Protein AF-0000000070114921 (afdb_homodimer)

Radius of gyration: 46.83 Å; Cα contacts (8 Å, |Δi|>4): 2027; chains: 2; bounding box: 158×140×92 Å

InterPro domains:
  IPR007795 Type VII secretion system EccB [PF05108] (3-458)
  IPR007795 Type VII secretion system EccB [PTHR40765] (3-458)
  IPR007795 Type VII secretion system EccB [TIGR03919] (3-452)
  IPR044857 Type VII secretion system EccB, repeat 1 domain [G3DSA:3.30.2390.20] (68-145)

Structure (mmCIF, N/CA/C/O backbone):
data_AF-0000000070114921-model_v1
#
loop_
_entity.id
_entity.type
_entity.pdbx_description
1 polymer 'Type VII secretion protein EccB'
#
loop_
_atom_site.group_PDB
_atom_site.id
_atom_site.type_symbol
_atom_site.label_atom_id
_atom_site.label_alt_id
_atom_site.label_comp_id
_atom_site.label_asym_id
_atom_site.label_entity_id
_atom_site.label_seq_id
_atom_site.pdbx_PDB_ins_code
_atom_site.Cartn_x
_atom_site.Cartn_y
_atom_site.Cartn_z
_atom_site.occupancy
_atom_site.B_iso_or_equiv
_atom_site.auth_seq_id
_atom_site.auth_comp_id
_atom_site.auth_asym_id
_atom_site.auth_atom_id
_atom_site.pdbx_PDB_model_num
ATOM 1 N N . MET A 1 1 ? -114.875 -2.541 0.113 1 31.06 1 MET A N 1
ATOM 2 C CA . MET A 1 1 ? -114.688 -3.869 -0.462 1 31.06 1 MET A CA 1
ATOM 3 C C . MET A 1 1 ? -113.25 -4.121 -0.786 1 31.06 1 MET A C 1
ATOM 5 O O . MET A 1 1 ? -112.688 -3.486 -1.681 1 31.06 1 MET A O 1
ATOM 9 N N . ARG A 1 2 ? -112.438 -4.453 0.354 1 45.62 2 ARG A N 1
ATOM 10 C CA . ARG A 1 2 ? -111.062 -4.809 0.387 1 45.62 2 ARG A CA 1
ATOM 11 C C . ARG A 1 2 ? -110.688 -5.883 -0.645 1 45.62 2 ARG A C 1
ATOM 13 O O . ARG A 1 2 ? -111.25 -6.977 -0.605 1 45.62 2 ARG A O 1
ATOM 20 N N . THR A 1 3 ? -110.562 -5.312 -1.972 1 42.12 3 THR A N 1
ATOM 21 C CA . THR A 1 3 ? -110.5 -6.168 -3.152 1 42.12 3 THR A CA 1
ATOM 22 C C . THR A 1 3 ? -109.562 -7.352 -2.914 1 42.12 3 THR A C 1
ATOM 24 O O . THR A 1 3 ? -108.688 -7.293 -2.051 1 42.12 3 THR A O 1
ATOM 27 N N . ARG A 1 4 ? -109.938 -8.508 -3.289 1 54.03 4 ARG A N 1
ATOM 28 C CA . ARG A 1 4 ? -109.312 -9.836 -3.219 1 54.03 4 ARG A CA 1
ATOM 29 C C . ARG A 1 4 ? -107.875 -9.781 -3.539 1 54.03 4 ARG A C 1
ATOM 31 O O . ARG A 1 4 ? -107.062 -10.547 -2.98 1 54.03 4 ARG A O 1
ATOM 38 N N . ARG A 1 5 ? -107.5 -8.922 -4.551 1 53.03 5 ARG A N 1
ATOM 39 C CA . ARG A 1 5 ? -106.125 -8.852 -4.988 1 53.03 5 ARG A CA 1
ATOM 40 C C . ARG A 1 5 ? -105.25 -8.344 -3.869 1 53.03 5 ARG A C 1
ATOM 42 O O . ARG A 1 5 ? -104.125 -8.836 -3.693 1 53.03 5 ARG A O 1
ATOM 49 N N . GLU A 1 6 ? -105.75 -7.336 -3.125 1 57.22 6 GLU A N 1
ATOM 50 C CA . GLU A 1 6 ? -104.938 -6.781 -2.025 1 57.22 6 GLU A CA 1
ATOM 51 C C . GLU A 1 6 ? -104.812 -7.789 -0.891 1 57.22 6 GLU A C 1
ATOM 53 O O . GLU A 1 6 ? -103.75 -7.812 -0.206 1 57.22 6 GLU A O 1
ATOM 58 N N . GLN A 1 7 ? -105.875 -8.734 -0.725 1 56.94 7 GLN A N 1
ATOM 59 C CA . GLN A 1 7 ? -105.812 -9.758 0.312 1 56.94 7 GLN A CA 1
ATOM 60 C C . GLN A 1 7 ? -104.75 -10.828 -0.045 1 56.94 7 GLN A C 1
ATOM 62 O O . GLN A 1 7 ? -104 -11.297 0.82 1 56.94 7 GLN A O 1
ATOM 67 N N . VAL A 1 8 ? -104.688 -11.227 -1.404 1 60.34 8 VAL A N 1
ATOM 68 C CA . VAL A 1 8 ? -103.688 -12.234 -1.833 1 60.34 8 VAL A CA 1
ATOM 69 C C . VAL A 1 8 ? -102.312 -11.656 -1.748 1 60.34 8 VAL A C 1
ATOM 71 O O . VAL A 1 8 ? -101.375 -12.352 -1.354 1 60.34 8 VAL A O 1
ATOM 74 N N . GLN A 1 9 ? -102.125 -10.297 -2.064 1 59.44 9 GLN A N 1
ATOM 75 C CA . GLN A 1 9 ? -100.812 -9.672 -1.941 1 59.44 9 GLN A CA 1
ATOM 76 C C . GLN A 1 9 ? -100.375 -9.562 -0.478 1 59.44 9 GLN A C 1
ATOM 78 O O . GLN A 1 9 ? -99.188 -9.781 -0.142 1 59.44 9 GLN A O 1
ATOM 83 N N . ALA A 1 10 ? -101.438 -9.328 0.392 1 59.72 10 ALA A N 1
ATOM 84 C CA . ALA A 1 10 ? -101.125 -9.289 1.825 1 59.72 10 ALA A CA 1
ATOM 85 C C . ALA A 1 10 ? -100.812 -10.68 2.357 1 59.72 10 ALA A C 1
ATOM 87 O O . ALA A 1 10 ? -99.938 -10.828 3.191 1 59.72 10 ALA A O 1
ATOM 88 N N . TYR A 1 11 ? -101.562 -11.703 1.823 1 57.91 11 TYR A N 1
ATOM 89 C CA . TYR A 1 11 ? -101.312 -13.078 2.215 1 57.91 11 TYR A CA 1
ATOM 90 C C . TYR A 1 11 ? -99.938 -13.516 1.716 1 57.91 11 TYR A C 1
ATOM 92 O O . TYR A 1 11 ? -99.125 -14.125 2.461 1 57.91 11 TYR A O 1
ATOM 100 N N . ARG A 1 12 ? -99.5 -13.234 0.409 1 58.53 12 ARG A N 1
ATOM 101 C CA . ARG A 1 12 ? -98.188 -13.594 -0.092 1 58.53 12 ARG A CA 1
ATOM 102 C C . ARG A 1 12 ? -97.125 -12.812 0.629 1 58.53 12 ARG A C 1
ATOM 104 O O . ARG A 1 12 ? -96 -13.344 0.875 1 58.53 12 ARG A O 1
ATOM 111 N N . PHE A 1 13 ? -97.312 -11.477 0.995 1 58.53 13 PHE A N 1
ATOM 112 C CA . PHE A 1 13 ? -96.375 -10.695 1.763 1 58.53 13 PHE A CA 1
ATOM 113 C C . PHE A 1 13 ? -96.188 -11.289 3.152 1 58.53 13 PHE A C 1
ATOM 115 O O . PHE A 1 13 ? -95.062 -11.453 3.609 1 58.53 13 PHE A O 1
ATOM 122 N N . VAL A 1 14 ? -97.312 -11.664 3.859 1 59.81 14 VAL A N 1
ATOM 123 C CA . VAL A 1 14 ? -97.25 -12.242 5.195 1 59.81 14 VAL A CA 1
ATOM 124 C C . VAL A 1 14 ? -96.625 -13.641 5.109 1 59.81 14 VAL A C 1
ATOM 126 O O . VAL A 1 14 ? -95.75 -14.008 5.938 1 59.81 14 VAL A O 1
ATOM 129 N N . THR A 1 15 ? -96.938 -14.445 4.004 1 58.44 15 THR A N 1
ATOM 130 C CA . THR A 1 15 ? -96.375 -15.773 3.85 1 58.44 15 THR A CA 1
ATOM 131 C C . THR A 1 15 ? -94.875 -15.664 3.48 1 58.44 15 THR A C 1
ATOM 133 O O . THR A 1 15 ? -94.062 -16.422 3.982 1 58.44 15 THR A O 1
ATOM 136 N N . ARG A 1 16 ? -94.5 -14.719 2.578 1 54.25 16 ARG A N 1
ATOM 137 C CA . ARG A 1 16 ? -93.062 -14.523 2.301 1 54.25 16 ARG A CA 1
ATOM 138 C C . ARG A 1 16 ? -92.312 -14.047 3.543 1 54.25 16 ARG A C 1
ATOM 140 O O . ARG A 1 16 ? -91.188 -14.445 3.787 1 54.25 16 ARG A O 1
ATOM 147 N N . ARG A 1 17 ? -92.875 -13.141 4.406 1 53.31 17 ARG A N 1
ATOM 148 C CA . ARG A 1 17 ? -92.25 -12.703 5.656 1 53.31 17 ARG A CA 1
ATOM 149 C C . ARG A 1 17 ? -92.188 -13.859 6.656 1 53.31 17 ARG A C 1
ATOM 151 O O . ARG A 1 17 ? -91.188 -13.984 7.387 1 53.31 17 ARG A O 1
ATOM 158 N N . ILE A 1 18 ? -93.312 -14.727 6.75 1 53.41 18 ILE A N 1
ATOM 159 C CA . ILE A 1 18 ? -93.25 -15.883 7.637 1 53.41 18 ILE A CA 1
ATOM 160 C C . ILE A 1 18 ? -92.25 -16.891 7.129 1 53.41 18 ILE A C 1
ATOM 162 O O . ILE A 1 18 ? -91.438 -17.438 7.906 1 53.41 18 ILE A O 1
ATOM 166 N N . VAL A 1 19 ? -92.25 -17.266 5.754 1 51.66 19 VAL A N 1
ATOM 167 C CA . VAL A 1 19 ? -91.25 -18.203 5.23 1 51.66 19 VAL A CA 1
ATOM 168 C C . VAL A 1 19 ? -89.875 -17.609 5.363 1 51.66 19 VAL A C 1
ATOM 170 O O . VAL A 1 19 ? -88.938 -18.312 5.758 1 51.66 19 VAL A O 1
ATOM 173 N N . SER A 1 20 ? -89.625 -16.312 5.02 1 49.03 20 SER A N 1
ATOM 174 C CA . SER A 1 20 ? -88.312 -15.703 5.254 1 49.03 20 SER A CA 1
ATOM 175 C C . SER A 1 20 ? -88 -15.68 6.742 1 49.03 20 SER A C 1
ATOM 177 O O . SER A 1 20 ? -86.812 -15.836 7.121 1 49.03 20 SER A O 1
ATOM 179 N N . ALA A 1 21 ? -88.938 -15.312 7.645 1 47 21 ALA A N 1
ATOM 180 C CA . ALA A 1 21 ? -88.688 -15.359 9.086 1 47 21 ALA A CA 1
ATOM 181 C C . ALA A 1 21 ? -88.438 -16.781 9.562 1 47 21 ALA A C 1
ATOM 183 O O . ALA A 1 21 ? -87.688 -17.016 10.508 1 47 21 ALA A O 1
ATOM 184 N N . MET A 1 22 ? -89.188 -17.812 9.227 1 46.44 22 MET A N 1
ATOM 185 C CA . MET A 1 22 ? -89 -19.203 9.594 1 46.44 22 MET A CA 1
ATOM 186 C C . MET A 1 22 ? -87.625 -19.719 9.023 1 46.44 22 MET A C 1
ATOM 188 O O . MET A 1 22 ? -87 -20.547 9.633 1 46.44 22 MET A O 1
ATOM 192 N N . LEU A 1 23 ? -87.375 -19.484 7.711 1 43.75 23 LEU A N 1
ATOM 193 C CA . LEU A 1 23 ? -86.062 -19.828 7.18 1 43.75 23 LEU A CA 1
ATOM 194 C C . LEU A 1 23 ? -84.938 -18.906 7.766 1 43.75 23 LEU A C 1
ATOM 196 O O . LEU A 1 23 ? -83.812 -19.281 7.859 1 43.75 23 LEU A O 1
ATOM 200 N N . ALA A 1 24 ? -85.312 -17.547 7.824 1 38.53 24 ALA A N 1
ATOM 201 C CA . ALA A 1 24 ? -84.312 -16.641 8.484 1 38.53 24 ALA A CA 1
ATOM 202 C C . ALA A 1 24 ? -84.438 -16.797 10 1 38.53 24 ALA A C 1
ATOM 204 O O . ALA A 1 24 ? -85.375 -16.297 10.633 1 38.53 24 ALA A O 1
ATOM 205 N N . GLY A 1 25 ? -84.312 -18 10.531 1 35.97 25 GLY A N 1
ATOM 206 C CA . GLY A 1 25 ? -84.312 -18.25 11.961 1 35.97 25 GLY A CA 1
ATOM 207 C C . GLY A 1 25 ? -83.812 -17.078 12.773 1 35.97 25 GLY A C 1
ATOM 208 O O . GLY A 1 25 ? -84.438 -16.641 13.719 1 35.97 25 GLY A O 1
ATOM 209 N N . GLU A 1 26 ? -82.438 -17.078 13.07 1 38.19 26 GLU A N 1
ATOM 210 C CA . GLU A 1 26 ? -81.875 -16.281 14.133 1 38.19 26 GLU A CA 1
ATOM 211 C C . GLU A 1 26 ? -81.75 -14.82 13.727 1 38.19 26 GLU A C 1
ATOM 213 O O . GLU A 1 26 ? -81.438 -14.508 12.57 1 38.19 26 GLU A O 1
ATOM 218 N N . PRO A 1 27 ? -82.438 -13.867 14.453 1 38.09 27 PRO A N 1
ATOM 219 C CA . PRO A 1 27 ? -82.25 -12.438 14.211 1 38.09 27 PRO A CA 1
ATOM 220 C C . PRO A 1 27 ? -80.812 -12.086 13.883 1 38.09 27 PRO A C 1
ATOM 222 O O . PRO A 1 27 ? -79.875 -12.789 14.305 1 38.09 27 PRO A O 1
ATOM 225 N N . GLU A 1 28 ? -80.562 -11.5 12.688 1 35.72 28 GLU A N 1
ATOM 226 C CA . GLU A 1 28 ? -79.312 -11 12.156 1 35.72 28 GLU A CA 1
ATOM 227 C C . GLU A 1 28 ? -78.562 -10.148 13.18 1 35.72 28 GLU A C 1
ATOM 229 O O . GLU A 1 28 ? -79 -9.023 13.477 1 35.72 28 GLU A O 1
ATOM 234 N N . SER A 1 29 ? -78.312 -10.594 14.438 1 38.03 29 SER A N 1
ATOM 235 C CA . SER A 1 29 ? -77.375 -9.75 15.18 1 38.03 29 SER A CA 1
ATOM 236 C C . SER A 1 29 ? -76.25 -9.25 14.273 1 38.03 29 SER A C 1
ATOM 238 O O . SER A 1 29 ? -75.625 -10.047 13.609 1 38.03 29 SER A O 1
ATOM 240 N N . ASN A 1 30 ? -76.5 -8.148 13.617 1 38.16 30 ASN A N 1
ATOM 241 C CA . ASN A 1 30 ? -75.562 -7.316 12.891 1 38.16 30 ASN A CA 1
ATOM 242 C C . ASN A 1 30 ? -74.25 -7.238 13.609 1 38.16 30 ASN A C 1
ATOM 244 O O . ASN A 1 30 ? -73.5 -6.266 13.453 1 38.16 30 ASN A O 1
ATOM 248 N N . ASP A 1 31 ? -74.125 -7.91 14.758 1 41.19 31 ASP A N 1
ATOM 249 C CA . ASP A 1 31 ? -72.75 -7.754 15.219 1 41.19 31 ASP A CA 1
ATOM 250 C C . ASP A 1 31 ? -71.75 -8.352 14.219 1 41.19 31 ASP A C 1
ATOM 252 O O . ASP A 1 31 ? -71.812 -9.555 13.945 1 41.19 31 ASP A O 1
ATOM 256 N N . LEU A 1 32 ? -71.562 -7.605 13.172 1 42.56 32 LEU A N 1
ATOM 257 C CA . LEU A 1 32 ? -70.562 -7.945 12.125 1 42.56 32 LEU A CA 1
ATOM 258 C C . LEU A 1 32 ? -69.312 -8.586 12.719 1 42.56 32 LEU A C 1
ATOM 260 O O . LEU A 1 32 ? -68.562 -7.918 13.422 1 42.56 32 LEU A O 1
ATOM 264 N N . PRO A 1 33 ? -69.562 -9.93 12.977 1 51.16 33 PRO A N 1
ATOM 265 C CA . PRO A 1 33 ? -68.375 -10.688 13.508 1 51.16 33 PRO A CA 1
ATOM 266 C C . PRO A 1 33 ? -67.062 -10.305 12.836 1 51.16 33 PRO A C 1
ATOM 268 O O . PRO A 1 33 ? -66 -10.414 13.461 1 51.16 33 PRO A O 1
ATOM 271 N N . MET A 1 34 ? -67.375 -9.719 11.711 1 54.06 34 MET A N 1
ATOM 272 C CA . MET A 1 34 ? -66.125 -9.375 10.969 1 54.06 34 MET A CA 1
ATOM 273 C C . MET A 1 34 ? -65.5 -8.125 11.547 1 54.06 34 MET A C 1
ATOM 275 O O . MET A 1 34 ? -64.312 -7.902 11.359 1 54.06 34 MET A O 1
ATOM 279 N N . ARG A 1 35 ? -66.375 -7.266 12.258 1 57.47 35 ARG A N 1
ATOM 280 C CA . ARG A 1 35 ? -65.812 -6.078 12.867 1 57.47 35 ARG A CA 1
ATOM 281 C C . ARG A 1 35 ? -64.938 -6.453 14.062 1 57.47 35 ARG A C 1
ATOM 283 O O . ARG A 1 35 ? -63.844 -5.883 14.25 1 57.47 35 ARG A O 1
ATOM 290 N N . ARG A 1 36 ? -65.438 -7.453 14.789 1 57.69 36 ARG A N 1
ATOM 291 C CA . ARG A 1 36 ? -64.688 -7.902 15.938 1 57.69 36 ARG A CA 1
ATOM 292 C C . ARG A 1 36 ? -63.438 -8.664 15.492 1 57.69 36 ARG A C 1
ATOM 294 O O . ARG A 1 36 ? -62.375 -8.492 16.062 1 57.69 36 ARG A O 1
ATOM 301 N N . LEU A 1 37 ? -63.656 -9.438 14.516 1 59.47 37 LEU A N 1
ATOM 302 C CA . LEU A 1 37 ? -62.531 -10.133 13.914 1 59.47 37 LEU A CA 1
ATOM 303 C C . LEU A 1 37 ? -61.594 -9.141 13.227 1 59.47 37 LEU A C 1
ATOM 305 O O . LEU A 1 37 ? -60.375 -9.25 13.344 1 59.47 37 LEU A O 1
ATOM 309 N N . GLY A 1 38 ? -62.219 -8.156 12.594 1 61.31 38 GLY A N 1
ATOM 310 C CA . GLY A 1 38 ? -61.438 -7.078 12.008 1 61.31 38 GLY A CA 1
ATOM 311 C C . GLY A 1 38 ? -60.688 -6.262 13.039 1 61.31 38 GLY A C 1
ATOM 312 O O . GLY A 1 38 ? -59.5 -5.953 12.852 1 61.31 38 GLY A O 1
ATOM 313 N N . MET A 1 39 ? -61.406 -6.008 14.156 1 63.25 39 MET A N 1
ATOM 314 C CA . MET A 1 39 ? -60.781 -5.266 15.25 1 63.25 39 MET A CA 1
ATOM 315 C C . MET A 1 39 ? -59.688 -6.109 15.938 1 63.25 39 MET A C 1
ATOM 317 O O . MET A 1 39 ? -58.656 -5.602 16.312 1 63.25 39 MET A O 1
ATOM 321 N N . ALA A 1 40 ? -59.969 -7.379 16.094 1 60.78 40 ALA A N 1
ATOM 322 C CA . ALA A 1 40 ? -59 -8.281 16.672 1 60.78 40 ALA A CA 1
ATOM 323 C C . ALA A 1 40 ? -57.781 -8.453 15.758 1 60.78 40 ALA A C 1
ATOM 325 O O . ALA A 1 40 ? -56.625 -8.461 16.219 1 60.78 40 ALA A O 1
ATOM 326 N N . LEU A 1 41 ? -58 -8.57 14.469 1 63.91 41 LEU A N 1
ATOM 327 C CA . LEU A 1 41 ? -56.938 -8.641 13.484 1 63.91 41 LEU A CA 1
ATOM 328 C C . LEU A 1 41 ? -56.156 -7.328 13.422 1 63.91 41 LEU A C 1
ATOM 330 O O . LEU A 1 41 ? -54.938 -7.328 13.328 1 63.91 41 LEU A O 1
ATOM 334 N N . PHE A 1 42 ? -56.938 -6.285 13.547 1 67.12 42 PHE A N 1
ATOM 335 C CA . PHE A 1 42 ? -56.281 -4.969 13.586 1 67.12 42 PHE A CA 1
ATOM 336 C C . PHE A 1 42 ? -55.469 -4.801 14.859 1 67.12 42 PHE A C 1
ATOM 338 O O . PHE A 1 42 ? -54.344 -4.312 14.812 1 67.12 42 PHE A O 1
ATOM 345 N N . ALA A 1 43 ? -56.031 -5.203 15.992 1 63.12 43 ALA A N 1
ATOM 346 C CA . ALA A 1 43 ? -55.344 -5.133 17.266 1 63.12 43 ALA A CA 1
ATOM 347 C C . ALA A 1 43 ? -54.094 -6.027 17.234 1 63.12 43 ALA A C 1
ATOM 349 O O . ALA A 1 43 ? -53.031 -5.633 17.719 1 63.12 43 ALA A O 1
ATOM 350 N N . SER A 1 44 ? -54.219 -7.223 16.781 1 62.44 44 SER A N 1
ATOM 351 C CA . SER A 1 44 ? -53.094 -8.133 16.672 1 62.44 44 SER A CA 1
ATOM 352 C C . SER A 1 44 ? -52.031 -7.59 15.711 1 62.44 44 SER A C 1
ATOM 354 O O . SER A 1 44 ? -50.844 -7.715 15.961 1 62.44 44 SER A O 1
ATOM 356 N N . ALA A 1 45 ? -52.5 -7.027 14.617 1 68.31 45 ALA A N 1
ATOM 357 C CA . ALA A 1 45 ? -51.594 -6.391 13.672 1 68.31 45 ALA A CA 1
ATOM 358 C C . ALA A 1 45 ? -50.875 -5.211 14.32 1 68.31 45 ALA A C 1
ATOM 360 O O . ALA A 1 45 ? -49.688 -5.012 14.094 1 68.31 45 ALA A O 1
ATOM 361 N N . MET A 1 46 ? -51.625 -4.508 15.156 1 67.31 46 MET A N 1
ATOM 362 C CA . MET A 1 46 ? -51.031 -3.385 15.875 1 67.31 46 MET A CA 1
ATOM 363 C C . MET A 1 46 ? -50 -3.873 16.891 1 67.31 46 MET A C 1
ATOM 365 O O . MET A 1 46 ? -48.938 -3.301 17 1 67.31 46 MET A O 1
ATOM 369 N N . VAL A 1 47 ? -50.375 -4.902 17.609 1 63.44 47 VAL A N 1
ATOM 370 C CA . VAL A 1 47 ? -49.438 -5.473 18.578 1 63.44 47 VAL A CA 1
ATOM 371 C C . VAL A 1 47 ? -48.219 -6.043 17.828 1 63.44 47 VAL A C 1
ATOM 373 O O . VAL A 1 47 ? -47.094 -5.852 18.25 1 63.44 47 VAL A O 1
ATOM 376 N N . GLY A 1 48 ? -48.469 -6.758 16.75 1 65.31 48 GLY A N 1
ATOM 377 C CA . GLY A 1 48 ? -47.375 -7.23 15.922 1 65.31 48 GLY A CA 1
ATOM 378 C C . GLY A 1 48 ? -46.469 -6.113 15.422 1 65.31 48 GLY A C 1
ATOM 379 O O . GLY A 1 48 ? -45.25 -6.23 15.461 1 65.31 48 GLY A O 1
ATOM 380 N N . ALA A 1 49 ? -47.156 -5.051 15.039 1 66.88 49 ALA A N 1
ATOM 381 C CA . ALA A 1 49 ? -46.406 -3.879 14.578 1 66.88 49 ALA A CA 1
ATOM 382 C C . ALA A 1 49 ? -45.594 -3.262 15.711 1 66.88 49 ALA A C 1
ATOM 384 O O . ALA A 1 49 ? -44.469 -2.854 15.508 1 66.88 49 ALA A O 1
ATOM 385 N N . ILE A 1 50 ? -46.125 -3.229 16.859 1 65.44 50 ILE A N 1
ATOM 386 C CA . ILE A 1 50 ? -45.438 -2.693 18.031 1 65.44 50 ILE A CA 1
ATOM 387 C C . ILE A 1 50 ? -44.25 -3.6 18.391 1 65.44 50 ILE A C 1
ATOM 389 O O . ILE A 1 50 ? -43.156 -3.117 18.688 1 65.44 50 ILE A O 1
ATOM 393 N N . VAL A 1 51 ? -44.438 -4.871 18.391 1 63.81 51 VAL A N 1
ATOM 394 C CA . VAL A 1 51 ? -43.375 -5.816 18.703 1 63.81 51 VAL A CA 1
ATOM 395 C C . VAL A 1 51 ? -42.281 -5.73 17.641 1 63.81 51 VAL A C 1
ATOM 397 O O . VAL A 1 51 ? -41.094 -5.691 17.969 1 63.81 51 VAL A O 1
ATOM 400 N N . LEU A 1 52 ? -42.656 -5.73 16.406 1 65.19 52 LEU A N 1
ATOM 401 C CA . LEU A 1 52 ? -41.688 -5.574 15.328 1 65.19 52 LEU A CA 1
ATOM 402 C C . LEU A 1 52 ? -40.969 -4.23 15.43 1 65.19 52 LEU A C 1
ATOM 404 O O . LEU A 1 52 ? -39.75 -4.145 15.195 1 65.19 52 LEU A O 1
ATOM 408 N N . ALA A 1 53 ? -41.719 -3.199 15.773 1 64.5 53 ALA A N 1
ATOM 409 C CA . ALA A 1 53 ? -41.125 -1.89 16.031 1 64.5 53 ALA A CA 1
ATOM 410 C C . ALA A 1 53 ? -40.188 -1.937 17.25 1 64.5 53 ALA A C 1
ATOM 412 O O . ALA A 1 53 ? -39.125 -1.345 17.234 1 64.5 53 ALA A O 1
ATOM 413 N N . GLY A 1 54 ? -40.531 -2.586 18.266 1 61.28 54 GLY A N 1
ATOM 414 C CA . GLY A 1 54 ? -39.688 -2.762 19.438 1 61.28 54 GLY A CA 1
ATOM 415 C C . GLY A 1 54 ? -38.406 -3.506 19.156 1 61.28 54 GLY A C 1
ATOM 416 O O . GLY A 1 54 ? -37.312 -3.102 19.594 1 61.28 54 GLY A O 1
ATOM 417 N N . ILE A 1 55 ? -38.5 -4.621 18.469 1 60.53 55 ILE A N 1
ATOM 418 C CA . ILE A 1 55 ? -37.312 -5.367 18.047 1 60.53 55 ILE A CA 1
ATOM 419 C C . ILE A 1 55 ? -36.469 -4.508 17.125 1 60.53 55 ILE A C 1
ATOM 421 O O . ILE A 1 55 ? -35.219 -4.523 17.219 1 60.53 55 ILE A O 1
ATOM 425 N N . GLY A 1 56 ? -37.062 -3.773 16.25 1 56.31 56 GLY A N 1
ATOM 426 C CA . GLY A 1 56 ? -36.344 -2.82 15.422 1 56.31 56 GLY A CA 1
ATOM 427 C C . GLY A 1 56 ? -35.625 -1.756 16.219 1 56.31 56 GLY A C 1
ATOM 428 O O . GLY A 1 56 ? -34.438 -1.479 15.969 1 56.31 56 GLY A O 1
ATOM 429 N N . VAL A 1 57 ? -36.406 -1.234 17.141 1 56.03 57 VAL A N 1
ATOM 430 C CA . VAL A 1 57 ? -35.812 -0.237 18.016 1 56.03 57 VAL A CA 1
ATOM 431 C C . VAL A 1 57 ? -34.719 -0.888 18.875 1 56.03 57 VAL A C 1
ATOM 433 O O . VAL A 1 57 ? -33.656 -0.317 19.078 1 56.03 57 VAL A O 1
ATOM 436 N N . TYR A 1 58 ? -34.969 -2.031 19.438 1 51.53 58 TYR A N 1
ATOM 437 C CA . TYR A 1 58 ? -33.969 -2.766 20.203 1 51.53 58 TYR A CA 1
ATOM 438 C C . TYR A 1 58 ? -32.75 -3.098 19.344 1 51.53 58 TYR A C 1
ATOM 440 O O . TYR A 1 58 ? -31.609 -2.961 19.797 1 51.53 58 TYR A O 1
ATOM 448 N N . GLY A 1 59 ? -32.875 -3.631 18.203 1 48.41 59 GLY A N 1
ATOM 449 C CA . GLY A 1 59 ? -31.766 -3.832 17.266 1 48.41 59 GLY A CA 1
ATOM 450 C C . GLY A 1 59 ? -31.031 -2.553 16.938 1 48.41 59 GLY A C 1
ATOM 451 O O . GLY A 1 59 ? -29.797 -2.547 16.844 1 48.41 59 GLY A O 1
ATOM 452 N N . LEU A 1 60 ? -31.812 -1.551 16.734 1 48.19 60 LEU A N 1
ATOM 453 C CA . LEU A 1 60 ? -31.219 -0.244 16.469 1 48.19 60 LEU A CA 1
ATOM 454 C C . LEU A 1 60 ? -30.484 0.276 17.688 1 48.19 60 LEU A C 1
ATOM 456 O O . LEU A 1 60 ? -29.422 0.878 17.578 1 48.19 60 LEU A O 1
ATOM 460 N N . VAL A 1 61 ? -31.188 0.16 18.797 1 44.12 61 VAL A N 1
ATOM 461 C CA . VAL A 1 61 ? -30.594 0.627 20.047 1 44.12 61 VAL A CA 1
ATOM 462 C C . VAL A 1 61 ? -29.469 -0.31 20.469 1 44.12 61 VAL A C 1
ATOM 464 O O . VAL A 1 61 ? -28.422 0.142 20.938 1 44.12 61 VAL A O 1
ATOM 467 N N . THR A 1 62 ? -29.781 -1.615 20.516 1 45.06 62 THR A N 1
ATOM 468 C CA . THR A 1 62 ? -28.719 -2.543 20.891 1 45.06 62 THR A CA 1
ATOM 469 C C . THR A 1 62 ? -27.672 -2.646 19.781 1 45.06 62 THR A C 1
ATOM 471 O O . THR A 1 62 ? -26.531 -3.029 20.031 1 45.06 62 THR A O 1
ATOM 474 N N . GLY A 1 63 ? -27.984 -2.691 18.594 1 44.38 63 GLY A N 1
ATOM 475 C CA . GLY A 1 63 ? -26.984 -2.621 17.531 1 44.38 63 GLY A CA 1
ATOM 476 C C . GLY A 1 63 ? -26.062 -1.424 17.656 1 44.38 63 GLY A C 1
ATOM 477 O O . GLY A 1 63 ? -24.891 -1.488 17.266 1 44.38 63 GLY A O 1
ATOM 478 N N . LYS A 1 64 ? -26.672 -0.299 18.047 1 44.16 64 LYS A N 1
ATOM 479 C CA . LYS A 1 64 ? -25.859 0.909 18.172 1 44.16 64 LYS A CA 1
ATOM 480 C C . LYS A 1 64 ? -24.875 0.779 19.328 1 44.16 64 LYS A C 1
ATOM 482 O O . LYS A 1 64 ? -23.75 1.279 19.234 1 44.16 64 LYS A O 1
ATOM 487 N N . GLN A 1 65 ? -25.297 0.405 20.547 1 41.62 65 GLN A N 1
ATOM 488 C CA . GLN A 1 65 ? -24.516 0.534 21.781 1 41.62 65 GLN A CA 1
ATOM 489 C C . GLN A 1 65 ? -23.688 -0.717 22.031 1 41.62 65 GLN A C 1
ATOM 491 O O . GLN A 1 65 ? -23.141 -0.896 23.125 1 41.62 65 GLN A O 1
ATOM 496 N N . GLN A 1 66 ? -23.859 -1.797 21.359 1 49.28 66 GLN A N 1
ATOM 497 C CA . GLN A 1 66 ? -22.969 -2.803 21.922 1 49.28 66 GLN A CA 1
ATOM 498 C C . GLN A 1 66 ? -21.516 -2.342 21.844 1 49.28 66 GLN A C 1
ATOM 500 O O . GLN A 1 66 ? -21 -2.062 20.766 1 49.28 66 GLN A O 1
ATOM 505 N N . GLY A 1 67 ? -21.047 -1.866 22.875 1 59.19 67 GLY A N 1
ATOM 506 C CA . GLY A 1 67 ? -19.703 -1.361 23.125 1 59.19 67 GLY A CA 1
ATOM 507 C C . GLY A 1 67 ? -18.625 -2.15 22.406 1 59.19 67 GLY A C 1
ATOM 508 O O . GLY A 1 67 ? -18.734 -3.371 22.266 1 59.19 67 GLY A O 1
ATOM 509 N N . LEU A 1 68 ? -18.031 -1.523 21.438 1 68.81 68 LEU A N 1
ATOM 510 C CA . LEU A 1 68 ? -16.859 -2.105 20.766 1 68.81 68 LEU A CA 1
ATOM 511 C C . LEU A 1 68 ? -15.969 -2.834 21.766 1 68.81 68 LEU A C 1
ATOM 513 O O . LEU A 1 68 ? -15.555 -2.256 22.766 1 68.81 68 LEU A O 1
ATOM 517 N N . SER A 1 69 ? -16.125 -4.215 21.734 1 76.62 69 SER A N 1
ATOM 518 C CA . SER A 1 69 ? -15.211 -4.988 22.578 1 76.62 69 SER A CA 1
ATOM 519 C C . SER A 1 69 ? -13.758 -4.742 22.188 1 76.62 69 SER A C 1
ATOM 521 O O . SER A 1 69 ? -13.461 -4.469 21.016 1 76.62 69 SER A O 1
ATOM 523 N N . GLU A 1 70 ? -13 -4.746 23.156 1 80.75 70 GLU A N 1
ATOM 524 C CA . GLU A 1 70 ? -11.562 -4.617 22.938 1 80.75 70 GLU A CA 1
ATOM 525 C C . GLU A 1 70 ? -11.039 -5.734 22.047 1 80.75 70 GLU A C 1
ATOM 527 O O . GLU A 1 70 ? -11.461 -6.887 22.172 1 80.75 70 GLU A O 1
ATOM 532 N N . GLN A 1 71 ? -10.25 -5.418 21.094 1 83 71 GLN A N 1
ATOM 533 C CA . GLN A 1 71 ? -9.57 -6.324 20.172 1 83 71 GLN A CA 1
ATOM 534 C C . GLN A 1 71 ? -10.531 -6.879 19.141 1 83 71 GLN A C 1
ATOM 536 O O . GLN A 1 71 ? -10.57 -8.086 18.891 1 83 71 GLN A O 1
ATOM 541 N N . ALA A 1 72 ? -11.344 -6.059 18.641 1 90.25 72 ALA A N 1
ATOM 542 C CA . ALA A 1 72 ? -12.266 -6.406 17.562 1 90.25 72 ALA A CA 1
ATOM 543 C C . ALA A 1 72 ? -11.797 -5.836 16.234 1 90.25 72 ALA A C 1
ATOM 545 O O . ALA A 1 72 ? -11.078 -4.832 16.203 1 90.25 72 ALA A O 1
ATOM 546 N N . LEU A 1 73 ? -12.102 -6.633 15.242 1 96 73 LEU A N 1
ATOM 547 C CA . LEU A 1 73 ? -11.961 -6.117 13.883 1 96 73 LEU A CA 1
ATOM 548 C C . LEU A 1 73 ? -13.242 -5.418 13.43 1 96 73 LEU A C 1
ATOM 550 O O . LEU A 1 73 ? -14.32 -6.012 13.461 1 96 73 LEU A O 1
ATOM 554 N N . VAL A 1 74 ? -13.164 -4.152 13.102 1 96.44 74 VAL A N 1
ATOM 555 C CA . VAL A 1 74 ? -14.32 -3.344 12.742 1 96.44 74 VAL A CA 1
ATOM 556 C C . VAL A 1 74 ? -14.281 -3.014 11.258 1 96.44 74 VAL A C 1
ATOM 558 O O . VAL A 1 74 ? -13.266 -2.531 10.75 1 96.44 74 VAL A O 1
ATOM 561 N N . ILE A 1 75 ? -15.328 -3.334 10.586 1 96.62 75 ILE A N 1
ATOM 562 C CA . ILE A 1 75 ? -15.477 -2.99 9.172 1 96.62 75 ILE A CA 1
ATOM 563 C C . ILE A 1 75 ? -16.562 -1.921 9.016 1 96.62 75 ILE A C 1
ATOM 565 O O . ILE A 1 75 ? -17.688 -2.098 9.477 1 96.62 75 ILE A O 1
ATOM 569 N N . GLU A 1 76 ? -16.156 -0.812 8.414 1 95.94 76 GLU A N 1
ATOM 570 C CA . GLU A 1 76 ? -17.141 0.236 8.148 1 95.94 76 GLU A CA 1
ATOM 571 C C . GLU A 1 76 ? -18.047 -0.14 6.977 1 95.94 76 GLU A C 1
ATOM 573 O O . GLU A 1 76 ? -17.562 -0.436 5.883 1 95.94 76 GLU A O 1
ATOM 578 N N . LYS A 1 77 ? -19.266 -0.055 7.129 1 93.44 77 LYS A N 1
ATOM 579 C CA . LYS A 1 77 ? -20.266 -0.572 6.195 1 93.44 77 LYS A CA 1
ATOM 580 C C . LYS A 1 77 ? -20.234 0.192 4.875 1 93.44 77 LYS A C 1
ATOM 582 O O . LYS A 1 77 ? -20.281 -0.412 3.799 1 93.44 77 LYS A O 1
ATOM 587 N N . GLU A 1 78 ? -20.062 1.488 4.906 1 92.94 78 GLU A N 1
ATOM 588 C CA . GLU A 1 78 ? -20.25 2.354 3.744 1 92.94 78 GLU A CA 1
ATOM 589 C C . GLU A 1 78 ? -19 2.35 2.85 1 92.94 78 GLU A C 1
ATOM 591 O O . GLU A 1 78 ? -19.109 2.498 1.631 1 92.94 78 GLU A O 1
ATOM 596 N N . THR A 1 79 ? -17.828 2.074 3.514 1 95.5 79 THR A N 1
ATOM 597 C CA . THR A 1 79 ? -16.609 2.268 2.738 1 95.5 79 THR A CA 1
ATOM 598 C C . THR A 1 79 ? -15.781 0.983 2.699 1 95.5 79 THR A C 1
ATOM 600 O O . THR A 1 79 ? -14.859 0.856 1.892 1 95.5 79 THR A O 1
ATOM 603 N N . GLY A 1 80 ? -16.109 0.05 3.553 1 96.94 80 GLY A N 1
ATOM 604 C CA . GLY A 1 80 ? -15.297 -1.159 3.648 1 96.94 80 GLY A CA 1
ATOM 605 C C . GLY A 1 80 ? -14 -0.952 4.398 1 96.94 80 GLY A C 1
ATOM 606 O O . GLY A 1 80 ? -13.172 -1.861 4.477 1 96.94 80 GLY A O 1
ATOM 607 N N . ALA A 1 81 ? -13.789 0.294 4.93 1 96.88 81 ALA A N 1
ATOM 608 C CA . ALA A 1 81 ? -12.609 0.542 5.75 1 96.88 81 ALA A CA 1
ATOM 609 C C . ALA A 1 81 ? -12.531 -0.442 6.914 1 96.88 81 ALA A C 1
ATOM 611 O O . ALA A 1 81 ? -13.555 -0.77 7.527 1 96.88 81 ALA A O 1
ATOM 612 N N . LYS A 1 82 ? -11.289 -0.882 7.176 1 97 82 LYS A N 1
ATOM 613 C CA . LYS A 1 82 ? -11.047 -1.849 8.242 1 97 82 LYS A CA 1
ATOM 614 C C . LYS A 1 82 ? -10.258 -1.217 9.383 1 97 82 LYS A C 1
ATOM 616 O O . LYS A 1 82 ? -9.289 -0.494 9.156 1 97 82 LYS A O 1
ATOM 621 N N . TYR A 1 83 ? -10.719 -1.546 10.617 1 96.38 83 TYR A N 1
ATOM 622 C CA . TYR A 1 83 ? -10.039 -1.037 11.797 1 96.38 83 TYR A CA 1
ATOM 623 C C . TYR A 1 83 ? -9.82 -2.146 12.82 1 96.38 83 TYR A C 1
ATOM 625 O O . TYR A 1 83 ? -10.664 -3.037 12.969 1 96.38 83 TYR A O 1
ATOM 633 N N . VAL A 1 84 ? -8.719 -2.086 13.438 1 95.81 84 VAL A N 1
ATOM 634 C CA . VAL A 1 84 ? -8.508 -2.869 14.648 1 95.81 84 VAL A CA 1
ATOM 635 C C . VAL A 1 84 ? -8.734 -1.992 15.875 1 95.81 84 VAL A C 1
ATOM 637 O O . VAL A 1 84 ? -8.148 -0.916 16 1 95.81 84 VAL A O 1
ATOM 640 N N . TYR A 1 85 ? -9.641 -2.398 16.703 1 95.06 85 TYR A N 1
ATOM 641 C CA . TYR A 1 85 ? -9.945 -1.641 17.922 1 95.06 85 TYR A CA 1
ATOM 642 C C . TYR A 1 85 ? -9.055 -2.084 19.078 1 95.06 85 TYR A C 1
ATOM 644 O O . TYR A 1 85 ? -9.18 -3.209 19.562 1 95.06 85 TYR A O 1
ATOM 652 N N . LEU A 1 86 ? -8.156 -1.244 19.406 1 89.94 86 LEU A N 1
ATOM 653 C CA . LEU A 1 86 ? -7.207 -1.529 20.484 1 89.94 86 LEU A CA 1
ATOM 654 C C . LEU A 1 86 ? -7.07 -0.335 21.422 1 89.94 86 LEU A C 1
ATOM 656 O O . LEU A 1 86 ? -6.875 0.795 20.969 1 89.94 86 LEU A O 1
ATOM 660 N N . ASP A 1 87 ? -7.258 -0.541 22.688 1 86.69 87 ASP A N 1
ATOM 661 C CA . ASP A 1 87 ? -7.043 0.46 23.734 1 86.69 87 ASP A CA 1
ATOM 662 C C . ASP A 1 87 ? -7.879 1.711 23.484 1 86.69 87 ASP A C 1
ATOM 664 O O . ASP A 1 87 ? -7.363 2.83 23.531 1 86.69 87 ASP A O 1
ATOM 668 N N . GLY A 1 88 ? -9.055 1.481 22.984 1 88.25 88 GLY A N 1
ATOM 669 C CA . GLY A 1 88 ? -10.016 2.568 22.844 1 88.25 88 GLY A CA 1
ATOM 670 C C . GLY A 1 88 ? -9.82 3.361 21.562 1 88.25 88 GLY A C 1
ATOM 671 O O . GLY A 1 88 ? -10.445 4.406 21.375 1 88.25 88 GLY A O 1
ATOM 672 N N . ARG A 1 89 ? -8.961 2.916 20.719 1 92.88 89 ARG A N 1
ATOM 673 C CA . ARG A 1 89 ? -8.68 3.594 19.453 1 92.88 89 ARG A CA 1
ATOM 674 C C . ARG A 1 89 ? -8.906 2.662 18.266 1 92.88 89 ARG A C 1
ATOM 676 O O . ARG A 1 89 ? -8.758 1.444 18.391 1 92.88 89 ARG A O 1
ATOM 683 N N . LEU A 1 90 ? -9.336 3.301 17.219 1 94.75 90 LEU A N 1
ATOM 684 C CA . LEU A 1 90 ? -9.438 2.58 15.953 1 94.75 90 LEU A CA 1
ATOM 685 C C . LEU A 1 90 ? -8.164 2.732 15.141 1 94.75 90 LEU A C 1
ATOM 687 O O . LEU A 1 90 ? -7.785 3.848 14.773 1 94.75 90 LEU A O 1
ATOM 691 N N . TYR A 1 91 ? -7.52 1.654 14.922 1 94.31 91 TYR A N 1
ATOM 692 C CA . TYR A 1 91 ? -6.359 1.65 14.039 1 94.31 91 TYR A CA 1
ATOM 693 C C . TYR A 1 91 ? -6.734 1.172 12.641 1 94.31 91 TYR A C 1
ATOM 695 O O . TYR A 1 91 ? -7.105 0.011 12.453 1 94.31 91 TYR A O 1
ATOM 703 N N . PRO A 1 92 ? -6.672 2.049 11.664 1 94.75 92 PRO A N 1
ATOM 704 C CA . PRO A 1 92 ? -6.965 1.59 10.305 1 94.75 92 PRO A CA 1
ATOM 705 C C . PRO A 1 92 ? -6.004 0.498 9.836 1 94.75 92 PRO A C 1
ATOM 707 O O . PRO A 1 92 ? -4.797 0.585 10.07 1 94.75 92 PRO A O 1
ATOM 710 N N . ALA A 1 93 ? -6.559 -0.524 9.258 1 96.19 93 ALA A N 1
ATOM 711 C CA . ALA A 1 93 ? -5.75 -1.597 8.68 1 96.19 93 ALA A CA 1
ATOM 712 C C . ALA A 1 93 ? -5.676 -1.469 7.164 1 96.19 93 ALA A C 1
ATOM 714 O O . ALA A 1 93 ? -6.68 -1.186 6.508 1 96.19 93 ALA A O 1
ATOM 715 N N . LEU A 1 94 ? -4.516 -1.731 6.617 1 94.88 94 LEU A N 1
ATOM 716 C CA . LEU A 1 94 ? -4.305 -1.58 5.18 1 94.88 94 LEU A CA 1
ATOM 717 C C . LEU A 1 94 ? -5.125 -2.604 4.402 1 94.88 94 LEU A C 1
ATOM 719 O O . LEU A 1 94 ? -5.57 -2.328 3.285 1 94.88 94 LEU A O 1
ATOM 723 N N . ASN A 1 95 ? -5.262 -3.744 4.988 1 95.88 95 ASN A N 1
ATOM 724 C CA . ASN A 1 95 ? -6.004 -4.844 4.383 1 95.88 95 ASN A CA 1
ATOM 725 C C . ASN A 1 95 ? -6.512 -5.824 5.434 1 95.88 95 ASN A C 1
ATOM 727 O O . ASN A 1 95 ? -6.148 -5.723 6.609 1 95.88 95 ASN A O 1
ATOM 731 N N . TYR A 1 96 ? -7.332 -6.727 4.992 1 97.38 96 TYR A N 1
ATOM 732 C CA . TYR A 1 96 ? -7.984 -7.637 5.926 1 97.38 96 TYR A CA 1
ATOM 733 C C . TYR A 1 96 ? -6.977 -8.594 6.547 1 97.38 96 TYR A C 1
ATOM 735 O O . TYR A 1 96 ? -7.047 -8.891 7.742 1 97.38 96 TYR A O 1
ATOM 743 N N . ALA A 1 97 ? -6.055 -9.07 5.742 1 97.06 97 ALA A N 1
ATOM 744 C CA . ALA A 1 97 ? -5.027 -9.969 6.262 1 97.06 97 ALA A CA 1
ATOM 745 C C . ALA A 1 97 ? -4.227 -9.305 7.375 1 97.06 97 ALA A C 1
ATOM 747 O O . ALA A 1 97 ? -3.939 -9.922 8.398 1 97.06 97 ALA A O 1
ATOM 748 N N . SER A 1 98 ? -3.918 -8.062 7.168 1 96.44 98 SER A N 1
ATOM 749 C CA . SER A 1 98 ? -3.164 -7.328 8.18 1 96.44 98 SER A CA 1
ATOM 750 C C . SER A 1 98 ? -3.967 -7.188 9.469 1 96.44 98 SER A C 1
ATOM 752 O O . SER A 1 98 ? -3.43 -7.363 10.57 1 96.44 98 SER A O 1
ATOM 754 N N . ALA A 1 99 ? -5.223 -6.844 9.312 1 97.44 99 ALA A N 1
ATOM 755 C CA . ALA A 1 99 ? -6.074 -6.707 10.492 1 97.44 99 ALA A CA 1
ATOM 756 C C . ALA A 1 99 ? -6.105 -8.008 11.289 1 97.44 99 ALA A C 1
ATOM 758 O O . ALA A 1 99 ? -5.98 -7.984 12.516 1 97.44 99 ALA A O 1
ATOM 759 N N . ARG A 1 100 ? -6.281 -9.102 10.578 1 96.81 100 ARG A N 1
ATOM 760 C CA . ARG A 1 100 ? -6.336 -10.414 11.219 1 96.81 100 ARG A CA 1
ATOM 761 C C . ARG A 1 100 ? -5.012 -10.742 11.906 1 96.81 100 ARG A C 1
ATOM 763 O O . ARG A 1 100 ? -5 -11.273 13.016 1 96.81 100 ARG A O 1
ATOM 770 N N . LEU A 1 101 ? -3.912 -10.422 11.258 1 95.62 101 LEU A N 1
ATOM 771 C CA . LEU A 1 101 ? -2.592 -10.711 11.805 1 95.62 101 LEU A CA 1
ATOM 772 C C . LEU A 1 101 ? -2.336 -9.875 13.055 1 95.62 101 LEU A C 1
ATOM 774 O O . LEU A 1 101 ? -1.767 -10.367 14.031 1 95.62 101 LEU A O 1
ATOM 778 N N . VAL A 1 102 ? -2.781 -8.586 13.039 1 94.5 102 VAL A N 1
ATOM 779 C CA . VAL A 1 102 ? -2.584 -7.703 14.18 1 94.5 102 VAL A CA 1
ATOM 780 C C . VAL A 1 102 ? -3.314 -8.266 15.398 1 94.5 102 VAL A C 1
ATOM 782 O O . VAL A 1 102 ? -2.785 -8.242 16.516 1 94.5 102 VAL A O 1
ATOM 785 N N . LEU A 1 103 ? -4.504 -8.734 15.219 1 93.5 103 LEU A N 1
ATOM 786 C CA . LEU A 1 103 ? -5.297 -9.266 16.312 1 93.5 103 LEU A CA 1
ATOM 787 C C . LEU A 1 103 ? -4.727 -10.594 16.812 1 93.5 103 LEU A C 1
ATOM 789 O O . LEU A 1 103 ? -4.855 -10.93 17.984 1 93.5 103 LEU A O 1
ATOM 793 N N . ASP A 1 104 ? -4.113 -11.391 15.852 1 91.06 104 ASP A N 1
ATOM 794 C CA . ASP A 1 104 ? -3.393 -12.617 16.156 1 91.06 104 ASP A CA 1
ATOM 795 C C . ASP A 1 104 ? -4.297 -13.617 16.875 1 91.06 104 ASP A C 1
ATOM 797 O O . ASP A 1 104 ? -3.928 -14.164 17.922 1 91.06 104 ASP A O 1
ATOM 801 N N . LYS A 1 105 ? -5.516 -13.742 16.516 1 89.38 105 LYS A N 1
ATOM 802 C CA . LYS A 1 105 ? -6.5 -14.727 16.953 1 89.38 105 LYS A CA 1
ATOM 803 C C . LYS A 1 105 ? -7.043 -15.523 15.766 1 89.38 105 LYS A C 1
ATOM 805 O O . LYS A 1 105 ? -7.242 -14.977 14.68 1 89.38 105 LYS A O 1
ATOM 810 N N . SER A 1 106 ? -7.309 -16.734 15.992 1 86.94 106 SER A N 1
ATOM 811 C CA . SER A 1 106 ? -7.781 -17.609 14.914 1 86.94 106 SER A CA 1
ATOM 812 C C . SER A 1 106 ? -9.156 -17.188 14.422 1 86.94 106 SER A C 1
ATOM 814 O O . SER A 1 106 ? -9.461 -17.281 13.234 1 86.94 106 SER A O 1
ATOM 816 N N . ALA A 1 107 ? -9.945 -16.719 15.375 1 88.94 107 ALA A N 1
ATOM 817 C CA . ALA A 1 107 ? -11.289 -16.281 15.031 1 88.94 107 ALA A CA 1
ATOM 818 C C . ALA A 1 107 ? -11.664 -15.016 15.797 1 88.94 107 ALA A C 1
ATOM 820 O O . ALA A 1 107 ? -12.508 -15.055 16.703 1 88.94 107 ALA A O 1
ATOM 821 N N . PRO A 1 108 ? -11.109 -13.938 15.32 1 90.62 108 PRO A N 1
ATOM 822 C CA . PRO A 1 108 ? -11.445 -12.695 16.016 1 90.62 108 PRO A CA 1
ATOM 823 C C . PRO A 1 108 ? -12.891 -12.25 15.773 1 90.62 108 PRO A C 1
ATOM 825 O O . PRO A 1 108 ? -13.508 -12.672 14.789 1 90.62 108 PRO A O 1
ATOM 828 N N . GLU A 1 109 ? -13.375 -11.469 16.688 1 90.94 109 GLU A N 1
ATOM 829 C CA . GLU A 1 109 ? -14.688 -10.867 16.484 1 90.94 109 GLU A CA 1
ATOM 830 C C . GLU A 1 109 ? -14.656 -9.828 15.367 1 90.94 109 GLU A C 1
ATOM 832 O O . GLU A 1 109 ? -13.812 -8.922 15.383 1 90.94 109 GLU A O 1
ATOM 837 N N . VAL A 1 110 ? -15.453 -10.031 14.398 1 93.31 110 VAL A N 1
ATOM 838 C CA . VAL A 1 110 ? -15.586 -9.086 13.297 1 93.31 110 VAL A CA 1
ATOM 839 C C . VAL A 1 110 ? -16.938 -8.391 13.375 1 93.31 110 VAL A C 1
ATOM 841 O O . VAL A 1 110 ? -17.984 -9.047 13.398 1 93.31 110 VAL A O 1
ATOM 844 N N . ARG A 1 111 ? -16.922 -7.07 13.414 1 93.69 111 ARG A N 1
ATOM 845 C CA . ARG A 1 111 ? -18.156 -6.293 13.492 1 93.69 111 ARG A CA 1
ATOM 846 C C . ARG A 1 111 ? -18.25 -5.312 12.336 1 93.69 111 ARG A C 1
ATOM 848 O O . ARG A 1 111 ? -17.266 -4.656 11.977 1 93.69 111 ARG A O 1
ATOM 855 N N . THR A 1 112 ? -19.391 -5.312 11.766 1 93.81 112 THR A N 1
ATOM 856 C CA . THR A 1 112 ? -19.688 -4.293 10.766 1 93.81 112 THR A CA 1
ATOM 857 C C . THR A 1 112 ? -20.453 -3.127 11.398 1 93.81 112 THR A C 1
ATOM 859 O O . THR A 1 112 ? -21.5 -3.324 12.008 1 93.81 112 THR A O 1
ATOM 862 N N . MET A 1 113 ? -19.875 -1.989 11.297 1 93.75 113 MET A N 1
ATOM 863 C CA . MET A 1 113 ? -20.484 -0.818 11.93 1 93.75 113 MET A CA 1
ATOM 864 C C . MET A 1 113 ? -20.625 0.327 10.938 1 93.75 113 MET A C 1
ATOM 866 O O . MET A 1 113 ? -19.859 0.418 9.969 1 93.75 113 MET A O 1
ATOM 870 N N . SER A 1 114 ? -21.641 1.146 11.203 1 93.75 114 SER A N 1
ATOM 871 C CA . SER A 1 114 ? -21.875 2.293 10.328 1 93.75 114 SER A CA 1
ATOM 872 C C . SER A 1 114 ? -20.844 3.393 10.578 1 93.75 114 SER A C 1
ATOM 874 O O . SER A 1 114 ? -20.234 3.451 11.648 1 93.75 114 SER A O 1
ATOM 876 N N . GLN A 1 115 ? -20.656 4.18 9.531 1 93.06 115 GLN A N 1
ATOM 877 C CA . GLN A 1 115 ? -19.781 5.34 9.648 1 93.06 115 GLN A CA 1
ATOM 878 C C . GLN A 1 115 ? -20.203 6.238 10.812 1 93.06 115 GLN A C 1
ATOM 880 O O . GLN A 1 115 ? -19.359 6.75 11.547 1 93.06 115 GLN A O 1
ATOM 885 N N . LYS A 1 116 ? -21.453 6.469 10.969 1 92 116 LYS A N 1
ATOM 886 C CA . LYS A 1 116 ? -22 7.312 12.023 1 92 116 LYS A CA 1
ATOM 887 C C . LYS A 1 116 ? -21.641 6.766 13.406 1 92 116 LYS A C 1
ATOM 889 O O . LYS A 1 116 ? -21.266 7.527 14.297 1 92 116 LYS A O 1
ATOM 894 N N . SER A 1 117 ? -21.719 5.461 13.531 1 91.81 117 SER A N 1
ATOM 895 C CA . SER A 1 117 ? -21.422 4.824 14.812 1 91.81 117 SER A CA 1
ATOM 896 C C . SER A 1 117 ? -19.953 4.957 15.164 1 91.81 117 SER A C 1
ATOM 898 O O . SER A 1 117 ? -19.578 4.891 16.328 1 91.81 117 SER A O 1
ATOM 900 N N . LEU A 1 118 ? -19.078 5.129 14.164 1 93.38 118 LEU A N 1
ATOM 901 C CA . LEU A 1 118 ? -17.641 5.184 14.375 1 93.38 118 LEU A CA 1
ATOM 902 C C . LEU A 1 118 ? -17.172 6.621 14.555 1 93.38 118 LEU A C 1
ATOM 904 O O . LEU A 1 118 ? -16 6.863 14.891 1 93.38 118 LEU A O 1
ATOM 908 N N . GLU A 1 119 ? -18.109 7.523 14.344 1 91.56 119 GLU A N 1
ATOM 909 C CA . GLU A 1 119 ? -17.766 8.938 14.469 1 91.56 119 GLU A CA 1
ATOM 910 C C . GLU A 1 119 ? -17.344 9.281 15.891 1 91.56 119 GLU A C 1
ATOM 912 O O . GLU A 1 119 ? -17.969 8.82 16.859 1 91.56 119 GLU A O 1
ATOM 917 N N . GLY A 1 120 ? -16.266 10.047 16.016 1 91.69 120 GLY A N 1
ATOM 918 C CA . GLY A 1 120 ? -15.836 10.523 17.312 1 91.69 120 GLY A CA 1
ATOM 919 C C . GLY A 1 120 ? -14.812 9.609 17.969 1 91.69 120 GLY A C 1
ATOM 920 O O . GLY A 1 120 ? -14.109 10.023 18.906 1 91.69 120 GLY A O 1
ATOM 921 N N . LEU A 1 121 ? -14.797 8.336 17.547 1 92.38 121 LEU A N 1
ATOM 922 C CA . LEU A 1 121 ? -13.797 7.434 18.109 1 92.38 121 LEU A CA 1
ATOM 923 C C . LEU A 1 121 ? -12.398 7.809 17.625 1 92.38 121 LEU A C 1
ATOM 925 O O . LEU A 1 121 ? -12.172 8 16.438 1 92.38 121 LEU A O 1
ATOM 929 N N . PRO A 1 122 ? -11.477 7.891 18.609 1 93.5 122 PRO A N 1
ATOM 930 C CA . PRO A 1 122 ? -10.109 8.25 18.219 1 93.5 122 PRO A CA 1
ATOM 931 C C . PRO A 1 122 ? -9.492 7.262 17.234 1 93.5 122 PRO A C 1
ATOM 933 O O . PRO A 1 122 ? -9.859 6.082 17.234 1 93.5 122 PRO A O 1
ATOM 936 N N . ARG A 1 123 ? -8.633 7.816 16.406 1 93.12 123 ARG A N 1
ATOM 937 C CA . ARG A 1 123 ? -7.945 6.996 15.422 1 93.12 123 ARG A CA 1
ATOM 938 C C . ARG A 1 123 ? -6.449 6.941 15.695 1 93.12 123 ARG A C 1
ATOM 940 O O . ARG A 1 123 ? -5.883 7.879 16.266 1 93.12 123 ARG A O 1
ATOM 947 N N . GLY A 1 124 ? -5.871 5.836 15.398 1 90.5 124 GLY A N 1
ATOM 948 C CA . GLY A 1 124 ? -4.422 5.703 15.398 1 90.5 124 GLY A CA 1
ATOM 949 C C . GLY A 1 124 ? -3.826 5.652 14.008 1 90.5 124 GLY A C 1
ATOM 950 O O . GLY A 1 124 ? -4.527 5.883 13.016 1 90.5 124 GLY A O 1
ATOM 951 N N . LEU A 1 125 ? -2.564 5.438 13.961 1 90.38 125 LEU A N 1
ATOM 952 C CA . LEU A 1 125 ? -1.873 5.301 12.688 1 90.38 125 LEU A CA 1
ATOM 953 C C . LEU A 1 125 ? -2.287 4.016 11.977 1 90.38 125 LEU A C 1
ATOM 955 O O . LEU A 1 125 ? -2.621 3.023 12.625 1 90.38 125 LEU A O 1
ATOM 959 N N . PRO A 1 126 ? -2.25 4.043 10.672 1 92.31 126 PRO A N 1
ATOM 960 C CA . PRO A 1 126 ? -2.547 2.803 9.945 1 92.31 126 PRO A CA 1
ATOM 961 C C . PRO A 1 126 ? -1.535 1.696 10.234 1 92.31 126 PRO A C 1
ATOM 963 O O . PRO A 1 126 ? -0.353 1.976 10.445 1 92.31 126 PRO A O 1
ATOM 966 N N . VAL A 1 127 ? -2.119 0.481 10.219 1 93.38 127 VAL A N 1
ATOM 967 C CA . VAL A 1 127 ? -1.271 -0.678 10.477 1 93.38 127 VAL A CA 1
ATOM 968 C C . VAL A 1 127 ? -1.424 -1.694 9.344 1 93.38 127 VAL A C 1
ATOM 970 O O . VAL A 1 127 ? -2.461 -1.737 8.68 1 93.38 127 VAL A O 1
ATOM 973 N N . GLY A 1 128 ? -0.314 -2.447 9.172 1 94.56 128 GLY A N 1
ATOM 974 C CA . GLY A 1 128 ? -0.453 -3.58 8.266 1 94.56 128 GLY A CA 1
ATOM 975 C C . GLY A 1 128 ? 0.7 -3.709 7.289 1 94.56 128 GLY A C 1
ATOM 976 O O . GLY A 1 128 ? 1.577 -2.844 7.238 1 94.56 128 GLY A O 1
ATOM 977 N N . ILE A 1 129 ? 0.662 -4.762 6.555 1 93.19 129 ILE A N 1
ATOM 978 C CA . ILE A 1 129 ? 1.629 -5.098 5.516 1 93.19 129 ILE A CA 1
ATOM 979 C C . ILE A 1 129 ? 1.129 -4.594 4.164 1 93.19 129 ILE A C 1
ATOM 981 O O . ILE A 1 129 ? 0.084 -5.035 3.68 1 93.19 129 ILE A O 1
ATOM 985 N N . PRO A 1 130 ? 1.887 -3.674 3.549 1 91.12 130 PRO A N 1
ATOM 986 C CA . PRO A 1 130 ? 1.464 -3.227 2.219 1 91.12 130 PRO A CA 1
ATOM 987 C C . PRO A 1 130 ? 1.356 -4.375 1.217 1 91.12 130 PRO A C 1
ATOM 989 O O . PRO A 1 130 ? 2.182 -5.289 1.232 1 91.12 130 PRO A O 1
ATOM 992 N N . ASP A 1 131 ? 0.297 -4.441 0.441 1 90 131 ASP A N 1
ATOM 993 C CA . ASP A 1 131 ? 0.078 -5.363 -0.668 1 90 131 ASP A CA 1
ATOM 994 C C . ASP A 1 131 ? -0.321 -6.75 -0.16 1 90 131 ASP A C 1
ATOM 996 O O . ASP A 1 131 ? -0.369 -7.707 -0.932 1 90 131 ASP A O 1
ATOM 1000 N N . ALA A 1 132 ? -0.52 -6.844 1.138 1 93.88 132 ALA A N 1
ATOM 1001 C CA . ALA A 1 132 ? -1.128 -8.07 1.637 1 93.88 132 ALA A CA 1
ATOM 1002 C C . ALA A 1 132 ? -2.572 -8.203 1.161 1 93.88 132 ALA A C 1
ATOM 1004 O O . ALA A 1 132 ? -3.207 -7.207 0.806 1 93.88 132 ALA A O 1
ATOM 1005 N N . PRO A 1 133 ? -3.092 -9.305 1.18 1 93.69 133 PRO A N 1
ATOM 1006 C CA . PRO A 1 133 ? -4.402 -9.508 0.555 1 93.69 133 PRO A CA 1
ATOM 1007 C C . PRO A 1 133 ? -5.559 -9.141 1.481 1 93.69 133 PRO A C 1
ATOM 1009 O O . PRO A 1 133 ? -5.406 -9.18 2.705 1 93.69 133 PRO A O 1
ATOM 1012 N N . ASP A 1 134 ? -6.672 -8.836 0.824 1 94.81 134 ASP A N 1
ATOM 1013 C CA . ASP A 1 134 ? -7.941 -8.727 1.537 1 94.81 134 ASP A CA 1
ATOM 1014 C C . ASP A 1 134 ? -8.711 -10.047 1.494 1 94.81 134 ASP A C 1
ATOM 1016 O O . ASP A 1 134 ? -9.539 -10.312 2.367 1 94.81 134 ASP A O 1
ATOM 1020 N N . ALA A 1 135 ? -8.414 -10.812 0.5 1 91.56 135 ALA A N 1
ATOM 1021 C CA . ALA A 1 135 ? -9.156 -12.047 0.266 1 91.56 135 ALA A CA 1
ATOM 1022 C C . ALA A 1 135 ? -8.68 -13.156 1.199 1 91.56 135 ALA A C 1
ATOM 1024 O O . ALA A 1 135 ? -7.52 -13.57 1.146 1 91.56 135 ALA A O 1
ATOM 1025 N N . LEU A 1 136 ? -9.531 -13.641 2.004 1 94 136 LEU A N 1
ATOM 1026 C CA . LEU A 1 136 ? -9.297 -14.758 2.912 1 94 136 LEU A CA 1
ATOM 1027 C C . LEU A 1 136 ? -10.492 -15.711 2.93 1 94 136 LEU A C 1
ATOM 1029 O O . LEU A 1 136 ? -11.203 -15.797 3.934 1 94 136 LEU A O 1
ATOM 1033 N N . PRO A 1 137 ? -10.664 -16.406 1.871 1 94.62 137 PRO A N 1
ATOM 1034 C CA . PRO A 1 137 ? -11.812 -17.328 1.836 1 94.62 137 PRO A CA 1
ATOM 1035 C C . PRO A 1 137 ? -11.734 -18.406 2.916 1 94.62 137 PRO A C 1
ATOM 1037 O O . PRO A 1 137 ? -10.664 -18.641 3.48 1 94.62 137 PRO A O 1
ATOM 1040 N N . ALA A 1 138 ? -12.891 -19 3.174 1 94.56 138 ALA A N 1
ATOM 1041 C CA . ALA A 1 138 ? -12.977 -20.078 4.152 1 94.56 138 ALA A CA 1
ATOM 1042 C C . ALA A 1 138 ? -12.156 -21.297 3.715 1 94.56 138 ALA A C 1
ATOM 1044 O O . ALA A 1 138 ? -11.922 -21.484 2.521 1 94.56 138 ALA A O 1
ATOM 1045 N N . PRO A 1 139 ? -11.742 -22.078 4.699 1 95.62 139 PRO A N 1
ATOM 1046 C CA . PRO A 1 139 ? -10.945 -23.266 4.379 1 95.62 139 PRO A CA 1
ATOM 1047 C C . PRO A 1 139 ? -11.617 -24.172 3.344 1 95.62 139 PRO A C 1
ATOM 1049 O O . PRO A 1 139 ? -10.938 -24.797 2.527 1 95.62 139 PRO A O 1
ATOM 1052 N N . SER A 1 140 ? -12.938 -24.25 3.268 1 95.12 140 SER A N 1
ATOM 1053 C CA . SER A 1 140 ? -13.672 -25.109 2.344 1 95.12 140 SER A CA 1
ATOM 1054 C C . SER A 1 140 ? -13.547 -24.609 0.908 1 95.12 140 SER A C 1
ATOM 1056 O O . SER A 1 140 ? -13.883 -25.328 -0.035 1 95.12 140 SER A O 1
ATOM 1058 N N . LYS A 1 141 ? -13.023 -23.406 0.756 1 94.94 141 LYS A N 1
ATOM 1059 C CA . LYS A 1 141 ? -12.93 -22.797 -0.571 1 94.94 141 LYS A CA 1
ATOM 1060 C C . LYS A 1 141 ? -11.492 -22.828 -1.09 1 94.94 141 LYS A C 1
ATOM 1062 O O . LYS A 1 141 ? -11.188 -22.25 -2.129 1 94.94 141 LYS A O 1
ATOM 1067 N N . LEU A 1 142 ? -10.609 -23.5 -0.413 1 96.31 142 LEU A N 1
ATOM 1068 C CA . LEU A 1 142 ? -9.211 -23.578 -0.81 1 96.31 142 LEU A CA 1
ATOM 1069 C C . LEU A 1 142 ? -9.031 -24.547 -1.967 1 96.31 142 LEU A C 1
ATOM 1071 O O . LEU A 1 142 ? -9.625 -25.625 -1.976 1 96.31 142 LEU A O 1
ATOM 1075 N N . LEU A 1 143 ? -8.281 -24.094 -2.904 1 95.06 143 LEU A N 1
ATOM 1076 C CA . LEU A 1 143 ? -7.953 -24.922 -4.055 1 95.06 143 LEU A CA 1
ATOM 1077 C C . LEU A 1 143 ? -6.816 -25.891 -3.727 1 95.06 143 LEU A C 1
ATOM 1079 O O . LEU A 1 143 ? -5.949 -25.578 -2.906 1 95.06 143 LEU A O 1
ATOM 1083 N N . ARG A 1 144 ? -6.887 -27 -4.34 1 93.44 144 ARG A N 1
ATOM 1084 C CA . ARG A 1 144 ? -5.844 -28.016 -4.266 1 93.44 144 ARG A CA 1
ATOM 1085 C C . ARG A 1 144 ? -5.312 -28.359 -5.652 1 93.44 144 ARG A C 1
ATOM 1087 O O . ARG A 1 144 ? -5.348 -27.531 -6.562 1 93.44 144 ARG A O 1
ATOM 1094 N N . LEU A 1 145 ? -4.629 -29.484 -5.805 1 93.38 145 LEU A N 1
ATOM 1095 C CA . LEU A 1 145 ? -4.18 -29.953 -7.105 1 93.38 145 LEU A CA 1
ATOM 1096 C C . LEU A 1 145 ? -5.367 -30.328 -7.988 1 93.38 145 LEU A C 1
ATOM 1098 O O . LEU A 1 145 ? -6.457 -30.609 -7.484 1 93.38 145 LEU A O 1
ATOM 1102 N N . PRO A 1 146 ? -5.176 -30.219 -9.305 1 95.31 146 PRO A N 1
ATOM 1103 C CA . PRO A 1 146 ? -3.934 -30.141 -10.078 1 95.31 146 PRO A CA 1
ATOM 1104 C C . PRO A 1 146 ? -3.441 -28.719 -10.273 1 95.31 146 PRO A C 1
ATOM 1106 O O . PRO A 1 146 ? -4.23 -27.766 -10.188 1 95.31 146 PRO A O 1
ATOM 1109 N N . TRP A 1 147 ? -2.215 -28.594 -10.445 1 95.44 147 TRP A N 1
ATOM 1110 C CA . TRP A 1 147 ? -1.528 -27.375 -10.875 1 95.44 147 TRP A CA 1
ATOM 1111 C C . TRP A 1 147 ? -0.805 -27.594 -12.195 1 95.44 147 TRP A C 1
ATOM 1113 O O . TRP A 1 147 ? -0.202 -28.656 -12.414 1 95.44 147 TRP A O 1
ATOM 1123 N N . GLN A 1 148 ? -0.854 -26.594 -13.07 1 96.88 148 GLN A N 1
ATOM 1124 C CA . GLN A 1 148 ? -0.138 -26.797 -14.328 1 96.88 148 GLN A CA 1
ATOM 1125 C C . GLN A 1 148 ? 0.439 -25.484 -14.844 1 96.88 148 GLN A C 1
ATOM 1127 O O . GLN A 1 148 ? -0.114 -24.422 -14.594 1 96.88 148 GLN A O 1
ATOM 1132 N N . VAL A 1 149 ? 1.529 -25.594 -15.438 1 97.56 149 VAL A N 1
ATOM 1133 C CA . VAL A 1 149 ? 2.137 -24.5 -16.203 1 97.56 149 VAL A CA 1
ATOM 1134 C C . VAL A 1 149 ? 2.084 -24.828 -17.688 1 97.56 149 VAL A C 1
ATOM 1136 O O . VAL A 1 149 ? 2.449 -25.922 -18.109 1 97.56 149 VAL A O 1
ATOM 1139 N N . CYS A 1 150 ? 1.576 -23.812 -18.422 1 96.94 150 CYS A N 1
ATOM 1140 C CA . CYS A 1 150 ? 1.318 -24.062 -19.844 1 96.94 150 CYS A CA 1
ATOM 1141 C C . CYS A 1 150 ? 1.978 -23 -20.719 1 96.94 150 CYS A C 1
ATOM 1143 O O . CYS A 1 150 ? 1.999 -21.828 -20.359 1 96.94 150 CYS A O 1
ATOM 1145 N N . GLN A 1 151 ? 2.545 -23.484 -21.766 1 95.19 151 GLN A N 1
ATOM 1146 C CA . GLN A 1 151 ? 2.975 -22.625 -22.859 1 95.19 151 GLN A CA 1
ATOM 1147 C C . GLN A 1 151 ? 2.004 -22.703 -24.031 1 95.19 151 GLN A C 1
ATOM 1149 O O . GLN A 1 151 ? 1.683 -23.797 -24.5 1 95.19 151 GLN A O 1
ATOM 1154 N N . SER A 1 152 ? 1.44 -21.531 -24.328 1 92.38 152 SER A N 1
ATOM 1155 C CA . SER A 1 152 ? 0.522 -21.516 -25.469 1 92.38 152 SER A CA 1
ATOM 1156 C C . SER A 1 152 ? 0.974 -20.531 -26.531 1 92.38 152 SER A C 1
ATOM 1158 O O . SER A 1 152 ? 1.622 -19.531 -26.234 1 92.38 152 SER A O 1
ATOM 1160 N N . SER A 1 153 ? 0.865 -20.906 -27.703 1 79.75 153 SER A N 1
ATOM 1161 C CA . SER A 1 153 ? 1.129 -20.016 -28.828 1 79.75 153 SER A CA 1
ATOM 1162 C C . SER A 1 153 ? -0.166 -19.594 -29.516 1 79.75 153 SER A C 1
ATOM 1164 O O . SER A 1 153 ? -1.101 -20.391 -29.641 1 79.75 153 SER A O 1
ATOM 1166 N N . ASP A 1 154 ? -0.43 -18.266 -29.453 1 65.81 154 ASP A N 1
ATOM 1167 C CA . ASP A 1 154 ? -1.604 -17.797 -30.188 1 65.81 154 ASP A CA 1
ATOM 1168 C C . ASP A 1 154 ? -1.545 -18.203 -31.656 1 65.81 154 ASP A C 1
ATOM 1170 O O . ASP A 1 154 ? -0.575 -17.906 -32.344 1 65.81 154 ASP A O 1
ATOM 1174 N N . PRO A 1 155 ? -2.471 -19.047 -32 1 59.44 155 PRO A N 1
ATOM 1175 C CA . PRO A 1 155 ? -2.42 -19.531 -33.375 1 59.44 155 PRO A CA 1
ATOM 1176 C C . PRO A 1 155 ? -2.404 -18.391 -34.406 1 59.44 155 PRO A C 1
ATOM 1178 O O . PRO A 1 155 ? -1.919 -18.547 -35.531 1 59.44 155 PRO A O 1
ATOM 1181 N N . THR A 1 156 ? -3.109 -17.297 -33.938 1 55.03 156 THR A N 1
ATOM 1182 C CA . THR A 1 156 ? -3.162 -16.203 -34.906 1 55.03 156 THR A CA 1
ATOM 1183 C C . THR A 1 156 ? -1.818 -15.492 -35 1 55.03 156 THR A C 1
ATOM 1185 O O . THR A 1 156 ? -1.59 -14.688 -35.906 1 55.03 156 THR A O 1
ATOM 1188 N N . GLY A 1 157 ? -0.733 -15.898 -34.281 1 51.53 157 GLY A N 1
ATOM 1189 C CA . GLY A 1 157 ? 0.598 -15.312 -34.312 1 51.53 157 GLY A CA 1
ATOM 1190 C C . GLY A 1 157 ? 0.667 -13.969 -33.625 1 51.53 157 GLY A C 1
ATOM 1191 O O . GLY A 1 157 ? 1.755 -13.422 -33.406 1 51.53 157 GLY A O 1
ATOM 1192 N N . ALA A 1 158 ? -0.444 -13.375 -33.469 1 48.53 158 ALA A N 1
ATOM 1193 C CA . ALA A 1 158 ? -0.427 -11.984 -33 1 48.53 158 ALA A CA 1
ATOM 1194 C C . ALA A 1 158 ? -0.034 -11.906 -31.531 1 48.53 158 ALA A C 1
ATOM 1196 O O . ALA A 1 158 ? 0.536 -10.906 -31.094 1 48.53 158 ALA A O 1
ATOM 1197 N N . GLY A 1 159 ? -0.437 -12.758 -30.859 1 51.28 159 GLY A N 1
ATOM 1198 C CA . GLY A 1 159 ? -0.322 -12.531 -29.422 1 51.28 159 GLY A CA 1
ATOM 1199 C C . GLY A 1 159 ? 0.911 -13.18 -28.812 1 51.28 159 GLY A C 1
ATOM 1200 O O . GLY A 1 159 ? 1.138 -13.078 -27.609 1 51.28 159 GLY A O 1
ATOM 1201 N N . GLY A 1 160 ? 1.964 -13.508 -29.594 1 60.38 160 GLY A N 1
ATOM 1202 C CA . GLY A 1 160 ? 3.211 -14.078 -29.109 1 60.38 160 GLY A CA 1
ATOM 1203 C C . GLY A 1 160 ? 3.006 -15.234 -28.156 1 60.38 160 GLY A C 1
ATOM 1204 O O . GLY A 1 160 ? 1.879 -15.703 -27.969 1 60.38 160 GLY A O 1
ATOM 1205 N N . SER A 1 161 ? 3.998 -16 -27.703 1 75.88 161 SER A N 1
ATOM 1206 C CA . SER A 1 161 ? 4.043 -17.109 -26.75 1 75.88 161 SER A CA 1
ATOM 1207 C C . SER A 1 161 ? 3.9 -16.625 -25.312 1 75.88 161 SER A C 1
ATOM 1209 O O . SER A 1 161 ? 4.461 -15.594 -24.953 1 75.88 161 SER A O 1
ATOM 1211 N N . ASN A 1 162 ? 2.824 -17.172 -24.656 1 88.44 162 ASN A N 1
ATOM 1212 C CA . ASN A 1 162 ? 2.566 -16.781 -23.266 1 88.44 162 ASN A CA 1
ATOM 1213 C C . ASN A 1 162 ? 2.588 -17.984 -22.328 1 88.44 162 ASN A C 1
ATOM 1215 O O . ASN A 1 162 ? 2.162 -19.078 -22.703 1 88.44 162 ASN A O 1
ATOM 1219 N N . THR A 1 163 ? 3.176 -17.828 -21.219 1 94.56 163 THR A N 1
ATOM 1220 C CA . THR A 1 163 ? 3.174 -18.859 -20.188 1 94.56 163 THR A CA 1
ATOM 1221 C C . THR A 1 163 ? 2.135 -18.547 -19.109 1 94.56 163 THR A C 1
ATOM 1223 O O . THR A 1 163 ? 2.033 -17.422 -18.641 1 94.56 163 THR A O 1
ATOM 1226 N N . ARG A 1 164 ? 1.352 -19.594 -18.781 1 96.19 164 ARG A N 1
ATOM 1227 C CA . ARG A 1 164 ? 0.311 -19.438 -17.766 1 96.19 164 ARG A CA 1
ATOM 1228 C C . ARG A 1 164 ? 0.369 -20.547 -16.734 1 96.19 164 ARG A C 1
ATOM 1230 O O . ARG A 1 164 ? 0.57 -21.719 -17.078 1 96.19 164 ARG A O 1
ATOM 1237 N N . ALA A 1 165 ? 0.265 -20.156 -15.523 1 97.06 165 ALA A N 1
ATOM 1238 C CA . ALA A 1 165 ? 0.007 -21.125 -14.469 1 97.06 165 ALA A CA 1
ATOM 1239 C C . ALA A 1 165 ? -1.489 -21.25 -14.195 1 97.06 165 ALA A C 1
ATOM 1241 O O . ALA A 1 165 ? -2.158 -20.266 -13.891 1 97.06 165 ALA A O 1
ATOM 1242 N N . VAL A 1 166 ? -2.043 -22.406 -14.352 1 97.12 166 VAL A N 1
ATOM 1243 C CA . VAL A 1 166 ? -3.449 -22.672 -14.07 1 97.12 166 VAL A CA 1
ATOM 1244 C C . VAL A 1 166 ? -3.57 -23.516 -12.797 1 97.12 166 VAL A C 1
ATOM 1246 O O . VAL A 1 166 ? -3.078 -24.641 -12.734 1 97.12 166 VAL A O 1
ATOM 1249 N N . ILE A 1 167 ? -4.281 -22.969 -11.828 1 96.56 167 ILE A N 1
ATOM 1250 C CA . ILE A 1 167 ? -4.289 -23.547 -10.492 1 96.56 167 ILE A CA 1
ATOM 1251 C C . ILE A 1 167 ? -5.668 -24.125 -10.188 1 96.56 167 ILE A C 1
ATOM 1253 O O . ILE A 1 167 ? -6.684 -23.453 -10.344 1 96.56 167 ILE A O 1
ATOM 1257 N N . GLY A 1 168 ? -5.742 -25.391 -9.797 1 94.62 168 GLY A N 1
ATOM 1258 C CA . GLY A 1 168 ? -6.895 -25.969 -9.133 1 94.62 168 GLY A CA 1
ATOM 1259 C C . GLY A 1 168 ? -7.93 -26.531 -10.094 1 94.62 168 GLY A C 1
ATOM 1260 O O . GLY A 1 168 ? -9.102 -26.672 -9.742 1 94.62 168 GLY A O 1
ATOM 1261 N N . ARG A 1 169 ? -7.559 -26.766 -11.344 1 94.25 169 ARG A N 1
ATOM 1262 C CA . ARG A 1 169 ? -8.555 -27.328 -12.242 1 94.25 169 ARG A CA 1
ATOM 1263 C C . ARG A 1 169 ? -7.895 -28.062 -13.398 1 94.25 169 ARG A C 1
ATOM 1265 O O . ARG A 1 169 ? -6.777 -27.734 -13.797 1 94.25 169 ARG A O 1
ATOM 1272 N N . GLU A 1 170 ? -8.625 -29.016 -13.914 1 95.44 170 GLU A N 1
ATOM 1273 C CA . GLU A 1 170 ? -8.227 -29.734 -15.125 1 95.44 170 GLU A CA 1
ATOM 1274 C C . GLU A 1 170 ? -8.594 -28.938 -16.375 1 95.44 170 GLU A C 1
ATOM 1276 O O . GLU A 1 170 ? -9.594 -28.219 -16.391 1 95.44 170 GLU A O 1
ATOM 1281 N N . LEU A 1 171 ? -7.742 -29.078 -17.375 1 96.5 171 LEU A N 1
ATOM 1282 C CA . LEU A 1 171 ? -8.031 -28.406 -18.641 1 96.5 171 LEU A CA 1
ATOM 1283 C C . LEU A 1 171 ? -8.617 -29.406 -19.641 1 96.5 171 LEU A C 1
ATOM 1285 O O . LEU A 1 171 ? -8.164 -30.547 -19.734 1 96.5 171 LEU A O 1
ATOM 1289 N N . ALA A 1 172 ? -9.633 -28.938 -20.281 1 95.75 172 ALA A N 1
ATOM 1290 C CA . ALA A 1 172 ? -10.289 -29.781 -21.281 1 95.75 172 ALA A CA 1
ATOM 1291 C C . ALA A 1 172 ? -9.398 -30 -22.5 1 95.75 172 ALA A C 1
ATOM 1293 O O . ALA A 1 172 ? -8.719 -29.062 -22.938 1 95.75 172 ALA A O 1
ATOM 1294 N N . GLY A 1 173 ? -9.422 -31.234 -23 1 94.81 173 GLY A N 1
ATOM 1295 C CA . GLY A 1 173 ? -8.727 -31.531 -24.234 1 94.81 173 GLY A CA 1
ATOM 1296 C C . GLY A 1 173 ? -7.281 -31.938 -24.031 1 94.81 173 GLY A C 1
ATOM 1297 O O . GLY A 1 173 ? -6.516 -32.062 -24.984 1 94.81 173 GLY A O 1
ATOM 1298 N N . ALA A 1 174 ? -6.887 -32.125 -22.844 1 95.44 174 ALA A N 1
ATOM 1299 C CA . ALA A 1 174 ? -5.512 -32.531 -22.547 1 95.44 174 ALA A CA 1
ATOM 1300 C C . ALA A 1 174 ? -5.219 -33.938 -23.062 1 95.44 174 ALA A C 1
ATOM 1302 O O . ALA A 1 174 ? -6.07 -34.812 -22.969 1 95.44 174 ALA A O 1
ATOM 1303 N N . SER A 1 175 ? -4.07 -34.062 -23.688 1 94.81 175 SER A N 1
ATOM 1304 C CA . SER A 1 175 ? -3.566 -35.375 -24.078 1 94.81 175 SER A CA 1
ATOM 1305 C C . SER A 1 175 ? -2.158 -35.625 -23.531 1 94.81 175 SER A C 1
ATOM 1307 O O . SER A 1 175 ? -1.239 -34.844 -23.828 1 94.81 175 SER A O 1
ATOM 1309 N N . PRO A 1 176 ? -2.023 -36.625 -22.75 1 94.69 176 PRO A N 1
ATOM 1310 C CA . PRO A 1 176 ? -0.667 -36.875 -22.266 1 94.69 176 PRO A CA 1
ATOM 1311 C C . PRO A 1 176 ? 0.298 -37.219 -23.406 1 94.69 176 PRO A C 1
ATOM 1313 O O . PRO A 1 176 ? -0.109 -37.812 -24.406 1 94.69 176 PRO A O 1
ATOM 1316 N N . LEU A 1 177 ? 1.484 -36.875 -23.266 1 93.62 177 LEU A N 1
ATOM 1317 C CA . LEU A 1 177 ? 2.506 -37.25 -24.234 1 93.62 177 LEU A CA 1
ATOM 1318 C C . LEU A 1 177 ? 2.684 -38.75 -24.281 1 93.62 177 LEU A C 1
ATOM 1320 O O . LEU A 1 177 ? 2.873 -39.312 -25.359 1 93.62 177 LEU A O 1
ATOM 1324 N N . GLY A 1 178 ? 2.605 -39.406 -23.109 1 91.12 178 GLY A N 1
ATOM 1325 C CA . GLY A 1 178 ? 2.768 -40.844 -23.047 1 91.12 178 GLY A CA 1
ATOM 1326 C C . GLY A 1 178 ? 4.168 -41.312 -23.406 1 91.12 178 GLY A C 1
ATOM 1327 O O . GLY A 1 178 ? 5.152 -40.812 -22.844 1 91.12 178 GLY A O 1
ATOM 1328 N N . GLU A 1 179 ? 4.188 -42.188 -24.438 1 93.69 179 GLU A N 1
ATOM 1329 C CA . GLU A 1 179 ? 5.473 -42.75 -24.859 1 93.69 179 GLU A CA 1
ATOM 1330 C C . GLU A 1 179 ? 6.082 -41.906 -26 1 93.69 179 GLU A C 1
ATOM 1332 O O . GLU A 1 179 ? 7.18 -42.219 -26.469 1 93.69 179 GLU A O 1
ATOM 1337 N N . ARG A 1 180 ? 5.395 -40.906 -26.344 1 94.75 180 ARG A N 1
ATOM 1338 C CA . ARG A 1 180 ? 5.859 -40.062 -27.453 1 94.75 180 ARG A CA 1
ATOM 1339 C C . ARG A 1 180 ? 6.82 -39 -26.953 1 94.75 180 ARG A C 1
ATOM 1341 O O . ARG A 1 180 ? 6.953 -38.781 -25.75 1 94.75 180 ARG A O 1
ATOM 1348 N N . GLY A 1 181 ? 7.531 -38.438 -27.938 1 95.25 181 GLY A N 1
ATOM 1349 C CA . GLY A 1 181 ? 8.43 -37.344 -27.656 1 95.25 181 GLY A CA 1
ATOM 1350 C C . GLY A 1 181 ? 7.988 -36.031 -28.297 1 95.25 181 GLY A C 1
ATOM 1351 O O . GLY A 1 181 ? 7.227 -36.031 -29.266 1 95.25 181 GLY A O 1
ATOM 1352 N N . LEU A 1 182 ? 8.43 -34.969 -27.656 1 95.12 182 LEU A N 1
ATOM 1353 C CA . LEU A 1 182 ? 8.188 -33.625 -28.188 1 95.12 182 LEU A CA 1
ATOM 1354 C C . LEU A 1 182 ? 9.477 -32.812 -28.203 1 95.12 182 LEU A C 1
ATOM 1356 O O . LEU A 1 182 ? 10.148 -32.688 -27.172 1 95.12 182 LEU A O 1
ATOM 1360 N N . LEU A 1 183 ? 9.836 -32.312 -29.375 1 95.06 183 LEU A N 1
ATOM 1361 C CA . LEU A 1 183 ? 11.008 -31.453 -29.484 1 95.06 183 LEU A CA 1
ATOM 1362 C C . LEU A 1 183 ? 10.641 -30 -29.203 1 95.06 183 LEU A C 1
ATOM 1364 O O . LEU A 1 183 ? 9.695 -29.469 -29.781 1 95.06 183 LEU A O 1
ATOM 1368 N N . VAL A 1 184 ? 11.406 -29.406 -28.281 1 93.88 184 VAL A N 1
ATOM 1369 C CA . VAL A 1 184 ? 11.141 -28 -27.953 1 93.88 184 VAL A CA 1
ATOM 1370 C C . VAL A 1 184 ? 12.414 -27.188 -28.094 1 93.88 184 VAL A C 1
ATOM 1372 O O . VAL A 1 184 ? 13.523 -27.719 -28 1 93.88 184 VAL A O 1
ATOM 1375 N N . SER A 1 185 ? 12.203 -25.922 -28.406 1 92.94 185 SER A N 1
ATOM 1376 C CA . SER A 1 185 ? 13.312 -24.984 -28.469 1 92.94 185 SER A CA 1
ATOM 1377 C C . SER A 1 185 ? 13.211 -23.938 -27.375 1 92.94 185 SER A C 1
ATOM 1379 O O . SER A 1 185 ? 12.117 -23.469 -27.047 1 92.94 185 SER A O 1
ATOM 1381 N N . PHE A 1 186 ? 14.281 -23.625 -26.75 1 90.75 186 PHE A N 1
ATOM 1382 C CA . PHE A 1 186 ? 14.391 -22.656 -25.672 1 90.75 186 PHE A CA 1
ATOM 1383 C C . PHE A 1 186 ? 15.742 -21.938 -25.719 1 90.75 186 PHE A C 1
ATOM 1385 O O . PHE A 1 186 ? 16.797 -22.578 -25.641 1 90.75 186 PHE A O 1
ATOM 1392 N N . GLU A 1 187 ? 15.719 -20.656 -25.781 1 89.69 187 GLU A N 1
ATOM 1393 C CA . GLU A 1 187 ? 16.922 -19.828 -25.781 1 89.69 187 GLU A CA 1
ATOM 1394 C C . GLU A 1 187 ? 18 -20.422 -26.672 1 89.69 187 GLU A C 1
ATOM 1396 O O . GLU A 1 187 ? 19.141 -20.625 -26.234 1 89.69 187 GLU A O 1
ATOM 1401 N N . ASN A 1 188 ? 17.719 -20.844 -27.828 1 88.44 188 ASN A N 1
ATOM 1402 C CA . ASN A 1 188 ? 18.625 -21.328 -28.875 1 88.44 188 ASN A CA 1
ATOM 1403 C C . ASN A 1 188 ? 19.141 -22.734 -28.578 1 88.44 188 ASN A C 1
ATOM 1405 O O . ASN A 1 188 ? 20.188 -23.125 -29.078 1 88.44 188 ASN A O 1
ATOM 1409 N N . SER A 1 189 ? 18.5 -23.359 -27.688 1 93.88 189 SER A N 1
ATOM 1410 C CA . SER A 1 189 ? 18.797 -24.766 -27.422 1 93.88 189 SER A CA 1
ATOM 1411 C C . SER A 1 189 ? 17.578 -25.641 -27.688 1 93.88 189 SER A C 1
ATOM 1413 O O . SER A 1 189 ? 16.453 -25.156 -27.75 1 93.88 189 SER A O 1
ATOM 1415 N N . TYR A 1 190 ? 17.875 -26.938 -27.922 1 95.5 190 TYR A N 1
ATOM 1416 C CA . TYR A 1 190 ? 16.797 -27.875 -28.172 1 95.5 190 TYR A CA 1
ATOM 1417 C C . TYR A 1 190 ? 16.734 -28.938 -27.062 1 95.5 190 TYR A C 1
ATOM 1419 O O . TYR A 1 190 ? 17.766 -29.328 -26.516 1 95.5 190 TYR A O 1
ATOM 1427 N N . HIS A 1 191 ? 15.523 -29.297 -26.766 1 96.88 191 HIS A N 1
ATOM 1428 C CA . HIS A 1 191 ? 15.266 -30.344 -25.781 1 96.88 191 HIS A CA 1
ATOM 1429 C C . HIS A 1 191 ? 14.203 -31.312 -26.281 1 96.88 191 HIS A C 1
ATOM 1431 O O . HIS A 1 191 ? 13.25 -30.922 -26.938 1 96.88 191 HIS A O 1
ATOM 1437 N N . LEU A 1 192 ? 14.414 -32.562 -25.969 1 96.38 192 LEU A N 1
ATOM 1438 C CA . LEU A 1 192 ? 13.391 -33.562 -26.188 1 96.38 192 LEU A CA 1
ATOM 1439 C C . LEU A 1 192 ? 12.633 -33.875 -24.906 1 96.38 192 LEU A C 1
ATOM 1441 O O . LEU A 1 192 ? 13.219 -34.312 -23.922 1 96.38 192 LEU A O 1
ATOM 1445 N N . LEU A 1 193 ? 11.383 -33.5 -24.906 1 96.62 19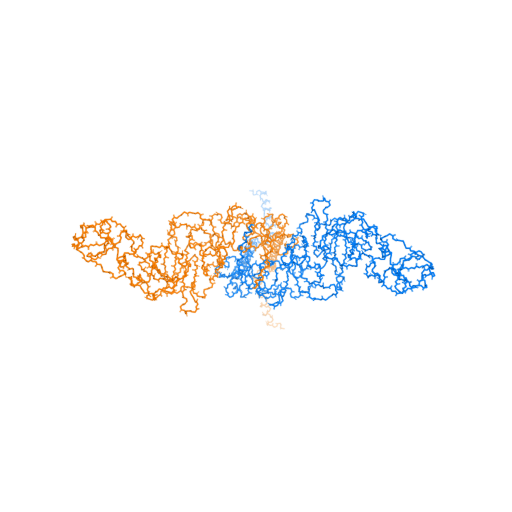3 LEU A N 1
ATOM 1446 C CA . LEU A 1 193 ? 10.539 -33.938 -23.797 1 96.62 193 LEU A CA 1
ATOM 1447 C C . LEU A 1 193 ? 10.07 -35.375 -23.984 1 96.62 193 LEU A C 1
ATOM 1449 O O . LEU A 1 193 ? 9.422 -35.688 -24.969 1 96.62 193 LEU A O 1
ATOM 1453 N N . TRP A 1 194 ? 10.453 -36.188 -23.031 1 96.56 194 TRP A N 1
ATOM 1454 C CA . TRP A 1 194 ? 10.133 -37.594 -23.078 1 96.56 194 TRP A CA 1
ATOM 1455 C C . TRP A 1 194 ? 10.023 -38.188 -21.672 1 96.56 194 TRP A C 1
ATOM 1457 O O . TRP A 1 194 ? 10.859 -37.906 -20.812 1 96.56 194 TRP A O 1
ATOM 1467 N N . HIS A 1 195 ? 8.93 -38.938 -21.453 1 95.31 195 HIS A N 1
ATOM 1468 C CA . HIS A 1 195 ? 8.672 -39.531 -20.156 1 95.31 195 HIS A CA 1
ATOM 1469 C C . HIS A 1 195 ? 8.719 -38.5 -19.047 1 95.31 195 HIS A C 1
ATOM 1471 O O . HIS A 1 195 ? 9.344 -38.719 -18 1 95.31 195 HIS A O 1
ATOM 1477 N N . ASN A 1 196 ? 8.234 -37.344 -19.344 1 94.19 196 ASN A N 1
ATOM 1478 C CA . ASN A 1 196 ? 8.023 -36.25 -18.391 1 94.19 196 ASN A CA 1
ATOM 1479 C C . ASN A 1 196 ? 9.344 -35.656 -17.922 1 94.19 196 ASN A C 1
ATOM 1481 O O . ASN A 1 196 ? 9.43 -35.125 -16.828 1 94.19 196 ASN A O 1
ATOM 1485 N N . THR A 1 197 ? 10.398 -35.875 -18.719 1 96 197 THR A N 1
ATOM 1486 C CA . THR A 1 197 ? 11.695 -35.25 -18.484 1 96 197 THR A CA 1
ATOM 1487 C C . THR A 1 197 ? 12.164 -34.5 -19.719 1 96 197 THR A C 1
ATOM 1489 O O . THR A 1 197 ? 11.656 -34.719 -20.828 1 96 197 THR A O 1
ATOM 1492 N N . ARG A 1 198 ? 13.031 -33.625 -19.453 1 96.81 198 ARG A N 1
ATOM 1493 C CA . ARG A 1 198 ? 13.617 -32.906 -20.578 1 96.81 198 ARG A CA 1
ATOM 1494 C C . ARG A 1 198 ? 15.047 -33.344 -20.844 1 96.81 198 ARG A C 1
ATOM 1496 O O . ARG A 1 198 ? 15.875 -33.375 -19.922 1 96.81 198 ARG A O 1
ATOM 1503 N N . LEU A 1 199 ? 15.305 -33.781 -22.016 1 97.38 199 LEU A N 1
ATOM 1504 C CA . LEU A 1 199 ? 16.625 -34.188 -22.453 1 97.38 199 LEU A CA 1
ATOM 1505 C C . LEU A 1 199 ? 17.266 -33.125 -23.359 1 97.38 199 LEU A C 1
ATOM 1507 O O . LEU A 1 199 ? 16.812 -32.906 -24.484 1 97.38 199 LEU A O 1
ATOM 1511 N N . ARG A 1 200 ? 18.312 -32.562 -22.938 1 97.12 200 ARG A N 1
ATOM 1512 C CA . ARG A 1 200 ? 18.969 -31.484 -23.672 1 97.12 200 ARG A CA 1
ATOM 1513 C C . ARG A 1 200 ? 19.734 -32.031 -24.859 1 97.12 200 ARG A C 1
ATOM 1515 O O . ARG A 1 200 ? 20.453 -33.031 -24.734 1 97.12 200 ARG A O 1
ATOM 1522 N N . VAL A 1 201 ? 19.531 -31.422 -25.969 1 95.56 201 VAL A N 1
ATOM 1523 C CA . VAL A 1 201 ? 20.328 -31.75 -27.156 1 95.56 201 VAL A CA 1
ATOM 1524 C C . VAL A 1 201 ? 21.656 -31 -27.109 1 95.56 201 VAL A C 1
ATOM 1526 O O . VAL A 1 201 ? 21.688 -29.766 -27.156 1 95.56 201 VAL A O 1
ATOM 1529 N N . ALA A 1 202 ? 22.656 -31.719 -27.094 1 92.19 202 ALA A N 1
ATOM 1530 C CA . ALA A 1 202 ? 23.969 -31.141 -26.797 1 92.19 202 ALA A CA 1
ATOM 1531 C C . ALA A 1 202 ? 24.406 -30.172 -27.906 1 92.19 202 ALA A C 1
ATOM 1533 O O . ALA A 1 202 ? 25.016 -29.141 -27.625 1 92.19 202 ALA A O 1
ATOM 1534 N N . ASN A 1 203 ? 24.188 -30.516 -29.109 1 88.19 203 ASN A N 1
ATOM 1535 C CA . ASN A 1 203 ? 24.578 -29.672 -30.25 1 88.19 203 ASN A CA 1
ATOM 1536 C C . ASN A 1 203 ? 23.797 -30.047 -31.5 1 88.19 203 ASN A C 1
ATOM 1538 O O . ASN A 1 203 ? 23.062 -31.047 -31.516 1 88.19 203 ASN A O 1
ATOM 1542 N N . PRO A 1 204 ? 23.953 -29.312 -32.531 1 86.81 204 PRO A N 1
ATOM 1543 C CA . PRO A 1 204 ? 23.172 -29.531 -33.75 1 86.81 204 PRO A CA 1
ATOM 1544 C C . PRO A 1 204 ? 23.453 -30.875 -34.406 1 86.81 204 PRO A C 1
ATOM 1546 O O . PRO A 1 204 ? 22.578 -31.453 -35.062 1 86.81 204 PRO A O 1
ATOM 1549 N N . ALA A 1 205 ? 24.625 -31.391 -34.281 1 87.94 205 ALA A N 1
ATOM 1550 C CA . ALA A 1 205 ? 24.969 -32.688 -34.875 1 87.94 205 ALA A CA 1
ATOM 1551 C C . ALA A 1 205 ? 24.125 -33.812 -34.281 1 87.94 205 ALA A C 1
ATOM 1553 O O . ALA A 1 205 ? 23.812 -34.781 -34.969 1 87.94 205 ALA A O 1
ATOM 1554 N N . VAL A 1 206 ? 23.781 -33.594 -33.094 1 92.06 206 VAL A N 1
ATOM 1555 C CA . VAL A 1 206 ? 22.969 -34.562 -32.406 1 92.06 206 VAL A CA 1
ATOM 1556 C C . VAL A 1 206 ? 21.562 -34.594 -33 1 92.06 206 VAL A C 1
ATOM 1558 O O . VAL A 1 206 ? 20.938 -35.656 -33.094 1 92.06 206 VAL A O 1
ATOM 1561 N N . LEU A 1 207 ? 21.031 -33.5 -33.406 1 92.75 207 LEU A N 1
ATOM 1562 C CA . LEU A 1 207 ? 19.719 -33.406 -34.031 1 92.75 207 LEU A CA 1
ATOM 1563 C C . LEU A 1 207 ? 19.672 -34.25 -35.281 1 92.75 207 LEU A C 1
ATOM 1565 O O . LEU A 1 207 ? 18.75 -35.062 -35.469 1 92.75 207 LEU A O 1
ATOM 1569 N N . VAL A 1 208 ? 20.703 -34.125 -36 1 89.44 208 VAL A N 1
ATOM 1570 C CA . VAL A 1 208 ? 20.781 -34.844 -37.281 1 89.44 208 VAL A CA 1
ATOM 1571 C C . VAL A 1 208 ? 20.938 -36.344 -37 1 89.44 208 VAL A C 1
ATOM 1573 O O . VAL A 1 208 ? 20.266 -37.156 -37.625 1 89.44 208 VAL A O 1
ATOM 1576 N N . ALA A 1 209 ? 21.75 -36.656 -36.062 1 91.31 209 ALA A N 1
ATOM 1577 C CA . ALA A 1 209 ? 22.031 -38.031 -35.719 1 91.31 209 ALA A CA 1
ATOM 1578 C C . ALA A 1 209 ? 20.75 -38.75 -35.281 1 91.31 209 ALA A C 1
ATOM 1580 O O . ALA A 1 209 ? 20.594 -39.969 -35.531 1 91.31 209 ALA A O 1
ATOM 1581 N N . LEU A 1 210 ? 19.906 -37.969 -34.719 1 93.81 210 LEU A N 1
ATOM 1582 C CA . LEU A 1 210 ? 18.703 -38.594 -34.156 1 93.81 210 LEU A CA 1
ATOM 1583 C C . LEU A 1 210 ? 17.5 -38.375 -35.094 1 93.81 210 LEU A C 1
ATOM 1585 O O . LEU A 1 210 ? 16.375 -38.75 -34.75 1 93.81 210 LEU A O 1
ATOM 1589 N N . GLY A 1 211 ? 17.766 -37.75 -36.188 1 90.12 211 GLY A N 1
ATOM 1590 C CA . GLY A 1 211 ? 16.719 -37.562 -37.188 1 90.12 211 GLY A CA 1
ATOM 1591 C C . GLY A 1 211 ? 15.719 -36.469 -36.781 1 90.12 211 GLY A C 1
ATOM 1592 O O . GLY A 1 211 ? 14.547 -36.531 -37.156 1 90.12 211 GLY A O 1
ATOM 1593 N N . LEU A 1 212 ? 16.156 -35.594 -35.938 1 90.38 212 LEU A N 1
ATOM 1594 C CA . LEU A 1 212 ? 15.289 -34.5 -35.469 1 90.38 212 LEU A CA 1
ATOM 1595 C C . LEU A 1 212 ? 15.453 -33.25 -36.344 1 90.38 212 LEU A C 1
ATOM 1597 O O . LEU A 1 212 ? 16.562 -32.938 -36.781 1 90.38 212 LEU A O 1
ATOM 1601 N N . SER A 1 213 ? 14.352 -32.656 -36.594 1 86.19 213 SER A N 1
ATOM 1602 C CA . SER A 1 213 ? 14.375 -31.422 -37.375 1 86.19 213 SER A CA 1
ATOM 1603 C C . SER A 1 213 ? 14.117 -30.203 -36.5 1 86.19 213 SER A C 1
ATOM 1605 O O . SER A 1 213 ? 13.18 -30.203 -35.688 1 86.19 213 SER A O 1
ATOM 1607 N N . GLN A 1 214 ? 14.867 -29.203 -36.75 1 82.94 214 GLN A N 1
ATOM 1608 C CA . GLN A 1 214 ? 14.703 -27.969 -36 1 82.94 214 GLN A CA 1
ATOM 1609 C C . GLN A 1 214 ? 13.328 -27.359 -36.219 1 82.94 214 GLN A C 1
ATOM 1611 O O . GLN A 1 214 ? 12.758 -26.75 -35.312 1 82.94 214 GLN A O 1
ATOM 1616 N N . SER A 1 215 ? 12.797 -27.547 -37.375 1 79.44 215 SER A N 1
ATOM 1617 C CA . SER A 1 215 ? 11.547 -26.922 -37.781 1 79.44 215 SER A CA 1
ATOM 1618 C C . SER A 1 215 ? 10.367 -27.516 -37.031 1 79.44 215 SER A C 1
ATOM 1620 O O . SER A 1 215 ? 9.297 -26.891 -36.938 1 79.44 215 SER A O 1
ATOM 1622 N N . SER A 1 216 ? 10.57 -28.641 -36.406 1 82.44 216 SER A N 1
ATOM 1623 C CA . SER A 1 216 ? 9.477 -29.312 -35.719 1 82.44 216 SER A CA 1
ATOM 1624 C C . SER A 1 216 ? 9.438 -28.922 -34.25 1 82.44 216 SER A C 1
ATOM 1626 O O . SER A 1 216 ? 8.516 -29.297 -33.531 1 82.44 216 SER A O 1
ATOM 1628 N N . ALA A 1 217 ? 10.383 -28.125 -33.875 1 90.44 217 ALA A N 1
ATOM 1629 C CA . ALA A 1 217 ? 10.484 -27.797 -32.438 1 90.44 217 ALA A CA 1
ATOM 1630 C C . ALA A 1 217 ? 9.5 -26.688 -32.094 1 90.44 217 ALA A C 1
ATOM 1632 O O . ALA A 1 217 ? 9.32 -25.734 -32.844 1 90.44 217 ALA A O 1
ATOM 1633 N N . ILE A 1 218 ? 8.836 -26.875 -30.984 1 88.75 218 ILE A N 1
ATOM 1634 C CA . ILE A 1 218 ? 7.945 -25.859 -30.453 1 88.75 218 ILE A CA 1
ATOM 1635 C C . ILE A 1 218 ? 8.711 -24.953 -29.484 1 88.75 218 ILE A C 1
ATOM 1637 O O . ILE A 1 218 ? 9.422 -25.438 -28.609 1 88.75 218 ILE A O 1
ATOM 1641 N N . GLU A 1 219 ? 8.562 -23.656 -29.672 1 89.75 219 GLU A N 1
ATOM 1642 C CA . GLU A 1 219 ? 9.258 -22.719 -28.797 1 89.75 219 GLU A CA 1
ATOM 1643 C C . GLU A 1 219 ? 8.562 -22.625 -27.438 1 89.75 219 GLU A C 1
ATOM 1645 O O . GLU A 1 219 ? 7.34 -22.469 -27.375 1 89.75 219 GLU A O 1
ATOM 1650 N N . VAL A 1 220 ? 9.367 -22.734 -26.422 1 92.5 220 VAL A N 1
ATOM 1651 C CA . VAL A 1 220 ? 8.812 -22.672 -25.078 1 92.5 220 VAL A CA 1
ATOM 1652 C C . VAL A 1 220 ? 9.617 -21.688 -24.219 1 92.5 220 VAL A C 1
ATOM 1654 O O . VAL A 1 220 ? 10.758 -21.359 -24.562 1 92.5 220 VAL A O 1
ATOM 1657 N N . GLY A 1 221 ? 8.961 -21.188 -23.219 1 92.25 221 GLY A N 1
ATOM 1658 C CA . GLY A 1 221 ? 9.625 -20.234 -22.344 1 92.25 221 GLY A CA 1
ATOM 1659 C C . GLY A 1 221 ? 10.297 -20.891 -21.141 1 92.25 221 GLY A C 1
ATOM 1660 O O . GLY A 1 221 ? 10.125 -22.094 -20.922 1 92.25 221 GLY A O 1
ATOM 1661 N N . ARG A 1 222 ? 11.047 -20.125 -20.375 1 94.06 222 ARG A N 1
ATOM 1662 C CA . ARG A 1 222 ? 11.852 -20.578 -19.25 1 94.06 222 ARG A CA 1
ATOM 1663 C C . ARG A 1 222 ? 10.977 -21.188 -18.156 1 94.06 222 ARG A C 1
ATOM 1665 O O . ARG A 1 222 ? 11.312 -22.234 -17.594 1 94.06 222 ARG A O 1
ATOM 1672 N N . PRO A 1 223 ? 9.781 -20.609 -17.891 1 95.44 223 PRO A N 1
ATOM 1673 C CA . PRO A 1 223 ? 8.969 -21.188 -16.812 1 95.44 223 PRO A CA 1
ATOM 1674 C C . PRO A 1 223 ? 8.578 -22.641 -17.094 1 95.44 223 PRO A C 1
ATOM 1676 O O . PRO A 1 223 ? 8.625 -23.484 -16.203 1 95.44 223 PRO A O 1
ATOM 1679 N N . LEU A 1 224 ? 8.25 -22.922 -18.297 1 95.56 224 LEU A N 1
ATOM 1680 C CA . LEU A 1 224 ? 7.883 -24.281 -18.625 1 95.56 224 LEU A CA 1
ATOM 1681 C C . LEU A 1 224 ? 9.078 -25.219 -18.484 1 95.56 224 LEU A C 1
ATOM 1683 O O . LEU A 1 224 ? 8.953 -26.328 -17.938 1 95.56 224 LEU A O 1
ATOM 1687 N N . MET A 1 225 ? 10.188 -24.766 -18.953 1 94.88 225 MET A N 1
ATOM 1688 C CA . MET A 1 225 ? 11.391 -25.594 -18.875 1 94.88 225 MET A CA 1
ATOM 1689 C C . MET A 1 225 ? 11.773 -25.859 -17.422 1 94.88 225 MET A C 1
ATOM 1691 O O . MET A 1 225 ? 12.242 -26.953 -17.094 1 94.88 225 MET A O 1
ATOM 1695 N N . ASN A 1 226 ? 11.547 -24.906 -16.562 1 93.12 226 ASN A N 1
ATOM 1696 C CA . ASN A 1 226 ? 11.867 -25.062 -15.148 1 93.12 226 ASN A CA 1
ATOM 1697 C C . ASN A 1 226 ? 10.914 -26.047 -14.469 1 93.12 226 ASN A C 1
ATOM 1699 O O . ASN A 1 226 ? 11.25 -26.641 -13.438 1 93.12 226 ASN A O 1
ATOM 1703 N N . ALA A 1 227 ? 9.805 -26.203 -15.086 1 94 227 ALA A N 1
ATOM 1704 C CA . ALA A 1 227 ? 8.797 -27.062 -14.484 1 94 227 ALA A CA 1
ATOM 1705 C C . ALA A 1 227 ? 9.039 -28.531 -14.844 1 94 227 ALA A C 1
ATOM 1707 O O . ALA A 1 227 ? 8.484 -29.438 -14.211 1 94 227 ALA A O 1
ATOM 1708 N N . VAL A 1 228 ? 9.75 -28.812 -15.844 1 94.19 228 VAL A N 1
ATOM 1709 C CA . VAL A 1 228 ? 10.016 -30.172 -16.281 1 94.19 228 VAL A CA 1
ATOM 1710 C C . VAL A 1 228 ? 11.328 -30.672 -15.672 1 94.19 228 VAL A C 1
ATOM 1712 O O . VAL A 1 228 ? 12.352 -29.984 -15.742 1 94.19 228 VAL A O 1
ATOM 1715 N N . THR A 1 229 ? 11.273 -31.828 -15.133 1 91.81 229 THR A N 1
ATOM 1716 C CA . THR A 1 229 ? 12.469 -32.406 -14.539 1 91.81 229 THR A CA 1
ATOM 1717 C C . THR A 1 229 ? 13.539 -32.656 -15.602 1 91.81 229 THR A C 1
ATOM 1719 O O . THR A 1 229 ? 13.227 -33.094 -16.719 1 91.81 229 THR A O 1
ATOM 1722 N N . ALA A 1 230 ? 14.758 -32.406 -15.227 1 94.12 230 ALA A N 1
ATOM 1723 C CA . ALA A 1 230 ? 15.859 -32.625 -16.156 1 94.12 230 ALA A CA 1
ATOM 1724 C C . ALA A 1 230 ? 16.266 -34.094 -16.203 1 94.12 230 ALA A C 1
ATOM 1726 O O . ALA A 1 230 ? 16.375 -34.75 -15.172 1 94.12 230 ALA A O 1
ATOM 1727 N N . GLY A 1 231 ? 16.359 -34.594 -17.406 1 95.12 231 GLY A N 1
ATOM 1728 C CA . GLY A 1 231 ? 16.953 -35.906 -17.656 1 95.12 231 GLY A CA 1
ATOM 1729 C C . GLY A 1 231 ? 18.359 -35.844 -18.203 1 95.12 231 GLY A C 1
ATOM 1730 O O . GLY A 1 231 ? 18.984 -34.781 -18.156 1 95.12 231 GLY A O 1
ATOM 1731 N N . PRO A 1 232 ? 18.844 -36.938 -18.641 1 95.62 232 PRO A N 1
ATOM 1732 C CA . PRO A 1 232 ? 20.188 -36.938 -19.203 1 95.62 232 PRO A CA 1
ATOM 1733 C C . PRO A 1 232 ? 20.281 -36.156 -20.516 1 95.62 232 PRO A C 1
ATOM 1735 O O . PRO A 1 232 ? 19.312 -36.125 -21.281 1 95.62 232 PRO A O 1
ATOM 1738 N N . ASP A 1 233 ? 21.469 -35.656 -20.75 1 96.06 233 ASP A N 1
ATOM 1739 C CA . ASP A 1 233 ? 21.703 -34.969 -22.031 1 96.06 233 ASP A CA 1
ATOM 1740 C C . ASP A 1 233 ? 21.781 -35.969 -23.188 1 96.06 233 ASP A C 1
ATOM 1742 O O . ASP A 1 233 ? 22.266 -37.094 -23 1 96.06 233 ASP A O 1
ATOM 1746 N N . LEU A 1 234 ? 21.219 -35.531 -24.219 1 96.19 234 LEU A N 1
ATOM 1747 C CA . LEU A 1 234 ? 21.422 -36.281 -25.438 1 96.19 234 LEU A CA 1
ATOM 1748 C C . LEU A 1 234 ? 22.781 -35.969 -26.062 1 96.19 234 LEU A C 1
ATOM 1750 O O . LEU A 1 234 ? 22.906 -34.969 -26.797 1 96.19 234 LEU A O 1
ATOM 1754 N N . GLN A 1 235 ? 23.703 -36.781 -25.781 1 94.25 235 GLN A N 1
ATOM 1755 C CA . GLN A 1 235 ? 25.078 -36.625 -26.25 1 94.25 235 GLN A CA 1
ATOM 1756 C C . GLN A 1 235 ? 25.781 -37.969 -26.344 1 94.25 235 GLN A C 1
ATOM 1758 O O . GLN A 1 235 ? 25.328 -38.969 -25.75 1 94.25 235 GLN A O 1
ATOM 1763 N N . PRO A 1 236 ? 26.812 -37.938 -27.094 1 92 236 PRO A N 1
ATOM 1764 C CA . PRO A 1 236 ? 27.578 -39.188 -27.188 1 92 236 PRO A CA 1
ATOM 1765 C C . PRO A 1 236 ? 28.094 -39.656 -25.828 1 92 236 PRO A C 1
ATOM 1767 O O . PRO A 1 236 ? 28.484 -38.844 -25 1 92 236 PRO A O 1
ATOM 1770 N N . LEU A 1 237 ? 28.047 -40.969 -25.688 1 90.5 237 LEU A N 1
ATOM 1771 C CA . LEU A 1 237 ? 28.484 -41.562 -24.438 1 90.5 237 LEU A CA 1
ATOM 1772 C C . LEU A 1 237 ? 29.969 -41.281 -24.188 1 90.5 237 LEU A C 1
ATOM 1774 O O . LEU A 1 237 ? 30.781 -41.375 -25.109 1 90.5 237 LEU A O 1
ATOM 1778 N N . ALA A 1 238 ? 30.219 -40.938 -22.984 1 89 238 ALA A N 1
ATOM 1779 C CA . ALA A 1 238 ? 31.609 -40.844 -22.562 1 89 238 ALA A CA 1
ATOM 1780 C C . ALA A 1 238 ? 32.125 -42.219 -22.125 1 89 238 ALA A C 1
ATOM 1782 O O . ALA A 1 238 ? 31.797 -42.719 -21.062 1 89 238 ALA A O 1
ATOM 1783 N N . VAL A 1 239 ? 32.875 -42.844 -22.984 1 89.81 239 VAL A N 1
ATOM 1784 C CA . VAL A 1 239 ? 33.469 -44.156 -22.672 1 89.81 239 VAL A CA 1
ATOM 1785 C C . VAL A 1 239 ? 34.938 -43.969 -22.203 1 89.81 239 VAL A C 1
ATOM 1787 O O . VAL A 1 239 ? 35.75 -43.438 -22.953 1 89.81 239 VAL A O 1
ATOM 1790 N N . PRO A 1 240 ? 35.188 -44.344 -21.031 1 91.75 240 PRO A N 1
ATOM 1791 C CA . PRO A 1 240 ? 36.594 -44.25 -20.594 1 91.75 240 PRO A CA 1
ATOM 1792 C C . PRO A 1 240 ? 37.562 -44.969 -21.531 1 91.75 240 PRO A C 1
ATOM 1794 O O . PRO A 1 240 ? 37.344 -46.094 -21.906 1 91.75 240 PRO A O 1
ATOM 1797 N N . GLY A 1 241 ? 38.656 -44.219 -21.922 1 91.19 241 GLY A N 1
ATOM 1798 C CA . GLY A 1 241 ? 39.656 -44.812 -22.781 1 91.19 241 GLY A CA 1
ATOM 1799 C C . GLY A 1 241 ? 39.281 -44.781 -24.25 1 91.19 241 GLY A C 1
ATOM 1800 O O . GLY A 1 241 ? 39.906 -45.438 -25.078 1 91.19 241 GLY A O 1
ATOM 1801 N N . LYS A 1 242 ? 38.312 -44.188 -24.531 1 91.88 242 LYS A N 1
ATOM 1802 C CA . LYS A 1 242 ? 37.812 -44.125 -25.906 1 91.88 242 LYS A CA 1
ATOM 1803 C C . LYS A 1 242 ? 38.969 -43.875 -26.891 1 91.88 242 LYS A C 1
ATOM 1805 O O . LYS A 1 242 ? 39.781 -43 -26.672 1 91.88 242 LYS A O 1
ATOM 1810 N N . GLY A 1 243 ? 39 -44.625 -27.906 1 91.69 243 GLY A N 1
ATOM 1811 C CA . GLY A 1 243 ? 40 -44.438 -28.953 1 91.69 243 GLY A CA 1
ATOM 1812 C C . GLY A 1 243 ? 41.156 -45.375 -28.797 1 91.69 243 GLY A C 1
ATOM 1813 O O . GLY A 1 243 ? 41.906 -45.594 -29.766 1 91.69 243 GLY A O 1
ATOM 1814 N N . ALA A 1 244 ? 41.406 -45.875 -27.672 1 94 244 ALA A N 1
ATOM 1815 C CA . ALA A 1 244 ? 42.5 -46.812 -27.422 1 94 244 ALA A CA 1
ATOM 1816 C C . ALA A 1 244 ? 42.219 -48.156 -28.078 1 94 244 ALA A C 1
ATOM 1818 O O . ALA A 1 244 ? 41.062 -48.594 -28.203 1 94 244 ALA A O 1
ATOM 1819 N N . VAL A 1 245 ? 43.312 -48.781 -28.469 1 93.06 245 VAL A N 1
ATOM 1820 C CA . VAL A 1 245 ? 43.188 -50.094 -29.078 1 93.06 245 VAL A CA 1
ATOM 1821 C C . VAL A 1 245 ? 42.812 -51.156 -28.016 1 93.06 245 VAL A C 1
ATOM 1823 O O . VAL A 1 245 ? 43.406 -51.188 -26.953 1 93.06 245 VAL A O 1
ATOM 1826 N N . ALA A 1 246 ? 41.812 -51.875 -28.297 1 89.81 246 ALA A N 1
ATOM 1827 C CA . ALA A 1 246 ? 41.375 -52.906 -27.359 1 89.81 246 ALA A CA 1
ATOM 1828 C C . ALA A 1 246 ? 42.406 -54 -27.234 1 89.81 246 ALA A C 1
ATOM 1830 O O . ALA A 1 246 ? 43.156 -54.281 -28.172 1 89.81 246 ALA A O 1
ATOM 1831 N N . SER A 1 247 ? 42.375 -54.625 -26.125 1 85 247 SER A N 1
ATOM 1832 C CA . SER A 1 247 ? 43.344 -55.688 -25.844 1 85 247 SER A CA 1
ATOM 1833 C C . SER A 1 247 ? 43.031 -56.938 -26.672 1 85 247 SER A C 1
ATOM 1835 O O . SER A 1 247 ? 43.938 -57.688 -27.047 1 85 247 SER A O 1
ATOM 1837 N N . ARG A 1 248 ? 41.781 -57.156 -26.938 1 86.06 248 ARG A N 1
ATOM 1838 C CA . ARG A 1 248 ? 41.344 -58.312 -27.719 1 86.06 248 ARG A CA 1
ATOM 1839 C C . ARG A 1 248 ? 40.625 -57.875 -28.984 1 86.06 248 ARG A C 1
ATOM 1841 O O . ARG A 1 248 ? 39.844 -56.938 -28.969 1 86.06 248 ARG A O 1
ATOM 1848 N N . PRO A 1 249 ? 41.031 -58.625 -30.062 1 87.81 249 PRO A N 1
ATOM 1849 C CA . PRO A 1 249 ? 40.25 -58.344 -31.266 1 87.81 249 PRO A CA 1
ATOM 1850 C C . PRO A 1 249 ? 38.781 -58.719 -31.156 1 87.81 249 PRO A C 1
ATOM 1852 O O . PRO A 1 249 ? 38.438 -59.625 -30.375 1 87.81 249 PRO A O 1
ATOM 1855 N N . ILE A 1 250 ? 37.969 -58 -31.766 1 87.56 250 ILE A N 1
ATOM 1856 C CA . ILE A 1 250 ? 36.531 -58.344 -31.859 1 87.56 250 ILE A CA 1
ATOM 1857 C C . ILE A 1 250 ? 36.188 -58.75 -33.281 1 87.56 250 ILE A C 1
ATOM 1859 O O . ILE A 1 250 ? 36.5 -58.031 -34.25 1 87.56 250 ILE A O 1
ATOM 1863 N N . GLY A 1 251 ? 35.562 -59.938 -33.438 1 80.88 251 GLY A N 1
ATOM 1864 C CA . GLY A 1 251 ? 35.25 -60.438 -34.781 1 80.88 251 GLY A CA 1
ATOM 1865 C C . GLY A 1 251 ? 36.5 -60.656 -35.625 1 80.88 251 GLY A C 1
ATOM 1866 O O . GLY A 1 251 ? 36.469 -60.406 -36.844 1 80.88 251 GLY A O 1
ATOM 1867 N N . GLY A 1 252 ? 37.5 -60.812 -35.094 1 81.75 252 GLY A N 1
ATOM 1868 C CA . GLY A 1 252 ? 38.719 -61.156 -35.781 1 81.75 252 GLY A CA 1
ATOM 1869 C C . GLY A 1 252 ? 39.5 -59.906 -36.25 1 81.75 252 GLY A C 1
ATOM 1870 O O . GLY A 1 252 ? 40.531 -60.031 -36.906 1 81.75 252 GLY A O 1
ATOM 1871 N N . ALA A 1 253 ? 39.031 -58.812 -35.969 1 88.44 253 ALA A N 1
ATOM 1872 C CA . ALA A 1 253 ? 39.656 -57.594 -36.406 1 88.44 253 ALA A CA 1
ATOM 1873 C C . ALA A 1 253 ? 39.969 -56.656 -35.219 1 88.44 253 ALA A C 1
ATOM 1875 O O . ALA A 1 253 ? 39.25 -56.719 -34.188 1 88.44 253 ALA A O 1
ATOM 1876 N N . PRO A 1 254 ? 41 -55.875 -35.375 1 92.19 254 PRO A N 1
ATOM 1877 C CA . PRO A 1 254 ? 41.281 -54.906 -34.312 1 92.19 254 PRO A CA 1
ATOM 1878 C C . PRO A 1 254 ? 40.125 -53.938 -34.062 1 92.19 254 PRO A C 1
ATOM 1880 O O . PRO A 1 254 ? 39.406 -53.594 -35.031 1 92.19 254 PRO A O 1
ATOM 1883 N N . ALA A 1 255 ? 39.969 -53.688 -32.844 1 93.5 255 ALA A N 1
ATOM 1884 C CA . ALA A 1 255 ? 38.906 -52.781 -32.438 1 93.5 255 ALA A CA 1
ATOM 1885 C C . ALA A 1 255 ? 39.406 -51.75 -31.438 1 93.5 255 ALA A C 1
ATOM 1887 O O . ALA A 1 255 ? 40.438 -51.938 -30.812 1 93.5 255 ALA A O 1
ATOM 1888 N N . ARG A 1 256 ? 38.719 -50.656 -31.438 1 94.25 256 ARG A N 1
ATOM 1889 C CA . ARG A 1 256 ? 39.062 -49.594 -30.5 1 94.25 256 ARG A CA 1
ATOM 1890 C C . ARG A 1 256 ? 37.938 -49.406 -29.469 1 94.25 256 ARG A C 1
ATOM 1892 O O . ARG A 1 256 ? 36.781 -49.562 -29.781 1 94.25 256 ARG A O 1
ATOM 1899 N N . ILE A 1 257 ? 38.375 -49 -28.234 1 94.31 257 ILE A N 1
ATOM 1900 C CA . ILE A 1 257 ? 37.406 -48.688 -27.203 1 94.31 257 ILE A CA 1
ATOM 1901 C C . ILE A 1 257 ? 36.5 -47.562 -27.672 1 94.31 257 ILE A C 1
ATOM 1903 O O . ILE A 1 257 ? 36.969 -46.562 -28.203 1 94.31 257 ILE A O 1
ATOM 1907 N N . GLY A 1 258 ? 35.188 -47.719 -27.562 1 93.38 258 GLY A N 1
ATOM 1908 C CA . GLY A 1 258 ? 34.25 -46.719 -28.047 1 93.38 258 GLY A CA 1
ATOM 1909 C C . GLY A 1 258 ? 33.594 -47.125 -29.359 1 93.38 258 GLY A C 1
ATOM 1910 O O . GLY A 1 258 ? 32.594 -46.531 -29.75 1 93.38 258 GLY A O 1
ATOM 1911 N N . ASP A 1 259 ? 34.125 -48.094 -30.094 1 93.94 259 ASP A N 1
ATOM 1912 C CA . ASP A 1 259 ? 33.531 -48.562 -31.344 1 93.94 259 ASP A CA 1
ATOM 1913 C C . ASP A 1 259 ? 32.156 -49.156 -31.094 1 93.94 259 ASP A C 1
ATOM 1915 O O . ASP A 1 259 ? 31.938 -49.812 -30.062 1 93.94 259 ASP A O 1
ATOM 1919 N N . VAL A 1 260 ? 31.328 -48.938 -32.094 1 95.88 260 VAL A N 1
ATOM 1920 C CA . VAL A 1 260 ? 29.969 -49.438 -31.984 1 95.88 260 VAL A CA 1
ATOM 1921 C C . VAL A 1 260 ? 29.812 -50.656 -32.875 1 95.88 260 VAL A C 1
ATOM 1923 O O . VAL A 1 260 ? 30.25 -50.656 -34.031 1 95.88 260 VAL A O 1
ATOM 1926 N N . PHE A 1 261 ? 29.188 -51.656 -32.281 1 96.19 261 PHE A N 1
ATOM 1927 C CA . PHE A 1 261 ? 28.969 -52.906 -33 1 96.19 261 PHE A CA 1
ATOM 1928 C C . PHE A 1 261 ? 27.469 -53.25 -33.062 1 96.19 261 PHE A C 1
ATOM 1930 O O . PHE A 1 261 ? 26.703 -52.719 -32.25 1 96.19 261 PHE A O 1
ATOM 1937 N N . GLN A 1 262 ? 27.047 -54 -33.969 1 96.62 262 GLN A N 1
ATOM 1938 C CA . GLN A 1 262 ? 25.672 -54.469 -34.062 1 96.62 262 GLN A CA 1
ATOM 1939 C C . GLN A 1 262 ? 25.609 -55.969 -34.375 1 96.62 262 GLN A C 1
ATOM 1941 O O . GLN A 1 262 ? 26.406 -56.469 -35.156 1 96.62 262 GLN A O 1
ATOM 1946 N N . SER A 1 263 ? 24.812 -56.625 -33.625 1 95.69 263 SER A N 1
ATOM 1947 C CA . SER A 1 263 ? 24.547 -58.031 -33.875 1 95.69 263 SER A CA 1
ATOM 1948 C C . SER A 1 263 ? 23.062 -58.344 -33.719 1 95.69 263 SER A C 1
ATOM 1950 O O . SER A 1 263 ? 22.469 -58.031 -32.688 1 95.69 263 SER A O 1
ATOM 1952 N N . ALA A 1 264 ? 22.453 -58.906 -34.75 1 93.56 264 ALA A N 1
ATOM 1953 C CA . ALA A 1 264 ? 21.047 -59.312 -34.75 1 93.56 264 ALA A CA 1
ATOM 1954 C C . ALA A 1 264 ? 20.156 -58.156 -34.281 1 93.56 264 ALA A C 1
ATOM 1956 O O . ALA A 1 264 ? 19.281 -58.344 -33.438 1 93.56 264 ALA A O 1
ATOM 1957 N N . GLY A 1 265 ? 20.484 -57.062 -34.656 1 92.19 265 GLY A N 1
ATOM 1958 C CA . GLY A 1 265 ? 19.641 -55.906 -34.375 1 92.19 265 GLY A CA 1
ATOM 1959 C C . GLY A 1 265 ? 19.969 -55.188 -33.094 1 92.19 265 GLY A C 1
ATOM 1960 O O . GLY A 1 265 ? 19.391 -54.156 -32.781 1 92.19 265 GLY A O 1
ATOM 1961 N N . GLN A 1 266 ? 20.891 -55.781 -32.312 1 95.69 266 GLN A N 1
ATOM 1962 C CA . GLN A 1 266 ? 21.281 -55.188 -31.031 1 95.69 266 GLN A CA 1
ATOM 1963 C C . GLN A 1 266 ? 22.625 -54.469 -31.156 1 95.69 266 GLN A C 1
ATOM 1965 O O . GLN A 1 266 ? 23.516 -54.938 -31.859 1 95.69 266 GLN A O 1
ATOM 1970 N N . TYR A 1 267 ? 22.688 -53.312 -30.406 1 96.81 267 TYR A N 1
ATOM 1971 C CA . TYR A 1 267 ? 23.906 -52.531 -30.453 1 96.81 267 TYR A CA 1
ATOM 1972 C C . TYR A 1 267 ? 24.781 -52.75 -29.234 1 96.81 267 TYR A C 1
ATOM 1974 O O . TYR A 1 267 ? 24.266 -53.031 -28.141 1 96.81 267 TYR A O 1
ATOM 1982 N N . TYR A 1 268 ? 26.094 -52.625 -29.453 1 96.38 268 TYR A N 1
ATOM 1983 C CA . TYR A 1 268 ? 27.094 -52.781 -28.406 1 96.38 268 TYR A CA 1
ATOM 1984 C C . TYR A 1 268 ? 28.188 -51.719 -28.531 1 96.38 268 TYR A C 1
ATOM 1986 O O . TYR A 1 268 ? 28.531 -51.312 -29.641 1 96.38 268 TYR A O 1
ATOM 1994 N N . VAL A 1 269 ? 28.734 -51.375 -27.438 1 95.75 269 VAL A N 1
ATOM 1995 C CA . VAL A 1 269 ? 29.906 -50.5 -27.438 1 95.75 269 VAL A CA 1
ATOM 1996 C C . VAL A 1 269 ? 31.062 -51.219 -26.734 1 95.75 269 VAL A C 1
ATOM 1998 O O . VAL A 1 269 ? 30.875 -51.906 -25.734 1 95.75 269 VAL A O 1
ATOM 2001 N N . LEU A 1 270 ? 32.156 -51.031 -27.375 1 95.69 270 LEU A N 1
ATOM 2002 C CA . LEU A 1 270 ? 33.344 -51.688 -26.797 1 95.69 270 LEU A CA 1
ATOM 2003 C C . LEU A 1 270 ? 33.906 -50.844 -25.656 1 95.69 270 LEU A C 1
ATOM 2005 O O . LEU A 1 270 ? 34.281 -49.688 -25.844 1 95.69 270 LEU A O 1
ATOM 2009 N N . THR A 1 271 ? 33.938 -51.406 -24.469 1 95.25 271 THR A N 1
ATOM 2010 C CA . THR A 1 271 ? 34.562 -50.812 -23.297 1 95.25 271 THR A CA 1
ATOM 2011 C C . THR A 1 271 ? 35.906 -51.5 -23 1 95.25 271 THR A C 1
ATOM 2013 O O . THR A 1 271 ? 36.312 -52.406 -23.734 1 95.25 271 THR A O 1
ATOM 2016 N N . GLN A 1 272 ? 36.5 -50.969 -21.953 1 92.06 272 GLN A N 1
ATOM 2017 C CA . GLN A 1 272 ? 37.781 -51.562 -21.578 1 92.06 272 GLN A CA 1
ATOM 2018 C C . GLN A 1 272 ? 37.594 -53 -21.141 1 92.06 272 GLN A C 1
ATOM 2020 O O . GLN A 1 272 ? 38.5 -53.812 -21.281 1 92.06 272 GLN A O 1
ATOM 2025 N N . THR A 1 273 ? 36.344 -53.344 -20.797 1 92.19 273 THR A N 1
ATOM 2026 C CA . THR A 1 273 ? 36.125 -54.656 -20.234 1 92.19 273 THR A CA 1
ATOM 2027 C C . THR A 1 273 ? 35.375 -55.562 -21.219 1 92.19 273 THR A C 1
ATOM 2029 O O . THR A 1 273 ? 35.156 -56.75 -20.953 1 92.19 273 THR A O 1
ATOM 2032 N N . GLY A 1 274 ? 35 -55.031 -22.281 1 93.75 274 GLY A N 1
ATOM 2033 C CA . GLY A 1 274 ? 34.281 -55.812 -23.266 1 93.75 274 GLY A CA 1
ATOM 2034 C C . GLY A 1 274 ? 33.125 -55.062 -23.922 1 93.75 274 GLY A C 1
ATOM 2035 O O . GLY A 1 274 ? 33.094 -53.844 -23.922 1 93.75 274 GLY A O 1
ATOM 2036 N N . LEU A 1 275 ? 32.281 -55.875 -24.5 1 95.44 275 LEU A N 1
ATOM 2037 C CA . LEU A 1 275 ? 31.125 -55.281 -25.203 1 95.44 275 LEU A CA 1
ATOM 2038 C C . LEU A 1 275 ? 29.969 -55.062 -24.234 1 95.44 275 LEU A C 1
ATOM 2040 O O . LEU A 1 275 ? 29.5 -56 -23.578 1 95.44 275 LEU A O 1
ATOM 2044 N N . ALA A 1 276 ? 29.531 -53.844 -24.141 1 96.12 276 ALA A N 1
ATOM 2045 C CA . ALA A 1 276 ? 28.359 -53.5 -23.344 1 96.12 276 ALA A CA 1
ATOM 2046 C C . ALA A 1 276 ? 27.156 -53.25 -24.234 1 96.12 276 ALA A C 1
ATOM 2048 O O . ALA A 1 276 ? 27.281 -52.594 -25.281 1 96.12 276 ALA A O 1
ATOM 2049 N N . THR A 1 277 ? 26 -53.781 -23.812 1 96.12 277 THR A N 1
ATOM 2050 C CA . THR A 1 277 ? 24.781 -53.531 -24.578 1 96.12 277 THR A CA 1
ATOM 2051 C C . THR A 1 277 ? 24.344 -52.062 -24.469 1 96.12 277 THR A C 1
ATOM 2053 O O . THR A 1 277 ? 24.406 -51.5 -23.391 1 96.12 277 THR A O 1
ATOM 2056 N N . ILE A 1 278 ? 23.969 -51.438 -25.562 1 96.31 278 ILE A N 1
ATOM 2057 C CA . ILE A 1 278 ? 23.469 -50.062 -25.562 1 96.31 278 ILE A CA 1
ATOM 2058 C C . ILE A 1 278 ? 22.203 -49.969 -26.422 1 96.31 278 ILE A C 1
ATOM 2060 O O . ILE A 1 278 ? 21.938 -50.844 -27.234 1 96.31 278 ILE A O 1
ATOM 2064 N N . GLY A 1 279 ? 21.438 -48.906 -26.156 1 95.5 279 GLY A N 1
ATOM 2065 C CA . GLY A 1 279 ? 20.234 -48.688 -26.953 1 95.5 279 GLY A CA 1
ATOM 2066 C C . GLY A 1 279 ? 20.531 -48.031 -28.297 1 95.5 279 GLY A C 1
ATOM 2067 O O . GLY A 1 279 ? 21.656 -47.594 -28.547 1 95.5 279 GLY A O 1
ATOM 2068 N N . GLU A 1 280 ? 19.516 -48.031 -29.156 1 95.75 280 GLU A N 1
ATOM 2069 C CA . GLU A 1 280 ? 19.641 -47.438 -30.484 1 95.75 280 GLU A CA 1
ATOM 2070 C C . GLU A 1 280 ? 20.031 -45.969 -30.422 1 95.75 280 GLU A C 1
ATOM 2072 O O . GLU A 1 280 ? 20.844 -45.5 -31.219 1 95.75 280 GLU A O 1
ATOM 2077 N N . VAL A 1 281 ? 19.406 -45.25 -29.516 1 96.12 281 VAL A N 1
ATOM 2078 C CA . VAL A 1 281 ? 19.656 -43.812 -29.391 1 96.12 281 VAL A CA 1
ATOM 2079 C C . VAL A 1 281 ? 21.141 -43.594 -29.062 1 96.12 281 VAL A C 1
ATOM 2081 O O . VAL A 1 281 ? 21.797 -42.75 -29.688 1 96.12 281 VAL A O 1
ATOM 2084 N N . THR A 1 282 ? 21.625 -44.312 -28.125 1 95.56 282 THR A N 1
ATOM 2085 C CA . THR A 1 282 ? 23.031 -44.188 -27.734 1 95.56 282 THR A CA 1
ATOM 2086 C C . THR A 1 282 ? 23.953 -44.531 -28.906 1 95.56 282 THR A C 1
ATOM 2088 O O . THR A 1 282 ? 24.969 -43.875 -29.125 1 95.56 282 THR A O 1
ATOM 2091 N N . ALA A 1 283 ? 23.578 -45.562 -29.625 1 95.75 283 ALA A N 1
ATOM 2092 C CA . ALA A 1 283 ? 24.375 -45.969 -30.781 1 95.75 283 ALA A CA 1
ATOM 2093 C C . ALA A 1 283 ? 24.406 -44.875 -31.844 1 95.75 283 ALA A C 1
ATOM 2095 O O . ALA A 1 283 ? 25.469 -44.531 -32.375 1 95.75 283 ALA A O 1
ATOM 2096 N N . ARG A 1 284 ? 23.266 -44.375 -32.094 1 94.44 284 ARG A N 1
ATOM 2097 C CA . ARG A 1 284 ? 23.172 -43.312 -33.094 1 94.44 284 ARG A CA 1
ATOM 2098 C C . ARG A 1 284 ? 24 -42.094 -32.656 1 94.44 284 ARG A C 1
ATOM 2100 O O . ARG A 1 284 ? 24.641 -41.438 -33.5 1 94.44 284 ARG A O 1
ATOM 2107 N N . LEU A 1 285 ? 24 -41.781 -31.453 1 94.69 285 LEU A N 1
ATOM 2108 C CA . LEU A 1 285 ? 24.766 -40.656 -30.922 1 94.69 285 LEU A CA 1
ATOM 2109 C C . LEU A 1 285 ? 26.266 -40.906 -31.078 1 94.69 285 LEU A C 1
ATOM 2111 O O . LEU A 1 285 ? 27.031 -39.969 -31.391 1 94.69 285 LEU A O 1
ATOM 2115 N N . ALA A 1 286 ? 26.641 -42.094 -30.828 1 92.62 286 ALA A N 1
ATOM 2116 C CA . ALA A 1 286 ? 28.047 -42.469 -30.938 1 92.62 286 ALA A CA 1
ATOM 2117 C C . ALA A 1 286 ? 28.516 -42.375 -32.375 1 92.62 286 ALA A C 1
ATOM 2119 O O . ALA A 1 286 ? 29.688 -42.062 -32.656 1 92.62 286 ALA A O 1
ATOM 2120 N N . LEU A 1 287 ? 27.641 -42.531 -33.312 1 91.44 287 LEU A N 1
ATOM 2121 C CA . LEU A 1 287 ? 27.969 -42.594 -34.719 1 91.44 287 LEU A CA 1
ATOM 2122 C C . LEU A 1 287 ? 27.75 -41.25 -35.375 1 91.44 287 LEU A C 1
ATOM 2124 O O . LEU A 1 287 ? 27.906 -41.125 -36.594 1 91.44 287 LEU A O 1
ATOM 2128 N N . ALA A 1 288 ? 27.234 -40.281 -34.656 1 84.88 288 ALA A N 1
ATOM 2129 C CA . ALA A 1 288 ? 26.891 -38.938 -35.188 1 84.88 288 ALA A CA 1
ATOM 2130 C C . ALA A 1 288 ? 28.047 -38.344 -35.969 1 84.88 288 ALA A C 1
ATOM 2132 O O . ALA A 1 288 ? 27.844 -37.594 -36.906 1 84.88 288 ALA A O 1
ATOM 2133 N N . GLY A 1 289 ? 29.328 -38.594 -35.719 1 74.94 289 GLY A N 1
ATOM 2134 C CA . GLY A 1 289 ? 30.469 -38.031 -36.406 1 74.94 289 GLY A CA 1
ATOM 2135 C C . GLY A 1 289 ? 30.828 -38.812 -37.656 1 74.94 289 GLY A C 1
ATOM 2136 O O . GLY A 1 289 ? 31.859 -38.531 -38.281 1 74.94 289 GLY A O 1
ATOM 2137 N N . GLY A 1 290 ? 29.953 -39.719 -38.219 1 74.44 290 GLY A N 1
ATOM 2138 C CA . GLY A 1 290 ? 30.203 -40.344 -39.5 1 74.44 290 GLY A CA 1
ATOM 2139 C C . GLY A 1 290 ? 30.562 -41.812 -39.375 1 74.44 290 GLY A C 1
ATOM 2140 O O . GLY A 1 290 ? 30.891 -42.469 -40.375 1 74.44 290 GLY A O 1
ATOM 2141 N N . GLY A 1 291 ? 30.375 -42.406 -38.312 1 78.56 291 GLY A N 1
ATOM 2142 C CA . GLY A 1 291 ? 30.75 -43.812 -38.219 1 78.56 291 GLY A CA 1
ATOM 2143 C C . GLY A 1 291 ? 29.578 -44.75 -38.406 1 78.56 291 GLY A C 1
ATOM 2144 O O . GLY A 1 291 ? 28.438 -44.312 -38.5 1 78.56 291 GLY A O 1
ATOM 2145 N N . THR A 1 292 ? 29.891 -46.062 -38.812 1 88 292 THR A N 1
ATOM 2146 C CA . THR A 1 292 ? 28.906 -47.125 -38.906 1 88 292 THR A CA 1
ATOM 2147 C C . THR A 1 292 ? 29.188 -48.219 -37.906 1 88 292 THR A C 1
ATOM 2149 O O . THR A 1 292 ? 30.344 -48.438 -37.5 1 88 292 THR A O 1
ATOM 2152 N N . ALA A 1 293 ? 28.109 -48.719 -37.5 1 94.06 293 ALA A N 1
ATOM 2153 C CA . ALA A 1 293 ? 28.281 -49.812 -36.562 1 94.06 293 ALA A CA 1
ATOM 2154 C C . ALA A 1 293 ? 28.844 -51.062 -37.281 1 94.06 293 ALA A C 1
ATOM 2156 O O . ALA A 1 293 ? 28.344 -51.469 -38.344 1 94.06 293 ALA A O 1
ATOM 2157 N N . ARG A 1 294 ? 29.828 -51.594 -36.688 1 94.56 294 ARG A N 1
ATOM 2158 C CA . ARG A 1 294 ? 30.422 -52.781 -37.25 1 94.56 294 ARG A CA 1
ATOM 2159 C C . ARG A 1 294 ? 29.562 -54 -36.938 1 94.56 294 ARG A C 1
ATOM 2161 O O . ARG A 1 294 ? 29.156 -54.25 -35.812 1 94.56 294 ARG A O 1
ATOM 2168 N N . GLN A 1 295 ? 29.281 -54.844 -38 1 94.69 295 GLN A N 1
ATOM 2169 C CA . GLN A 1 295 ? 28.469 -56.031 -37.844 1 94.69 295 GLN A CA 1
ATOM 2170 C C . GLN A 1 295 ? 29.312 -57.188 -37.312 1 94.69 295 GLN A C 1
ATOM 2172 O O . GLN A 1 295 ? 30.391 -57.469 -37.844 1 94.69 295 GLN A O 1
ATOM 2177 N N . ILE A 1 296 ? 28.812 -57.75 -36.25 1 94.31 296 ILE A N 1
ATOM 2178 C CA . ILE A 1 296 ? 29.484 -58.938 -35.719 1 94.31 296 ILE A CA 1
ATOM 2179 C C . ILE A 1 296 ? 28.453 -60.031 -35.5 1 94.31 296 ILE A C 1
ATOM 2181 O O . ILE A 1 296 ? 27.25 -59.812 -35.5 1 94.31 296 ILE A O 1
ATOM 2185 N N . THR A 1 297 ? 28.906 -61.312 -35.375 1 93.31 297 THR A N 1
ATOM 2186 C CA . THR A 1 297 ? 28.016 -62.438 -35.156 1 93.31 297 THR A CA 1
ATOM 2187 C C . THR A 1 297 ? 27.641 -62.594 -33.688 1 93.31 297 THR A C 1
ATOM 2189 O O . THR A 1 297 ? 28.359 -62.125 -32.812 1 93.31 297 THR A O 1
ATOM 2192 N N . PRO A 1 298 ? 26.594 -63.25 -33.406 1 93.12 298 PRO A N 1
ATOM 2193 C CA . PRO A 1 298 ? 26.203 -63.5 -32.031 1 93.12 298 PRO A CA 1
ATOM 2194 C C . PRO A 1 298 ? 27.297 -64.25 -31.234 1 93.12 298 PRO A C 1
ATOM 2196 O O . PRO A 1 298 ? 27.469 -63.969 -30.031 1 93.12 298 PRO A O 1
ATOM 2199 N N . ASP A 1 299 ? 27.984 -65.062 -31.906 1 91.31 299 ASP A N 1
ATOM 2200 C CA . ASP A 1 299 ? 29.047 -65.812 -31.25 1 91.31 299 ASP A CA 1
ATOM 2201 C C . ASP A 1 299 ? 30.172 -64.875 -30.797 1 91.31 299 ASP A C 1
ATOM 2203 O O . ASP A 1 299 ? 30.719 -65.062 -29.703 1 91.31 299 ASP A O 1
ATOM 2207 N N . GLU A 1 300 ? 30.438 -63.969 -31.688 1 90.88 300 GLU A N 1
ATOM 2208 C CA . GLU A 1 300 ? 31.469 -63 -31.375 1 90.88 300 GLU A CA 1
ATOM 2209 C C . GLU A 1 300 ? 31.062 -62.094 -30.203 1 90.88 300 GLU A C 1
ATOM 2211 O O . GLU A 1 300 ? 31.891 -61.719 -29.391 1 90.88 300 GLU A O 1
ATOM 2216 N N . VAL A 1 301 ? 29.797 -61.781 -30.125 1 92.38 301 VAL A N 1
ATOM 2217 C CA . VAL A 1 301 ? 29.266 -61 -29 1 92.38 301 VAL A CA 1
ATOM 2218 C C . VAL A 1 301 ? 29.406 -61.781 -27.703 1 92.38 301 VAL A C 1
ATOM 2220 O O . VAL A 1 301 ? 29.844 -61.25 -26.688 1 92.38 301 VAL A O 1
ATOM 2223 N N . GLY A 1 302 ? 29.031 -63.094 -27.672 1 90.38 302 GLY A N 1
ATOM 2224 C CA . GLY A 1 302 ? 29.062 -63.938 -26.5 1 90.38 302 GLY A CA 1
ATOM 2225 C C . GLY A 1 302 ? 30.438 -64 -25.859 1 90.38 302 GLY A C 1
ATOM 2226 O O . GLY A 1 302 ? 30.562 -64 -24.625 1 90.38 302 GLY A O 1
ATOM 2227 N N . GLY A 1 303 ? 31.438 -63.969 -26.719 1 87.62 303 GLY A N 1
ATOM 2228 C CA . GLY A 1 303 ? 32.781 -64.125 -26.203 1 87.62 303 GLY A CA 1
ATOM 2229 C C . GLY A 1 303 ? 33.312 -62.812 -25.562 1 87.62 303 GLY A C 1
ATOM 2230 O O . GLY A 1 303 ? 34.281 -62.844 -24.812 1 87.62 303 GLY A O 1
ATOM 2231 N N . ALA A 1 304 ? 32.594 -61.719 -25.859 1 91.88 304 ALA A N 1
ATOM 2232 C CA . ALA A 1 304 ? 33.125 -60.438 -25.406 1 91.88 304 ALA A CA 1
ATOM 2233 C C . ALA A 1 304 ? 32.125 -59.688 -24.562 1 91.88 304 ALA A C 1
ATOM 2235 O O . ALA A 1 304 ? 32.406 -58.625 -24.016 1 91.88 304 ALA A O 1
ATOM 2236 N N . LEU A 1 305 ? 30.953 -60.219 -24.422 1 93.75 305 LEU A N 1
ATOM 2237 C CA . LEU A 1 305 ? 29.844 -59.531 -23.766 1 93.75 305 LEU A CA 1
ATOM 2238 C C . LEU A 1 305 ? 30.125 -59.344 -22.281 1 93.75 305 LEU A C 1
ATOM 2240 O O . LEU A 1 305 ? 30.594 -60.281 -21.625 1 93.75 305 LEU A O 1
ATOM 2244 N N . VAL A 1 306 ? 29.891 -58.094 -21.828 1 93.75 306 VAL A N 1
ATOM 2245 C CA . VAL A 1 306 ? 29.984 -57.812 -20.391 1 93.75 306 VAL A CA 1
ATOM 2246 C C . VAL A 1 306 ? 28.672 -57.219 -19.891 1 93.75 306 VAL A C 1
ATOM 2248 O O . VAL A 1 306 ? 27.953 -56.562 -20.641 1 93.75 306 VAL A O 1
ATOM 2251 N N . ASN A 1 307 ? 28.312 -57.562 -18.641 1 91.06 307 ASN A N 1
ATOM 2252 C CA . ASN A 1 307 ? 27.078 -57.094 -18.047 1 91.06 307 ASN A CA 1
ATOM 2253 C C . ASN A 1 307 ? 27.266 -55.781 -17.297 1 91.06 307 ASN A C 1
ATOM 2255 O O . ASN A 1 307 ? 27.219 -55.75 -16.078 1 91.06 307 ASN A O 1
ATOM 2259 N N . VAL A 1 308 ? 27.531 -54.688 -18 1 91.06 308 VAL A N 1
ATOM 2260 C CA . VAL A 1 308 ? 27.719 -53.375 -17.422 1 91.06 308 VAL A CA 1
ATOM 2261 C C . VAL A 1 308 ? 26.781 -52.375 -18.094 1 91.06 308 VAL A C 1
ATOM 2263 O O . VAL A 1 308 ? 26.562 -52.438 -19.312 1 91.06 308 VAL A O 1
ATOM 2266 N N . THR A 1 309 ? 26.188 -51.562 -17.25 1 90.56 309 THR A N 1
ATOM 2267 C CA . THR A 1 309 ? 25.359 -50.469 -17.797 1 90.56 309 THR A CA 1
ATOM 2268 C C . THR A 1 309 ? 26.188 -49.219 -18.016 1 90.56 309 THR A C 1
ATOM 2270 O O . THR A 1 309 ? 26.734 -48.656 -17.062 1 90.56 309 THR A O 1
ATOM 2273 N N . VAL A 1 310 ? 26.188 -48.781 -19.219 1 92.38 310 VAL A N 1
ATOM 2274 C CA . VAL A 1 310 ? 27.031 -47.625 -19.516 1 92.38 310 VAL A CA 1
ATOM 2275 C C . VAL A 1 310 ? 26.156 -46.375 -19.781 1 92.38 310 VAL A C 1
ATOM 2277 O O . VAL A 1 310 ? 26.641 -45.25 -19.719 1 92.38 310 VAL A O 1
ATOM 2280 N N . GLU A 1 311 ? 24.953 -46.625 -20.047 1 93.94 311 GLU A N 1
ATOM 2281 C CA . GLU A 1 311 ? 24.047 -45.531 -20.359 1 93.94 311 GLU A CA 1
ATOM 2282 C C . GLU A 1 311 ? 23.484 -44.906 -19.094 1 93.94 311 GLU A C 1
ATOM 2284 O O . GLU A 1 311 ? 23.156 -45.625 -18.141 1 93.94 311 GLU A O 1
ATOM 2289 N N . PRO A 1 312 ? 23.438 -43.531 -19.109 1 92.94 312 PRO A N 1
ATOM 2290 C CA . PRO A 1 312 ? 22.734 -42.938 -17.984 1 92.94 312 PRO A CA 1
ATOM 2291 C C . PRO A 1 312 ? 21.266 -43.281 -17.938 1 92.94 312 PRO A C 1
ATOM 2293 O O . PRO A 1 312 ? 20.641 -43.5 -18.984 1 92.94 312 PRO A O 1
ATOM 2296 N N . PRO A 1 313 ? 20.766 -43.375 -16.75 1 92.88 313 PRO A N 1
ATOM 2297 C CA . PRO A 1 313 ? 19.344 -43.656 -16.656 1 92.88 313 PRO A CA 1
ATOM 2298 C C . PRO A 1 313 ? 18.469 -42.562 -17.281 1 92.88 313 PRO A C 1
ATOM 2300 O O . PRO A 1 313 ? 18.797 -41.375 -17.172 1 92.88 313 PRO A O 1
ATOM 2303 N N . GLY A 1 314 ? 17.438 -42.969 -18 1 93.25 314 GLY A N 1
ATOM 2304 C CA . GLY A 1 314 ? 16.484 -42 -18.516 1 93.25 314 GLY A CA 1
ATOM 2305 C C . GLY A 1 314 ? 16.609 -41.781 -20.016 1 93.25 314 GLY A C 1
ATOM 2306 O O . GLY A 1 314 ? 15.789 -41.062 -20.609 1 93.25 314 GLY A O 1
ATOM 2307 N N . LEU A 1 315 ? 17.609 -42.406 -20.594 1 94.81 315 LEU A N 1
ATOM 2308 C CA . LEU A 1 315 ? 17.734 -42.281 -22.047 1 94.81 315 LEU A CA 1
ATOM 2309 C C . LEU A 1 315 ? 16.781 -43.219 -22.75 1 94.81 315 LEU A C 1
ATOM 2311 O O . LEU A 1 315 ? 16.641 -44.375 -22.344 1 94.81 315 LEU A O 1
ATOM 2315 N N . PRO A 1 316 ? 16.125 -42.781 -23.75 1 95.19 316 PRO A N 1
ATOM 2316 C CA . PRO A 1 316 ? 15.281 -43.688 -24.5 1 95.19 316 PRO A CA 1
ATOM 2317 C C . PRO A 1 316 ? 16.078 -44.75 -25.25 1 95.19 316 PRO A C 1
ATOM 2319 O O . PRO A 1 316 ? 17.078 -44.438 -25.906 1 95.19 316 PRO A O 1
ATOM 2322 N N . PRO A 1 317 ? 15.664 -45.969 -25.109 1 94.5 317 PRO A N 1
ATOM 2323 C CA . PRO A 1 317 ? 16.375 -47 -25.844 1 94.5 317 PRO A CA 1
ATOM 2324 C C . PRO A 1 317 ? 16.234 -46.844 -27.359 1 94.5 317 PRO A C 1
ATOM 2326 O O . PRO A 1 317 ? 17.172 -47.188 -28.094 1 94.5 317 PRO A O 1
ATOM 2329 N N . VAL A 1 318 ? 15.062 -46.5 -27.75 1 95.5 318 VAL A N 1
ATOM 2330 C CA . VAL A 1 318 ? 14.789 -46.188 -29.141 1 95.5 318 VAL A CA 1
ATOM 2331 C C . VAL A 1 318 ? 14.188 -44.812 -29.25 1 95.5 318 VAL A C 1
ATOM 2333 O O . VAL A 1 318 ? 13.609 -44.281 -28.297 1 95.5 318 VAL A O 1
ATOM 2336 N N . MET A 1 319 ? 14.414 -44.25 -30.422 1 93.81 319 MET A N 1
ATOM 2337 C CA . MET A 1 319 ? 13.836 -42.906 -30.594 1 93.81 319 MET A CA 1
ATOM 2338 C C . MET A 1 319 ? 12.312 -42.969 -30.516 1 93.81 319 MET A C 1
ATOM 2340 O O . MET A 1 319 ? 11.672 -43.75 -31.234 1 93.81 319 MET A O 1
ATOM 2344 N N . PRO A 1 320 ? 11.758 -42.188 -29.641 1 94.56 320 PRO A N 1
ATOM 2345 C CA . PRO A 1 320 ? 10.289 -42.156 -29.562 1 94.56 320 PRO A CA 1
ATOM 2346 C C . PRO A 1 320 ? 9.648 -41.5 -30.781 1 94.56 320 PRO A C 1
ATOM 2348 O O . PRO A 1 320 ? 10.289 -40.688 -31.453 1 94.56 320 PRO A O 1
ATOM 2351 N N . ALA A 1 321 ? 8.383 -41.938 -31 1 92.62 321 ALA A N 1
ATOM 2352 C CA . ALA A 1 321 ? 7.613 -41.219 -32.031 1 92.62 321 ALA A CA 1
ATOM 2353 C C . ALA A 1 321 ? 7.383 -39.781 -31.609 1 92.62 321 ALA A C 1
ATOM 2355 O O . ALA A 1 321 ? 7.051 -39.5 -30.453 1 92.62 321 ALA A O 1
ATOM 2356 N N . LEU A 1 322 ? 7.629 -38.875 -32.469 1 92.88 322 LEU A N 1
ATOM 2357 C CA . LEU A 1 322 ? 7.5 -37.469 -32.156 1 92.88 322 LEU A CA 1
ATOM 2358 C C . LEU A 1 322 ? 6.086 -36.969 -32.438 1 92.88 322 LEU A C 1
ATOM 2360 O O . LEU A 1 322 ? 5.445 -37.406 -33.375 1 92.88 322 LEU A O 1
ATOM 2364 N N . VAL A 1 323 ? 5.68 -36.094 -31.531 1 89.62 323 VAL A N 1
ATOM 2365 C CA . VAL A 1 323 ? 4.43 -35.375 -31.766 1 89.62 323 VAL A CA 1
ATOM 2366 C C . VAL A 1 323 ? 4.684 -34.188 -32.688 1 89.62 323 VAL A C 1
ATOM 2368 O O . VAL A 1 323 ? 5.375 -33.25 -32.312 1 89.62 323 VAL A O 1
ATOM 2371 N N . ASN A 1 324 ? 4.469 -34.188 -33.906 1 72.06 324 ASN A N 1
ATOM 2372 C CA . ASN A 1 324 ? 4.781 -33.094 -34.781 1 72.06 324 ASN A CA 1
ATOM 2373 C C . ASN A 1 324 ? 3.564 -32.688 -35.625 1 72.06 324 ASN A C 1
ATOM 2375 O O . ASN A 1 324 ? 3.381 -31.5 -35.906 1 72.06 324 ASN A O 1
ATOM 2379 N N . THR A 1 325 ? 2.893 -33.5 -36.188 1 66.62 325 THR A N 1
ATOM 2380 C CA . THR A 1 325 ? 1.876 -33.094 -37.156 1 66.62 325 THR A CA 1
ATOM 2381 C C . THR A 1 325 ? 0.505 -33.625 -36.75 1 66.62 325 THR A C 1
ATOM 2383 O O . THR A 1 325 ? 0.281 -34.844 -36.75 1 66.62 325 THR A O 1
ATOM 2386 N N . PRO A 1 326 ? -0.299 -32.625 -36.562 1 75.06 326 PRO A N 1
ATOM 2387 C CA . PRO A 1 326 ? -0.078 -31.188 -36.406 1 75.06 326 PRO A CA 1
ATOM 2388 C C . PRO A 1 326 ? 0.604 -30.844 -35.094 1 75.06 326 PRO A C 1
ATOM 2390 O O . PRO A 1 326 ? 0.506 -31.594 -34.094 1 75.06 326 PRO A O 1
ATOM 2393 N N . ALA A 1 327 ? 1.354 -29.734 -35.125 1 81.06 327 ALA A N 1
ATOM 2394 C CA . ALA A 1 327 ? 2.018 -29.266 -33.938 1 81.06 327 ALA A CA 1
ATOM 2395 C C . ALA A 1 327 ? 1 -28.891 -32.844 1 81.06 327 ALA A C 1
ATOM 2397 O O . ALA A 1 327 ? -0.052 -28.312 -33.156 1 81.06 327 ALA A O 1
ATOM 2398 N N . PRO A 1 328 ? 1.227 -29.344 -31.656 1 87.62 328 PRO A N 1
ATOM 2399 C CA . PRO A 1 328 ? 0.316 -28.891 -30.609 1 87.62 328 PRO A CA 1
ATOM 2400 C C . PRO A 1 328 ? 0.337 -27.375 -30.406 1 87.62 328 PRO A C 1
ATOM 2402 O O . PRO A 1 328 ? 1.358 -26.734 -30.672 1 87.62 328 PRO A O 1
ATOM 2405 N N . VAL A 1 329 ? -0.774 -26.891 -30.016 1 88.88 329 VAL A N 1
ATOM 2406 C CA . VAL A 1 329 ? -0.895 -25.438 -29.859 1 88.88 329 VAL A CA 1
ATOM 2407 C C . VAL A 1 329 ? -0.552 -25.047 -28.438 1 88.88 329 VAL A C 1
ATOM 2409 O O . VAL A 1 329 ? -0.363 -23.859 -28.141 1 88.88 329 VAL A O 1
ATOM 2412 N N . ALA A 1 330 ? -0.47 -26.031 -27.578 1 94.12 330 ALA A N 1
ATOM 2413 C CA . ALA A 1 330 ? -0.058 -25.766 -26.203 1 94.12 330 ALA A CA 1
ATOM 2414 C C . ALA A 1 330 ? 0.588 -27 -25.562 1 94.12 330 ALA A C 1
ATOM 2416 O O . ALA A 1 330 ? 0.275 -28.125 -25.938 1 94.12 330 ALA A O 1
ATOM 2417 N N . VAL A 1 331 ? 1.515 -26.766 -24.688 1 95.25 331 VAL A N 1
ATOM 2418 C CA . VAL A 1 331 ? 2.18 -27.797 -23.891 1 95.25 331 VAL A CA 1
ATOM 2419 C C . VAL A 1 331 ? 2.088 -27.422 -22.406 1 95.25 331 VAL A C 1
ATOM 2421 O O . VAL A 1 331 ? 2.355 -26.281 -22.031 1 95.25 331 VAL A O 1
ATOM 2424 N N . CYS A 1 332 ? 1.652 -28.406 -21.625 1 97.25 332 CYS A N 1
ATOM 2425 C CA . CYS A 1 332 ? 1.496 -28.156 -20.203 1 97.25 332 CYS A CA 1
ATOM 2426 C C . CYS A 1 332 ? 2.217 -29.203 -19.375 1 97.25 332 CYS A C 1
ATOM 2428 O O . CYS A 1 332 ? 2.273 -30.375 -19.75 1 97.25 332 CYS A O 1
ATOM 2430 N N . VAL A 1 333 ? 2.85 -28.766 -18.328 1 97 333 VAL A N 1
ATOM 2431 C CA . VAL A 1 333 ? 3.332 -29.641 -17.25 1 97 333 VAL A CA 1
ATOM 2432 C C . VAL A 1 333 ? 2.346 -29.609 -16.094 1 97 333 VAL A C 1
ATOM 2434 O O . VAL A 1 333 ? 2.062 -28.562 -15.523 1 97 333 VAL A O 1
ATOM 2437 N N . VAL A 1 334 ? 1.844 -30.781 -15.742 1 96.31 334 VAL A N 1
ATOM 2438 C CA . VAL A 1 334 ? 0.741 -30.828 -14.789 1 96.31 334 VAL A CA 1
ATOM 2439 C C . VAL A 1 334 ? 1.146 -31.656 -13.578 1 96.31 334 VAL A C 1
ATOM 2441 O O . VAL A 1 334 ? 1.713 -32.75 -13.719 1 96.31 334 VAL A O 1
ATOM 2444 N N . ASP A 1 335 ? 0.932 -31.141 -12.391 1 93.38 335 ASP A N 1
ATOM 2445 C CA . ASP A 1 335 ? 1.081 -31.859 -11.133 1 93.38 335 ASP A CA 1
ATOM 2446 C C . ASP A 1 335 ? -0.276 -32.281 -10.578 1 93.38 335 ASP A C 1
ATOM 2448 O O . ASP A 1 335 ? -1.176 -31.469 -10.414 1 93.38 335 ASP A O 1
ATOM 2452 N N . ARG A 1 336 ? -0.444 -33.625 -10.367 1 91.88 336 ARG A N 1
ATOM 2453 C CA . ARG A 1 336 ? -1.679 -34.188 -9.836 1 91.88 336 ARG A CA 1
ATOM 2454 C C . ARG A 1 336 ? -1.411 -35 -8.57 1 91.88 336 ARG A C 1
ATOM 2456 O O . ARG A 1 336 ? -0.285 -35.438 -8.328 1 91.88 336 ARG A O 1
ATOM 2463 N N . ASP A 1 337 ? -2.562 -34.938 -7.734 1 81.5 337 ASP A N 1
ATOM 2464 C CA . ASP A 1 337 ? -2.498 -35.781 -6.531 1 81.5 337 ASP A CA 1
ATOM 2465 C C . ASP A 1 337 ? -2.695 -37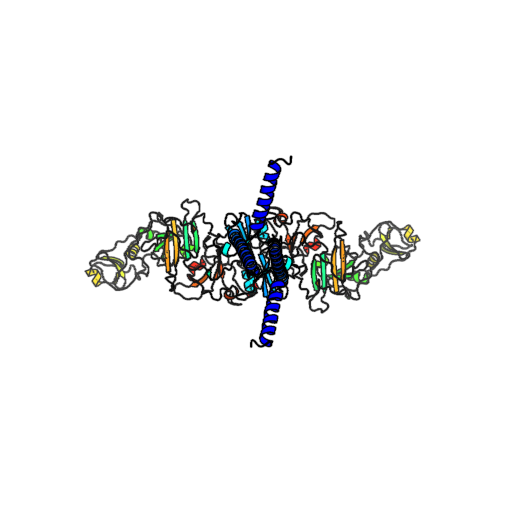.25 -6.867 1 81.5 337 ASP A C 1
ATOM 2467 O O . ASP A 1 337 ? -3.539 -37.594 -7.695 1 81.5 337 ASP A O 1
ATOM 2471 N N . ALA A 1 338 ? -1.688 -38.094 -6.93 1 63.09 338 ALA A N 1
ATOM 2472 C CA . ALA A 1 338 ? -1.857 -39.531 -7.172 1 63.09 338 ALA A CA 1
ATOM 2473 C C . ALA A 1 338 ? -2.752 -40.156 -6.109 1 63.09 338 ALA A C 1
ATOM 2475 O O . ALA A 1 338 ? -2.303 -41 -5.332 1 63.09 338 ALA A O 1
ATOM 2476 N N . ALA A 1 339 ? -4.098 -39.844 -6.117 1 51.81 339 ALA A N 1
ATOM 2477 C CA . ALA A 1 339 ? -5.117 -40.438 -5.277 1 51.81 339 ALA A CA 1
ATOM 2478 C C . ALA A 1 339 ? -4.82 -40.219 -3.797 1 51.81 339 ALA A C 1
ATOM 2480 O O . ALA A 1 339 ? -4.867 -41.156 -2.996 1 51.81 339 ALA A O 1
ATOM 2481 N N . GLY A 1 340 ? -4.562 -39.156 -3.34 1 49.91 340 GLY A N 1
ATOM 2482 C CA . GLY A 1 340 ? -4.277 -38.938 -1.932 1 49.91 340 GLY A CA 1
ATOM 2483 C C . GLY A 1 340 ? -2.869 -39.312 -1.536 1 49.91 340 GLY A C 1
ATOM 2484 O O . GLY A 1 340 ? -2.482 -39.188 -0.374 1 49.91 340 GLY A O 1
ATOM 2485 N N . LYS A 1 341 ? -2.242 -40.219 -2.223 1 51.53 341 LYS A N 1
ATOM 2486 C CA . LYS A 1 341 ? -0.943 -40.781 -1.846 1 51.53 341 LYS A CA 1
ATOM 2487 C C . LYS A 1 341 ? 0.196 -39.906 -2.396 1 51.53 341 LYS A C 1
ATOM 2489 O O . LYS A 1 341 ? 0.105 -39.406 -3.508 1 51.53 341 LYS A O 1
ATOM 2494 N N . MET A 1 342 ? 0.883 -39.094 -1.549 1 56.22 342 MET A N 1
ATOM 2495 C CA . MET A 1 342 ? 2.221 -38.656 -1.928 1 56.22 342 MET A CA 1
ATOM 2496 C C . MET A 1 342 ? 2.988 -39.781 -2.629 1 56.22 342 MET A C 1
ATOM 2498 O O . MET A 1 342 ? 2.727 -40.969 -2.395 1 56.22 342 MET A O 1
ATOM 2502 N N . PRO A 1 343 ? 3.691 -39.469 -3.732 1 65.81 343 PRO A N 1
ATOM 2503 C CA . PRO A 1 343 ? 4.273 -38.25 -4.238 1 65.81 343 PRO A CA 1
ATOM 2504 C C . PRO A 1 343 ? 3.445 -37.625 -5.359 1 65.81 343 PRO A C 1
ATOM 2506 O O . PRO A 1 343 ? 2.703 -38.312 -6.051 1 65.81 343 PRO A O 1
ATOM 2509 N N . VAL A 1 344 ? 3.301 -36.344 -5.523 1 79.56 344 VAL A N 1
ATOM 2510 C CA . VAL A 1 344 ? 2.756 -35.562 -6.617 1 79.56 344 VAL A CA 1
ATOM 2511 C C . VAL A 1 344 ? 3.275 -36.094 -7.949 1 79.56 344 VAL A C 1
ATOM 2513 O O . VAL A 1 344 ? 4.461 -36.406 -8.078 1 79.56 344 VAL A O 1
ATOM 2516 N N . THR A 1 345 ? 2.365 -36.562 -8.82 1 86.25 345 THR A N 1
ATOM 2517 C CA . THR A 1 345 ? 2.752 -37 -10.148 1 86.25 345 THR A CA 1
ATOM 2518 C C . THR A 1 345 ? 2.787 -35.844 -11.141 1 86.25 345 THR A C 1
ATOM 2520 O O . THR A 1 345 ? 1.844 -35.062 -11.203 1 86.25 345 THR A O 1
ATOM 2523 N N . THR A 1 346 ? 3.9 -35.781 -11.836 1 90.31 346 THR A N 1
ATOM 2524 C CA . THR A 1 346 ? 4.07 -34.719 -12.844 1 90.31 346 THR A CA 1
ATOM 2525 C C . THR A 1 346 ? 3.973 -35.312 -14.25 1 90.31 346 THR A C 1
ATOM 2527 O O . THR A 1 346 ? 4.66 -36.281 -14.57 1 90.31 346 THR A O 1
ATOM 2530 N N . THR A 1 347 ? 3.1 -34.781 -15.086 1 94.25 347 THR A N 1
ATOM 2531 C CA . THR A 1 347 ? 2.918 -35.281 -16.453 1 94.25 347 THR A CA 1
ATOM 2532 C C . THR A 1 347 ? 2.99 -34.125 -17.438 1 94.25 347 THR A C 1
ATOM 2534 O O . THR A 1 347 ? 2.576 -33 -17.141 1 94.25 347 THR A O 1
ATOM 2537 N N . VAL A 1 348 ? 3.555 -34.406 -18.594 1 96.56 348 VAL A N 1
ATOM 2538 C CA . VAL A 1 348 ? 3.529 -33.438 -19.688 1 96.56 348 VAL A CA 1
ATOM 2539 C C . VAL A 1 348 ? 2.346 -33.719 -20.609 1 96.56 348 VAL A C 1
ATOM 2541 O O . VAL A 1 348 ? 2.162 -34.875 -21.047 1 96.56 348 VAL A O 1
ATOM 2544 N N . GLU A 1 349 ? 1.592 -32.688 -20.875 1 96.75 349 GLU A N 1
ATOM 2545 C CA . GLU A 1 349 ? 0.402 -32.844 -21.703 1 96.75 349 GLU A CA 1
ATOM 2546 C C . GLU A 1 349 ? 0.394 -31.844 -22.844 1 96.75 349 GLU A C 1
ATOM 2548 O O . GLU A 1 349 ? 0.965 -30.75 -22.719 1 96.75 349 GLU A O 1
ATOM 2553 N N . ILE A 1 350 ? -0.208 -32.25 -23.953 1 95.44 350 ILE A N 1
ATOM 2554 C CA . ILE A 1 350 ? -0.281 -31.375 -25.125 1 95.44 350 ILE A CA 1
ATOM 2555 C C . ILE A 1 350 ? -1.743 -31.109 -25.484 1 95.44 350 ILE A C 1
ATOM 2557 O O . ILE A 1 350 ? -2.631 -31.875 -25.094 1 95.44 350 ILE A O 1
ATOM 2561 N N . PHE A 1 351 ? -1.957 -30.047 -26.172 1 94.12 351 PHE A N 1
ATOM 2562 C CA . PHE A 1 351 ? -3.289 -29.641 -26.609 1 94.12 351 PHE A CA 1
ATOM 2563 C C . PHE A 1 351 ? -3.316 -29.359 -28.109 1 94.12 351 PHE A C 1
ATOM 2565 O O . PHE A 1 351 ? -2.41 -28.719 -28.641 1 94.12 351 PHE A O 1
ATOM 2572 N N . ARG A 1 352 ? -4.305 -29.859 -28.734 1 90.75 352 ARG A N 1
ATOM 2573 C CA . ARG A 1 352 ? -4.48 -29.594 -30.156 1 90.75 352 ARG A CA 1
ATOM 2574 C C . ARG A 1 352 ? -5.406 -28.391 -30.375 1 90.75 352 ARG A C 1
ATOM 2576 O O . ARG A 1 352 ? -5.422 -27.812 -31.469 1 90.75 352 ARG A O 1
ATOM 2583 N N . ALA A 1 353 ? -6.199 -28.156 -29.375 1 90.38 353 ALA A N 1
ATOM 2584 C CA . ALA A 1 353 ? -7.023 -26.938 -29.297 1 90.38 353 ALA A CA 1
ATOM 2585 C C . ALA A 1 353 ? -6.84 -26.234 -27.953 1 90.38 353 ALA A C 1
ATOM 2587 O O . ALA A 1 353 ? -6.688 -26.891 -26.922 1 90.38 353 ALA A O 1
ATOM 2588 N N . LEU A 1 354 ? -6.863 -24.953 -28.078 1 91.69 354 LEU A N 1
ATOM 2589 C CA . LEU A 1 354 ? -6.613 -24.203 -26.844 1 91.69 354 LEU A CA 1
ATOM 2590 C C . LEU A 1 354 ? -7.828 -24.234 -25.922 1 91.69 354 LEU A C 1
ATOM 2592 O O . LEU A 1 354 ? -8.93 -23.875 -26.328 1 91.69 354 LEU A O 1
ATOM 2596 N N . PRO A 1 355 ? -7.637 -24.734 -24.734 1 93.94 355 PRO A N 1
ATOM 2597 C CA . PRO A 1 355 ? -8.734 -24.609 -23.766 1 93.94 355 PRO A CA 1
ATOM 2598 C C . PRO A 1 355 ? -9.031 -23.156 -23.406 1 93.94 355 PRO A C 1
ATOM 2600 O O . PRO A 1 355 ? -8.227 -22.266 -23.688 1 93.94 355 PRO A O 1
ATOM 2603 N N . ALA A 1 356 ? -10.164 -22.891 -22.812 1 91.69 356 ALA A N 1
ATOM 2604 C CA . ALA A 1 356 ? -10.641 -21.531 -22.531 1 91.69 356 ALA A CA 1
ATOM 2605 C C . ALA A 1 356 ? -9.656 -20.781 -21.641 1 91.69 356 ALA A C 1
ATOM 2607 O O . ALA A 1 356 ? -9.438 -19.578 -21.828 1 91.69 356 ALA A O 1
ATOM 2608 N N . GLU A 1 357 ? -9.016 -21.438 -20.703 1 93.38 357 GLU A N 1
ATOM 2609 C CA . GLU A 1 357 ? -8.117 -20.844 -19.734 1 93.38 357 GLU A CA 1
ATOM 2610 C C . GLU A 1 357 ? -6.832 -20.344 -20.391 1 93.38 357 GLU A C 1
ATOM 2612 O O . GLU A 1 357 ? -6.148 -19.469 -19.844 1 93.38 357 GLU A O 1
ATOM 2617 N N . LEU A 1 358 ? -6.516 -20.891 -21.547 1 93.62 358 LEU A N 1
ATOM 2618 C CA . LEU A 1 358 ? -5.242 -20.578 -22.172 1 93.62 358 LEU A CA 1
ATOM 2619 C C . LEU A 1 358 ? -5.441 -19.641 -23.359 1 93.62 358 LEU A C 1
ATOM 2621 O O . LEU A 1 358 ? -4.477 -19.281 -24.047 1 93.62 358 LEU A O 1
ATOM 2625 N N . ARG A 1 359 ? -6.656 -19.25 -23.719 1 90.25 359 ARG A N 1
ATOM 2626 C CA . ARG A 1 359 ? -6.934 -18.328 -24.828 1 90.25 359 ARG A CA 1
ATOM 2627 C C . ARG A 1 359 ? -6.586 -16.906 -24.438 1 90.25 359 ARG A C 1
ATOM 2629 O O . ARG A 1 359 ? -6.621 -16.547 -23.25 1 90.25 359 ARG A O 1
ATOM 2636 N N . ALA A 1 360 ? -6.352 -16.172 -25.344 1 83.44 360 ALA A N 1
ATOM 2637 C CA . ALA A 1 360 ? -5.984 -14.773 -25.141 1 83.44 360 ALA A CA 1
ATOM 2638 C C . ALA A 1 360 ? -7.117 -13.992 -24.484 1 83.44 360 ALA A C 1
ATOM 2640 O O . ALA A 1 360 ? -6.871 -13.047 -23.734 1 83.44 360 ALA A O 1
ATOM 2641 N N . ASP A 1 361 ? -8.305 -14.359 -24.672 1 82.62 361 ASP A N 1
ATOM 2642 C CA . ASP A 1 361 ? -9.461 -13.609 -24.188 1 82.62 361 ASP A CA 1
ATOM 2643 C C . ASP A 1 361 ? -9.945 -14.164 -22.844 1 82.62 361 ASP A C 1
ATOM 2645 O O . ASP A 1 361 ? -11.047 -13.844 -22.406 1 82.62 361 ASP A O 1
ATOM 2649 N N . SER A 1 362 ? -9.109 -15.039 -22.297 1 86.62 362 SER A N 1
ATOM 2650 C CA . SER A 1 362 ? -9.484 -15.547 -20.984 1 86.62 362 SER A CA 1
ATOM 2651 C C . SER A 1 362 ? -9.656 -14.414 -19.984 1 86.62 362 SER A C 1
ATOM 2653 O O . SER A 1 362 ? -8.766 -13.57 -19.828 1 86.62 362 SER A O 1
ATOM 2655 N N . THR A 1 363 ? -10.758 -14.422 -19.266 1 87.5 363 THR A N 1
ATOM 2656 C CA . THR A 1 363 ? -11.047 -13.359 -18.312 1 87.5 363 THR A CA 1
ATOM 2657 C C . THR A 1 363 ? -10.469 -13.688 -16.953 1 87.5 363 THR A C 1
ATOM 2659 O O . THR A 1 363 ? -10.375 -12.812 -16.078 1 87.5 363 THR A O 1
ATOM 2662 N N . GLU A 1 364 ? -9.984 -14.883 -16.781 1 91.75 364 GLU A N 1
ATOM 2663 C CA . GLU A 1 364 ? -9.523 -15.297 -15.461 1 91.75 364 GLU A CA 1
ATOM 2664 C C . GLU A 1 364 ? -8.008 -15.148 -15.336 1 91.75 364 GLU A C 1
ATOM 2666 O O . GLU A 1 364 ? -7.457 -15.289 -14.242 1 91.75 364 GLU A O 1
ATOM 2671 N N . ALA A 1 365 ? -7.355 -14.859 -16.453 1 92 365 ALA A N 1
ATOM 2672 C CA . ALA A 1 365 ? -5.902 -14.719 -16.406 1 92 365 ALA A CA 1
ATOM 2673 C C . ALA A 1 365 ? -5.5 -13.367 -15.828 1 92 365 ALA A C 1
ATOM 2675 O O . ALA A 1 365 ? -6.004 -12.32 -16.25 1 92 365 ALA A O 1
ATOM 2676 N N . VAL A 1 366 ? -4.691 -13.461 -14.812 1 92 366 VAL A N 1
ATOM 2677 C CA . VAL A 1 366 ? -4.164 -12.258 -14.188 1 92 366 VAL A CA 1
ATOM 2678 C C . VAL A 1 366 ? -2.658 -12.164 -14.422 1 92 366 VAL A C 1
ATOM 2680 O O . VAL A 1 366 ? -1.94 -13.156 -14.266 1 92 366 VAL A O 1
ATOM 2683 N N . ALA A 1 367 ? -2.219 -10.984 -14.773 1 90.25 367 ALA A N 1
ATOM 2684 C CA . ALA A 1 367 ? -0.792 -10.805 -15.031 1 90.25 367 ALA A CA 1
ATOM 2685 C C . ALA A 1 367 ? 0.032 -11.102 -13.781 1 90.25 367 ALA A C 1
ATOM 2687 O O . ALA A 1 367 ? -0.317 -10.672 -12.68 1 90.25 367 ALA A O 1
ATOM 2688 N N . ALA A 1 368 ? 1.063 -11.922 -13.984 1 90.94 368 ALA A N 1
ATOM 2689 C CA . ALA A 1 368 ? 2.008 -12.18 -12.898 1 90.94 368 ALA A CA 1
ATOM 2690 C C . ALA A 1 368 ? 3 -11.031 -12.75 1 90.94 368 ALA A C 1
ATOM 2692 O O . ALA A 1 368 ? 3.594 -10.586 -13.727 1 90.94 368 ALA A O 1
ATOM 2693 N N . GLN A 1 369 ? 3.115 -10.578 -11.508 1 87.5 369 GLN A N 1
ATOM 2694 C CA . GLN A 1 369 ? 4.004 -9.445 -11.281 1 87.5 369 GLN A CA 1
ATOM 2695 C C . GLN A 1 369 ? 5.305 -9.891 -10.617 1 87.5 369 GLN A C 1
ATOM 2697 O O . GLN A 1 369 ? 5.41 -9.898 -9.391 1 87.5 369 GLN A O 1
ATOM 2702 N N . GLN A 1 370 ? 6.234 -10.234 -11.539 1 88.75 370 GLN A N 1
ATOM 2703 C CA . GLN A 1 370 ? 7.543 -10.625 -11.031 1 88.75 370 GLN A CA 1
ATOM 2704 C C . GLN A 1 370 ? 8.242 -9.453 -10.344 1 88.75 370 GLN A C 1
ATOM 2706 O O . GLN A 1 370 ? 8.164 -8.32 -10.82 1 88.75 370 GLN A O 1
ATOM 2711 N N . GLY A 1 371 ? 8.812 -9.734 -9.219 1 86.31 371 GLY A N 1
ATOM 2712 C CA . GLY A 1 371 ? 9.508 -8.688 -8.477 1 86.31 371 GLY A CA 1
ATOM 2713 C C . GLY A 1 371 ? 10.852 -9.133 -7.938 1 86.31 371 GLY A C 1
ATOM 2714 O O . GLY A 1 371 ? 11.359 -10.195 -8.32 1 86.31 371 GLY A O 1
ATOM 2715 N N . ALA A 1 372 ? 11.359 -8.273 -7.066 1 86.75 372 ALA A N 1
ATOM 2716 C CA . ALA A 1 372 ? 12.703 -8.484 -6.535 1 86.75 372 ALA A CA 1
ATOM 2717 C C . ALA A 1 372 ? 12.75 -9.719 -5.637 1 86.75 372 ALA A C 1
ATOM 2719 O O . ALA A 1 372 ? 13.82 -10.266 -5.383 1 86.75 372 ALA A O 1
ATOM 2720 N N . ARG A 1 373 ? 11.633 -10.172 -5.242 1 88.25 373 ARG A N 1
ATOM 2721 C CA . ARG A 1 373 ? 11.586 -11.297 -4.316 1 88.25 373 ARG A CA 1
ATOM 2722 C C . ARG A 1 373 ? 11.68 -12.625 -5.062 1 88.25 373 ARG A C 1
ATOM 2724 O O . ARG A 1 373 ? 11.859 -13.68 -4.445 1 88.25 373 ARG A O 1
ATOM 2731 N N . ASP A 1 374 ? 11.562 -12.578 -6.355 1 91.25 374 ASP A N 1
ATOM 2732 C CA . ASP A 1 374 ? 11.531 -13.797 -7.16 1 91.25 374 ASP A CA 1
ATOM 2733 C C . ASP A 1 374 ? 12.93 -14.18 -7.637 1 91.25 374 ASP A C 1
ATOM 2735 O O . ASP A 1 374 ? 13.672 -13.336 -8.133 1 91.25 374 ASP A O 1
ATOM 2739 N N . ARG A 1 375 ? 13.234 -15.43 -7.457 1 87.69 375 ARG A N 1
ATOM 2740 C CA . ARG A 1 375 ? 14.57 -15.906 -7.793 1 87.69 375 ARG A CA 1
ATOM 2741 C C . ARG A 1 375 ? 14.602 -16.531 -9.188 1 87.69 375 ARG A C 1
ATOM 2743 O O . ARG A 1 375 ? 15.672 -16.797 -9.727 1 87.69 375 ARG A O 1
ATOM 2750 N N . VAL A 1 376 ? 13.461 -16.875 -9.711 1 90.81 376 VAL A N 1
ATOM 2751 C CA . VAL A 1 376 ? 13.359 -17.469 -11.039 1 90.81 376 VAL A CA 1
ATOM 2752 C C . VAL A 1 376 ? 12.32 -16.719 -11.867 1 90.81 376 VAL A C 1
ATOM 2754 O O . VAL A 1 376 ? 11.516 -15.961 -11.32 1 90.81 376 VAL A O 1
ATOM 2757 N N . SER A 1 377 ? 12.43 -16.938 -13.133 1 92.25 377 SER A N 1
ATOM 2758 C CA . SER A 1 377 ? 11.406 -16.359 -14 1 92.25 377 SER A CA 1
ATOM 2759 C C . SER A 1 377 ? 10.031 -16.938 -13.703 1 92.25 377 SER A C 1
ATOM 2761 O O . SER A 1 377 ? 9.867 -18.156 -13.664 1 92.25 377 SER A O 1
ATOM 2763 N N . THR A 1 378 ? 9.133 -16.094 -13.523 1 95.19 378 THR A N 1
ATOM 2764 C CA . THR A 1 378 ? 7.77 -16.547 -13.242 1 95.19 378 THR A CA 1
ATOM 2765 C C . THR A 1 378 ? 6.938 -16.562 -14.523 1 95.19 378 THR A C 1
ATOM 2767 O O . THR A 1 378 ? 7.398 -16.109 -15.578 1 95.19 378 THR A O 1
ATOM 2770 N N . VAL A 1 379 ? 5.828 -17.109 -14.43 1 96.06 379 VAL A N 1
ATOM 2771 C CA . VAL A 1 379 ? 4.914 -17.156 -15.562 1 96.06 379 VAL A CA 1
ATOM 2772 C C . VAL A 1 379 ? 4.434 -15.75 -15.898 1 96.06 379 VAL A C 1
ATOM 2774 O O . VAL A 1 379 ? 4.578 -14.828 -15.094 1 96.06 379 VAL A O 1
ATOM 2777 N N . ASP A 1 380 ? 3.863 -15.641 -17.047 1 92.75 380 ASP A N 1
ATOM 2778 C CA . ASP A 1 380 ? 3.332 -14.352 -17.484 1 92.75 380 ASP A CA 1
ATOM 2779 C C . ASP A 1 380 ? 2.004 -14.047 -16.797 1 92.75 380 ASP A C 1
ATOM 2781 O O . ASP A 1 380 ? 1.718 -12.891 -16.469 1 92.75 380 ASP A O 1
ATOM 2785 N N . GLN A 1 381 ? 1.214 -15.164 -16.641 1 94.25 381 GLN A N 1
ATOM 2786 C CA . GLN A 1 381 ? -0.113 -14.984 -16.062 1 94.25 381 GLN A CA 1
ATOM 2787 C C . GLN A 1 381 ? -0.486 -16.156 -15.156 1 94.25 381 GLN A C 1
ATOM 2789 O O . GLN A 1 381 ? 0.044 -17.266 -15.312 1 94.25 381 GLN A O 1
ATOM 2794 N N . VAL A 1 382 ? -1.332 -15.875 -14.266 1 95.69 382 VAL A N 1
ATOM 2795 C CA . VAL A 1 382 ? -1.869 -16.891 -13.367 1 95.69 382 VAL A CA 1
ATOM 2796 C C . VAL A 1 382 ? -3.387 -16.953 -13.516 1 95.69 382 VAL A C 1
ATOM 2798 O O . VAL A 1 382 ? -4.059 -15.93 -13.547 1 95.69 382 VAL A O 1
ATOM 2801 N N . VAL A 1 383 ? -3.883 -18.156 -13.672 1 96 383 VAL A N 1
ATOM 2802 C CA . VAL A 1 383 ? -5.316 -18.391 -13.789 1 96 383 VAL A CA 1
ATOM 2803 C C . VAL A 1 383 ? -5.824 -19.125 -12.547 1 96 383 VAL A C 1
ATOM 2805 O O . VAL A 1 383 ? -5.383 -20.234 -12.25 1 96 383 VAL A O 1
ATOM 2808 N N . MET A 1 384 ? -6.652 -18.5 -11.844 1 94.88 384 MET A N 1
ATOM 2809 C CA . MET A 1 384 ? -7.297 -19.047 -10.656 1 94.88 384 MET A CA 1
ATOM 2810 C C . MET A 1 384 ? -8.766 -18.641 -10.594 1 94.88 384 MET A C 1
ATOM 2812 O O . MET A 1 384 ? -9.133 -17.562 -11.062 1 94.88 384 MET A O 1
ATOM 2816 N N . THR A 1 385 ? -9.57 -19.516 -10.023 1 94.19 385 THR A N 1
ATOM 2817 C CA . THR A 1 385 ? -10.984 -19.188 -9.859 1 94.19 385 THR A CA 1
ATOM 2818 C C . THR A 1 385 ? -11.156 -18.031 -8.891 1 94.19 385 THR A C 1
ATOM 2820 O O . THR A 1 385 ? -10.562 -18.016 -7.812 1 94.19 385 THR A O 1
ATOM 2823 N N . GLY A 1 386 ? -11.992 -17.031 -9.297 1 93.56 386 GLY A N 1
ATOM 2824 C CA . GLY A 1 386 ? -12.227 -15.883 -8.445 1 93.56 386 GLY A CA 1
ATOM 2825 C C . GLY A 1 386 ? -12.828 -16.234 -7.102 1 93.56 386 GLY A C 1
ATOM 2826 O O . GLY A 1 386 ? -13.75 -17.047 -7.023 1 93.56 386 GLY A O 1
ATOM 2827 N N . GLY A 1 387 ? -12.258 -15.594 -6.055 1 93.38 387 GLY A N 1
ATOM 2828 C CA . GLY A 1 387 ? -12.789 -15.797 -4.715 1 93.38 387 GLY A CA 1
ATOM 2829 C C . GLY A 1 387 ? -12.211 -17.016 -4.02 1 93.38 387 GLY A C 1
ATOM 2830 O O . GLY A 1 387 ? -12.602 -17.328 -2.891 1 93.38 387 GLY A O 1
ATOM 2831 N N . ARG A 1 388 ? -11.391 -17.719 -4.695 1 94.94 388 ARG A N 1
ATOM 2832 C CA . ARG A 1 388 ? -10.742 -18.891 -4.098 1 94.94 388 ARG A CA 1
ATOM 2833 C C . ARG A 1 388 ? -9.281 -18.594 -3.771 1 94.94 388 ARG A C 1
ATOM 2835 O O . ARG A 1 388 ? -8.781 -17.516 -4.062 1 94.94 388 ARG A O 1
ATOM 2842 N N . ALA A 1 389 ? -8.703 -19.469 -3.01 1 96.81 389 ALA A N 1
ATOM 2843 C CA . ALA A 1 389 ? -7.301 -19.359 -2.609 1 96.81 389 ALA A CA 1
ATOM 2844 C C . ALA A 1 389 ? -6.672 -20.734 -2.428 1 96.81 389 ALA A C 1
ATOM 2846 O O . ALA A 1 389 ? -7.324 -21.766 -2.66 1 96.81 389 ALA A O 1
ATOM 2847 N N . ALA A 1 390 ? -5.383 -20.75 -2.158 1 96.56 390 ALA A N 1
ATOM 2848 C CA . ALA A 1 390 ? -4.684 -22 -1.886 1 96.56 390 ALA A CA 1
ATOM 2849 C C . ALA A 1 390 ? -3.662 -21.828 -0.767 1 96.56 390 ALA A C 1
ATOM 2851 O O . ALA A 1 390 ? -3.02 -20.781 -0.66 1 96.56 390 ALA A O 1
ATOM 2852 N N . VAL A 1 391 ? -3.635 -22.781 0.092 1 96.06 391 VAL A N 1
ATOM 2853 C CA . VAL A 1 391 ? -2.566 -22.922 1.076 1 96.06 391 VAL A CA 1
ATOM 2854 C C . VAL A 1 391 ? -1.691 -24.125 0.719 1 96.06 391 VAL A C 1
ATOM 2856 O O . VAL A 1 391 ? -2.145 -25.266 0.774 1 96.06 391 VAL A O 1
ATOM 2859 N N . VAL A 1 392 ? -0.408 -23.766 0.345 1 93.81 392 VAL A N 1
ATOM 2860 C CA . VAL A 1 392 ? 0.415 -24.828 -0.234 1 93.81 392 VAL A CA 1
ATOM 2861 C C . VAL A 1 392 ? 1.795 -24.828 0.418 1 93.81 392 VAL A C 1
ATOM 2863 O O . VAL A 1 392 ? 2.166 -23.859 1.099 1 93.81 392 VAL A O 1
ATOM 2866 N N . ARG A 1 393 ? 2.492 -25.906 0.247 1 91.69 393 ARG A N 1
ATOM 2867 C CA . ARG A 1 393 ? 3.883 -26.016 0.674 1 91.69 393 ARG A CA 1
ATOM 2868 C C . ARG A 1 393 ? 4.738 -26.656 -0.418 1 91.69 393 ARG A C 1
ATOM 2870 O O . ARG A 1 393 ? 4.273 -27.531 -1.144 1 91.69 393 ARG A O 1
ATOM 2877 N N . ALA A 1 394 ? 5.93 -26.141 -0.46 1 89.75 394 ALA A N 1
ATOM 2878 C CA . ALA A 1 394 ? 6.867 -26.672 -1.451 1 89.75 394 ALA A CA 1
ATOM 2879 C C . ALA A 1 394 ? 7.438 -28.016 -1.01 1 89.75 394 ALA A C 1
ATOM 2881 O O . ALA A 1 394 ? 7.754 -28.203 0.167 1 89.75 394 ALA A O 1
ATOM 2882 N N . VAL A 1 395 ? 7.461 -28.922 -1.883 1 85.31 395 VAL A N 1
ATOM 2883 C CA . VAL A 1 395 ? 8.117 -30.188 -1.61 1 85.31 395 VAL A CA 1
ATOM 2884 C C . VAL A 1 395 ? 9.203 -30.453 -2.652 1 85.31 395 VAL A C 1
ATOM 2886 O O . VAL A 1 395 ? 9.086 -30.016 -3.801 1 85.31 395 VAL A O 1
ATOM 2889 N N . ALA A 1 396 ? 10.336 -30.906 -2.031 1 72.56 396 ALA A N 1
ATOM 2890 C CA . ALA A 1 396 ? 11.398 -31.312 -2.943 1 72.56 396 ALA A CA 1
ATOM 2891 C C . ALA A 1 396 ? 11.094 -32.688 -3.557 1 72.56 396 ALA A C 1
ATOM 2893 O O . ALA A 1 396 ? 10.336 -33.469 -2.986 1 72.56 396 ALA A O 1
ATOM 2894 N N . GLY A 1 397 ? 11.219 -32.906 -4.84 1 54.72 397 GLY A N 1
ATOM 2895 C CA . GLY A 1 397 ? 10.977 -34.125 -5.562 1 54.72 397 GLY A CA 1
ATOM 2896 C C . GLY A 1 397 ? 10.742 -35.312 -4.648 1 54.72 397 GLY A C 1
ATOM 2897 O O . GLY A 1 397 ? 9.789 -36.062 -4.844 1 54.72 397 GLY A O 1
ATOM 2898 N N . ARG A 1 398 ? 11.508 -35.781 -3.66 1 48.66 398 ARG A N 1
ATOM 2899 C CA . ARG A 1 398 ? 11.406 -37.031 -2.938 1 48.66 398 ARG A CA 1
ATOM 2900 C C . ARG A 1 398 ? 10.719 -36.844 -1.591 1 48.66 398 ARG A C 1
ATOM 2902 O O . ARG A 1 398 ? 10.789 -37.719 -0.723 1 48.66 398 ARG A O 1
ATOM 2909 N N . GLY A 1 399 ? 9.844 -35.969 -1.35 1 48.44 399 GLY A N 1
ATOM 2910 C CA . GLY A 1 399 ? 8.891 -36.031 -0.256 1 48.44 399 GLY A CA 1
ATOM 2911 C C . GLY A 1 399 ? 9.266 -35.125 0.901 1 48.44 399 GLY A C 1
ATOM 2912 O O . GLY A 1 399 ? 8.562 -35.062 1.913 1 48.44 399 GLY A O 1
ATOM 2913 N N . ASP A 1 400 ? 10.492 -34.719 1.028 1 50.84 400 ASP A N 1
ATOM 2914 C CA . ASP A 1 400 ? 10.781 -34.062 2.312 1 50.84 400 ASP A CA 1
ATOM 2915 C C . ASP A 1 400 ? 10.086 -32.719 2.422 1 50.84 400 ASP A C 1
ATOM 2917 O O . ASP A 1 400 ? 10.031 -31.969 1.449 1 50.84 400 ASP A O 1
ATOM 2921 N N . ALA A 1 401 ? 9.148 -32.562 3.461 1 53.47 401 ALA A N 1
ATOM 2922 C CA . ALA A 1 401 ? 8.18 -31.562 3.92 1 53.47 401 ALA A CA 1
ATOM 2923 C C . ALA A 1 401 ? 8.852 -30.219 4.215 1 53.47 401 ALA A C 1
ATOM 2925 O O . ALA A 1 401 ? 8.766 -29.719 5.336 1 53.47 401 ALA A O 1
ATOM 2926 N N . ALA A 1 402 ? 9.898 -29.672 3.633 1 55.94 402 ALA A N 1
ATOM 2927 C CA . ALA A 1 402 ? 10.648 -28.625 4.32 1 55.94 402 ALA A CA 1
ATOM 2928 C C . ALA A 1 402 ? 10 -27.266 4.109 1 55.94 402 ALA A C 1
ATOM 2930 O O . ALA A 1 402 ? 10.289 -26.312 4.84 1 55.94 402 ALA A O 1
ATOM 2931 N N . GLY A 1 403 ? 9.023 -27.031 3.191 1 64.56 403 GLY A N 1
ATOM 2932 C CA . GLY A 1 403 ? 9.039 -25.609 2.922 1 64.56 403 GLY A CA 1
ATOM 2933 C C . GLY A 1 403 ? 7.949 -24.844 3.652 1 64.56 403 GLY A C 1
ATOM 2934 O O . GLY A 1 403 ? 7.008 -25.453 4.176 1 64.56 403 GLY A O 1
ATOM 2935 N N . THR A 1 404 ? 8.203 -23.703 4.043 1 80.5 404 THR A N 1
ATOM 2936 C CA . THR A 1 404 ? 7.266 -22.75 4.617 1 80.5 404 THR A CA 1
ATOM 2937 C C . THR A 1 404 ? 5.992 -22.672 3.781 1 80.5 404 THR A C 1
ATOM 2939 O O . THR A 1 404 ? 6.051 -22.688 2.549 1 80.5 404 THR A O 1
ATOM 2942 N N . ALA A 1 405 ? 4.828 -22.922 4.449 1 91.62 405 ALA A N 1
ATOM 2943 C CA . ALA A 1 405 ? 3.541 -22.812 3.77 1 91.62 405 ALA A CA 1
ATOM 2944 C C . ALA A 1 405 ? 3.369 -21.422 3.16 1 91.62 405 ALA A C 1
ATOM 2946 O O . ALA A 1 405 ? 3.883 -20.438 3.695 1 91.62 405 ALA A O 1
ATOM 2947 N N . VAL A 1 406 ? 2.748 -21.391 2.045 1 94.94 406 VAL A N 1
ATOM 2948 C CA . VAL A 1 406 ? 2.504 -20.141 1.355 1 94.94 406 VAL A CA 1
ATOM 2949 C C . VAL A 1 406 ? 1.021 -20.016 1.014 1 94.94 406 VAL A C 1
ATOM 2951 O O . VAL A 1 406 ? 0.327 -21.016 0.859 1 94.94 406 VAL A O 1
ATOM 2954 N N . TYR A 1 407 ? 0.632 -18.828 1.027 1 96.06 407 TYR A N 1
ATOM 2955 C CA . TYR A 1 407 ? -0.741 -18.453 0.698 1 96.06 407 TYR A CA 1
ATOM 2956 C C . TYR A 1 407 ? -0.832 -17.906 -0.718 1 96.06 407 TYR A C 1
ATOM 2958 O O . TYR A 1 407 ? -0.075 -17 -1.088 1 96.06 407 TYR A O 1
ATOM 2966 N N . LEU A 1 408 ? -1.703 -18.5 -1.567 1 95.5 408 LEU A N 1
ATOM 2967 C CA . LEU A 1 408 ? -1.903 -18 -2.924 1 95.5 408 LEU A CA 1
ATOM 2968 C C . LEU A 1 408 ? -3.318 -17.453 -3.1 1 95.5 408 LEU A C 1
ATOM 2970 O O . LEU A 1 408 ? -4.285 -18.078 -2.643 1 95.5 408 LEU A O 1
ATOM 2974 N N . VAL A 1 409 ? -3.43 -16.281 -3.721 1 91.19 409 VAL A N 1
ATOM 2975 C CA . VAL A 1 409 ? -4.734 -15.695 -4.02 1 91.19 409 VAL A CA 1
ATOM 2976 C C . VAL A 1 409 ? -4.82 -15.352 -5.508 1 91.19 409 VAL A C 1
ATOM 2978 O O . VAL A 1 409 ? -3.84 -15.5 -6.242 1 91.19 409 VAL A O 1
ATOM 2981 N N . VAL A 1 410 ? -5.977 -14.938 -5.957 1 87.69 410 VAL A N 1
ATOM 2982 C CA . VAL A 1 410 ? -6.309 -14.742 -7.367 1 87.69 410 VAL A CA 1
ATOM 2983 C C . VAL A 1 410 ? -5.531 -13.555 -7.926 1 87.69 410 VAL A C 1
ATOM 2985 O O . VAL A 1 410 ? -5.406 -13.398 -9.141 1 87.69 410 VAL A O 1
ATOM 2988 N N . ASN A 1 411 ? -4.82 -12.773 -7.133 1 81.62 411 ASN A N 1
ATOM 2989 C CA . ASN A 1 411 ? -4.051 -11.656 -7.68 1 81.62 411 ASN A CA 1
ATOM 2990 C C . ASN A 1 411 ? -2.73 -12.125 -8.281 1 81.62 411 ASN A C 1
ATOM 2992 O O . ASN A 1 411 ? -1.928 -11.312 -8.734 1 81.62 411 ASN A O 1
ATOM 2996 N N . GLY A 1 412 ? -2.498 -13.422 -8.234 1 80.19 412 GLY A N 1
ATOM 2997 C CA . GLY A 1 412 ? -1.386 -14.023 -8.945 1 80.19 412 GLY A CA 1
ATOM 2998 C C . GLY A 1 412 ? -0.097 -14.031 -8.148 1 80.19 412 GLY A C 1
ATOM 2999 O O . GLY A 1 412 ? 0.991 -14.164 -8.711 1 80.19 412 GLY A O 1
ATOM 3000 N N . MET A 1 413 ? -0.257 -13.82 -6.867 1 91.5 413 MET A N 1
ATOM 3001 C CA . MET A 1 413 ? 0.934 -13.781 -6.023 1 91.5 413 MET A CA 1
ATOM 3002 C C . MET A 1 413 ? 0.853 -14.828 -4.918 1 91.5 413 MET A C 1
ATOM 3004 O O . MET A 1 413 ? -0.241 -15.211 -4.5 1 91.5 413 MET A O 1
ATOM 3008 N N . ARG A 1 414 ? 2.006 -15.258 -4.547 1 94.75 414 ARG A N 1
ATOM 3009 C CA . ARG A 1 414 ? 2.08 -16.125 -3.375 1 94.75 414 ARG A CA 1
ATOM 3010 C C . ARG A 1 414 ? 2.662 -15.383 -2.178 1 94.75 414 ARG A C 1
ATOM 3012 O O . ARG A 1 414 ? 3.594 -14.586 -2.328 1 94.75 414 ARG A O 1
ATOM 3019 N N . TYR A 1 415 ? 2.096 -15.633 -1.055 1 95.38 415 TYR A N 1
ATOM 3020 C CA . TYR A 1 415 ? 2.494 -14.961 0.173 1 95.38 415 TYR A CA 1
ATOM 3021 C C . TYR A 1 415 ? 2.988 -15.953 1.213 1 95.38 415 TYR A C 1
ATOM 3023 O O . TYR A 1 415 ? 2.203 -16.734 1.751 1 95.38 415 TYR A O 1
ATOM 3031 N N . PRO A 1 416 ? 4.301 -15.906 1.539 1 94.31 416 PRO A N 1
ATOM 3032 C CA . PRO A 1 416 ? 4.789 -16.812 2.576 1 94.31 416 PRO A CA 1
ATOM 3033 C C . PRO A 1 416 ? 4.203 -16.516 3.953 1 94.31 416 PRO A C 1
ATOM 3035 O O . PRO A 1 416 ? 3.996 -15.352 4.297 1 94.31 416 PRO A O 1
ATOM 3038 N N . PHE A 1 417 ? 3.869 -17.562 4.676 1 94.44 417 PHE A N 1
ATOM 3039 C CA . PHE A 1 417 ? 3.453 -17.391 6.062 1 94.44 417 PHE A CA 1
ATOM 3040 C C . PHE A 1 417 ? 4.664 -17.203 6.973 1 94.44 417 PHE A C 1
ATOM 3042 O O . PHE A 1 417 ? 5.598 -18.016 6.945 1 94.44 417 PHE A O 1
ATOM 3049 N N . GLY A 1 418 ? 4.586 -16.109 7.742 1 88.62 418 GLY A N 1
ATOM 3050 C CA . GLY A 1 418 ? 5.629 -15.938 8.742 1 88.62 418 GLY A CA 1
ATOM 3051 C C . GLY A 1 418 ? 5.512 -16.906 9.906 1 88.62 418 GLY A C 1
ATOM 3052 O O . GLY A 1 418 ? 4.402 -17.219 10.336 1 88.62 418 GLY A O 1
ATOM 3053 N N . GLN A 1 419 ? 6.68 -17.453 10.359 1 74.88 419 GLN A N 1
ATOM 3054 C CA . GLN A 1 419 ? 6.648 -18.453 11.414 1 74.88 419 GLN A CA 1
ATOM 3055 C C . GLN A 1 419 ? 7.359 -17.953 12.672 1 74.88 419 GLN A C 1
ATOM 3057 O O . GLN A 1 419 ? 7.215 -18.531 13.75 1 74.88 419 GLN A O 1
ATOM 3062 N N . ARG A 1 420 ? 8.078 -17.078 12.602 1 63.38 420 ARG A N 1
ATOM 3063 C CA . ARG A 1 420 ? 8.992 -16.75 13.695 1 63.38 420 ARG A CA 1
ATOM 3064 C C . ARG A 1 420 ? 8.266 -16.031 14.82 1 63.38 420 ARG A C 1
ATOM 3066 O O . ARG A 1 420 ? 8.531 -16.281 16 1 63.38 420 ARG A O 1
ATOM 3073 N N . ASN A 1 421 ? 7.496 -15.156 14.492 1 60.53 421 ASN A 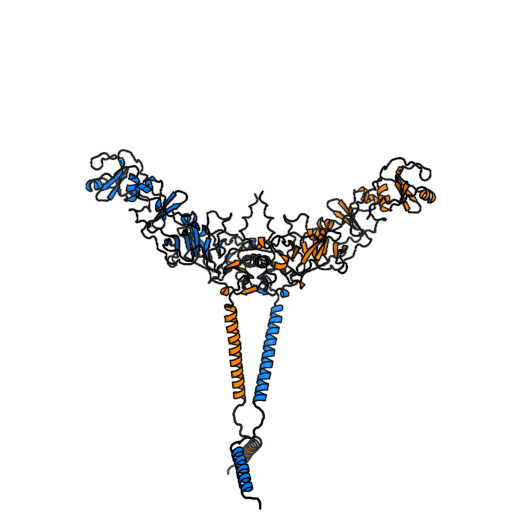N 1
ATOM 3074 C CA . ASN A 1 421 ? 6.938 -14.242 15.477 1 60.53 421 ASN A CA 1
ATOM 3075 C C . ASN A 1 421 ? 5.422 -14.391 15.594 1 60.53 421 ASN A C 1
ATOM 3077 O O . ASN A 1 421 ? 4.699 -13.398 15.688 1 60.53 421 ASN A O 1
ATOM 3081 N N . GLY A 1 422 ? 5.027 -15.641 15.617 1 66.88 422 GLY A N 1
ATOM 3082 C CA . GLY A 1 422 ? 3.611 -15.977 15.633 1 66.88 422 GLY A CA 1
ATOM 3083 C C . GLY A 1 422 ? 3.199 -16.875 14.484 1 66.88 422 GLY A C 1
ATOM 3084 O O . GLY A 1 422 ? 3.971 -17.094 13.547 1 66.88 422 GLY A O 1
ATOM 3085 N N . ASP A 1 423 ? 2.039 -17.516 14.688 1 85.12 423 ASP A N 1
ATOM 3086 C CA . ASP A 1 423 ? 1.536 -18.422 13.664 1 85.12 423 ASP A CA 1
ATOM 3087 C C . ASP A 1 423 ? 0.555 -17.719 12.727 1 85.12 423 ASP A C 1
ATOM 3089 O O . ASP A 1 423 ? -0.648 -17.688 13 1 85.12 423 ASP A O 1
ATOM 3093 N N . ALA A 1 424 ? 1.134 -17.109 11.688 1 93.44 424 ALA A N 1
ATOM 3094 C CA . ALA A 1 424 ? 0.329 -16.375 10.719 1 93.44 424 ALA A CA 1
ATOM 3095 C C . ALA A 1 424 ? -0.799 -17.234 10.172 1 93.44 424 ALA A C 1
ATOM 3097 O O . ALA A 1 424 ? -1.909 -16.75 9.938 1 93.44 424 ALA A O 1
ATOM 3098 N N . ARG A 1 425 ? -0.5 -18.5 9.984 1 93.56 425 ARG A N 1
ATOM 3099 C CA . ARG A 1 425 ? -1.51 -19.391 9.43 1 93.56 425 ARG A CA 1
ATOM 3100 C C . ARG A 1 425 ? -2.713 -19.516 10.359 1 93.56 425 ARG A C 1
ATOM 3102 O O . ARG A 1 425 ? -3.859 -19.469 9.906 1 93.56 425 ARG A O 1
ATOM 3109 N N . THR A 1 426 ? -2.477 -19.641 11.602 1 92.88 426 THR A N 1
ATOM 3110 C CA . THR A 1 426 ? -3.557 -19.734 12.578 1 92.88 426 THR A CA 1
ATOM 3111 C C . THR A 1 426 ? -4.281 -18.391 12.695 1 92.88 426 THR A C 1
ATOM 3113 O O . THR A 1 426 ? -5.512 -18.344 12.734 1 92.88 426 THR A O 1
ATOM 3116 N N . ALA A 1 427 ? -3.535 -17.281 12.719 1 93.88 427 ALA A N 1
ATOM 3117 C CA . ALA A 1 427 ? -4.117 -15.953 12.82 1 93.88 427 ALA A CA 1
ATOM 3118 C C . ALA A 1 427 ? -5.035 -15.664 11.633 1 93.88 427 ALA A C 1
ATOM 3120 O O . ALA A 1 427 ? -6.004 -14.906 11.758 1 93.88 427 ALA A O 1
ATOM 3121 N N . LEU A 1 428 ? -4.723 -16.297 10.508 1 96.44 428 LEU A N 1
ATOM 3122 C CA . LEU A 1 428 ? -5.488 -16.031 9.297 1 96.44 428 LEU A CA 1
ATOM 3123 C C . LEU A 1 428 ? -6.59 -17.078 9.117 1 96.44 428 LEU A C 1
ATOM 3125 O O . LEU A 1 428 ? -7.285 -17.078 8.094 1 96.44 428 LEU A O 1
ATOM 3129 N N . GLY A 1 429 ? -6.691 -17.984 10.102 1 94.19 429 GLY A N 1
ATOM 3130 C CA . GLY A 1 429 ? -7.801 -18.938 10.125 1 94.19 429 GLY A CA 1
ATOM 3131 C C . GLY A 1 429 ? -7.484 -20.25 9.438 1 94.19 429 GLY A C 1
ATOM 3132 O O . GLY A 1 429 ? -8.383 -21.031 9.156 1 94.19 429 GLY A O 1
ATOM 3133 N N . TYR A 1 430 ? -6.223 -20.469 9.148 1 95.44 430 TYR A N 1
ATOM 3134 C CA . TYR A 1 430 ? -5.855 -21.672 8.398 1 95.44 430 TYR A CA 1
ATOM 3135 C C . TYR A 1 430 ? -5.008 -22.609 9.242 1 95.44 430 TYR A C 1
ATOM 3137 O O . TYR A 1 430 ? -4.273 -23.438 8.711 1 95.44 430 TYR A O 1
ATOM 3145 N N . GLY A 1 431 ? -5.094 -22.469 10.516 1 91.88 431 GLY A N 1
ATOM 3146 C CA . GLY A 1 431 ? -4.312 -23.281 11.422 1 91.88 431 GLY A CA 1
ATOM 3147 C C . GLY A 1 431 ? -4.59 -24.766 11.266 1 91.88 431 GLY A C 1
ATOM 3148 O O . GLY A 1 431 ? -3.68 -25.594 11.383 1 91.88 431 GLY A O 1
ATOM 3149 N N . ALA A 1 432 ? -5.773 -25.094 10.945 1 91.88 432 ALA A N 1
ATOM 3150 C CA . ALA A 1 432 ? -6.176 -26.5 10.883 1 91.88 432 ALA A CA 1
ATOM 3151 C C . ALA A 1 432 ? -6.047 -27.047 9.461 1 91.88 432 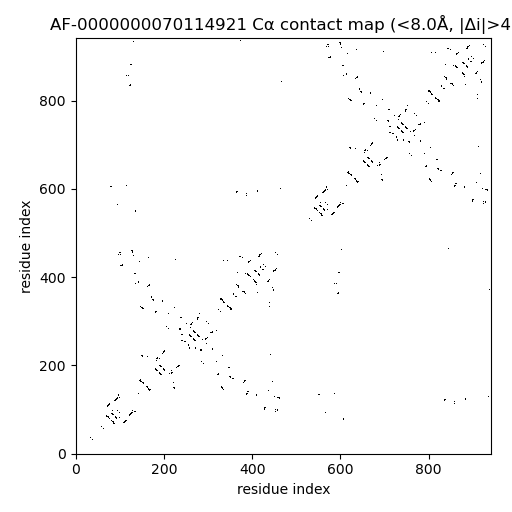ALA A C 1
ATOM 3153 O O . ALA A 1 432 ? -6.309 -28.219 9.211 1 91.88 432 ALA A O 1
ATOM 3154 N N . VAL A 1 433 ? -5.637 -26.219 8.562 1 92.88 433 VAL A N 1
ATOM 3155 C CA . VAL A 1 433 ? -5.535 -26.625 7.16 1 92.88 433 VAL A CA 1
ATOM 3156 C C . VAL A 1 433 ? -4.184 -27.281 6.906 1 92.88 433 VAL A C 1
ATOM 3158 O O . VAL A 1 433 ? -3.143 -26.75 7.289 1 92.88 433 VAL A O 1
ATOM 3161 N N . THR A 1 434 ? -4.184 -28.469 6.348 1 90.94 434 THR A N 1
ATOM 3162 C CA . THR A 1 434 ? -2.949 -29.078 5.871 1 90.94 434 THR A CA 1
ATOM 3163 C C . THR A 1 434 ? -2.562 -28.531 4.504 1 90.94 434 THR A C 1
ATOM 3165 O O . THR A 1 434 ? -3.307 -28.672 3.531 1 90.94 434 THR A O 1
ATOM 3168 N N . PRO A 1 435 ? -1.483 -27.891 4.43 1 92.25 435 PRO A N 1
ATOM 3169 C CA . PRO A 1 435 ? -1.085 -27.297 3.15 1 92.25 435 PRO A CA 1
ATOM 3170 C C . PRO A 1 435 ? -0.927 -28.328 2.043 1 92.25 435 PRO A C 1
ATOM 3172 O O . PRO A 1 435 ? -0.388 -29.422 2.281 1 92.25 435 PRO A O 1
ATOM 3175 N N . THR A 1 436 ? -1.429 -28.031 0.887 1 90.94 436 THR A N 1
ATOM 3176 C CA . THR A 1 436 ? -1.276 -28.906 -0.278 1 90.94 436 THR A CA 1
ATOM 3177 C C . THR A 1 436 ? 0.179 -28.938 -0.732 1 90.94 436 THR A C 1
ATOM 3179 O O . THR A 1 436 ? 0.829 -27.906 -0.854 1 90.94 436 THR A O 1
ATOM 3182 N N . ALA A 1 437 ? 0.701 -30.141 -0.972 1 89.69 437 ALA A N 1
ATOM 3183 C CA . ALA A 1 437 ? 2.078 -30.281 -1.439 1 89.69 437 ALA A CA 1
ATOM 3184 C C . ALA A 1 437 ? 2.184 -29.984 -2.932 1 89.69 437 ALA A C 1
ATOM 3186 O O . ALA A 1 437 ? 1.419 -30.516 -3.734 1 89.69 437 ALA A O 1
ATOM 3187 N N . VAL A 1 438 ? 3.08 -29.125 -3.273 1 90.12 438 VAL A N 1
ATOM 3188 C CA . VAL A 1 438 ? 3.365 -28.766 -4.66 1 90.12 438 VAL A CA 1
ATOM 3189 C C . VAL A 1 438 ? 4.875 -28.797 -4.898 1 90.12 438 VAL A C 1
ATOM 3191 O O . VAL A 1 438 ? 5.648 -28.344 -4.055 1 90.12 438 VAL A O 1
ATOM 3194 N N . PRO A 1 439 ? 5.328 -29.375 -5.992 1 89.12 439 PRO A N 1
ATOM 3195 C CA . PRO A 1 439 ? 6.766 -29.328 -6.27 1 89.12 439 PRO A CA 1
ATOM 3196 C C . PRO A 1 439 ? 7.328 -27.906 -6.211 1 89.12 439 PRO A C 1
ATOM 3198 O O . PRO A 1 439 ? 6.707 -26.969 -6.715 1 89.12 439 PRO A O 1
ATOM 3201 N N . ALA A 1 440 ? 8.477 -27.766 -5.633 1 89.69 440 ALA A N 1
ATOM 3202 C CA . ALA A 1 440 ? 9.109 -26.469 -5.434 1 89.69 440 ALA A CA 1
ATOM 3203 C C . ALA A 1 440 ? 9.273 -25.734 -6.762 1 89.69 440 ALA A C 1
ATOM 3205 O O . ALA A 1 440 ? 9.094 -24.516 -6.828 1 89.69 440 ALA A O 1
ATOM 3206 N N . ALA A 1 441 ? 9.609 -26.484 -7.805 1 90.19 441 ALA A N 1
ATOM 3207 C CA . ALA A 1 441 ? 9.844 -25.875 -9.117 1 90.19 441 ALA A CA 1
ATOM 3208 C C . ALA A 1 441 ? 8.57 -25.234 -9.656 1 90.19 441 ALA A C 1
ATOM 3210 O O . ALA A 1 441 ? 8.617 -24.172 -10.281 1 90.19 441 ALA A O 1
ATOM 3211 N N . MET A 1 442 ? 7.469 -25.922 -9.344 1 92.25 442 MET A N 1
ATOM 3212 C CA . MET A 1 442 ? 6.18 -25.391 -9.789 1 92.25 442 MET A CA 1
ATOM 3213 C C . MET A 1 442 ? 5.789 -24.156 -8.977 1 92.25 442 MET A C 1
ATOM 3215 O O . MET A 1 442 ? 5.355 -23.156 -9.531 1 92.25 442 MET A O 1
ATOM 3219 N N . LEU A 1 443 ? 5.934 -24.188 -7.707 1 92.75 443 LEU A N 1
ATOM 3220 C CA . LEU A 1 443 ? 5.562 -23.094 -6.812 1 92.75 443 LEU A CA 1
ATOM 3221 C C . LEU A 1 443 ? 6.383 -21.844 -7.113 1 92.75 443 LEU A C 1
ATOM 3223 O O . LEU A 1 443 ? 5.867 -20.719 -7.043 1 92.75 443 LEU A O 1
ATOM 3227 N N . ALA A 1 444 ? 7.582 -22.016 -7.527 1 93.31 444 ALA A N 1
ATOM 3228 C CA . ALA A 1 444 ? 8.508 -20.922 -7.77 1 93.31 444 ALA A CA 1
ATOM 3229 C C . ALA A 1 444 ? 8.102 -20.125 -9.008 1 93.31 444 ALA A C 1
ATOM 3231 O O . ALA A 1 444 ? 8.609 -19.031 -9.242 1 93.31 444 ALA A O 1
ATOM 3232 N N . LEU A 1 445 ? 7.203 -20.703 -9.766 1 95 445 LEU A N 1
ATOM 3233 C CA . LEU A 1 445 ? 6.812 -20.047 -11.016 1 95 445 LEU A CA 1
ATOM 3234 C C . LEU A 1 445 ? 5.781 -18.953 -10.75 1 95 445 LEU A C 1
ATOM 3236 O O . LEU A 1 445 ? 5.492 -18.141 -11.633 1 95 445 LEU A O 1
ATOM 3240 N N . VAL A 1 446 ? 5.219 -18.906 -9.539 1 95.19 446 VAL A N 1
ATOM 3241 C CA . VAL A 1 446 ? 4.289 -17.859 -9.133 1 95.19 446 VAL A CA 1
ATOM 3242 C C . VAL A 1 446 ? 5.043 -16.781 -8.359 1 95.19 446 VAL A C 1
ATOM 3244 O O . VAL A 1 446 ? 5.785 -17.078 -7.418 1 95.19 446 VAL A O 1
ATOM 3247 N N . PRO A 1 447 ? 4.805 -15.523 -8.734 1 94.69 447 PRO A N 1
ATOM 3248 C CA . PRO A 1 447 ? 5.547 -14.445 -8.078 1 94.69 447 PRO A CA 1
ATOM 3249 C C . PRO A 1 447 ? 5.301 -14.398 -6.57 1 94.69 447 PRO A C 1
ATOM 3251 O O . PRO A 1 447 ? 4.234 -14.805 -6.102 1 94.69 447 PRO A O 1
ATOM 3254 N N . THR A 1 448 ? 6.289 -13.852 -5.855 1 94 448 THR A N 1
ATOM 3255 C CA . THR A 1 448 ? 6.262 -13.82 -4.398 1 94 448 THR A CA 1
ATOM 3256 C C . THR A 1 448 ? 5.879 -12.43 -3.895 1 94 448 THR A C 1
ATOM 3258 O O . THR A 1 448 ? 6.453 -11.43 -4.324 1 94 448 THR A O 1
ATOM 3261 N N . GLY A 1 449 ? 4.852 -12.391 -3.061 1 93.31 449 GLY A N 1
ATOM 3262 C CA . GLY A 1 449 ? 4.484 -11.172 -2.357 1 93.31 449 GLY A CA 1
ATOM 3263 C C . GLY A 1 449 ? 5.133 -11.047 -0.991 1 93.31 449 GLY A C 1
ATOM 3264 O O . GLY A 1 449 ? 5.996 -11.852 -0.634 1 93.31 449 GLY A O 1
ATOM 3265 N N . PRO A 1 450 ? 4.719 -10.039 -0.221 1 91.94 450 PRO A N 1
ATOM 3266 C CA . PRO A 1 450 ? 5.289 -9.867 1.117 1 91.94 450 PRO A CA 1
ATOM 3267 C C . PRO A 1 450 ? 4.934 -11.023 2.057 1 91.94 450 PRO A C 1
ATOM 3269 O O . PRO A 1 450 ? 3.889 -11.656 1.894 1 91.94 450 PRO A O 1
ATOM 3272 N N . THR A 1 451 ? 5.867 -11.211 3.008 1 93.44 451 THR A N 1
ATOM 3273 C CA . THR A 1 451 ? 5.625 -12.242 4.008 1 93.44 451 THR A CA 1
ATOM 3274 C C . THR A 1 451 ? 4.512 -11.82 4.961 1 93.44 451 THR A C 1
ATOM 3276 O O . THR A 1 451 ? 4.488 -10.688 5.434 1 93.44 451 THR A O 1
ATOM 3279 N N . LEU A 1 452 ? 3.547 -12.688 5.133 1 95.38 452 LEU A N 1
ATOM 3280 C CA . LEU A 1 452 ? 2.484 -12.461 6.105 1 95.38 452 LEU A CA 1
ATOM 3281 C C . LEU A 1 452 ? 2.957 -12.797 7.516 1 95.38 452 LEU A C 1
ATOM 3283 O O . LEU A 1 452 ? 2.984 -13.969 7.902 1 95.38 452 LEU A O 1
ATOM 3287 N N . ASP A 1 453 ? 3.264 -11.758 8.242 1 93.44 453 ASP A N 1
ATOM 3288 C CA . ASP A 1 453 ? 3.887 -11.906 9.555 1 93.44 453 ASP A CA 1
ATOM 3289 C C . ASP A 1 453 ? 3.188 -11.031 10.594 1 93.44 453 ASP A C 1
ATOM 3291 O O . ASP A 1 453 ? 2.842 -9.883 10.32 1 93.44 453 ASP A O 1
ATOM 3295 N N . VAL A 1 454 ? 3.008 -11.664 11.758 1 92.62 454 VAL A N 1
ATOM 3296 C CA . VAL A 1 454 ? 2.275 -11 12.828 1 92.62 454 VAL A CA 1
ATOM 3297 C C . VAL A 1 454 ? 3.02 -9.734 13.25 1 92.62 454 VAL A C 1
ATOM 3299 O O . VAL A 1 454 ? 2.412 -8.664 13.398 1 92.62 454 VAL A O 1
ATOM 3302 N N . THR A 1 455 ? 4.262 -9.742 13.367 1 90.94 455 THR A N 1
ATOM 3303 C CA . THR A 1 455 ? 5.059 -8.609 13.812 1 90.94 455 THR A CA 1
ATOM 3304 C C . THR A 1 455 ? 5.07 -7.508 12.758 1 90.94 455 THR A C 1
ATOM 3306 O O . THR A 1 455 ? 4.938 -6.324 13.086 1 90.94 455 THR A O 1
ATOM 3309 N N . ALA A 1 456 ? 5.207 -7.918 11.523 1 90.62 456 ALA A N 1
ATOM 3310 C CA . ALA A 1 456 ? 5.199 -6.949 10.43 1 90.62 456 ALA A CA 1
ATOM 3311 C C . ALA A 1 456 ? 3.859 -6.227 10.352 1 90.62 456 ALA A C 1
ATOM 3313 O O . ALA A 1 456 ? 3.811 -5.031 10.055 1 90.62 456 ALA A O 1
ATOM 3314 N N . ALA A 1 457 ? 2.824 -6.984 10.602 1 93.31 457 ALA A N 1
ATOM 3315 C CA . ALA A 1 457 ? 1.486 -6.41 10.508 1 93.31 457 ALA A CA 1
ATOM 3316 C C . ALA A 1 457 ? 1.25 -5.375 11.602 1 93.31 457 ALA A C 1
ATOM 3318 O O . ALA A 1 457 ? 0.444 -4.457 11.438 1 93.31 457 ALA A O 1
ATOM 3319 N N . LYS A 1 458 ? 1.925 -5.484 12.711 1 90.69 458 LYS A N 1
ATOM 3320 C CA . LYS A 1 458 ? 1.716 -4.609 13.859 1 90.69 458 LYS A CA 1
ATOM 3321 C C . LYS A 1 458 ? 2.518 -3.316 13.719 1 90.69 458 LYS A C 1
ATOM 3323 O O . LYS A 1 458 ? 2.34 -2.383 14.508 1 90.69 458 LYS A O 1
ATOM 3328 N N . ARG A 1 459 ? 3.219 -3.23 12.672 1 85.56 459 ARG A N 1
ATOM 3329 C CA . ARG A 1 459 ? 3.986 -2.01 12.438 1 85.56 459 ARG A CA 1
ATOM 3330 C C . ARG A 1 459 ? 3.121 -0.935 11.789 1 85.56 459 ARG A C 1
ATOM 3332 O O . ARG A 1 459 ? 2.232 -1.243 10.992 1 85.56 459 ARG A O 1
ATOM 3339 N N . PHE A 1 460 ? 3.406 0.26 12.242 1 80.69 460 PHE A N 1
ATOM 3340 C CA . PHE A 1 460 ? 2.695 1.377 11.633 1 80.69 460 PHE A CA 1
ATOM 3341 C C . PHE A 1 460 ? 3.111 1.553 10.18 1 80.69 460 PHE A C 1
ATOM 3343 O O . PHE A 1 460 ? 4.281 1.38 9.836 1 80.69 460 PHE A O 1
ATOM 3350 N N . ALA A 1 461 ? 2.084 1.785 9.43 1 72.06 461 ALA A N 1
ATOM 3351 C CA . ALA A 1 461 ? 2.342 1.994 8.008 1 72.06 461 ALA A CA 1
ATOM 3352 C C . ALA A 1 461 ? 2.961 3.365 7.762 1 72.06 461 ALA A C 1
ATOM 3354 O O . ALA A 1 461 ? 2.531 4.363 8.344 1 72.06 461 ALA A O 1
ATOM 3355 N N . THR A 1 462 ? 4.199 3.293 7.461 1 63 462 THR A N 1
ATOM 3356 C CA . THR A 1 462 ? 4.852 4.562 7.16 1 63 462 THR A CA 1
ATOM 3357 C C . THR A 1 462 ? 4.641 4.945 5.695 1 63 462 THR A C 1
ATOM 3359 O O . THR A 1 462 ? 4.508 4.074 4.832 1 63 462 THR A O 1
ATOM 3362 N N . ALA A 1 463 ? 4.352 6.184 5.492 1 58.25 463 ALA A N 1
ATOM 3363 C CA . ALA A 1 463 ? 4.129 6.668 4.133 1 58.25 463 ALA A CA 1
ATOM 3364 C C . ALA A 1 463 ? 5.297 6.301 3.221 1 58.25 463 ALA A C 1
ATOM 3366 O O . ALA A 1 463 ? 6.461 6.438 3.609 1 58.25 463 ALA A O 1
ATOM 3367 N N . ALA A 1 464 ? 4.977 5.559 2.117 1 51.62 464 ALA A N 1
ATOM 3368 C CA . ALA A 1 464 ? 5.945 5.16 1.098 1 51.62 464 ALA A CA 1
ATOM 3369 C C . ALA A 1 464 ? 6.77 6.352 0.627 1 51.62 464 ALA A C 1
ATOM 3371 O O . ALA A 1 464 ? 6.246 7.461 0.492 1 51.62 464 ALA A O 1
ATOM 3372 N N . PRO A 1 465 ? 8.164 6.133 0.488 1 44.59 465 PRO A N 1
ATOM 3373 C CA . PRO A 1 465 ? 8.961 7.219 -0.095 1 44.59 465 PRO A CA 1
ATOM 3374 C C . PRO A 1 465 ? 8.461 7.641 -1.475 1 44.59 465 PRO A C 1
ATOM 3376 O O . PRO A 1 465 ? 7.812 6.852 -2.168 1 44.59 465 PRO A O 1
ATOM 3379 N N . ALA A 1 466 ? 8.453 8.984 -1.8 1 43.44 466 ALA A N 1
ATOM 3380 C CA . ALA A 1 466 ? 8.133 9.492 -3.133 1 43.44 466 ALA A CA 1
ATOM 3381 C C . ALA A 1 466 ? 8.859 8.695 -4.211 1 43.44 466 ALA A C 1
ATOM 3383 O O . ALA A 1 466 ? 10.016 8.305 -4.035 1 43.44 466 ALA A O 1
ATOM 3384 N N . PRO A 1 467 ? 8.086 8.07 -5.293 1 37.34 467 PRO A N 1
ATOM 3385 C CA . PRO A 1 467 ? 8.875 7.453 -6.363 1 37.34 467 PRO A CA 1
ATOM 3386 C C . PRO A 1 467 ? 10.055 8.312 -6.797 1 37.34 467 PRO A C 1
ATOM 3388 O O . PRO A 1 467 ? 9.992 9.539 -6.727 1 37.34 467 PRO A O 1
ATOM 3391 N N . SER A 1 468 ? 11.195 7.848 -6.668 1 26.84 468 SER A N 1
ATOM 3392 C CA . SER A 1 468 ? 12.344 8.492 -7.297 1 26.84 468 SER A CA 1
ATOM 3393 C C . SER A 1 468 ? 12.062 8.828 -8.758 1 26.84 468 SER A C 1
ATOM 3395 O O . SER A 1 468 ? 11.531 7.996 -9.5 1 26.84 468 SER A O 1
ATOM 3397 N N . ALA A 1 469 ? 11.742 10.133 -9.047 1 30.89 469 ALA A N 1
ATOM 3398 C CA . ALA A 1 469 ? 11.859 10.477 -10.469 1 30.89 469 ALA A CA 1
ATOM 3399 C C . ALA A 1 469 ? 13.086 9.812 -11.094 1 30.89 469 ALA A C 1
ATOM 3401 O O . ALA A 1 469 ? 14.203 9.984 -10.609 1 30.89 469 ALA A O 1
ATOM 3402 N N . GLY A 1 470 ? 13.031 8.648 -11.773 1 23.27 470 GLY A N 1
ATOM 3403 C CA . GLY A 1 470 ? 14.133 8.398 -12.695 1 23.27 470 GLY A CA 1
ATOM 3404 C C . GLY A 1 470 ? 14.719 9.672 -13.281 1 23.27 470 GLY A C 1
ATOM 3405 O O . GLY A 1 470 ? 13.992 10.633 -13.547 1 23.27 470 GLY A O 1
ATOM 3406 N N . SER A 1 471 ? 16.094 9.875 -13.227 1 20.22 471 SER A N 1
ATOM 3407 C CA . SER A 1 471 ? 16.797 10.602 -14.281 1 20.22 471 SER A CA 1
ATOM 3408 C C . SER A 1 471 ? 16.266 10.242 -15.656 1 20.22 471 SER A C 1
ATOM 3410 O O . SER A 1 471 ? 15.961 9.07 -15.922 1 20.22 471 SER A O 1
ATOM 3412 N N . MET B 1 1 ? -89.688 -45.75 51.625 1 31.06 1 MET B N 1
ATOM 3413 C CA . MET B 1 1 ? -89.812 -44.375 52.094 1 31.06 1 MET B CA 1
ATOM 3414 C C . MET B 1 1 ? -88.688 -43.469 51.531 1 31.06 1 MET B C 1
ATOM 3416 O O . MET B 1 1 ? -87.562 -43.625 51.906 1 31.06 1 MET B O 1
ATOM 3420 N N . ARG B 1 2 ? -88.875 -43.156 50.219 1 44.56 2 ARG B N 1
ATOM 3421 C CA . ARG B 1 2 ? -88 -42.25 49.406 1 44.56 2 ARG B CA 1
ATOM 3422 C C . ARG B 1 2 ? -87.75 -40.969 50.125 1 44.56 2 ARG B C 1
ATOM 3424 O O . ARG B 1 2 ? -88.625 -40.219 50.5 1 44.56 2 ARG B O 1
ATOM 3431 N N . THR B 1 3 ? -86.625 -41.156 50.969 1 44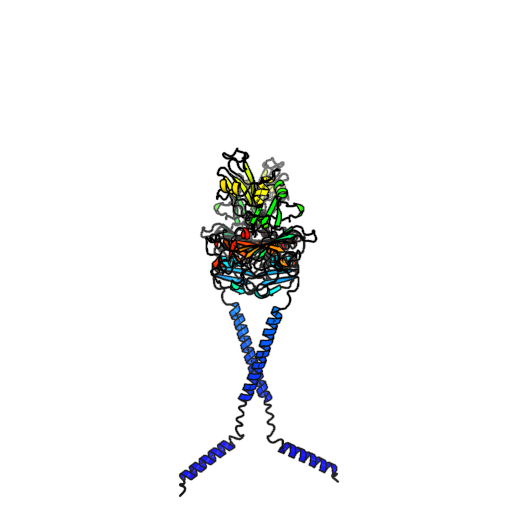.5 3 THR B N 1
ATOM 3432 C CA . THR B 1 3 ? -86.312 -40.219 52.031 1 44.5 3 THR B CA 1
ATOM 3433 C C . THR B 1 3 ? -86.375 -38.781 51.531 1 44.5 3 THR B C 1
ATOM 3435 O O . THR B 1 3 ? -86.188 -38.531 50.344 1 44.5 3 THR B O 1
ATOM 3438 N N . ARG B 1 4 ? -86.938 -37.875 52.219 1 54.34 4 ARG B N 1
ATOM 3439 C CA . ARG B 1 4 ? -87.125 -36.438 52.062 1 54.34 4 ARG B CA 1
ATOM 3440 C C . ARG B 1 4 ? -85.875 -35.75 51.5 1 54.34 4 ARG B C 1
ATOM 3442 O O . ARG B 1 4 ? -86 -34.75 50.812 1 54.34 4 ARG B O 1
ATOM 3449 N N . ARG B 1 5 ? -84.75 -36.281 51.906 1 53.44 5 ARG B N 1
ATOM 3450 C CA . ARG B 1 5 ? -83.5 -35.688 51.5 1 53.44 5 ARG B CA 1
ATOM 3451 C C . ARG B 1 5 ? -83.25 -35.812 50 1 53.44 5 ARG B C 1
ATOM 3453 O O . ARG B 1 5 ? -82.812 -34.875 49.344 1 53.44 5 ARG B O 1
ATOM 3460 N N . GLU B 1 6 ? -83.625 -37 49.406 1 58.69 6 GLU B N 1
ATOM 3461 C CA . GLU B 1 6 ? -83.438 -37.219 48 1 58.69 6 GLU B CA 1
ATOM 3462 C C . GLU B 1 6 ? -84.375 -36.344 47.156 1 58.69 6 GLU B C 1
ATOM 3464 O O . GLU B 1 6 ? -84.062 -35.906 46.062 1 58.69 6 GLU B O 1
ATOM 3469 N N . GLN B 1 7 ? -85.688 -36 47.781 1 58.94 7 GLN B N 1
ATOM 3470 C CA . GLN B 1 7 ? -86.625 -35.156 47.062 1 58.94 7 GLN B CA 1
ATOM 3471 C C . GLN B 1 7 ? -86.188 -33.719 47 1 58.94 7 GLN B C 1
ATOM 3473 O O . GLN B 1 7 ? -86.312 -33.031 46 1 58.94 7 GLN B O 1
ATOM 3478 N N . VAL B 1 8 ? -85.562 -33.188 48.125 1 60.69 8 VAL B N 1
ATOM 3479 C CA . VAL B 1 8 ? -85.062 -31.828 48.188 1 60.69 8 VAL B CA 1
ATOM 3480 C C . VAL B 1 8 ? -83.812 -31.688 47.25 1 60.69 8 VAL B C 1
ATOM 3482 O O . VAL B 1 8 ? -83.688 -30.672 46.562 1 60.69 8 VAL B O 1
ATOM 3485 N N . GLN B 1 9 ? -82.938 -32.781 47.156 1 60.09 9 GLN B N 1
ATOM 3486 C CA . GLN B 1 9 ? -81.812 -32.719 46.25 1 60.09 9 GLN B CA 1
ATOM 3487 C C . GLN B 1 9 ? -82.25 -32.75 44.812 1 60.09 9 GLN B C 1
ATOM 3489 O O . GLN B 1 9 ? -81.688 -32.062 43.969 1 60.09 9 GLN B O 1
ATOM 3494 N N . ALA B 1 10 ? -83.375 -33.531 44.562 1 60.66 10 ALA B N 1
ATOM 3495 C CA . ALA B 1 10 ? -83.938 -33.562 43.219 1 60.66 10 ALA B CA 1
ATOM 3496 C C . ALA B 1 10 ? -84.562 -32.219 42.844 1 60.66 10 ALA B C 1
ATOM 3498 O O . ALA B 1 10 ? -84.438 -31.75 41.719 1 60.66 10 ALA B O 1
ATOM 3499 N N . TYR B 1 11 ? -85.25 -31.578 43.844 1 58.91 11 TYR B N 1
ATOM 3500 C CA . TYR B 1 11 ? -85.812 -30.266 43.625 1 58.91 11 TYR B CA 1
ATOM 3501 C C . TYR B 1 11 ? -84.75 -29.219 43.406 1 58.91 11 TYR B C 1
ATOM 3503 O O . TYR B 1 11 ? -84.875 -28.406 42.469 1 58.91 11 TYR B O 1
ATOM 3511 N N . ARG B 1 12 ? -83.625 -29.188 44.219 1 58.78 12 ARG B N 1
ATOM 3512 C CA . ARG B 1 12 ? -82.562 -28.219 44 1 58.78 12 ARG B CA 1
ATOM 3513 C C . ARG B 1 12 ? -81.875 -28.469 42.656 1 58.78 12 ARG B C 1
ATOM 3515 O O . ARG B 1 12 ? -81.438 -27.531 42 1 58.78 12 ARG B O 1
ATOM 3522 N N . PHE B 1 13 ? -81.688 -29.797 42.219 1 59.22 13 PHE B N 1
ATOM 3523 C CA . PHE B 1 13 ? -81.062 -30.125 40.938 1 59.22 13 PHE B CA 1
ATOM 3524 C C . PHE B 1 13 ? -81.938 -29.625 39.812 1 59.22 13 PHE B C 1
ATOM 3526 O O . PHE B 1 13 ? -81.5 -29.016 38.844 1 59.22 13 PHE B O 1
ATOM 3533 N N . VAL B 1 14 ? -83.375 -29.859 39.906 1 61.06 14 VAL B N 1
ATOM 3534 C CA . VAL B 1 14 ? -84.25 -29.438 38.844 1 61.06 14 VAL B CA 1
ATOM 3535 C C . VAL B 1 14 ? -84.375 -27.906 38.844 1 61.06 14 VAL B C 1
ATOM 3537 O O . VAL B 1 14 ? -84.375 -27.281 37.781 1 61.06 14 VAL B O 1
ATOM 3540 N N . THR B 1 15 ? -84.375 -27.25 40.094 1 58.97 15 THR B N 1
ATOM 3541 C CA . THR B 1 15 ? -84.375 -25.797 40.125 1 58.97 15 THR B CA 1
ATOM 3542 C C . THR B 1 15 ? -83.125 -25.188 39.625 1 58.97 15 THR B C 1
ATOM 3544 O O . THR B 1 15 ? -83.125 -24.188 38.906 1 58.97 15 THR B O 1
ATOM 3547 N N . ARG B 1 16 ? -81.938 -25.75 39.969 1 54.66 16 ARG B N 1
ATOM 3548 C CA . ARG B 1 16 ? -80.625 -25.266 39.406 1 54.66 16 ARG B CA 1
ATOM 3549 C C . ARG B 1 16 ? -80.625 -25.469 37.906 1 54.66 16 ARG B C 1
ATOM 3551 O O . ARG B 1 16 ? -80.062 -24.609 37.188 1 54.66 16 ARG B O 1
ATOM 3558 N N . ARG B 1 17 ? -81.125 -26.594 37.344 1 54.06 17 ARG B N 1
ATOM 3559 C CA . ARG B 1 17 ? -81.188 -26.828 35.906 1 54.06 17 ARG B CA 1
ATOM 3560 C C . ARG B 1 17 ? -82.125 -25.844 35.219 1 54.06 17 ARG B C 1
ATOM 3562 O O . ARG B 1 17 ? -81.875 -25.359 34.125 1 54.06 17 ARG B O 1
ATOM 3569 N N . ILE B 1 18 ? -83.375 -25.578 35.906 1 55.03 18 ILE B N 1
ATOM 3570 C CA . ILE B 1 18 ? -84.312 -24.609 35.375 1 55.03 18 ILE B CA 1
ATOM 3571 C C . ILE B 1 18 ? -83.75 -23.203 35.406 1 55.03 18 ILE B C 1
ATOM 3573 O O . ILE B 1 18 ? -83.812 -22.453 34.438 1 55.03 18 ILE B O 1
ATOM 3577 N N . VAL B 1 19 ? -83.125 -22.797 36.625 1 52.31 19 VAL B N 1
ATOM 3578 C CA . VAL B 1 19 ? -82.562 -21.469 36.719 1 52.31 19 VAL B CA 1
ATOM 3579 C C . VAL B 1 19 ? -81.375 -21.375 35.75 1 52.31 19 VAL B C 1
ATOM 3581 O O . VAL B 1 19 ? -81.188 -20.359 35.031 1 52.31 19 VAL B O 1
ATOM 3584 N N . SER B 1 20 ? -80.5 -22.391 35.688 1 49.84 20 SER B N 1
ATOM 3585 C CA . SER B 1 20 ? -79.438 -22.359 34.688 1 49.84 20 SER B CA 1
ATOM 3586 C C . SER B 1 20 ? -79.938 -22.344 33.281 1 49.84 20 SER B C 1
ATOM 3588 O O . SER B 1 20 ? -79.375 -21.703 32.406 1 49.84 20 SER B O 1
ATOM 3590 N N . ALA B 1 21 ? -81 -23.172 32.969 1 48.03 21 ALA B N 1
ATOM 3591 C CA . ALA B 1 21 ? -81.625 -23.172 31.656 1 48.03 21 ALA B CA 1
ATOM 3592 C C . ALA B 1 21 ? -82.312 -21.812 31.375 1 48.03 21 ALA B C 1
ATOM 3594 O O . ALA B 1 21 ? -82.375 -21.375 30.234 1 48.03 21 ALA B O 1
ATOM 3595 N N . MET B 1 22 ? -83.062 -21.219 32.281 1 47.91 22 MET B N 1
ATOM 3596 C CA . MET B 1 22 ? -83.688 -19.906 32.094 1 47.91 22 MET B CA 1
ATOM 3597 C C . MET B 1 22 ? -82.625 -18.812 31.938 1 47.91 22 MET B C 1
ATOM 3599 O O . MET B 1 22 ? -82.812 -17.844 31.219 1 47.91 22 MET B O 1
ATOM 3603 N N . LEU B 1 23 ? -81.625 -18.719 32.812 1 44.66 23 LEU B N 1
ATOM 3604 C CA . LEU B 1 23 ? -80.5 -17.766 32.625 1 44.66 23 LEU B CA 1
ATOM 3605 C C . LEU B 1 23 ? -79.688 -18.156 31.453 1 44.66 23 LEU B C 1
ATOM 3607 O O . LEU B 1 23 ? -79 -17.312 30.844 1 44.66 23 LEU B O 1
ATOM 3611 N N . ALA B 1 24 ? -79.312 -19.5 31.328 1 38.72 24 ALA B N 1
ATOM 3612 C CA . ALA B 1 24 ? -78.625 -19.969 30.141 1 38.72 24 ALA B CA 1
ATOM 3613 C C . ALA B 1 24 ? -79.5 -19.953 28.906 1 38.72 24 ALA B C 1
ATOM 3615 O O . ALA B 1 24 ? -80.375 -20.828 28.766 1 38.72 24 ALA B O 1
ATOM 3616 N N . GLY B 1 25 ? -80.188 -18.828 28.625 1 37 25 GLY B N 1
ATOM 3617 C CA . GLY B 1 25 ? -81 -18.703 27.438 1 37 25 GLY B CA 1
ATOM 3618 C C . GLY B 1 25 ? -80.625 -19.641 26.312 1 37 25 GLY B C 1
ATOM 3619 O O . GLY B 1 25 ? -81.438 -20.422 25.828 1 37 25 GLY B O 1
ATOM 3620 N N . GLU B 1 26 ? -79.875 -19.047 25.328 1 38.94 26 GLU B N 1
ATOM 3621 C CA . GLU B 1 26 ? -79.625 -19.688 24.031 1 38.94 26 GLU B CA 1
ATOM 3622 C C . GLU B 1 26 ? -78.688 -20.891 24.156 1 38.94 26 GLU B C 1
ATOM 3624 O O . GLU B 1 26 ? -77.75 -20.859 24.969 1 38.94 26 GLU B O 1
ATOM 3629 N N . PRO B 1 27 ? -79.125 -22.125 23.734 1 37.72 27 PRO B N 1
ATOM 3630 C CA . PRO B 1 27 ? -78.25 -23.281 23.672 1 37.72 27 PRO B CA 1
ATOM 3631 C C . PRO B 1 27 ? -76.812 -22.906 23.25 1 37.72 27 PRO B C 1
ATOM 3633 O O . PRO B 1 27 ? -76.625 -21.953 22.5 1 37.72 27 PRO B O 1
ATOM 3636 N N . GLU B 1 28 ? -75.875 -23.078 24.188 1 36.25 28 GLU B N 1
ATOM 3637 C CA . GLU B 1 28 ? -74.438 -22.906 24.031 1 36.25 28 GLU B CA 1
ATOM 3638 C C . GLU B 1 28 ? -73.938 -23.469 22.703 1 36.25 28 GLU B C 1
ATOM 3640 O O . GLU B 1 28 ? -73.938 -24.688 22.516 1 36.25 28 GLU B O 1
ATOM 3645 N N . SER B 1 29 ? -74.5 -22.984 21.516 1 38.81 29 SER B N 1
ATOM 3646 C CA . SER B 1 29 ? -73.75 -23.469 20.359 1 38.81 29 SER B CA 1
ATOM 3647 C C . SER B 1 29 ? -72.25 -23.422 20.625 1 38.81 29 SER B C 1
ATOM 3649 O O . SER B 1 29 ? -71.688 -22.391 21.047 1 38.81 29 SER B O 1
ATOM 3651 N N . ASN B 1 30 ? -71.688 -24.5 21.172 1 38.12 30 ASN B N 1
ATOM 3652 C CA . ASN B 1 30 ? -70.312 -24.828 21.297 1 38.12 30 ASN B CA 1
ATOM 3653 C C . ASN B 1 30 ? -69.5 -24.328 20.109 1 38.12 30 ASN B C 1
ATOM 3655 O O . ASN B 1 30 ? -68.438 -24.891 19.781 1 38.12 30 ASN B O 1
ATOM 3659 N N . ASP B 1 31 ? -70.188 -23.641 19.172 1 41.91 31 ASP B N 1
ATOM 3660 C CA . ASP B 1 31 ? -69.25 -23.234 18.156 1 41.91 31 ASP B CA 1
ATOM 3661 C C . ASP B 1 31 ? -68.188 -22.25 18.734 1 41.91 31 ASP B C 1
ATOM 3663 O O . ASP B 1 31 ? -68.562 -21.156 19.172 1 41.91 31 ASP B O 1
ATOM 3667 N N . LEU B 1 32 ? -67.312 -22.797 19.469 1 43.03 32 LEU B N 1
ATOM 3668 C CA . LEU B 1 32 ? -66.188 -22.047 20.062 1 43.03 32 LEU B CA 1
ATOM 3669 C C . LEU B 1 32 ? -65.688 -21 19.094 1 43.03 32 LEU B C 1
ATOM 3671 O O . LEU B 1 32 ? -65.125 -21.328 18.031 1 43.03 32 LEU B O 1
ATOM 3675 N N . PRO B 1 33 ? -66.438 -19.828 19.125 1 51.94 33 PRO B N 1
ATOM 3676 C CA . PRO B 1 33 ? -66 -18.703 18.281 1 51.94 33 PRO B CA 1
ATOM 3677 C C . PRO B 1 33 ? -64.5 -18.5 18.281 1 51.94 33 PRO B C 1
ATOM 3679 O O . PRO B 1 33 ? -63.938 -18 17.312 1 51.94 33 PRO B O 1
ATOM 3682 N N . MET B 1 34 ? -64 -19.109 19.312 1 54.28 34 MET B N 1
ATOM 3683 C CA . MET B 1 34 ? -62.562 -18.906 19.438 1 54.28 34 MET B CA 1
ATOM 3684 C C . MET B 1 34 ? -61.812 -19.766 18.453 1 54.28 34 MET B C 1
ATOM 3686 O O . MET B 1 34 ? -60.656 -19.484 18.125 1 54.28 34 MET B O 1
ATOM 3690 N N . ARG B 1 35 ? -62.531 -20.938 18.016 1 57.47 35 ARG B N 1
ATOM 3691 C CA . ARG B 1 35 ? -61.844 -21.797 17.047 1 57.47 35 ARG B CA 1
ATOM 3692 C C . ARG B 1 35 ? -61.75 -21.109 15.68 1 57.47 35 ARG B C 1
ATOM 3694 O O . ARG B 1 35 ? -60.75 -21.188 15 1 57.47 35 ARG B O 1
ATOM 3701 N N . ARG B 1 36 ? -62.875 -20.391 15.406 1 57.72 36 ARG B N 1
ATOM 3702 C CA . ARG B 1 36 ? -62.875 -19.703 14.125 1 57.72 36 ARG B CA 1
ATOM 3703 C C . ARG B 1 36 ? -61.938 -18.5 14.148 1 57.72 36 ARG B C 1
ATOM 3705 O O . ARG B 1 36 ? -61.219 -18.234 13.18 1 57.72 36 ARG B O 1
ATOM 3712 N N . LEU B 1 37 ? -62 -17.859 15.234 1 59.47 37 LEU B N 1
ATOM 3713 C CA . LEU B 1 37 ? -61.062 -16.75 15.422 1 59.47 37 LEU B CA 1
ATOM 3714 C C . LEU B 1 37 ? -59.625 -17.25 15.508 1 59.47 37 LEU B C 1
ATOM 3716 O O . LEU B 1 37 ? -58.719 -16.656 14.922 1 59.47 37 LEU B O 1
ATOM 3720 N N . GLY B 1 38 ? -59.5 -18.391 16.188 1 61.34 38 GLY B N 1
ATOM 3721 C CA . GLY B 1 38 ? -58.188 -19.047 16.234 1 61.34 38 GLY B CA 1
ATOM 3722 C C . GLY B 1 38 ? -57.719 -19.5 14.867 1 61.34 38 GLY B C 1
ATOM 3723 O O . GLY B 1 38 ? -56.562 -19.312 14.516 1 61.34 38 GLY B O 1
ATOM 3724 N N . MET B 1 39 ? -58.688 -20.047 14.109 1 63.41 39 MET B N 1
ATOM 3725 C CA . MET B 1 39 ? -58.375 -20.516 12.758 1 63.41 39 MET B CA 1
ATOM 3726 C C . MET B 1 39 ? -58.094 -19.328 11.828 1 63.41 39 MET B C 1
ATOM 3728 O O . MET B 1 39 ? -57.188 -19.391 10.992 1 63.41 39 MET B O 1
ATOM 3732 N N . ALA B 1 40 ? -58.844 -18.281 12 1 60.97 40 ALA B N 1
ATOM 3733 C CA . ALA B 1 40 ? -58.625 -17.078 11.195 1 60.97 40 ALA B CA 1
ATOM 3734 C C . ALA B 1 40 ? -57.312 -16.422 11.555 1 60.97 40 ALA B C 1
ATOM 3736 O O . ALA B 1 40 ? -56.562 -15.961 10.68 1 60.97 40 ALA B O 1
ATOM 3737 N N . LEU B 1 41 ? -56.969 -16.344 12.82 1 64.19 41 LEU B N 1
ATOM 3738 C CA . LEU B 1 41 ? -55.688 -15.828 13.281 1 64.19 41 LEU B CA 1
ATOM 3739 C C . LEU B 1 41 ? -54.562 -16.719 12.82 1 64.19 41 LEU B C 1
ATOM 3741 O O . LEU B 1 41 ? -53.5 -16.219 12.406 1 64.19 41 LEU B O 1
ATOM 3745 N N . PHE B 1 42 ? -54.844 -17.969 12.867 1 68.06 42 PHE B N 1
ATOM 3746 C CA . PHE B 1 42 ? -53.844 -18.922 12.391 1 68.06 42 PHE B CA 1
ATOM 3747 C C . PHE B 1 42 ? -53.656 -18.797 10.883 1 68.06 42 PHE B C 1
ATOM 3749 O O . PHE B 1 42 ? -52.531 -18.797 10.383 1 68.06 42 PHE B O 1
ATOM 3756 N N . ALA B 1 43 ? -54.781 -18.688 10.164 1 63.06 43 ALA B N 1
ATOM 3757 C CA . ALA B 1 43 ? -54.688 -18.516 8.719 1 63.06 43 ALA B CA 1
ATOM 3758 C C . ALA B 1 43 ? -54 -17.203 8.352 1 63.06 43 ALA B C 1
ATOM 3760 O O . ALA B 1 43 ? -53.188 -17.172 7.43 1 63.06 43 ALA B O 1
ATOM 3761 N N . SER B 1 44 ? -54.375 -16.141 8.984 1 62.47 44 SER B N 1
ATOM 3762 C CA . SER B 1 44 ? -53.719 -14.859 8.727 1 62.47 44 SER B CA 1
ATOM 3763 C C . SER B 1 44 ? -52.25 -14.898 9.078 1 62.47 44 SER B C 1
ATOM 3765 O O . SER B 1 44 ? -51.438 -14.312 8.375 1 62.47 44 SER B O 1
ATOM 3767 N N . ALA B 1 45 ? -51.938 -15.562 10.18 1 68.38 45 ALA B N 1
ATOM 3768 C CA . ALA B 1 45 ? -50.531 -15.742 10.555 1 68.38 45 ALA B CA 1
ATOM 3769 C C . ALA B 1 45 ? -49.781 -16.562 9.508 1 68.38 45 ALA B C 1
ATOM 3771 O O . ALA B 1 45 ? -48.656 -16.25 9.18 1 68.38 45 ALA B O 1
ATOM 3772 N N . MET B 1 46 ? -50.5 -17.531 8.984 1 67.62 46 MET B N 1
ATOM 3773 C CA . MET B 1 46 ? -49.906 -18.359 7.938 1 67.62 46 MET B CA 1
ATOM 3774 C C . MET B 1 46 ? -49.719 -17.547 6.664 1 67.62 46 MET B C 1
ATOM 3776 O O . MET B 1 46 ? -48.656 -17.641 6.031 1 67.62 46 MET B O 1
ATOM 3780 N N . VAL B 1 47 ? -50.688 -16.781 6.309 1 63.62 47 VAL B N 1
ATOM 3781 C CA . VAL B 1 47 ? -50.562 -15.93 5.133 1 63.62 47 VAL B CA 1
ATOM 3782 C C . VAL B 1 47 ? -49.469 -14.898 5.371 1 63.62 47 VAL B C 1
ATOM 3784 O O . VAL B 1 47 ? -48.625 -14.648 4.488 1 63.62 47 VAL B O 1
ATOM 3787 N N . GLY B 1 48 ? -49.438 -14.289 6.531 1 65.31 48 GLY B N 1
ATOM 3788 C CA . GLY B 1 48 ? -48.375 -13.383 6.883 1 65.31 48 GLY B CA 1
ATOM 3789 C C . GLY B 1 48 ? -47 -14.039 6.801 1 65.31 48 GLY B C 1
ATOM 3790 O O . GLY B 1 48 ? -46.062 -13.445 6.27 1 65.31 48 GLY B O 1
ATOM 3791 N N . ALA B 1 49 ? -46.969 -15.258 7.289 1 67.56 49 ALA B N 1
ATOM 3792 C CA . ALA B 1 49 ? -45.75 -16.016 7.238 1 67.56 49 ALA B CA 1
ATOM 3793 C C . ALA B 1 49 ? -45.344 -16.312 5.797 1 67.56 49 ALA B C 1
ATOM 3795 O O . ALA B 1 49 ? -44.156 -16.234 5.445 1 67.56 49 ALA B O 1
ATOM 3796 N N . ILE B 1 50 ? -46.25 -16.609 4.992 1 66.06 50 ILE B N 1
ATOM 3797 C CA . ILE B 1 50 ? -46 -16.891 3.584 1 66.06 50 ILE B CA 1
ATOM 3798 C C . ILE B 1 50 ? -45.531 -15.617 2.879 1 66.06 50 ILE B C 1
ATOM 3800 O O . ILE B 1 50 ? -44.594 -15.648 2.088 1 66.06 50 ILE B O 1
ATOM 3804 N N . VAL B 1 51 ? -46.156 -14.508 3.121 1 64 51 VAL B N 1
ATOM 3805 C CA . VAL B 1 51 ? -45.781 -13.234 2.516 1 64 51 VAL B CA 1
ATOM 3806 C C . VAL B 1 51 ? -44.375 -12.828 2.996 1 64 51 VAL B C 1
ATOM 3808 O O . VAL B 1 51 ? -43.531 -12.414 2.195 1 64 51 VAL B O 1
ATOM 3811 N N . LEU B 1 52 ? -44.156 -12.922 4.25 1 65.44 52 LEU B N 1
ATOM 3812 C CA . LEU B 1 52 ? -42.844 -12.633 4.781 1 65.44 52 LEU B CA 1
ATOM 3813 C C . LEU B 1 52 ? -41.781 -13.586 4.215 1 65.44 52 LEU B C 1
ATOM 3815 O O . LEU B 1 52 ? -40.656 -13.18 3.904 1 65.44 52 LEU B O 1
ATOM 3819 N N . ALA B 1 53 ? -42.156 -14.836 4.09 1 64.62 53 ALA B N 1
ATOM 3820 C CA . ALA B 1 53 ? -41.312 -15.82 3.439 1 64.62 53 ALA B CA 1
ATOM 3821 C C . ALA B 1 53 ? -41.094 -15.477 1.968 1 64.62 53 ALA B C 1
ATOM 3823 O O . ALA B 1 53 ? -39.969 -15.594 1.449 1 64.62 53 ALA B O 1
ATOM 3824 N N . GLY B 1 54 ? -42.062 -15.07 1.281 1 61.22 54 GLY B N 1
ATOM 3825 C CA . GLY B 1 54 ? -41.938 -14.641 -0.104 1 61.22 54 GLY B CA 1
ATOM 3826 C C . GLY B 1 54 ? -41.031 -13.43 -0.284 1 61.22 54 GLY B C 1
ATOM 3827 O O . GLY B 1 54 ? -40.219 -13.406 -1.194 1 61.22 54 GLY B O 1
ATOM 3828 N N . ILE B 1 55 ? -41.219 -12.414 0.509 1 60.91 55 ILE B N 1
ATOM 3829 C CA . ILE B 1 55 ? -40.375 -11.242 0.48 1 60.91 55 ILE B CA 1
ATOM 3830 C C . ILE B 1 55 ? -38.938 -11.641 0.828 1 60.91 55 ILE B C 1
ATOM 3832 O O . ILE B 1 55 ? -37.969 -11.148 0.228 1 60.91 55 ILE B O 1
ATOM 3836 N N . GLY B 1 56 ? -38.75 -12.508 1.777 1 56.69 56 GLY B N 1
ATOM 3837 C CA . GLY B 1 56 ? -37.469 -13.055 2.104 1 56.69 56 GLY B CA 1
ATOM 3838 C C . GLY B 1 56 ? -36.812 -13.797 0.946 1 56.69 56 GLY B C 1
ATOM 3839 O O . GLY B 1 56 ? -35.625 -13.57 0.637 1 56.69 56 GLY B O 1
ATOM 3840 N N . VAL B 1 57 ? -37.656 -14.625 0.38 1 56.34 57 VAL B N 1
ATOM 3841 C CA . VAL B 1 57 ? -37.188 -15.359 -0.787 1 56.34 57 VAL B CA 1
ATOM 3842 C C . VAL B 1 57 ? -36.906 -14.391 -1.938 1 56.34 57 VAL B C 1
ATOM 3844 O O . VAL B 1 57 ? -35.906 -14.508 -2.643 1 56.34 57 VAL B O 1
ATOM 3847 N N . TYR B 1 58 ? -37.781 -13.461 -2.199 1 52.09 58 TYR B N 1
ATOM 3848 C CA . TYR B 1 58 ? -37.594 -12.445 -3.223 1 52.09 58 TYR B CA 1
ATOM 3849 C C . TYR B 1 58 ? -36.344 -11.617 -2.928 1 52.09 58 TYR B C 1
ATOM 3851 O O . TYR B 1 58 ? -35.562 -11.32 -3.832 1 52.09 58 TYR B O 1
ATOM 3859 N N . GLY B 1 59 ? -36.125 -11.094 -1.79 1 48.75 59 GLY B N 1
ATOM 3860 C CA . GLY B 1 59 ? -34.906 -10.43 -1.391 1 48.75 59 GLY B CA 1
ATOM 3861 C C . GLY B 1 59 ? -33.656 -11.289 -1.562 1 48.75 59 GLY B C 1
ATOM 3862 O O . GLY B 1 59 ? -32.625 -10.812 -2.016 1 48.75 59 GLY B O 1
ATOM 3863 N N . LEU B 1 60 ? -33.844 -12.508 -1.16 1 48.41 60 LEU B N 1
ATOM 3864 C CA . LEU B 1 60 ? -32.75 -13.453 -1.328 1 48.41 60 LEU B CA 1
ATOM 3865 C C . LEU B 1 60 ? -32.5 -13.727 -2.807 1 48.41 60 LEU B C 1
ATOM 3867 O O . LEU B 1 60 ? -31.344 -13.844 -3.223 1 48.41 60 LEU B O 1
ATOM 3871 N N . VAL B 1 61 ? -33.594 -13.953 -3.494 1 44.66 61 VAL B N 1
ATOM 3872 C CA . VAL B 1 61 ? -33.469 -14.227 -4.922 1 44.66 61 VAL B CA 1
ATOM 3873 C C . VAL B 1 61 ? -33.094 -12.953 -5.668 1 44.66 61 VAL B C 1
ATOM 3875 O O . VAL B 1 61 ? -32.25 -12.992 -6.578 1 44.66 61 VAL B O 1
ATOM 3878 N N . THR B 1 62 ? -33.844 -11.883 -5.422 1 45.34 62 THR B N 1
ATOM 3879 C CA . THR B 1 62 ? -33.5 -10.641 -6.102 1 45.34 62 THR B CA 1
ATOM 3880 C C . THR B 1 62 ? -32.188 -10.055 -5.535 1 45.34 62 THR B C 1
ATOM 3882 O O . THR B 1 62 ? -31.516 -9.281 -6.203 1 45.34 62 THR B O 1
ATOM 3885 N N . GLY B 1 63 ? -31.969 -10.047 -4.328 1 44.66 63 GLY B N 1
ATOM 3886 C CA . GLY B 1 63 ? -30.688 -9.633 -3.781 1 44.66 63 GLY B CA 1
ATOM 3887 C C . GLY B 1 63 ? -29.5 -10.375 -4.383 1 44.66 63 GLY B C 1
ATOM 3888 O O . GLY B 1 63 ? -28.406 -9.828 -4.496 1 44.66 63 GLY B O 1
ATOM 3889 N N . LYS B 1 64 ? -29.719 -11.695 -4.582 1 44.47 64 LYS B N 1
ATOM 3890 C CA . LYS B 1 64 ? -28.625 -12.492 -5.137 1 44.47 64 LYS B CA 1
ATOM 3891 C C . LYS B 1 64 ? -28.312 -12.07 -6.57 1 44.47 64 LYS B C 1
ATOM 3893 O O . LYS B 1 64 ? -27.156 -12.102 -6.992 1 44.47 64 LYS B O 1
ATOM 3898 N N . GLN B 1 65 ? -29.328 -11.961 -7.473 1 41.84 65 GLN B N 1
ATOM 3899 C CA . GLN B 1 65 ? -29.125 -11.852 -8.914 1 41.84 65 GLN B CA 1
ATOM 3900 C C . GLN B 1 65 ? -29.062 -10.398 -9.352 1 41.84 65 GLN B C 1
ATOM 3902 O O . GLN B 1 65 ? -29.156 -10.102 -10.547 1 41.84 65 GLN B O 1
ATOM 3907 N N . GLN B 1 66 ? -29.344 -9.438 -8.57 1 49.44 66 GLN B N 1
ATOM 3908 C CA . GLN B 1 66 ? -29.25 -8.203 -9.344 1 49.44 66 GLN B CA 1
ATOM 3909 C C . GLN B 1 66 ? -27.859 -8.047 -9.953 1 49.44 66 GLN B C 1
ATOM 3911 O O . GLN B 1 66 ? -26.859 -8.023 -9.234 1 49.44 66 GLN B O 1
ATOM 3916 N N . GLY B 1 67 ? -27.734 -8.367 -11.133 1 59.12 67 GLY B N 1
ATOM 3917 C CA . GLY B 1 67 ? -26.562 -8.336 -11.992 1 59.12 67 GLY B CA 1
ATOM 3918 C C . GLY B 1 67 ? -25.672 -7.141 -11.727 1 59.12 67 GLY B C 1
ATOM 3919 O O . GLY B 1 67 ? -26.156 -6.047 -11.43 1 59.12 67 GLY B O 1
ATOM 3920 N N . LEU B 1 68 ? -24.531 -7.406 -11.148 1 68.62 68 LEU B N 1
ATOM 3921 C CA . LEU B 1 68 ? -23.516 -6.375 -10.992 1 68.62 68 LEU B CA 1
ATOM 3922 C C . LEU B 1 68 ? -23.484 -5.453 -12.211 1 68.62 68 LEU B C 1
ATOM 3924 O O . LEU B 1 68 ? -23.344 -5.922 -13.344 1 68.62 68 LEU B O 1
ATOM 3928 N N . SER B 1 69 ? -24.109 -4.234 -12 1 76.5 69 SER B N 1
ATOM 3929 C CA . SER B 1 69 ? -24.016 -3.252 -13.07 1 76.5 69 SER B CA 1
ATOM 3930 C C . SER B 1 69 ? -22.562 -2.896 -13.367 1 76.5 69 SER B C 1
ATOM 3932 O O . SER B 1 69 ? -21.719 -2.924 -12.477 1 76.5 69 SER B O 1
ATOM 3934 N N . GLU B 1 70 ? -22.359 -2.699 -14.562 1 80.5 70 GLU B N 1
ATOM 3935 C CA . GLU B 1 70 ? -21.047 -2.256 -15.008 1 80.5 70 GLU B CA 1
ATOM 3936 C C . GLU B 1 70 ? -20.656 -0.944 -14.328 1 80.5 70 GLU B C 1
ATOM 3938 O O . GLU B 1 70 ? -21.484 -0.052 -14.164 1 80.5 70 GLU B O 1
ATOM 3943 N N . GLN B 1 71 ? -19.484 -0.85 -13.828 1 83 71 GLN B N 1
ATOM 3944 C CA . GLN B 1 71 ? -18.875 0.327 -13.219 1 83 71 GLN B CA 1
ATOM 3945 C C . GLN B 1 71 ? -19.422 0.565 -11.812 1 83 71 GLN B C 1
ATOM 3947 O O . GLN B 1 71 ? -19.797 1.688 -11.477 1 83 71 GLN B O 1
ATOM 3952 N N . ALA B 1 72 ? -19.562 -0.456 -11.094 1 90.25 72 ALA B N 1
ATOM 3953 C CA . ALA B 1 72 ? -19.984 -0.385 -9.703 1 90.25 72 ALA B CA 1
ATOM 3954 C C . ALA B 1 72 ? -18.797 -0.612 -8.758 1 90.25 72 ALA B C 1
ATOM 3956 O O . ALA B 1 72 ? -17.812 -1.266 -9.125 1 90.25 72 ALA B O 1
ATOM 3957 N N . LEU B 1 73 ? -18.922 0.094 -7.668 1 96 73 LEU B N 1
ATOM 3958 C CA . LEU B 1 73 ? -18.031 -0.204 -6.555 1 96 73 LEU B CA 1
ATOM 3959 C C . LEU B 1 73 ? -18.625 -1.293 -5.664 1 96 73 LEU B C 1
ATOM 3961 O O . LEU B 1 73 ? -19.75 -1.16 -5.176 1 96 73 LEU B O 1
ATOM 3965 N N . VAL B 1 74 ? -17.938 -2.393 -5.516 1 96.44 74 VAL B N 1
ATOM 3966 C CA . VAL B 1 74 ? -18.422 -3.545 -4.766 1 96.44 74 VAL B CA 1
ATOM 3967 C C . VAL B 1 74 ? -17.625 -3.699 -3.477 1 96.44 74 VAL B C 1
ATOM 3969 O O . VAL B 1 74 ? -16.391 -3.715 -3.502 1 96.44 74 VAL B O 1
ATOM 3972 N N . ILE B 1 75 ? -18.312 -3.736 -2.389 1 96.69 75 ILE B N 1
ATOM 3973 C CA . ILE B 1 75 ? -17.703 -3.982 -1.09 1 96.69 75 ILE B CA 1
ATOM 3974 C C . ILE B 1 75 ? -18.109 -5.359 -0.576 1 96.69 75 ILE B C 1
ATOM 3976 O O . ILE B 1 75 ? -19.297 -5.668 -0.488 1 96.69 75 ILE B O 1
ATOM 3980 N N . GLU B 1 76 ? -17.109 -6.18 -0.303 1 96 76 GLU B N 1
ATOM 3981 C CA . GLU B 1 76 ? -17.406 -7.492 0.265 1 96 76 GLU B CA 1
ATOM 3982 C C . GLU B 1 76 ? -17.781 -7.387 1.74 1 96 76 GLU B C 1
ATOM 3984 O O . GLU B 1 76 ? -17.016 -6.84 2.541 1 96 76 GLU B O 1
ATOM 3989 N N . LYS B 1 77 ? -18.828 -7.949 2.121 1 93.38 77 LYS B N 1
ATOM 3990 C CA . LYS B 1 77 ? -19.438 -7.766 3.438 1 93.38 77 LYS B CA 1
ATOM 3991 C C . LYS B 1 77 ? -18.547 -8.336 4.535 1 93.38 77 LYS B C 1
ATOM 3993 O O . LYS B 1 77 ? -18.359 -7.703 5.578 1 93.38 77 LYS B O 1
ATOM 3998 N N . GLU B 1 78 ? -17.922 -9.469 4.32 1 93 78 GLU B N 1
ATOM 3999 C CA . GLU B 1 78 ? -17.25 -10.227 5.367 1 93 78 GLU B CA 1
ATOM 4000 C C . GLU B 1 78 ? -15.852 -9.68 5.633 1 93 78 GLU B C 1
ATOM 4002 O O . GLU B 1 78 ? -15.352 -9.75 6.758 1 93 78 GLU B O 1
ATOM 4007 N N . THR B 1 79 ? -15.281 -9.031 4.559 1 95.56 79 THR B N 1
ATOM 4008 C CA . THR B 1 79 ? -13.875 -8.68 4.711 1 95.56 79 THR B CA 1
ATOM 4009 C C . THR B 1 79 ? -13.664 -7.184 4.508 1 95.56 79 THR B C 1
ATOM 4011 O O . THR B 1 79 ? -12.602 -6.648 4.844 1 95.56 79 THR B O 1
ATOM 4014 N N . GLY B 1 80 ? -14.641 -6.516 3.955 1 97.06 80 GLY B N 1
ATOM 4015 C CA . GLY B 1 80 ? -14.477 -5.109 3.631 1 97.06 80 GLY B CA 1
ATOM 4016 C C . GLY B 1 80 ? -13.656 -4.875 2.377 1 97.06 80 GLY B C 1
ATOM 4017 O O . GLY B 1 80 ? -13.352 -3.732 2.031 1 97.06 80 GLY B O 1
ATOM 4018 N N . ALA B 1 81 ? -13.242 -5.996 1.7 1 96.94 81 ALA B N 1
ATOM 4019 C CA . ALA B 1 81 ? -12.531 -5.852 0.431 1 96.94 81 ALA B CA 1
ATOM 4020 C C . ALA B 1 81 ? -13.344 -5.023 -0.56 1 96.94 81 ALA B C 1
ATOM 4022 O O . ALA B 1 81 ? -14.562 -5.16 -0.637 1 96.94 81 ALA B O 1
ATOM 4023 N N . LYS B 1 82 ? -12.617 -4.16 -1.286 1 97.06 82 LYS B N 1
ATOM 4024 C CA . LYS B 1 82 ? -13.242 -3.275 -2.264 1 97.06 82 LYS B CA 1
ATOM 4025 C C . LYS B 1 82 ? -12.852 -3.666 -3.688 1 97.06 82 LYS B C 1
ATOM 4027 O O . LYS B 1 82 ? -11.68 -3.938 -3.963 1 97.06 82 LYS B O 1
ATOM 4032 N N . TYR B 1 83 ? -13.883 -3.654 -4.562 1 96.38 83 TYR B N 1
ATOM 4033 C CA . TYR B 1 83 ? -13.641 -3.973 -5.965 1 96.38 83 TYR B CA 1
ATOM 4034 C C . TYR B 1 83 ? -14.32 -2.961 -6.879 1 96.38 83 TYR B C 1
ATOM 4036 O O . TYR B 1 83 ? -15.414 -2.473 -6.57 1 96.38 83 TYR B O 1
ATOM 4044 N N . VAL B 1 84 ? -13.664 -2.648 -7.914 1 95.81 84 VAL B N 1
ATOM 4045 C CA . VAL B 1 84 ? -14.305 -1.957 -9.023 1 95.81 84 VAL B CA 1
ATOM 4046 C C . VAL B 1 84 ? -14.695 -2.965 -10.102 1 95.81 84 VAL B C 1
ATOM 4048 O O . VAL B 1 84 ? -13.859 -3.744 -10.562 1 95.81 84 VAL B O 1
ATOM 4051 N N . TYR B 1 85 ? -15.945 -3.006 -10.43 1 95 85 TYR B N 1
ATOM 4052 C CA . TYR B 1 85 ? -16.422 -3.928 -11.445 1 95 85 TYR B CA 1
ATOM 4053 C C . TYR B 1 85 ? -16.375 -3.289 -12.828 1 95 85 TYR B C 1
ATOM 4055 O O . TYR B 1 85 ? -17.109 -2.348 -13.117 1 95 85 TYR B O 1
ATOM 4063 N N . LEU B 1 86 ? -15.453 -3.756 -13.602 1 89.75 86 LEU B N 1
ATOM 4064 C CA . LEU B 1 86 ? -15.25 -3.23 -14.945 1 89.75 86 LEU B CA 1
ATOM 4065 C C . LEU B 1 86 ? -15.094 -4.363 -15.953 1 89.75 86 LEU B C 1
ATOM 4067 O O . LEU B 1 86 ? -14.312 -5.293 -15.734 1 89.75 86 LEU B O 1
ATOM 4071 N N . ASP B 1 87 ? -15.875 -4.352 -17 1 86.5 87 ASP B N 1
ATOM 4072 C CA . ASP B 1 87 ? -15.766 -5.285 -18.109 1 86.5 87 ASP B CA 1
ATOM 4073 C C . ASP B 1 87 ? -15.859 -6.73 -17.625 1 86.5 87 ASP B C 1
ATOM 4075 O O . ASP B 1 87 ? -15.039 -7.57 -18 1 86.5 87 ASP B O 1
ATOM 4079 N N . GLY B 1 88 ? -16.703 -6.922 -16.672 1 88.06 88 GLY B N 1
ATOM 4080 C CA . GLY B 1 88 ? -17.016 -8.266 -16.219 1 88.06 88 GLY B CA 1
ATOM 4081 C C . GLY B 1 88 ? -15.992 -8.812 -15.227 1 88.06 88 GLY B C 1
ATOM 4082 O O . GLY B 1 88 ? -16.031 -9.992 -14.883 1 88.06 88 GLY B O 1
ATOM 4083 N N . ARG B 1 89 ? -15.094 -8.008 -14.797 1 92.56 89 ARG B N 1
ATOM 4084 C CA . ARG B 1 89 ? -14.062 -8.406 -13.852 1 92.56 89 ARG B CA 1
ATOM 4085 C C . ARG B 1 89 ? -14.094 -7.535 -12.602 1 92.56 89 ARG B C 1
ATOM 4087 O O . ARG B 1 89 ? -14.477 -6.363 -12.664 1 92.56 89 ARG B O 1
ATOM 4094 N N . LEU B 1 90 ? -13.758 -8.18 -11.523 1 94.75 90 LEU B N 1
ATOM 4095 C CA . LEU B 1 90 ? -13.57 -7.441 -10.281 1 94.75 90 LEU B CA 1
ATOM 4096 C C . LEU B 1 90 ? -12.109 -7.027 -10.109 1 94.75 90 LEU B C 1
ATOM 4098 O O . LEU B 1 90 ? -11.227 -7.875 -10.047 1 94.75 90 LEU B O 1
ATOM 4102 N N . TYR B 1 91 ? -11.898 -5.773 -10.094 1 94.31 91 TYR B N 1
ATOM 4103 C CA . TYR B 1 91 ? -10.57 -5.246 -9.805 1 94.31 91 TYR B CA 1
ATOM 4104 C C . TYR B 1 91 ? -10.453 -4.82 -8.344 1 94.31 91 TYR B C 1
ATOM 4106 O O . TYR B 1 91 ? -11.117 -3.873 -7.914 1 94.31 91 TYR B O 1
ATOM 4114 N N . PRO B 1 92 ? -9.648 -5.52 -7.574 1 94.81 92 PRO B N 1
ATOM 4115 C CA . PRO B 1 92 ? -9.469 -5.086 -6.184 1 94.81 92 PRO B CA 1
ATOM 4116 C C . PRO B 1 92 ? -8.898 -3.674 -6.078 1 94.81 92 PRO B C 1
ATOM 4118 O O . PRO B 1 92 ? -7.98 -3.318 -6.82 1 94.81 92 PRO B O 1
ATOM 4121 N N . ALA B 1 93 ? -9.492 -2.895 -5.23 1 96.25 93 ALA B N 1
ATOM 4122 C CA . ALA B 1 93 ? -8.992 -1.55 -4.965 1 96.25 93 ALA B CA 1
ATOM 4123 C C . ALA B 1 93 ? -8.219 -1.502 -3.646 1 96.25 93 ALA B C 1
ATOM 4125 O O . ALA B 1 93 ? -8.656 -2.082 -2.648 1 96.25 93 ALA B O 1
ATOM 4126 N N . LEU B 1 94 ? -7.141 -0.769 -3.631 1 94.88 94 LEU B N 1
ATOM 4127 C CA . LEU B 1 94 ? -6.293 -0.699 -2.445 1 94.88 94 LEU B CA 1
ATOM 4128 C C . LEU B 1 94 ? -7.016 0.005 -1.301 1 94.88 94 LEU B C 1
ATOM 4130 O O . LEU B 1 94 ? -6.797 -0.315 -0.131 1 94.88 94 LEU B O 1
ATOM 4134 N N . ASN B 1 95 ? -7.812 0.947 -1.667 1 95.94 95 ASN B N 1
ATOM 4135 C CA . ASN B 1 95 ? -8.578 1.731 -0.704 1 95.94 95 ASN B CA 1
ATOM 4136 C C . ASN B 1 95 ? -9.82 2.352 -1.344 1 95.94 95 ASN B C 1
ATOM 4138 O O . ASN B 1 95 ? -9.992 2.285 -2.562 1 95.94 95 ASN B O 1
ATOM 4142 N N . TYR B 1 96 ? -10.641 2.922 -0.523 1 97.44 96 TYR B N 1
ATOM 4143 C CA . TYR B 1 96 ? -11.922 3.428 -0.999 1 97.44 96 TYR B CA 1
ATOM 4144 C C . TYR B 1 96 ? -11.727 4.641 -1.903 1 97.44 96 TYR B C 1
ATOM 4146 O O . TYR B 1 96 ? -12.414 4.777 -2.92 1 97.44 96 TYR B O 1
ATOM 4154 N N . ALA B 1 97 ? -10.805 5.496 -1.529 1 97.06 97 ALA B N 1
ATOM 4155 C CA . ALA B 1 97 ? -10.531 6.668 -2.357 1 97.06 97 ALA B CA 1
ATOM 4156 C C . ALA B 1 97 ? -10.102 6.258 -3.762 1 97.06 97 ALA B C 1
ATOM 4158 O O . ALA B 1 97 ? -10.547 6.844 -4.75 1 97.06 97 ALA B O 1
ATOM 4159 N N . SER B 1 98 ? -9.289 5.25 -3.824 1 96.44 98 SER B N 1
ATOM 4160 C CA . SER B 1 98 ? -8.836 4.773 -5.125 1 96.44 98 SER B CA 1
ATOM 4161 C C . SER B 1 98 ? -9.992 4.219 -5.949 1 96.44 98 SER B C 1
ATOM 4163 O O . SER B 1 98 ? -10.094 4.484 -7.148 1 96.44 98 SER B O 1
ATOM 4165 N N . ALA B 1 99 ? -10.82 3.434 -5.289 1 97.38 99 ALA B N 1
ATOM 4166 C CA . ALA B 1 99 ? -11.977 2.883 -5.992 1 97.38 99 ALA B CA 1
ATOM 4167 C C . ALA B 1 99 ? -12.836 3.992 -6.586 1 97.38 99 ALA B C 1
ATOM 4169 O O . ALA B 1 99 ? -13.258 3.91 -7.742 1 97.38 99 ALA B O 1
ATOM 4170 N N . ARG B 1 100 ? -13.094 5 -5.77 1 96.81 100 ARG B N 1
ATOM 4171 C CA . ARG B 1 100 ? -13.906 6.125 -6.207 1 96.81 100 ARG B CA 1
ATOM 4172 C C . ARG B 1 100 ? -13.242 6.871 -7.363 1 96.81 100 ARG B C 1
ATOM 4174 O O . ARG B 1 100 ? -13.914 7.266 -8.32 1 96.81 100 ARG B O 1
ATOM 4181 N N . LEU B 1 101 ? -11.938 7.051 -7.285 1 95.62 101 LEU B N 1
ATOM 4182 C CA . LEU B 1 101 ? -11.195 7.758 -8.32 1 95.62 101 LEU B CA 1
ATOM 4183 C C . LEU B 1 101 ? -11.211 6.973 -9.633 1 95.62 101 LEU B C 1
ATOM 4185 O O . LEU B 1 101 ? -11.352 7.555 -10.711 1 95.62 101 LEU B O 1
ATOM 4189 N N . VAL B 1 102 ? -11.086 5.629 -9.539 1 94.56 102 VAL B N 1
ATOM 4190 C CA . VAL B 1 102 ? -11.078 4.785 -10.727 1 94.56 102 VAL B CA 1
ATOM 4191 C C . VAL B 1 102 ? -12.414 4.914 -11.461 1 94.56 102 VAL B C 1
ATOM 4193 O O . VAL B 1 102 ? -12.445 4.988 -12.688 1 94.56 102 VAL B O 1
ATOM 4196 N N . LEU B 1 103 ? -13.484 4.91 -10.734 1 93.44 103 LEU B N 1
ATOM 4197 C CA . LEU B 1 103 ? -14.812 5 -11.344 1 93.44 103 LEU B CA 1
ATOM 4198 C C . LEU B 1 103 ? -15.055 6.395 -11.914 1 93.44 103 LEU B C 1
ATOM 4200 O O . LEU B 1 103 ? -15.797 6.547 -12.883 1 93.44 103 LEU B O 1
ATOM 4204 N N . ASP B 1 104 ? -14.445 7.449 -11.242 1 91.06 104 ASP B N 1
ATOM 4205 C CA . ASP B 1 104 ? -14.461 8.828 -11.719 1 91.06 104 ASP B CA 1
ATOM 4206 C C . ASP B 1 104 ? -15.891 9.336 -11.891 1 91.06 104 ASP B C 1
ATOM 4208 O O . ASP B 1 104 ? -16.25 9.883 -12.938 1 91.06 104 ASP B O 1
ATOM 4212 N N . LYS B 1 105 ? -16.781 9.023 -11.023 1 89.44 105 LYS B N 1
ATOM 4213 C CA . LYS B 1 105 ? -18.156 9.516 -10.898 1 89.44 105 LYS B CA 1
ATOM 4214 C C . LYS B 1 105 ? -18.391 10.148 -9.539 1 89.44 105 LYS B C 1
ATOM 4216 O O . LYS B 1 105 ? -17.875 9.68 -8.523 1 89.44 105 LYS B O 1
ATOM 4221 N N . SER B 1 106 ? -19.156 11.148 -9.516 1 86.94 106 SER B N 1
ATOM 4222 C CA . SER B 1 106 ? -19.406 11.867 -8.273 1 86.94 106 SER B CA 1
ATOM 4223 C C . SER B 1 106 ? -20.156 10.992 -7.273 1 86.94 106 SER B C 1
ATOM 4225 O O . SER B 1 106 ? -19.938 11.086 -6.066 1 86.94 106 SER B O 1
ATOM 4227 N N . ALA B 1 107 ? -21.047 10.188 -7.824 1 88.81 107 ALA B N 1
ATOM 4228 C CA . ALA B 1 107 ? -21.828 9.297 -6.969 1 88.81 107 ALA B CA 1
ATOM 4229 C C . ALA B 1 107 ? -21.984 7.926 -7.613 1 88.81 107 ALA B C 1
ATOM 4231 O O . ALA B 1 107 ? -23.094 7.566 -8.047 1 88.81 107 ALA B O 1
ATOM 4232 N N . PRO B 1 108 ? -20.922 7.195 -7.52 1 90.56 108 PRO B N 1
ATOM 4233 C CA . PRO B 1 108 ? -21.031 5.859 -8.109 1 90.56 108 PRO B CA 1
ATOM 4234 C C . PRO B 1 108 ? -21.938 4.93 -7.301 1 90.56 108 PRO B C 1
ATOM 4236 O O . PRO B 1 108 ? -22.172 5.172 -6.117 1 90.56 108 PRO B O 1
ATOM 4239 N N . GLU B 1 109 ? -22.438 3.936 -7.988 1 90.88 109 GLU B N 1
ATOM 4240 C CA . GLU B 1 109 ? -23.203 2.9 -7.289 1 90.88 109 GLU B CA 1
ATOM 4241 C C . GLU B 1 109 ? -22.297 2.059 -6.395 1 90.88 109 GLU B C 1
ATOM 4243 O O . GLU B 1 109 ? -21.266 1.55 -6.848 1 90.88 109 GLU B O 1
ATOM 4248 N N . VAL B 1 110 ? -22.609 2.039 -5.164 1 93.25 110 VAL B N 1
ATOM 4249 C CA . VAL B 1 110 ? -21.891 1.216 -4.207 1 93.25 110 VAL B CA 1
ATOM 4250 C C . VAL B 1 110 ? -22.766 0.055 -3.748 1 93.25 110 VAL B C 1
ATOM 4252 O O . VAL B 1 110 ? -23.875 0.266 -3.258 1 93.25 110 VAL B O 1
ATOM 4255 N N . ARG B 1 111 ? -22.25 -1.154 -3.91 1 93.69 111 ARG B N 1
ATOM 4256 C CA . ARG B 1 111 ? -23 -2.346 -3.52 1 93.69 111 ARG B CA 1
ATOM 4257 C C . ARG B 1 111 ? -22.219 -3.184 -2.518 1 93.69 111 ARG B C 1
ATOM 4259 O O . ARG B 1 111 ? -21.016 -3.385 -2.682 1 93.69 111 ARG B O 1
ATOM 4266 N N . THR B 1 112 ? -22.891 -3.564 -1.518 1 93.81 112 THR B N 1
ATOM 4267 C CA . THR B 1 112 ? -22.328 -4.531 -0.582 1 93.81 112 THR B CA 1
ATOM 4268 C C . THR B 1 112 ? -22.781 -5.945 -0.926 1 93.81 112 THR B C 1
ATOM 4270 O O . THR B 1 112 ? -23.984 -6.219 -1.002 1 93.81 112 THR B O 1
ATOM 4273 N N . MET B 1 113 ? -21.844 -6.766 -1.174 1 93.75 113 MET B N 1
ATOM 4274 C CA . MET B 1 113 ? -22.156 -8.125 -1.592 1 93.75 113 MET B CA 1
ATOM 4275 C C . MET B 1 113 ? -21.422 -9.148 -0.739 1 93.75 113 MET B C 1
ATOM 4277 O O . MET B 1 113 ? -20.344 -8.852 -0.21 1 93.75 113 MET B O 1
ATOM 4281 N N . SER B 1 114 ? -22.047 -10.312 -0.614 1 93.75 114 SER B N 1
ATOM 4282 C CA . SER B 1 114 ? -21.438 -11.383 0.165 1 93.75 114 SER B CA 1
ATOM 4283 C C . SER B 1 114 ? -20.281 -12.023 -0.601 1 93.75 114 SER B C 1
ATOM 4285 O O . SER B 1 114 ? -20.234 -11.953 -1.83 1 93.75 114 SER B O 1
ATOM 4287 N N . GLN B 1 115 ? -19.375 -12.586 0.184 1 93.12 115 GLN B N 1
ATOM 4288 C CA . GLN B 1 115 ? -18.266 -13.336 -0.404 1 93.12 115 GLN B CA 1
ATOM 4289 C C . GLN B 1 115 ? -18.781 -14.422 -1.344 1 93.12 115 GLN B C 1
ATOM 4291 O O . GLN B 1 115 ? -18.219 -14.641 -2.416 1 93.12 115 GLN B O 1
ATOM 4296 N N . LYS B 1 116 ? -19.781 -15.117 -0.971 1 92.12 116 LYS B N 1
ATOM 4297 C CA . LYS B 1 116 ? -20.375 -16.188 -1.762 1 92.12 116 LYS B CA 1
ATOM 4298 C C . LYS B 1 116 ? -20.875 -15.68 -3.107 1 92.12 116 LYS B C 1
ATOM 4300 O O . LYS B 1 116 ? -20.672 -16.328 -4.141 1 92.12 116 LYS B O 1
ATOM 4305 N N . SER B 1 117 ? -21.5 -14.516 -3.064 1 91.94 117 SER B N 1
ATOM 4306 C CA . SER B 1 117 ? -22.047 -13.93 -4.285 1 91.94 117 SER B CA 1
ATOM 4307 C C . SER B 1 117 ? -20.938 -13.523 -5.25 1 91.94 117 SER B C 1
ATOM 4309 O O . SER B 1 117 ? -21.172 -13.414 -6.457 1 91.94 117 SER B O 1
ATOM 4311 N N . LEU B 1 118 ? -19.734 -13.273 -4.746 1 93.44 118 LEU B N 1
ATOM 4312 C CA . LEU B 1 118 ? -18.625 -12.797 -5.566 1 93.44 118 LEU B CA 1
ATOM 4313 C C . LEU B 1 118 ? -17.766 -13.961 -6.051 1 93.44 118 LEU B C 1
ATOM 4315 O O . LEU B 1 118 ? -16.859 -13.773 -6.875 1 93.44 118 LEU B O 1
ATOM 4319 N N . GLU B 1 119 ? -18.094 -15.133 -5.535 1 91.69 119 GLU B N 1
ATOM 4320 C CA . GLU B 1 119 ? -17.328 -16.312 -5.918 1 91.69 119 GLU B CA 1
ATOM 4321 C C . GLU B 1 119 ? -17.484 -16.609 -7.41 1 91.69 119 GLU B C 1
ATOM 4323 O O . GLU B 1 119 ? -18.578 -16.5 -7.965 1 91.69 119 GLU B O 1
ATOM 4328 N N . GLY B 1 120 ? -16.359 -16.922 -8.062 1 91.75 120 GLY B N 1
ATOM 4329 C CA . GLY B 1 120 ? -16.391 -17.312 -9.461 1 91.75 120 GLY B CA 1
ATOM 4330 C C . GLY B 1 120 ? -16.172 -16.141 -10.406 1 91.75 120 GLY B C 1
ATOM 4331 O O . GLY B 1 120 ? -15.852 -16.344 -11.578 1 91.75 120 GLY B O 1
ATOM 4332 N N . LEU B 1 121 ? -16.453 -14.922 -9.922 1 92.44 121 LEU B N 1
ATOM 4333 C CA . LEU B 1 121 ? -16.219 -13.758 -10.773 1 92.44 121 LEU B CA 1
ATOM 4334 C C . LEU B 1 121 ? -14.727 -13.531 -10.992 1 92.44 121 LEU B C 1
ATOM 4336 O O . LEU B 1 121 ? -13.953 -13.516 -10.031 1 92.44 121 LEU B O 1
ATOM 4340 N N . PRO B 1 122 ? -14.367 -13.352 -12.258 1 93.5 122 PRO B N 1
ATOM 4341 C CA . PRO B 1 122 ? -12.945 -13.133 -12.539 1 93.5 122 PRO B CA 1
ATOM 4342 C C . PRO B 1 122 ? -12.398 -11.898 -11.828 1 93.5 122 PRO B C 1
ATOM 4344 O O . PRO B 1 122 ? -13.141 -10.945 -11.562 1 93.5 122 PRO B O 1
ATOM 4347 N N . ARG B 1 123 ? -11.133 -12.008 -11.516 1 93.25 123 ARG B N 1
ATOM 4348 C CA . ARG B 1 123 ? -10.453 -10.906 -10.844 1 93.25 123 ARG B CA 1
ATOM 4349 C C . ARG B 1 123 ? -9.359 -10.312 -11.734 1 93.25 123 ARG B C 1
ATOM 4351 O O . ARG B 1 123 ? -8.789 -11.016 -12.578 1 93.25 123 ARG B O 1
ATOM 4358 N N . GLY B 1 124 ? -9.18 -9.039 -11.625 1 90.56 124 GLY B N 1
ATOM 4359 C CA . GLY B 1 124 ? -8.039 -8.375 -12.234 1 90.56 124 GLY B CA 1
ATOM 4360 C C . GLY B 1 124 ? -6.973 -7.977 -11.234 1 90.56 124 GLY B C 1
ATOM 4361 O O . GLY B 1 124 ? -7.031 -8.367 -10.07 1 90.56 124 GLY B O 1
ATOM 4362 N N . LEU B 1 125 ? -6 -7.293 -11.719 1 90.44 125 LEU B N 1
ATOM 4363 C CA . LEU B 1 125 ? -4.934 -6.793 -10.852 1 90.44 125 LEU B CA 1
ATOM 4364 C C . LEU B 1 125 ? -5.453 -5.699 -9.93 1 90.44 125 LEU B C 1
ATOM 4366 O O . LEU B 1 125 ? -6.379 -4.969 -10.281 1 90.44 125 LEU B O 1
ATOM 4370 N N . PRO B 1 126 ? -4.855 -5.59 -8.773 1 92.38 126 PRO B N 1
ATOM 4371 C CA . PRO B 1 126 ? -5.258 -4.492 -7.887 1 92.38 126 PRO B CA 1
ATOM 4372 C C . PRO B 1 126 ? -4.969 -3.117 -8.484 1 92.38 126 PRO B C 1
ATOM 4374 O O . PRO B 1 126 ? -3.99 -2.947 -9.211 1 92.38 126 PRO B O 1
ATOM 4377 N N . VAL B 1 127 ? -5.898 -2.221 -8.102 1 93.44 127 VAL B N 1
ATOM 4378 C CA . VAL B 1 127 ? -5.75 -0.856 -8.602 1 93.44 127 VAL B CA 1
ATOM 4379 C C . VAL B 1 127 ? -5.773 0.124 -7.426 1 93.44 127 VAL B C 1
ATOM 4381 O O . VAL B 1 127 ? -6.352 -0.167 -6.375 1 93.44 127 VAL B O 1
ATOM 4384 N N . GLY B 1 128 ? -5.07 1.256 -7.672 1 94.62 128 GLY B N 1
ATOM 4385 C CA . GLY B 1 128 ? -5.223 2.328 -6.703 1 94.62 128 GLY B CA 1
ATOM 4386 C C . GLY B 1 128 ? -3.906 2.973 -6.312 1 94.62 128 GLY B C 1
ATOM 4387 O O . GLY B 1 128 ? -2.838 2.516 -6.723 1 94.62 128 GLY B O 1
ATOM 4388 N N . ILE B 1 129 ? -4.016 3.988 -5.547 1 93.25 129 ILE B N 1
ATOM 4389 C CA . ILE B 1 129 ? -2.902 4.758 -4.996 1 93.25 129 ILE B CA 1
ATOM 4390 C C . ILE B 1 129 ? -2.539 4.223 -3.613 1 93.25 129 ILE B C 1
ATOM 4392 O O . ILE B 1 129 ? -3.35 4.281 -2.686 1 93.25 129 ILE B O 1
ATOM 4396 N N . PRO B 1 130 ? -1.305 3.715 -3.471 1 91.19 130 PRO B N 1
ATOM 4397 C CA . PRO B 1 130 ? -0.912 3.258 -2.135 1 91.19 130 PRO B CA 1
ATOM 4398 C C . PRO B 1 130 ? -1 4.359 -1.083 1 91.19 130 PRO B C 1
ATOM 4400 O O . PRO B 1 130 ? -0.673 5.516 -1.367 1 91.19 130 PRO B O 1
ATOM 4403 N N . ASP B 1 131 ? -1.566 4.09 0.072 1 90.06 131 ASP B N 1
ATOM 4404 C CA . ASP B 1 131 ? -1.615 4.953 1.248 1 90.06 131 ASP B CA 1
ATOM 4405 C C . ASP B 1 131 ? -2.684 6.031 1.094 1 90.06 131 ASP B C 1
ATOM 4407 O O . ASP B 1 131 ? -2.752 6.965 1.896 1 90.06 131 ASP B O 1
ATOM 4411 N N . ALA B 1 132 ? -3.441 5.938 0.017 1 94 132 ALA B N 1
ATOM 4412 C CA . ALA B 1 132 ? -4.621 6.797 -0.055 1 94 132 ALA B CA 1
ATOM 4413 C C . ALA B 1 132 ? -5.645 6.41 1.006 1 94 132 ALA B C 1
ATOM 4415 O O . ALA B 1 132 ? -5.637 5.285 1.504 1 94 132 ALA B O 1
ATOM 4416 N N . PRO B 1 133 ? -6.492 7.23 1.32 1 93.75 133 PRO B N 1
ATOM 4417 C CA . PRO B 1 133 ? -7.371 6.973 2.463 1 93.75 133 PRO B CA 1
ATOM 4418 C C . PRO B 1 133 ? -8.578 6.117 2.096 1 93.75 133 PRO B C 1
ATOM 4420 O O . PRO B 1 133 ? -9 6.102 0.934 1 93.75 133 PRO B O 1
ATOM 4423 N N . ASP B 1 134 ? -9.094 5.473 3.139 1 94.81 134 ASP B N 1
ATOM 4424 C CA . ASP B 1 134 ? -10.406 4.832 3.033 1 94.81 134 ASP B CA 1
ATOM 4425 C C . ASP B 1 134 ? -11.516 5.762 3.52 1 94.81 134 ASP B C 1
ATOM 4427 O O . ASP B 1 134 ? -12.672 5.625 3.109 1 94.81 134 ASP B O 1
ATOM 4431 N N . ALA B 1 135 ? -11.133 6.668 4.355 1 91.56 135 ALA B N 1
ATOM 4432 C CA . ALA B 1 135 ? -12.109 7.551 4.992 1 91.56 135 ALA B CA 1
ATOM 4433 C C . ALA B 1 135 ? -12.539 8.664 4.043 1 91.56 135 ALA B C 1
ATOM 4435 O O . ALA B 1 135 ? -11.719 9.477 3.605 1 91.56 135 ALA B O 1
ATOM 4436 N N . LEU B 1 136 ? -13.773 8.727 3.742 1 94 136 LEU B N 1
ATOM 4437 C CA . LEU B 1 136 ? -14.391 9.758 2.922 1 94 136 LEU B CA 1
ATOM 4438 C C . LEU B 1 136 ? -15.734 10.18 3.506 1 94 136 LEU B C 1
ATOM 4440 O O . LEU B 1 136 ? -16.781 9.914 2.918 1 94 136 LEU B O 1
ATOM 4444 N N . PRO B 1 137 ? -15.688 10.859 4.586 1 94.62 137 PRO B N 1
ATOM 4445 C CA . PRO B 1 137 ? -16.953 11.273 5.195 1 94.62 137 PRO B CA 1
ATOM 4446 C C . PRO B 1 137 ? -17.766 12.195 4.289 1 94.62 137 PRO B C 1
ATOM 4448 O O . PRO B 1 137 ? -17.234 12.773 3.344 1 94.62 137 PRO B O 1
ATOM 4451 N N . ALA B 1 138 ? -19.047 12.297 4.613 1 94.62 138 ALA B N 1
ATOM 4452 C CA . ALA B 1 138 ? -19.953 13.172 3.869 1 94.62 138 ALA B CA 1
ATOM 4453 C C . ALA B 1 138 ? -19.547 14.633 4.016 1 94.62 138 ALA B C 1
ATOM 4455 O O . ALA B 1 138 ? -18.922 15.008 5.008 1 94.62 138 ALA B O 1
ATOM 4456 N N . PRO B 1 139 ? -19.938 15.43 3.025 1 95.69 139 PRO B N 1
ATOM 4457 C CA . PRO B 1 139 ? -19.594 16.859 3.076 1 95.69 139 PRO B CA 1
ATOM 4458 C C . PRO B 1 139 ? -20.031 17.531 4.375 1 95.69 139 PRO B C 1
ATOM 4460 O O . PRO B 1 139 ? -19.359 18.422 4.871 1 95.69 139 PRO B O 1
ATOM 4463 N N . SER B 1 140 ? -21.109 17.109 5.016 1 95.19 140 SER B N 1
ATOM 4464 C CA . SER B 1 140 ? -21.641 17.703 6.234 1 95.19 140 SER B CA 1
ATOM 4465 C C . SER B 1 140 ? -20.734 17.422 7.426 1 95.19 140 SER B C 1
ATOM 4467 O O . SER B 1 140 ? -20.859 18.047 8.484 1 95.19 140 SER B O 1
ATOM 4469 N N . LYS B 1 141 ? -19.781 16.516 7.234 1 94.94 141 LYS B N 1
ATOM 4470 C CA . LYS B 1 141 ? -18.891 16.109 8.328 1 94.94 141 LYS B CA 1
ATOM 4471 C C . LYS B 1 141 ? -17.516 16.734 8.18 1 94.94 141 LYS B C 1
ATOM 4473 O O . LYS B 1 141 ? -16.594 16.406 8.93 1 94.94 141 LYS B O 1
ATOM 4478 N N . LEU B 1 142 ? -17.328 17.609 7.25 1 96.31 142 LEU B N 1
ATOM 4479 C CA . LEU B 1 142 ? -16.047 18.25 7.008 1 96.31 142 LEU B CA 1
ATOM 4480 C C . LEU B 1 142 ? -15.766 19.328 8.055 1 96.31 142 LEU B C 1
ATOM 4482 O O . LEU B 1 142 ? -16.656 20.094 8.422 1 96.31 142 LEU B O 1
ATOM 4486 N N . LEU B 1 143 ? -14.578 19.266 8.539 1 95.12 143 LEU B N 1
ATOM 4487 C CA . LEU B 1 143 ? -14.133 20.266 9.508 1 95.12 143 LEU B CA 1
ATOM 4488 C C . LEU B 1 143 ? -13.703 21.547 8.805 1 95.12 143 LEU B C 1
ATOM 4490 O O . LEU B 1 143 ? -13.227 21.516 7.672 1 95.12 143 LEU B O 1
ATOM 4494 N N . ARG B 1 144 ? -13.914 22.594 9.484 1 93.56 144 ARG B N 1
ATOM 4495 C CA . ARG B 1 144 ? -13.477 23.922 9.055 1 93.56 144 ARG B CA 1
ATOM 4496 C C . ARG B 1 144 ? -12.578 24.562 10.102 1 93.56 144 ARG B C 1
ATOM 4498 O O . ARG B 1 144 ? -11.891 23.875 10.852 1 93.56 144 ARG B O 1
ATOM 4505 N N . LEU B 1 145 ? -12.375 25.875 10.062 1 93.44 145 LEU B N 1
ATOM 4506 C CA . LEU B 1 145 ? -11.625 26.594 11.078 1 93.44 145 LEU B CA 1
ATOM 4507 C C . LEU B 1 145 ? -12.359 26.562 12.422 1 93.44 145 LEU B C 1
ATOM 4509 O O . LEU B 1 145 ? -13.578 26.375 12.461 1 93.44 145 LEU B O 1
ATOM 4513 N N . PRO B 1 146 ? -11.594 26.641 13.508 1 95.31 146 PRO B N 1
ATOM 4514 C CA . PRO B 1 146 ? -10.219 27.125 13.664 1 95.31 146 PRO B CA 1
ATOM 4515 C C . PRO B 1 146 ? -9.188 26 13.5 1 95.31 146 PRO B C 1
ATOM 4517 O O . PRO B 1 146 ? -9.508 24.828 13.672 1 95.31 146 PRO B O 1
ATOM 4520 N N . TRP B 1 147 ? -8.07 26.375 13.109 1 95.44 147 TRP B N 1
ATOM 4521 C CA . TRP B 1 147 ? -6.859 25.547 13.086 1 95.44 147 TRP B CA 1
ATOM 4522 C C . TRP B 1 147 ? -5.781 26.156 13.984 1 95.44 147 TRP B C 1
ATOM 4524 O O . TRP B 1 147 ? -5.598 27.375 14.023 1 95.44 147 TRP B O 1
ATOM 4534 N N . GLN B 1 148 ? -5.062 25.297 14.695 1 96.88 148 GLN B N 1
ATOM 4535 C CA . GLN B 1 148 ? -4.016 25.859 15.531 1 96.88 148 GLN B CA 1
ATOM 4536 C C . GLN B 1 148 ? -2.82 24.922 15.633 1 96.88 148 GLN B C 1
ATOM 4538 O O . GLN B 1 148 ? -2.977 23.703 15.547 1 96.88 148 GLN B O 1
ATOM 4543 N N . VAL B 1 149 ? -1.714 25.469 15.711 1 97.5 149 VAL B N 1
ATOM 4544 C CA . VAL B 1 149 ? -0.478 24.766 16.031 1 97.5 149 VAL B CA 1
ATOM 4545 C C . VAL B 1 149 ? -0 25.172 17.422 1 97.5 149 VAL B C 1
ATOM 4547 O O . VAL B 1 149 ? 0.063 26.359 17.734 1 97.5 149 VAL B O 1
ATOM 4550 N N . CYS B 1 150 ? 0.29 24.125 18.203 1 96.94 150 CYS B N 1
ATOM 4551 C CA . CYS B 1 150 ? 0.589 24.391 19.609 1 96.94 150 CYS B CA 1
ATOM 4552 C C . CYS B 1 150 ? 1.906 23.734 20.016 1 96.94 150 CYS B C 1
ATOM 4554 O O . CYS B 1 150 ? 2.213 22.625 19.594 1 96.94 150 CYS B O 1
ATOM 4556 N N . GLN B 1 151 ? 2.643 24.484 20.75 1 95.19 151 GLN B N 1
ATOM 4557 C CA . GLN B 1 151 ? 3.793 23.953 21.484 1 95.19 151 GLN B CA 1
ATOM 4558 C C . GLN B 1 151 ? 3.473 23.766 22.953 1 95.19 151 GLN B C 1
ATOM 4560 O O . GLN B 1 151 ? 3.004 24.688 23.625 1 95.19 151 GLN B O 1
ATOM 4565 N N . SER B 1 152 ? 3.584 22.484 23.359 1 92.38 152 SER B N 1
ATOM 4566 C CA . SER B 1 152 ? 3.32 22.234 24.766 1 92.38 152 SER B CA 1
ATOM 4567 C C . SER B 1 152 ? 4.523 21.594 25.453 1 92.38 152 SER B C 1
ATOM 4569 O O . SER B 1 152 ? 5.309 20.891 24.812 1 92.38 152 SER B O 1
ATOM 4571 N N . SER B 1 153 ? 4.801 22 26.594 1 79.81 153 SER B N 1
ATOM 4572 C CA . SER B 1 153 ? 5.836 21.375 27.406 1 79.81 153 SER B CA 1
ATOM 4573 C C . SER B 1 153 ? 5.23 20.562 28.547 1 79.81 153 SER B C 1
ATOM 4575 O O . SER B 1 153 ? 4.215 20.969 29.125 1 79.81 153 SER B O 1
ATOM 4577 N N . ASP B 1 154 ? 5.488 19.234 28.5 1 65.62 154 ASP B N 1
ATOM 4578 C CA . ASP B 1 154 ? 5.016 18.422 29.625 1 65.62 154 ASP B CA 1
ATOM 4579 C C . ASP B 1 154 ? 5.535 18.969 30.953 1 65.62 154 ASP B C 1
ATOM 4581 O O . ASP B 1 154 ? 6.742 19.125 31.141 1 65.62 154 ASP B O 1
ATOM 4585 N N . PRO B 1 155 ? 4.609 19.438 31.75 1 59.12 155 PRO B N 1
ATOM 4586 C CA . PRO B 1 155 ? 5.066 20.016 33 1 59.12 155 PRO B CA 1
ATOM 4587 C C . PRO B 1 155 ? 5.949 19.062 33.812 1 59.12 155 PRO B C 1
ATOM 4589 O O . PRO B 1 155 ? 6.758 19.5 34.625 1 59.12 155 PRO B O 1
ATOM 4592 N N . THR B 1 156 ? 5.594 17.75 33.625 1 54.72 156 THR B N 1
ATOM 4593 C CA . THR B 1 156 ? 6.379 16.828 34.406 1 54.72 156 THR B CA 1
ATOM 4594 C C . THR B 1 156 ? 7.789 16.688 33.844 1 54.72 156 THR B C 1
ATOM 4596 O O . THR B 1 156 ? 8.664 16.109 34.5 1 54.72 156 THR B O 1
ATOM 4599 N N . GLY B 1 157 ? 8.227 17.391 32.844 1 51.34 157 GLY B N 1
ATOM 4600 C CA . GLY B 1 157 ? 9.547 17.359 32.25 1 51.34 157 GLY B CA 1
ATOM 4601 C C . GLY B 1 157 ? 9.812 16.094 31.453 1 51.34 157 GLY B C 1
ATOM 4602 O O . GLY B 1 157 ? 10.828 15.992 30.766 1 51.34 157 GLY B O 1
ATOM 4603 N N . ALA B 1 158 ? 9.062 15.148 31.734 1 48.91 158 ALA B N 1
ATOM 4604 C CA . ALA B 1 158 ? 9.383 13.836 31.188 1 48.91 158 ALA B CA 1
ATOM 4605 C C . ALA B 1 158 ? 9.078 13.773 29.688 1 48.91 158 ALA B C 1
ATOM 4607 O O . ALA B 1 158 ? 9.719 13.023 28.953 1 48.91 158 ALA B O 1
ATOM 4608 N N . GLY B 1 159 ? 8.102 14.32 29.344 1 51.25 159 GLY B N 1
ATOM 4609 C CA . GLY B 1 159 ? 7.672 14.078 27.984 1 51.25 159 GLY B CA 1
ATOM 4610 C C . GLY B 1 159 ? 8.094 15.18 27.031 1 51.25 159 GLY B C 1
ATOM 4611 O O . GLY B 1 159 ? 7.68 15.188 25.859 1 51.25 159 GLY B O 1
ATOM 4612 N N . GLY B 1 160 ? 9.367 15.664 27.031 1 60.12 160 GLY B N 1
ATOM 4613 C CA . GLY B 1 160 ? 9.961 16.609 26.109 1 60.12 160 GLY B CA 1
ATOM 4614 C C . GLY B 1 160 ? 8.938 17.531 25.453 1 60.12 160 GLY B C 1
ATOM 4615 O O . GLY B 1 160 ? 7.758 17.5 25.812 1 60.12 160 GLY B O 1
ATOM 4616 N N . SER B 1 161 ? 9.25 18.625 24.766 1 75.25 161 SER B N 1
ATOM 4617 C CA . SER B 1 161 ? 8.461 19.594 24 1 75.25 161 SER B CA 1
ATOM 4618 C C . SER B 1 161 ? 7.902 18.953 22.734 1 75.25 161 SER B C 1
ATOM 4620 O O . SER B 1 161 ? 8.586 18.172 22.078 1 75.25 161 SER B O 1
ATOM 4622 N N . ASN B 1 162 ? 6.512 19.016 22.656 1 88.38 162 ASN B N 1
ATOM 4623 C CA . ASN B 1 162 ? 5.844 18.422 21.5 1 88.38 162 ASN B CA 1
ATOM 4624 C C . ASN B 1 162 ? 5.004 19.453 20.75 1 88.38 162 ASN B C 1
ATOM 4626 O O . ASN B 1 162 ? 4.398 20.328 21.375 1 88.38 162 ASN B O 1
ATOM 4630 N N . THR B 1 163 ? 5.062 19.453 19.484 1 94.56 163 THR B N 1
ATOM 4631 C CA . THR B 1 163 ? 4.227 20.312 18.656 1 94.56 163 THR B CA 1
ATOM 4632 C C . THR B 1 163 ? 3.031 19.547 18.109 1 94.56 163 THR B C 1
ATOM 4634 O O . THR B 1 163 ? 3.178 18.422 17.641 1 94.56 163 THR B O 1
ATOM 4637 N N . ARG B 1 164 ? 1.853 20.172 18.25 1 96.19 164 ARG B N 1
ATOM 4638 C CA . ARG B 1 164 ? 0.628 19.547 17.766 1 96.19 164 ARG B CA 1
ATOM 4639 C C . ARG B 1 164 ? -0.191 20.5 16.906 1 96.19 164 ARG B C 1
ATOM 4641 O O . ARG B 1 164 ? -0.313 21.688 17.234 1 96.19 164 ARG B O 1
ATOM 4648 N N . ALA B 1 165 ? -0.647 20 15.844 1 97.06 165 ALA B N 1
ATOM 4649 C CA . ALA B 1 165 ? -1.684 20.703 15.094 1 97.06 165 ALA B CA 1
ATOM 4650 C C . ALA B 1 165 ? -3.074 20.234 15.5 1 97.06 165 ALA B C 1
ATOM 4652 O O . ALA B 1 165 ? -3.375 19.031 15.438 1 97.06 165 ALA B O 1
ATOM 4653 N N . VAL B 1 166 ? -3.9 21.094 15.977 1 97.12 166 VAL B N 1
ATOM 4654 C CA . VAL B 1 166 ? -5.277 20.781 16.359 1 97.12 166 VAL B CA 1
ATOM 4655 C C . VAL B 1 166 ? -6.242 21.391 15.336 1 97.12 166 VAL B C 1
ATOM 4657 O O . VAL B 1 166 ? -6.289 22.609 15.164 1 97.12 166 VAL B O 1
ATOM 4660 N N . ILE B 1 167 ? -7.035 20.547 14.727 1 96.62 167 ILE B N 1
ATOM 4661 C CA . ILE B 1 167 ? -7.84 20.953 13.586 1 96.62 167 ILE B CA 1
ATOM 4662 C C . ILE B 1 167 ? -9.32 20.938 13.961 1 96.62 167 ILE B C 1
ATOM 4664 O O . ILE B 1 167 ? -9.828 19.953 14.484 1 96.62 167 ILE B O 1
ATOM 4668 N N . GLY B 1 168 ? -10.016 22.047 13.758 1 94.69 168 GLY B N 1
ATOM 4669 C CA . GLY B 1 168 ? -11.469 22.094 13.703 1 94.69 168 GLY B CA 1
ATOM 4670 C C . GLY B 1 168 ? -12.109 22.281 15.062 1 94.69 168 GLY B C 1
ATOM 4671 O O . GLY B 1 168 ? -13.273 21.938 15.266 1 94.69 168 GLY B O 1
ATOM 4672 N N . ARG B 1 169 ? -11.359 22.766 16.047 1 94.25 169 ARG B N 1
ATOM 4673 C CA . ARG B 1 169 ? -12 22.984 17.344 1 94.25 169 ARG B CA 1
ATOM 4674 C C . ARG B 1 169 ? -11.242 24.016 18.156 1 94.25 169 ARG B C 1
ATOM 4676 O O . ARG B 1 169 ? -10.031 24.172 18 1 94.25 169 ARG B O 1
ATOM 4683 N N . GLU B 1 170 ? -11.984 24.656 19.031 1 95.44 170 GLU B N 1
ATOM 4684 C CA . GLU B 1 170 ? -11.406 25.562 20.016 1 95.44 170 GLU B CA 1
ATOM 4685 C C . GLU B 1 170 ? -10.867 24.812 21.219 1 95.44 170 GLU B C 1
ATOM 4687 O O . GLU B 1 170 ? -11.414 23.781 21.609 1 95.44 170 GLU B O 1
ATOM 4692 N N . LEU B 1 171 ? -9.789 25.344 21.75 1 96.5 171 LEU B N 1
ATOM 4693 C CA . LEU B 1 171 ? -9.227 24.734 22.953 1 96.5 171 LEU B CA 1
ATOM 4694 C C . LEU B 1 171 ? -9.648 25.516 24.203 1 96.5 171 LEU B C 1
ATOM 4696 O O . LEU B 1 171 ? -9.648 26.75 24.188 1 96.5 171 LEU B O 1
ATOM 4700 N N . ALA B 1 172 ? -10.039 24.766 25.172 1 95.75 172 ALA B N 1
ATOM 4701 C CA . ALA B 1 172 ? -10.469 25.391 26.422 1 95.75 172 ALA B CA 1
ATOM 4702 C C . ALA B 1 172 ? -9.289 26.031 27.156 1 95.75 172 ALA B C 1
ATOM 4704 O O . ALA B 1 172 ? -8.195 25.469 27.172 1 95.75 172 ALA B O 1
ATOM 4705 N N . GLY B 1 173 ? -9.562 27.203 27.734 1 94.81 173 GLY B N 1
ATOM 4706 C CA . GLY B 1 173 ? -8.562 27.859 28.562 1 94.81 173 GLY B CA 1
ATOM 4707 C C . GLY B 1 173 ? -7.625 28.766 27.781 1 94.81 173 GLY B C 1
ATOM 4708 O O . GLY B 1 173 ? -6.633 29.25 28.328 1 94.81 173 GLY B O 1
ATOM 4709 N N . ALA B 1 174 ? -7.891 28.969 26.578 1 95.31 174 ALA B N 1
ATOM 4710 C CA . ALA B 1 174 ? -7.051 29.828 25.734 1 95.31 174 ALA B CA 1
ATOM 4711 C C . ALA B 1 174 ? -7.117 31.266 26.203 1 95.31 174 ALA B C 1
ATOM 4713 O O . ALA B 1 174 ? -8.188 31.766 26.578 1 95.31 174 ALA B O 1
ATOM 4714 N N . SER B 1 175 ? -5.949 31.875 26.281 1 94.81 175 SER B N 1
ATOM 4715 C CA . SER B 1 175 ? -5.863 33.312 26.547 1 94.81 175 SER B CA 1
ATOM 4716 C C . SER B 1 175 ? -5.035 34.031 25.469 1 94.81 175 SER B C 1
ATOM 4718 O O . SER B 1 175 ? -3.861 33.688 25.281 1 94.81 175 SER B O 1
ATOM 4720 N N . PRO B 1 176 ? -5.652 34.906 24.797 1 94.62 176 PRO B N 1
ATOM 4721 C CA . PRO B 1 176 ? -4.855 35.656 23.812 1 94.62 176 PRO B CA 1
ATOM 4722 C C . PRO B 1 176 ? -3.709 36.438 24.438 1 94.62 176 PRO B C 1
ATOM 4724 O O . PRO B 1 176 ? -3.834 36.906 25.578 1 94.62 176 PRO B O 1
ATOM 4727 N N . LEU B 1 177 ? -2.662 36.562 23.781 1 93.56 177 LEU B N 1
ATOM 4728 C CA . LEU B 1 177 ? -1.552 37.375 24.25 1 93.56 177 LEU B CA 1
ATOM 4729 C C . LEU B 1 177 ? -1.965 38.844 24.359 1 93.56 177 LEU B C 1
ATOM 4731 O O . LEU B 1 177 ? -1.56 39.531 25.281 1 93.56 177 LEU B O 1
ATOM 4735 N N . GLY B 1 178 ? -2.781 39.281 23.391 1 91.12 178 GLY B N 1
ATOM 4736 C CA . GLY B 1 178 ? -3.223 40.656 23.406 1 91.12 178 GLY B CA 1
ATOM 4737 C C . GLY B 1 178 ? -2.096 41.656 23.172 1 91.12 178 GLY B C 1
ATOM 4738 O O . GLY B 1 178 ? -1.35 41.531 22.188 1 91.12 178 GLY B O 1
ATOM 4739 N N . GLU B 1 179 ? -1.966 42.562 24.156 1 93.69 179 GLU B N 1
ATOM 4740 C CA . GLU B 1 179 ? -0.942 43.594 24.031 1 93.69 179 GLU B CA 1
ATOM 4741 C C . GLU B 1 179 ? 0.357 43.188 24.719 1 93.69 179 GLU B C 1
ATOM 4743 O O . GLU B 1 179 ? 1.349 43.906 24.688 1 93.69 179 GLU B O 1
ATOM 4748 N N . ARG B 1 180 ? 0.331 42.031 25.234 1 94.81 180 ARG B N 1
ATOM 4749 C CA . ARG B 1 180 ? 1.504 41.531 25.953 1 94.81 180 ARG B CA 1
ATOM 4750 C C . ARG B 1 180 ? 2.484 40.844 25 1 94.81 180 ARG B C 1
ATOM 4752 O O . ARG B 1 180 ? 2.15 40.594 23.844 1 94.81 180 ARG B O 1
ATOM 4759 N N . GLY B 1 181 ? 3.693 40.688 25.5 1 95.25 181 GLY B N 1
ATOM 4760 C CA . GLY B 1 181 ? 4.73 40 24.766 1 95.25 181 GLY B CA 1
ATOM 4761 C C . GLY B 1 181 ? 5.133 38.688 25.406 1 95.25 181 GLY B C 1
ATOM 4762 O O . GLY B 1 181 ? 4.926 38.469 26.609 1 95.25 181 GLY B O 1
ATOM 4763 N N . LEU B 1 182 ? 5.625 37.812 24.547 1 95.19 182 LEU B N 1
ATOM 4764 C CA . LEU B 1 182 ? 6.164 36.531 25 1 95.19 182 LEU B CA 1
ATOM 4765 C C . LEU B 1 182 ? 7.535 36.281 24.391 1 95.19 182 LEU B C 1
ATOM 4767 O O . LEU B 1 182 ? 7.695 36.312 23.172 1 95.19 182 LEU B O 1
ATOM 4771 N N . LEU B 1 183 ? 8.523 36.062 25.25 1 95.06 183 LEU B N 1
ATOM 4772 C CA . LEU B 1 183 ? 9.859 35.719 24.766 1 95.06 183 LEU B CA 1
ATOM 4773 C C . LEU B 1 183 ? 9.992 34.219 24.531 1 95.06 183 LEU B C 1
ATOM 4775 O O . LEU B 1 183 ? 9.664 33.438 25.422 1 95.06 183 LEU B O 1
ATOM 4779 N N . VAL B 1 184 ? 10.453 33.875 23.328 1 93.94 184 VAL B N 1
ATOM 4780 C CA . VAL B 1 184 ? 10.617 32.469 23.016 1 93.94 184 VAL B CA 1
ATOM 4781 C C . VAL B 1 184 ? 12.039 32.219 22.531 1 93.94 184 VAL B C 1
ATOM 4783 O O . VAL B 1 184 ? 12.695 33.125 22 1 93.94 184 VAL B O 1
ATOM 4786 N N . SER B 1 185 ? 12.477 31 22.797 1 93 185 SER B N 1
ATOM 4787 C CA . SER B 1 185 ? 13.773 30.562 22.281 1 93 185 SER B CA 1
ATOM 4788 C C . SER B 1 185 ? 13.609 29.453 21.25 1 93 185 SER B C 1
ATOM 4790 O O . SER B 1 185 ? 12.75 28.578 21.391 1 93 185 SER B O 1
ATOM 4792 N N . PHE B 1 186 ? 14.344 29.516 20.188 1 90.75 186 PHE B N 1
ATOM 4793 C CA . PHE B 1 186 ? 14.336 28.578 19.078 1 90.75 186 PHE B CA 1
ATOM 4794 C C . PHE B 1 186 ? 15.734 28.422 18.484 1 90.75 186 PHE B C 1
ATOM 4796 O O . PHE B 1 186 ? 16.312 29.406 18.016 1 90.75 186 PHE B O 1
ATOM 4803 N N . GLU B 1 187 ? 16.234 27.234 18.438 1 89.69 187 GLU B N 1
ATOM 4804 C CA . GLU B 1 187 ? 17.531 26.938 17.828 1 89.69 187 GLU B CA 1
ATOM 4805 C C . GLU B 1 187 ? 18.578 27.969 18.219 1 89.69 187 GLU B C 1
ATOM 4807 O O . GLU B 1 187 ? 19.25 28.547 17.359 1 89.69 187 GLU B O 1
ATOM 4812 N N . ASN B 1 188 ? 18.688 28.359 19.406 1 88.44 188 ASN B N 1
ATOM 4813 C CA . ASN B 1 188 ? 19.688 29.234 20 1 88.44 188 ASN B CA 1
ATOM 4814 C C . ASN B 1 188 ? 19.453 30.703 19.641 1 88.44 188 ASN B C 1
ATOM 4816 O O . ASN B 1 188 ? 20.375 31.516 19.688 1 88.44 188 ASN B O 1
ATOM 4820 N N . SER B 1 189 ? 18.312 30.953 19.188 1 93.94 189 SER B N 1
ATOM 4821 C CA . SER B 1 189 ? 17.906 32.344 18.938 1 93.94 189 SER B CA 1
ATOM 4822 C C . SER B 1 189 ? 16.688 32.719 19.781 1 93.94 189 SER B C 1
ATOM 4824 O O . SER B 1 189 ? 15.977 31.828 20.281 1 93.94 189 SER B O 1
ATOM 4826 N N . TYR B 1 190 ? 16.531 34.031 20 1 95.56 190 TYR B N 1
ATOM 4827 C CA . TYR B 1 190 ? 15.398 34.5 20.766 1 95.56 190 TYR B CA 1
ATOM 4828 C C . TYR B 1 190 ? 14.469 35.344 19.906 1 95.56 190 TYR B C 1
ATOM 4830 O O . TYR B 1 190 ? 14.922 36.062 19 1 95.56 190 TYR B O 1
ATOM 4838 N N . HIS B 1 191 ? 13.211 35.219 20.172 1 96.88 191 HIS B N 1
ATOM 4839 C CA . HIS B 1 191 ? 12.18 36 19.5 1 96.88 191 HIS B CA 1
ATOM 4840 C C . HIS B 1 191 ? 11.156 36.531 20.484 1 96.88 191 HIS B C 1
ATOM 4842 O O . HIS B 1 191 ? 10.805 35.875 21.453 1 96.88 191 HIS B O 1
ATOM 4848 N N . LEU B 1 192 ? 10.727 37.719 20.234 1 96.44 192 LEU B N 1
ATOM 4849 C CA . LEU B 1 192 ? 9.594 38.281 20.969 1 96.44 192 LEU B CA 1
ATOM 4850 C C . LEU B 1 192 ? 8.305 38.156 20.156 1 96.44 192 LEU B C 1
ATOM 4852 O O . LEU B 1 192 ? 8.195 38.688 19.062 1 96.44 192 LEU B O 1
ATOM 4856 N N . LEU B 1 193 ? 7.422 37.344 20.672 1 96.62 193 LEU B N 1
ATOM 4857 C CA . LEU B 1 193 ? 6.094 37.312 20.078 1 96.62 193 LEU B CA 1
ATOM 4858 C C . LEU B 1 193 ? 5.246 38.469 20.562 1 96.62 193 LEU B C 1
ATOM 4860 O O . LEU B 1 193 ? 5.012 38.625 21.766 1 96.62 193 LEU B O 1
ATOM 4864 N N . TRP B 1 194 ? 4.84 39.281 19.641 1 96.56 194 TRP B N 1
ATOM 4865 C CA . TRP B 1 194 ? 4.059 40.469 19.938 1 96.56 194 TRP B CA 1
ATOM 4866 C C . TRP B 1 194 ? 3.141 40.844 18.781 1 96.56 194 TRP B C 1
ATOM 4868 O O . TRP B 1 194 ? 3.561 40.812 17.625 1 96.56 194 TRP B O 1
ATOM 4878 N N . HIS B 1 195 ? 1.872 41.094 19.125 1 95.31 195 HIS B N 1
ATOM 4879 C CA . HIS B 1 195 ? 0.866 41.438 18.141 1 95.31 195 HIS B CA 1
ATOM 4880 C C . HIS B 1 195 ? 0.819 40.406 17.016 1 95.31 195 HIS B C 1
ATOM 4882 O O . HIS B 1 195 ? 0.807 40.781 15.836 1 95.31 195 HIS B O 1
ATOM 4888 N N . ASN B 1 196 ? 0.999 39.188 17.375 1 94.12 196 ASN B N 1
ATOM 4889 C CA . ASN B 1 196 ? 0.826 38.031 16.516 1 94.12 196 ASN B CA 1
ATOM 4890 C C . ASN B 1 196 ? 1.935 37.938 15.477 1 94.12 196 ASN B C 1
ATOM 4892 O O . ASN B 1 196 ? 1.74 37.344 14.406 1 94.12 196 ASN B O 1
ATOM 4896 N N . THR B 1 197 ? 3.049 38.594 15.758 1 96 197 THR B N 1
ATOM 4897 C CA . THR B 1 197 ? 4.25 38.5 14.938 1 96 197 THR B CA 1
ATOM 4898 C C . THR B 1 197 ? 5.449 38.094 15.773 1 96 197 THR B C 1
ATOM 4900 O O . THR B 1 197 ? 5.426 38.188 17 1 96 197 THR B O 1
ATOM 4903 N N . ARG B 1 198 ? 6.379 37.594 15.086 1 96.81 198 ARG B N 1
ATOM 4904 C CA . ARG B 1 198 ? 7.617 37.25 15.773 1 96.81 198 ARG B CA 1
ATOM 4905 C C . ARG B 1 198 ? 8.734 38.219 15.43 1 96.81 198 ARG B C 1
ATOM 4907 O O . ARG B 1 198 ? 9.008 38.469 14.25 1 96.81 198 ARG B O 1
ATOM 4914 N N . LEU B 1 199 ? 9.281 38.812 16.422 1 97.44 199 LEU B N 1
ATOM 4915 C CA . LEU B 1 199 ? 10.398 39.75 16.281 1 97.44 199 LEU B CA 1
ATOM 4916 C C . LEU B 1 199 ? 11.711 39.094 16.719 1 97.44 199 LEU B C 1
ATOM 4918 O O . LEU B 1 199 ? 11.898 38.812 17.906 1 97.44 199 LEU B O 1
ATOM 4922 N N . ARG B 1 200 ? 12.609 38.906 15.836 1 97.12 200 ARG B N 1
ATOM 4923 C CA . ARG B 1 200 ? 13.867 38.25 16.125 1 97.12 200 ARG B CA 1
ATOM 4924 C C . ARG B 1 200 ? 14.812 39.156 16.906 1 97.12 200 ARG B C 1
ATOM 4926 O O . ARG B 1 200 ? 14.969 40.312 16.578 1 97.12 200 ARG B O 1
ATOM 4933 N N . VAL B 1 201 ? 15.344 38.625 17.938 1 95.56 201 VAL B N 1
ATOM 4934 C CA . VAL B 1 201 ? 16.375 39.312 18.688 1 95.56 201 VAL B CA 1
ATOM 4935 C C . VAL B 1 201 ? 17.734 39.125 18 1 95.56 201 VAL B C 1
ATOM 4937 O O . VAL B 1 201 ? 18.25 38 17.922 1 95.56 201 VAL B O 1
ATOM 4940 N N . ALA B 1 202 ? 18.266 40.156 17.609 1 92.12 202 ALA B N 1
ATOM 4941 C CA . ALA B 1 202 ? 19.438 40.125 16.734 1 92.12 202 ALA B CA 1
ATOM 4942 C C . ALA B 1 202 ? 20.625 39.5 17.453 1 92.12 202 ALA B C 1
ATOM 4944 O O . ALA B 1 202 ? 21.406 38.75 16.844 1 92.12 202 ALA B O 1
ATOM 4945 N N . ASN B 1 203 ? 20.844 39.812 18.656 1 88.19 203 ASN B N 1
ATOM 4946 C CA . ASN B 1 203 ? 21.969 39.281 19.438 1 88.19 203 ASN B CA 1
ATOM 4947 C C . ASN B 1 203 ? 21.734 39.469 20.938 1 88.19 203 ASN B C 1
ATOM 4949 O O . ASN B 1 203 ? 20.766 40.094 21.359 1 88.19 203 ASN B O 1
ATOM 4953 N N . PRO B 1 204 ? 22.578 38.938 21.734 1 86.75 204 PRO B N 1
ATOM 4954 C CA . PRO B 1 204 ? 22.375 38.938 23.188 1 86.75 204 PRO B CA 1
ATOM 4955 C C . PRO B 1 204 ? 22.391 40.344 23.781 1 86.75 204 PRO B C 1
ATOM 4957 O O . PRO B 1 204 ? 21.734 40.594 24.797 1 86.75 204 PRO B O 1
ATOM 4960 N N . ALA B 1 205 ? 23.094 41.25 23.203 1 87.88 205 ALA B N 1
ATOM 4961 C CA . ALA B 1 205 ? 23.141 42.625 23.703 1 87.88 205 ALA B CA 1
ATOM 4962 C C . ALA B 1 205 ? 21.766 43.281 23.641 1 87.88 205 ALA B C 1
ATOM 4964 O O . ALA B 1 205 ? 21.438 44.125 24.484 1 87.88 205 ALA B O 1
ATOM 4965 N N . VAL B 1 206 ? 21.062 42.875 22.703 1 92.06 206 VAL B N 1
ATOM 4966 C CA . VAL B 1 206 ? 19.719 43.375 22.5 1 92.06 206 VAL B CA 1
ATOM 4967 C C . VAL B 1 206 ? 18.812 42.906 23.656 1 92.06 206 VAL B C 1
ATOM 4969 O O . VAL B 1 206 ? 17.953 43.656 24.125 1 92.06 206 VAL B O 1
ATOM 4972 N N . LEU B 1 207 ? 18.984 41.75 24.141 1 92.75 207 LEU B N 1
ATOM 4973 C CA . LEU B 1 207 ? 18.203 41.219 25.266 1 92.75 207 LEU B CA 1
ATOM 4974 C C . LEU B 1 207 ? 18.391 42.094 26.5 1 92.75 207 LEU B C 1
ATOM 4976 O O . LEU B 1 207 ? 17.406 42.5 27.141 1 92.75 207 LEU B O 1
ATOM 4980 N N . VAL B 1 208 ? 19.578 42.438 26.688 1 89.38 208 VAL B N 1
ATOM 4981 C CA . VAL B 1 208 ? 19.922 43.25 27.859 1 89.38 208 VAL B CA 1
ATOM 4982 C C . VAL B 1 208 ? 19.375 44.656 27.688 1 89.38 208 VAL B C 1
ATOM 4984 O O . VAL B 1 208 ? 18.781 45.219 28.609 1 89.38 208 VAL B O 1
ATOM 4987 N N . ALA B 1 209 ? 19.531 45.156 26.5 1 91.38 209 ALA B N 1
ATOM 4988 C CA . ALA B 1 209 ? 19.078 46.531 26.203 1 91.38 209 ALA B CA 1
ATOM 4989 C C . ALA B 1 209 ? 17.578 46.656 26.422 1 91.38 209 ALA B C 1
ATOM 4991 O O . ALA B 1 209 ? 17.094 47.719 26.828 1 91.38 209 ALA B O 1
ATOM 4992 N N . LEU B 1 210 ? 16.922 45.594 26.219 1 93.94 210 LEU B N 1
ATOM 4993 C CA . LEU B 1 210 ? 15.461 45.625 26.297 1 93.94 210 LEU B CA 1
ATOM 4994 C C . LEU B 1 210 ? 14.969 45.094 27.625 1 93.94 210 LEU B C 1
ATOM 4996 O O . LEU B 1 210 ? 13.758 44.938 27.844 1 93.94 210 LEU B O 1
ATOM 5000 N N . GLY B 1 211 ? 15.891 44.688 28.453 1 90.19 211 GLY B N 1
ATOM 5001 C CA . GLY B 1 211 ? 15.531 44.188 29.766 1 90.19 211 GLY B CA 1
ATOM 5002 C C . GLY B 1 211 ? 14.945 42.812 29.734 1 90.19 211 GLY B C 1
ATOM 5003 O O . GLY B 1 211 ? 14.125 42.438 30.578 1 90.19 211 GLY B O 1
ATOM 5004 N N . LEU B 1 212 ? 15.281 42.062 28.719 1 90.5 212 LEU B N 1
ATOM 5005 C CA . LEU B 1 212 ? 14.773 40.688 28.562 1 90.5 212 LEU B CA 1
ATOM 5006 C C . LEU B 1 212 ? 15.75 39.688 29.172 1 90.5 212 LEU B C 1
ATOM 5008 O O . LEU B 1 212 ? 16.969 39.844 29.047 1 90.5 212 LEU B O 1
ATOM 5012 N N . SER B 1 213 ? 15.203 38.75 29.828 1 86.81 213 SER B N 1
ATOM 5013 C CA . SER B 1 213 ? 16.016 37.688 30.406 1 86.81 213 SER B CA 1
ATOM 5014 C C . SER B 1 213 ? 15.891 36.375 29.625 1 86.81 213 SER B C 1
ATOM 5016 O O . SER B 1 213 ? 14.773 35.969 29.297 1 86.81 213 SER B O 1
ATOM 5018 N N . GLN B 1 214 ? 16.984 35.781 29.422 1 83.81 214 GLN B N 1
ATOM 5019 C CA . GLN B 1 214 ? 17 34.5 28.703 1 83.81 214 GLN B CA 1
ATOM 5020 C C . GLN B 1 214 ? 16.203 33.438 29.453 1 83.81 214 GLN B C 1
ATOM 5022 O O . GLN B 1 214 ? 15.586 32.562 28.828 1 83.81 214 GLN B O 1
ATOM 5027 N N . SER B 1 215 ? 16.203 33.531 30.734 1 80.31 215 SER B N 1
ATOM 5028 C CA . SER B 1 215 ? 15.586 32.5 31.562 1 80.31 215 SER B CA 1
ATOM 5029 C C . SER B 1 215 ? 14.07 32.531 31.453 1 80.31 215 SER B C 1
ATOM 5031 O O . SER B 1 215 ? 13.391 31.562 31.781 1 80.31 215 SER B O 1
ATOM 5033 N N . SER B 1 216 ? 13.555 33.594 30.938 1 82.75 216 SER B N 1
ATOM 5034 C CA . SER B 1 216 ? 12.109 33.75 30.828 1 82.75 216 SER B CA 1
ATOM 5035 C C . SER B 1 216 ? 11.594 33.25 29.484 1 82.75 216 SER B C 1
ATOM 5037 O O . SER B 1 216 ? 10.383 33.156 29.266 1 82.75 216 SER B O 1
ATOM 5039 N N . ALA B 1 217 ? 12.5 32.844 28.688 1 90.56 217 ALA B N 1
ATOM 5040 C CA . ALA B 1 217 ? 12.102 32.438 27.344 1 90.56 217 ALA B CA 1
ATOM 5041 C C . ALA B 1 217 ? 11.562 31 27.328 1 90.56 217 ALA B C 1
ATOM 5043 O O . ALA B 1 217 ? 12.102 30.125 28.016 1 90.56 217 ALA B O 1
ATOM 5044 N N . ILE B 1 218 ? 10.477 30.828 26.656 1 88.69 218 ILE B N 1
ATOM 5045 C CA . ILE B 1 218 ? 9.906 29.5 26.469 1 88.69 218 ILE B CA 1
ATOM 5046 C C . ILE B 1 218 ? 10.461 28.875 25.188 1 88.69 218 ILE B C 1
ATOM 5048 O O . ILE B 1 218 ? 10.477 29.516 24.125 1 88.69 218 ILE B O 1
ATOM 5052 N N . GLU B 1 219 ? 10.922 27.641 25.297 1 89.75 219 GLU B N 1
ATOM 5053 C CA . GLU B 1 219 ? 11.461 26.953 24.125 1 89.75 219 GLU B CA 1
ATOM 5054 C C . GLU B 1 219 ? 10.344 26.484 23.203 1 89.75 219 GLU B C 1
ATOM 5056 O O . GLU B 1 219 ? 9.367 25.875 23.656 1 89.75 219 GLU B O 1
ATOM 5061 N N . VAL B 1 220 ? 10.523 26.797 21.953 1 92.5 220 VAL B N 1
ATOM 5062 C CA . VAL B 1 220 ? 9.516 26.406 20.969 1 92.5 220 VAL B CA 1
ATOM 5063 C C . VAL B 1 220 ? 10.18 25.734 19.781 1 92.5 220 VAL B C 1
ATOM 5065 O O . VAL B 1 220 ? 11.383 25.891 19.562 1 92.5 220 VAL B O 1
ATOM 5068 N N . GLY B 1 221 ? 9.406 24.922 19.109 1 92.25 221 GLY B N 1
ATOM 5069 C CA . GLY B 1 221 ? 9.93 24.219 17.953 1 92.25 221 GLY B CA 1
ATOM 5070 C C . GLY B 1 221 ? 9.719 24.984 16.656 1 92.25 221 GLY B C 1
ATOM 5071 O O . GLY B 1 221 ? 9.031 26 16.625 1 92.25 221 GLY B O 1
ATOM 5072 N N . ARG B 1 222 ? 10.289 24.484 15.562 1 94 222 ARG B N 1
ATOM 5073 C CA . ARG B 1 222 ? 10.289 25.109 14.242 1 94 222 ARG B CA 1
ATOM 5074 C C . ARG B 1 222 ? 8.867 25.234 13.703 1 94 222 ARG B C 1
ATOM 5076 O O . ARG B 1 222 ? 8.508 26.281 13.141 1 94 222 ARG B O 1
ATOM 5083 N N . PRO B 1 223 ? 8 24.219 13.914 1 95.38 223 PRO B N 1
ATOM 5084 C CA . PRO B 1 223 ? 6.656 24.359 13.352 1 95.38 223 PRO B CA 1
ATOM 5085 C C . PRO B 1 223 ? 5.902 25.562 13.898 1 95.38 223 PRO B C 1
ATOM 5087 O O . PRO B 1 223 ? 5.234 26.281 13.148 1 95.38 223 PRO B O 1
ATOM 5090 N N . LEU B 1 224 ? 6.043 25.812 15.148 1 95.5 224 LEU B N 1
ATOM 5091 C CA . LEU B 1 224 ? 5.363 26.969 15.727 1 95.5 224 LEU B CA 1
ATOM 5092 C C . LEU B 1 224 ? 5.926 28.266 15.164 1 95.5 224 LEU B C 1
ATOM 5094 O O . LEU B 1 224 ? 5.172 29.172 14.836 1 95.5 224 LEU B O 1
ATOM 5098 N N . MET B 1 225 ? 7.207 28.312 15.062 1 94.88 225 MET B N 1
ATOM 5099 C CA . MET B 1 225 ? 7.852 29.516 14.547 1 94.88 225 MET B CA 1
ATOM 5100 C C . MET B 1 225 ? 7.434 29.781 13.109 1 94.88 225 MET B C 1
ATOM 5102 O O . MET B 1 225 ? 7.262 30.922 12.703 1 94.88 225 MET B O 1
ATOM 5106 N N . ASN B 1 226 ? 7.25 28.734 12.359 1 93 226 ASN B N 1
ATOM 5107 C CA . ASN B 1 226 ? 6.84 28.875 10.961 1 93 226 ASN B CA 1
ATOM 5108 C C . ASN B 1 226 ? 5.395 29.344 10.852 1 93 226 ASN B C 1
ATOM 5110 O O . ASN B 1 226 ? 5.008 29.922 9.828 1 93 226 ASN B O 1
ATOM 5114 N N . ALA B 1 227 ? 4.691 29.141 11.891 1 94 227 ALA B N 1
ATOM 5115 C CA . ALA B 1 227 ? 3.273 29.5 11.867 1 94 227 ALA B CA 1
ATOM 5116 C C . ALA B 1 227 ? 3.07 30.969 12.211 1 94 227 ALA B C 1
ATOM 5118 O O . ALA B 1 227 ? 2.002 31.531 11.969 1 94 227 ALA B O 1
ATOM 5119 N N . VAL B 1 228 ? 3.982 31.578 12.828 1 94.12 228 VAL B N 1
ATOM 5120 C CA . VAL B 1 228 ? 3.869 32.969 13.227 1 94.12 228 VAL B CA 1
ATOM 5121 C C . VAL B 1 228 ? 4.496 33.875 12.156 1 94.12 228 VAL B C 1
ATOM 5123 O O . VAL B 1 228 ? 5.629 33.656 11.727 1 94.12 228 VAL B O 1
ATOM 5126 N N . THR B 1 229 ? 3.775 34.875 11.797 1 91.75 229 THR B N 1
ATOM 5127 C CA . THR B 1 229 ? 4.277 35.812 10.797 1 91.75 229 THR B CA 1
ATOM 5128 C C . THR B 1 229 ? 5.52 36.531 11.312 1 91.75 229 THR B C 1
ATOM 5130 O O . THR B 1 229 ? 5.574 36.906 12.484 1 91.75 229 THR B O 1
ATOM 5133 N N . ALA B 1 230 ? 6.453 36.719 10.43 1 94.06 230 ALA B N 1
ATOM 5134 C CA . ALA B 1 230 ? 7.676 37.438 10.812 1 94.06 230 ALA B CA 1
ATOM 5135 C C . ALA B 1 230 ? 7.465 38.938 10.812 1 94.06 230 ALA B C 1
ATOM 5137 O O . ALA B 1 230 ? 6.852 39.469 9.891 1 94.06 230 ALA B O 1
ATOM 5138 N N . GLY B 1 231 ? 7.844 39.562 11.898 1 95.12 231 GLY B N 1
ATOM 5139 C CA . GLY B 1 231 ? 7.938 41 11.977 1 95.12 231 GLY B CA 1
ATOM 5140 C C . GLY B 1 231 ? 9.359 41.531 11.852 1 95.12 231 GLY B C 1
ATOM 5141 O O . GLY B 1 231 ? 10.258 40.781 11.453 1 95.12 231 GLY B O 1
ATOM 5142 N N . PRO B 1 232 ? 9.523 42.75 12.148 1 95.62 232 PRO B N 1
ATOM 5143 C CA . PRO B 1 232 ? 10.875 43.312 12.07 1 95.62 232 PRO B CA 1
ATOM 5144 C C . PRO B 1 232 ? 11.812 42.75 13.141 1 95.62 232 PRO B C 1
ATOM 5146 O O . PRO B 1 232 ? 11.359 42.438 14.242 1 95.62 232 PRO B O 1
ATOM 5149 N N . ASP B 1 233 ? 13.07 42.781 12.797 1 96 233 ASP B N 1
ATOM 5150 C CA . ASP B 1 233 ? 14.062 42.344 13.773 1 96 233 ASP B CA 1
ATOM 5151 C C . ASP B 1 233 ? 14.242 43.406 14.867 1 96 233 ASP B C 1
ATOM 5153 O O . ASP B 1 233 ? 14.141 44.594 14.609 1 96 233 ASP B O 1
ATOM 5157 N N . LEU B 1 234 ? 14.398 42.875 16 1 96.25 234 LEU B N 1
ATOM 5158 C CA . LEU B 1 234 ? 14.812 43.75 17.094 1 96.25 234 LEU B CA 1
ATOM 5159 C C . LEU B 1 234 ? 16.312 44.031 17.031 1 96.25 234 LEU B C 1
ATOM 5161 O O . LEU B 1 234 ? 17.109 43.219 17.547 1 96.25 234 LEU B O 1
ATOM 5165 N N . GLN B 1 235 ? 16.625 45.094 16.469 1 94.19 235 GLN B N 1
ATOM 5166 C CA . GLN B 1 235 ? 18.016 45.5 16.281 1 94.19 235 GLN B CA 1
ATOM 5167 C C . GLN B 1 235 ? 18.125 47.031 16.188 1 94.19 235 GLN B C 1
ATOM 5169 O O . GLN B 1 235 ? 17.125 47.719 15.938 1 94.19 235 GLN B O 1
ATOM 5174 N N . PRO B 1 236 ? 19.312 47.469 16.406 1 92 236 PRO B N 1
ATOM 5175 C CA . PRO B 1 236 ? 19.5 48.906 16.281 1 92 236 PRO B CA 1
ATOM 5176 C C . PRO B 1 236 ? 19.172 49.406 14.875 1 92 236 PRO B C 1
ATOM 5178 O O . PRO B 1 236 ? 19.438 48.75 13.883 1 92 236 PRO B O 1
ATOM 5181 N N . LEU B 1 237 ? 18.562 50.594 14.891 1 90.5 237 LEU B N 1
ATOM 5182 C CA . LEU B 1 237 ? 18.156 51.188 13.633 1 90.5 237 LEU B CA 1
ATOM 5183 C C . LEU B 1 237 ? 19.359 51.5 12.742 1 90.5 237 LEU B C 1
ATOM 5185 O O . LEU B 1 237 ? 20.391 51.969 13.234 1 90.5 237 LEU B O 1
ATOM 5189 N N . ALA B 1 238 ? 19.172 51.156 11.523 1 89 238 ALA B N 1
ATOM 5190 C CA . ALA B 1 238 ? 20.172 51.562 10.539 1 89 238 ALA B CA 1
ATOM 5191 C C . ALA B 1 238 ? 19.891 53 10.047 1 89 238 ALA B C 1
ATOM 5193 O O . ALA B 1 238 ? 18.984 53.219 9.258 1 89 238 ALA B O 1
ATOM 5194 N N . VAL B 1 239 ? 20.625 53.938 10.539 1 89.75 239 VAL B N 1
ATOM 5195 C CA . VAL B 1 239 ? 20.484 55.312 10.117 1 89.75 239 VAL B CA 1
ATOM 5196 C C . VAL B 1 239 ? 21.531 55.656 9.062 1 89.75 239 VAL B C 1
ATOM 5198 O O . VAL B 1 239 ? 22.734 55.531 9.328 1 89.75 239 VAL B O 1
ATOM 5201 N N . PRO B 1 240 ? 21.094 56.031 7.941 1 91.75 240 PRO B N 1
ATOM 5202 C CA . PRO B 1 240 ? 22.078 56.406 6.934 1 91.75 240 PRO B CA 1
ATOM 5203 C C . PRO B 1 240 ? 23.016 57.531 7.422 1 91.75 240 PRO B C 1
ATOM 5205 O O . PRO B 1 240 ? 22.547 58.531 7.969 1 91.75 240 PRO B O 1
ATOM 5208 N N . GLY B 1 241 ? 24.328 57.281 7.238 1 91.31 241 GLY B N 1
ATOM 5209 C CA . GLY B 1 241 ? 25.312 58.281 7.633 1 91.31 241 GLY B CA 1
ATOM 5210 C C . GLY B 1 241 ? 25.641 58.25 9.109 1 91.31 241 GLY B C 1
ATOM 5211 O O . GLY B 1 241 ? 26.281 59.188 9.633 1 91.31 241 GLY B O 1
ATOM 5212 N N . LYS B 1 242 ? 25.203 57.344 9.727 1 91.94 242 LYS B N 1
ATOM 5213 C CA . LYS B 1 242 ? 25.422 57.25 11.172 1 91.94 242 LYS B CA 1
ATOM 5214 C C . LYS B 1 242 ? 26.875 57.531 11.531 1 91.94 242 LYS B C 1
ATOM 5216 O O . LYS B 1 242 ? 27.797 57 10.891 1 91.94 242 LYS B O 1
ATOM 5221 N N . GLY B 1 243 ? 27.062 58.312 12.492 1 91.62 243 GLY B N 1
ATOM 5222 C CA . GLY B 1 243 ? 28.391 58.625 12.984 1 91.62 243 GLY B CA 1
ATOM 5223 C C . GLY B 1 243 ? 28.938 59.906 12.43 1 91.62 243 GLY B C 1
ATOM 5224 O O . GLY B 1 243 ? 29.891 60.5 12.984 1 91.62 243 GLY B O 1
ATOM 5225 N N . ALA B 1 244 ? 28.453 60.375 11.367 1 94.06 244 ALA B N 1
ATOM 5226 C CA . ALA B 1 244 ? 28.875 61.625 10.758 1 94.06 244 ALA B CA 1
ATOM 5227 C C . ALA B 1 244 ? 28.438 62.812 11.586 1 94.06 244 ALA B C 1
ATOM 5229 O O . ALA B 1 244 ? 27.391 62.781 12.242 1 94.06 244 ALA B O 1
ATOM 5230 N N . VAL B 1 245 ? 29.25 63.844 11.516 1 93.06 245 VAL B N 1
ATOM 5231 C CA . VAL B 1 245 ? 28.906 65.062 12.25 1 93.06 245 VAL B CA 1
ATOM 5232 C C . VAL B 1 245 ? 27.75 65.812 11.547 1 93.06 245 VAL B C 1
ATOM 5234 O O . VAL B 1 245 ? 27.766 65.938 10.328 1 93.06 245 VAL B O 1
ATOM 5237 N N . ALA B 1 246 ? 26.781 66.125 12.297 1 89.75 246 ALA B N 1
ATOM 5238 C CA . ALA B 1 246 ? 25.625 66.812 11.742 1 89.75 246 ALA B CA 1
ATOM 5239 C C . ALA B 1 246 ? 25.984 68.188 11.281 1 89.75 246 ALA B C 1
ATOM 5241 O O . ALA B 1 246 ? 26.922 68.812 11.82 1 89.75 246 ALA B O 1
ATOM 5242 N N . SER B 1 247 ? 25.25 68.625 10.344 1 84.81 247 SER B N 1
ATOM 5243 C CA . SER B 1 247 ? 25.516 70 9.781 1 84.81 247 SER B CA 1
ATOM 5244 C C . SER B 1 247 ? 25.141 71.062 10.766 1 84.81 247 SER B C 1
ATOM 5246 O O . SER B 1 247 ? 25.734 72.125 10.766 1 84.81 247 SER B O 1
ATOM 5248 N N . ARG B 1 248 ? 24.156 70.875 11.586 1 86.19 248 ARG B N 1
ATOM 5249 C CA . ARG B 1 248 ? 23.719 71.812 12.578 1 86.19 248 ARG B CA 1
ATOM 5250 C C . ARG B 1 248 ? 23.828 71.25 13.984 1 86.19 248 ARG B C 1
ATOM 5252 O O . ARG B 1 248 ? 23.562 70.062 14.211 1 86.19 248 ARG B O 1
ATOM 5259 N N . PRO B 1 249 ? 24.328 72.188 14.844 1 88 249 PRO B N 1
ATOM 5260 C CA . PRO B 1 249 ? 24.344 71.688 16.234 1 88 249 PRO B CA 1
ATOM 5261 C C . PRO B 1 249 ? 22.938 71.5 16.797 1 88 249 PRO B C 1
ATOM 5263 O O . PRO B 1 249 ? 21.984 72.125 16.328 1 88 249 PRO B O 1
ATOM 5266 N N . ILE B 1 250 ? 22.812 70.625 17.656 1 87.75 250 ILE B N 1
ATOM 5267 C CA . ILE B 1 250 ? 21.562 70.375 18.375 1 87.75 250 ILE B CA 1
ATOM 5268 C C . ILE B 1 250 ? 21.734 70.75 19.844 1 87.75 250 ILE B C 1
ATOM 5270 O O . ILE B 1 250 ? 22.672 70.25 20.5 1 87.75 250 ILE B O 1
ATOM 5274 N N . GLY B 1 251 ? 20.844 71.562 20.375 1 80.81 251 GLY B N 1
ATOM 5275 C CA . GLY B 1 251 ? 20.969 72.062 21.75 1 80.81 251 GLY B CA 1
ATOM 5276 C C . GLY B 1 251 ? 22.266 72.812 22 1 80.81 251 GLY B C 1
ATOM 5277 O O . GLY B 1 251 ? 22.875 72.625 23.062 1 80.81 251 GLY B O 1
ATOM 5278 N N . GLY B 1 252 ? 22.781 73.312 21.078 1 81.88 252 GLY B N 1
ATOM 5279 C CA . GLY B 1 252 ? 23.969 74.125 21.219 1 81.88 252 GLY B CA 1
ATOM 5280 C C . GLY B 1 252 ? 25.266 73.375 21.188 1 81.88 252 GLY B C 1
ATOM 5281 O O . GLY B 1 252 ? 26.344 73.875 21.359 1 81.88 252 GLY B O 1
ATOM 5282 N N . ALA B 1 253 ? 25.172 72.125 21.047 1 88.69 253 ALA B N 1
ATOM 5283 C CA . ALA B 1 253 ? 26.359 71.312 21.047 1 88.69 253 ALA B CA 1
ATOM 5284 C C . ALA B 1 253 ? 26.422 70.438 19.766 1 88.69 253 ALA B C 1
ATOM 5286 O O . ALA B 1 253 ? 25.391 70.125 19.156 1 88.69 253 ALA B O 1
ATOM 5287 N N . PRO B 1 254 ? 27.641 70.125 19.375 1 92.19 254 PRO B N 1
ATOM 5288 C CA . PRO B 1 254 ? 27.781 69.25 18.219 1 92.19 254 PRO B CA 1
ATOM 5289 C C . PRO B 1 254 ? 27.109 67.875 18.422 1 92.19 254 PRO B C 1
ATOM 5291 O O . PRO B 1 254 ? 27.078 67.375 19.531 1 92.19 254 PRO B O 1
ATOM 5294 N N . ALA B 1 255 ? 26.547 67.5 17.344 1 93.56 255 ALA B N 1
ATOM 5295 C CA . ALA B 1 255 ? 25.844 66.188 17.375 1 93.56 255 ALA B CA 1
ATOM 5296 C C . ALA B 1 255 ? 26.219 65.375 16.156 1 93.56 255 ALA B C 1
ATOM 5298 O O . ALA B 1 255 ? 26.734 65.875 15.164 1 93.56 255 ALA B O 1
ATOM 5299 N N . ARG B 1 256 ? 26.094 64.062 16.344 1 94.31 256 ARG B N 1
ATOM 5300 C CA . ARG B 1 256 ? 26.359 63.156 15.25 1 94.31 256 ARG B CA 1
ATOM 5301 C C . ARG B 1 256 ? 25.078 62.469 14.797 1 94.31 256 ARG B C 1
ATOM 5303 O O . ARG B 1 256 ? 24.172 62.219 15.602 1 94.31 256 ARG B O 1
ATOM 5310 N N . ILE B 1 257 ? 25.031 62.156 13.453 1 94.38 257 ILE B N 1
ATOM 5311 C CA . ILE B 1 257 ? 23.906 61.406 12.914 1 94.38 257 ILE B CA 1
ATOM 5312 C C . ILE B 1 257 ? 23.797 60.062 13.633 1 94.38 257 ILE B C 1
ATOM 5314 O O . ILE B 1 257 ? 24.797 59.375 13.812 1 94.38 257 ILE B O 1
ATOM 5318 N N . GLY B 1 258 ? 22.641 59.719 14.109 1 93.44 258 GLY B N 1
ATOM 5319 C CA . GLY B 1 258 ? 22.453 58.469 14.852 1 93.44 258 GLY B CA 1
ATOM 5320 C C . GLY B 1 258 ? 22.328 58.688 16.344 1 93.44 258 GLY B C 1
ATOM 5321 O O . GLY B 1 258 ? 21.906 57.781 17.078 1 93.44 258 GLY B O 1
ATOM 5322 N N . ASP B 1 259 ? 22.719 59.875 16.859 1 94 259 ASP B N 1
ATOM 5323 C CA . ASP B 1 259 ? 22.594 60.156 18.281 1 94 259 ASP B CA 1
ATOM 5324 C C . ASP B 1 259 ? 21.125 60.188 18.719 1 94 259 ASP B C 1
ATOM 5326 O O . ASP B 1 259 ? 20.266 60.594 17.953 1 94 259 ASP B O 1
ATOM 5330 N N . VAL B 1 260 ? 20.969 59.75 19.953 1 95.88 260 VAL B N 1
ATOM 5331 C CA . VAL B 1 260 ? 19.625 59.688 20.484 1 95.88 260 VAL B CA 1
ATOM 5332 C C . VAL B 1 260 ? 19.406 60.844 21.469 1 95.88 260 VAL B C 1
ATOM 5334 O O . VAL B 1 260 ? 20.281 61.125 22.297 1 95.88 260 VAL B O 1
ATOM 5337 N N . PHE B 1 261 ? 18.281 61.469 21.297 1 96.25 261 PHE B N 1
ATOM 5338 C CA . PHE B 1 261 ? 17.922 62.594 22.156 1 96.25 261 PHE B CA 1
ATOM 5339 C C . PHE B 1 261 ? 16.594 62.344 22.859 1 96.25 261 PHE B C 1
ATOM 5341 O O . PHE B 1 261 ? 15.82 61.5 22.438 1 96.25 261 PHE B O 1
ATOM 5348 N N . GLN B 1 262 ? 16.359 63 23.953 1 96.69 262 GLN B N 1
ATOM 5349 C CA . GLN B 1 262 ? 15.094 62.906 24.672 1 96.69 262 GLN B CA 1
ATOM 5350 C C . GLN B 1 262 ? 14.609 64.25 25.094 1 96.69 262 GLN B C 1
ATOM 5352 O O . GLN B 1 262 ? 15.398 65.125 25.516 1 96.69 262 GLN B O 1
ATOM 5357 N N . SER B 1 263 ? 13.391 64.5 24.844 1 95.75 263 SER B N 1
ATOM 5358 C CA . SER B 1 263 ? 12.734 65.75 25.297 1 95.75 263 SER B CA 1
ATOM 5359 C C . SER B 1 263 ? 11.328 65.438 25.828 1 95.75 263 SER B C 1
ATOM 5361 O O . SER B 1 263 ? 10.516 64.812 25.125 1 95.75 263 SER B O 1
ATOM 5363 N N . ALA B 1 264 ? 11.062 65.812 27.062 1 93.56 264 ALA B N 1
ATOM 5364 C CA . ALA B 1 264 ? 9.75 65.688 27.688 1 93.56 264 ALA B CA 1
ATOM 5365 C C . ALA B 1 264 ? 9.266 64.188 27.562 1 93.56 264 ALA B C 1
ATOM 5367 O O . ALA B 1 264 ? 8.117 63.969 27.188 1 93.56 264 ALA B O 1
ATOM 5368 N N . GLY B 1 265 ? 10.117 63.344 27.641 1 92.19 265 GLY B N 1
ATOM 5369 C CA . GLY B 1 265 ? 9.75 61.938 27.672 1 92.19 265 GLY B CA 1
ATOM 5370 C C . GLY B 1 265 ? 9.719 61.312 26.297 1 92.19 265 GLY B C 1
ATOM 5371 O O . GLY B 1 265 ? 9.539 60.094 26.172 1 92.19 265 GLY B O 1
ATOM 5372 N N . GLN B 1 266 ? 9.922 62.125 25.25 1 95.69 266 GLN B N 1
ATOM 5373 C CA . GLN B 1 266 ? 9.914 61.625 23.875 1 95.69 266 GLN B CA 1
ATOM 5374 C C . GLN B 1 266 ? 11.336 61.469 23.344 1 95.69 266 GLN B C 1
ATOM 5376 O O . GLN B 1 266 ? 12.211 62.281 23.641 1 95.69 266 GLN B O 1
ATOM 5381 N N . TYR B 1 267 ? 11.508 60.375 22.547 1 96.81 267 TYR B N 1
ATOM 5382 C CA . TYR B 1 267 ? 12.836 60.094 22 1 96.81 267 TYR B CA 1
ATOM 5383 C C . TYR B 1 267 ? 12.93 60.531 20.547 1 96.81 267 TYR B C 1
ATOM 5385 O O . TYR B 1 267 ? 11.945 60.5 19.812 1 96.81 267 TYR B O 1
ATOM 5393 N N . TYR B 1 268 ? 14.156 60.906 20.156 1 96.38 268 TYR B N 1
ATOM 5394 C CA . TYR B 1 268 ? 14.461 61.344 18.812 1 96.38 268 TYR B CA 1
ATOM 5395 C C . TYR B 1 268 ? 15.812 60.812 18.359 1 96.38 268 TYR B C 1
ATOM 5397 O O . TYR B 1 268 ? 16.719 60.656 19.172 1 96.38 268 TYR B O 1
ATOM 5405 N N . VAL B 1 269 ? 15.906 60.594 17.109 1 95.75 269 VAL B N 1
ATOM 5406 C CA . VAL B 1 269 ? 17.188 60.25 16.516 1 95.75 269 VAL B CA 1
ATOM 5407 C C . VAL B 1 269 ? 17.578 61.281 15.461 1 95.75 269 VAL B C 1
ATOM 5409 O O . VAL B 1 269 ? 16.719 61.75 14.719 1 95.75 269 VAL B O 1
ATOM 5412 N N . LEU B 1 270 ? 18.828 61.562 15.547 1 95.69 270 LEU B N 1
ATOM 5413 C CA . LEU B 1 270 ? 19.297 62.562 14.586 1 95.69 270 LEU B CA 1
ATOM 5414 C C . LEU B 1 270 ? 19.594 61.906 13.234 1 95.69 270 LEU B C 1
ATOM 5416 O O . LEU B 1 270 ? 20.406 61 13.141 1 95.69 270 LEU B O 1
ATOM 5420 N N . THR B 1 271 ? 18.875 62.344 12.219 1 95.25 271 THR B N 1
ATOM 5421 C CA . THR B 1 271 ? 19.109 61.938 10.836 1 95.25 271 THR B CA 1
ATOM 5422 C C . THR B 1 271 ? 19.828 63.031 10.062 1 95.25 271 THR B C 1
ATOM 5424 O O . THR B 1 271 ? 20.141 64.062 10.617 1 95.25 271 THR B O 1
ATOM 5427 N N . GLN B 1 272 ? 20.047 62.688 8.812 1 92.19 272 GLN B N 1
ATOM 5428 C CA . GLN B 1 272 ? 20.703 63.688 7.977 1 92.19 272 GLN B CA 1
ATOM 5429 C C . GLN B 1 272 ? 19.828 64.938 7.797 1 92.19 272 GLN B C 1
ATOM 5431 O O . GLN B 1 272 ? 20.328 66 7.605 1 92.19 272 GLN B O 1
ATOM 5436 N N . THR B 1 273 ? 18.531 64.75 8.055 1 92.31 273 THR B N 1
ATOM 5437 C CA . THR B 1 273 ? 17.609 65.812 7.762 1 92.31 273 THR B CA 1
ATOM 5438 C C . THR B 1 273 ? 17.078 66.438 9.055 1 92.31 273 THR B C 1
ATOM 5440 O O . THR B 1 273 ? 16.344 67.438 9.016 1 92.31 273 THR B O 1
ATOM 5443 N N . GLY B 1 274 ? 17.422 65.875 10.117 1 93.81 274 GLY B N 1
ATOM 5444 C CA . GLY B 1 274 ? 16.969 66.438 11.391 1 93.81 274 GLY B CA 1
ATOM 5445 C C . GLY B 1 274 ? 16.594 65.375 12.391 1 93.81 274 GLY B C 1
ATOM 5446 O O . GLY B 1 274 ? 17.047 64.25 12.305 1 93.81 274 GLY B O 1
ATOM 5447 N N . LEU B 1 275 ? 15.836 65.812 13.359 1 95.44 275 LEU B N 1
ATOM 5448 C CA . LEU B 1 275 ? 15.414 64.938 14.422 1 95.44 275 LEU B CA 1
ATOM 5449 C C . LEU B 1 275 ? 14.133 64.188 14.031 1 95.44 275 LEU B C 1
ATOM 5451 O O . LEU B 1 275 ? 13.125 64.812 13.719 1 95.44 275 LEU B O 1
ATOM 5455 N N . ALA B 1 276 ? 14.203 62.906 14.031 1 96.12 276 ALA B N 1
ATOM 5456 C CA . ALA B 1 276 ? 13.031 62.062 13.789 1 96.12 276 ALA B CA 1
ATOM 5457 C C . ALA B 1 276 ? 12.531 61.438 15.086 1 96.12 276 ALA B C 1
ATOM 5459 O O . ALA B 1 276 ? 13.328 61 15.906 1 96.12 276 ALA B O 1
ATOM 5460 N N . THR B 1 277 ? 11.211 61.469 15.258 1 96.12 277 THR B N 1
ATOM 5461 C CA . THR B 1 277 ? 10.625 60.844 16.438 1 96.12 277 THR B CA 1
ATOM 5462 C C . THR B 1 277 ? 10.781 59.312 16.391 1 96.12 277 THR B C 1
ATOM 5464 O O . THR B 1 277 ? 10.586 58.719 15.344 1 96.12 277 THR B O 1
ATOM 5467 N N . ILE B 1 278 ? 11.18 58.688 17.484 1 96.38 278 ILE B N 1
ATOM 5468 C CA . ILE B 1 278 ? 11.297 57.219 17.578 1 96.38 278 ILE B CA 1
ATOM 5469 C C . ILE B 1 278 ? 10.664 56.75 18.875 1 96.38 278 ILE B C 1
ATOM 5471 O O . ILE B 1 278 ? 10.453 57.531 19.812 1 96.38 278 ILE B O 1
ATOM 5475 N N . GLY B 1 279 ? 10.328 55.469 18.891 1 95.5 279 GLY B N 1
ATOM 5476 C CA . GLY B 1 279 ? 9.781 54.844 20.094 1 95.5 279 GLY B CA 1
ATOM 5477 C C . GLY B 1 279 ? 10.844 54.5 21.109 1 95.5 279 GLY B C 1
ATOM 5478 O O . GLY B 1 279 ? 12.047 54.562 20.812 1 95.5 279 GLY B O 1
ATOM 5479 N N . GLU B 1 280 ? 10.391 54.156 22.328 1 95.75 280 GLU B N 1
ATOM 5480 C CA . GLU B 1 280 ? 11.289 53.812 23.422 1 95.75 280 GLU B CA 1
ATOM 5481 C C . GLU B 1 280 ? 12.133 52.594 23.062 1 95.75 280 GLU B C 1
ATOM 5483 O O . GLU B 1 280 ? 13.32 52.531 23.375 1 95.75 280 GLU B O 1
ATOM 5488 N N . VAL B 1 281 ? 11.508 51.594 22.422 1 96.06 281 VAL B N 1
ATOM 5489 C CA . VAL B 1 281 ? 12.203 50.375 22.062 1 96.06 281 VAL B CA 1
ATOM 5490 C C . VAL B 1 281 ? 13.352 50.688 21.109 1 96.06 281 VAL B C 1
ATOM 5492 O O . VAL B 1 281 ? 14.484 50.25 21.312 1 96.06 281 VAL B O 1
ATOM 5495 N N . THR B 1 282 ? 13.094 51.469 20.141 1 95.56 282 THR B N 1
ATOM 5496 C CA . THR B 1 282 ? 14.117 51.875 19.172 1 95.56 282 THR B CA 1
ATOM 5497 C C . THR B 1 282 ? 15.234 52.625 19.859 1 95.56 282 THR B C 1
ATOM 5499 O O . THR B 1 282 ? 16.422 52.438 19.562 1 95.56 282 THR B O 1
ATOM 5502 N N . ALA B 1 283 ? 14.852 53.5 20.766 1 95.75 283 ALA B N 1
ATOM 5503 C CA . ALA B 1 283 ? 15.844 54.281 21.5 1 95.75 283 ALA B CA 1
ATOM 5504 C C . ALA B 1 283 ? 16.734 53.375 22.344 1 95.75 283 ALA B C 1
ATOM 5506 O O . ALA B 1 283 ? 17.969 53.5 22.312 1 95.75 283 ALA B O 1
ATOM 5507 N N . ARG B 1 284 ? 16.109 52.5 23.016 1 94.44 284 ARG B N 1
ATOM 5508 C CA . ARG B 1 284 ? 16.875 51.562 23.844 1 94.44 284 ARG B CA 1
ATOM 5509 C C . ARG B 1 284 ? 17.828 50.719 23 1 94.44 284 ARG B C 1
ATOM 5511 O O . ARG B 1 284 ? 18.953 50.438 23.406 1 94.44 284 ARG B O 1
ATOM 5518 N N . LEU B 1 285 ? 17.422 50.312 21.875 1 94.69 285 LEU B N 1
ATOM 5519 C CA . LEU B 1 285 ? 18.25 49.531 20.984 1 94.69 285 LEU B CA 1
ATOM 5520 C C . LEU B 1 285 ? 19.453 50.344 20.484 1 94.69 285 LEU B C 1
ATOM 5522 O O . LEU B 1 285 ? 20.547 49.812 20.359 1 94.69 285 LEU B O 1
ATOM 5526 N N . ALA B 1 286 ? 19.188 51.562 20.219 1 92.56 286 ALA B N 1
ATOM 5527 C CA . ALA B 1 286 ? 20.25 52.438 19.734 1 92.56 286 ALA B CA 1
ATOM 5528 C C . ALA B 1 286 ? 21.297 52.656 20.828 1 92.56 286 ALA B C 1
ATOM 5530 O O . ALA B 1 286 ? 22.484 52.875 20.531 1 92.56 286 ALA B O 1
ATOM 5531 N N . LEU B 1 287 ? 20.906 52.562 22.031 1 91.44 287 LEU B N 1
ATOM 5532 C CA . LEU B 1 287 ? 21.781 52.875 23.172 1 91.44 287 LEU B CA 1
ATOM 5533 C C . LEU B 1 287 ? 22.391 51.625 23.75 1 91.44 287 LEU B C 1
ATOM 5535 O O . LEU B 1 287 ? 23.094 51.688 24.766 1 91.44 287 LEU B O 1
ATOM 5539 N N . ALA B 1 288 ? 22.016 50.469 23.25 1 84.88 288 ALA B N 1
ATOM 5540 C CA . ALA B 1 288 ? 22.453 49.156 23.75 1 84.88 288 ALA B CA 1
ATOM 5541 C C . ALA B 1 288 ? 23.984 49.125 23.875 1 84.88 288 ALA B C 1
ATOM 5543 O O . ALA B 1 288 ? 24.516 48.438 24.75 1 84.88 288 ALA B O 1
ATOM 5544 N N . GLY B 1 289 ? 24.812 49.781 23.125 1 74.75 289 GLY B N 1
ATOM 5545 C CA . GLY B 1 289 ? 26.266 49.781 23.188 1 74.75 289 GLY B CA 1
ATOM 5546 C C . GLY B 1 289 ? 26.812 50.75 24.234 1 74.75 289 GLY B C 1
ATOM 5547 O O . GLY B 1 289 ? 28.016 50.938 24.328 1 74.75 289 GLY B O 1
ATOM 5548 N N . GLY B 1 290 ? 25.984 51.281 25.188 1 74.56 290 GLY B N 1
ATOM 5549 C CA . GLY B 1 290 ? 26.5 52.094 26.297 1 74.56 290 GLY B CA 1
ATOM 5550 C C . GLY B 1 290 ? 26.188 53.562 26.156 1 74.56 290 GLY B C 1
ATOM 5551 O O . GLY B 1 290 ? 26.641 54.375 26.969 1 74.56 290 GLY B O 1
ATOM 5552 N N . GLY B 1 291 ? 25.359 53.938 25.328 1 78.38 291 GLY B N 1
ATOM 5553 C CA . GLY B 1 291 ? 25.078 55.375 25.203 1 78.38 291 GLY B CA 1
ATOM 5554 C C . GLY B 1 291 ? 23.844 55.812 25.969 1 78.38 291 GLY B C 1
ATOM 5555 O O . GLY B 1 291 ? 23.109 54.969 26.5 1 78.38 291 GLY B O 1
ATOM 5556 N N . THR B 1 292 ? 23.797 57.156 26.344 1 87.94 292 THR B N 1
ATOM 5557 C CA . THR B 1 292 ? 22.609 57.781 26.953 1 87.94 292 THR B CA 1
ATOM 5558 C C . THR B 1 292 ? 21.984 58.812 26.016 1 87.94 292 THR B C 1
ATOM 5560 O O . THR B 1 292 ? 22.688 59.406 25.188 1 87.94 292 THR B O 1
ATOM 5563 N N . ALA B 1 293 ? 20.75 58.812 26.172 1 94.06 293 ALA B N 1
ATOM 5564 C CA . ALA B 1 293 ? 20.062 59.812 25.375 1 94.06 293 ALA B CA 1
ATOM 5565 C C . ALA B 1 293 ? 20.375 61.219 25.875 1 94.06 293 ALA B C 1
ATOM 5567 O O . ALA B 1 293 ? 20.266 61.5 27.078 1 94.06 293 ALA B O 1
ATOM 5568 N N . ARG B 1 294 ? 20.719 62.031 24.953 1 94.62 294 ARG B N 1
ATOM 5569 C CA . ARG B 1 294 ? 20.984 63.438 25.312 1 94.62 294 ARG B CA 1
ATOM 5570 C C . ARG B 1 294 ? 19.688 64.188 25.531 1 94.62 294 ARG B C 1
ATOM 5572 O O . ARG B 1 294 ? 18.797 64.125 24.688 1 94.62 294 ARG B O 1
ATOM 5579 N N . GLN B 1 295 ? 19.609 64.938 26.672 1 94.75 295 GLN B N 1
ATOM 5580 C CA . GLN B 1 295 ? 18.422 65.75 26.984 1 94.75 295 GLN B CA 1
ATOM 5581 C C . GLN B 1 295 ? 18.438 67.062 26.266 1 94.75 295 GLN B C 1
ATOM 5583 O O . GLN B 1 295 ? 19.438 67.812 26.297 1 94.75 295 GLN B O 1
ATOM 5588 N N . ILE B 1 296 ? 17.359 67.312 25.578 1 94.38 296 ILE B N 1
ATOM 5589 C CA . ILE B 1 296 ? 17.234 68.625 24.906 1 94.38 296 ILE B CA 1
ATOM 5590 C C . ILE B 1 296 ? 15.875 69.25 25.25 1 94.38 296 ILE B C 1
ATOM 5592 O O . ILE B 1 296 ? 14.992 68.562 25.766 1 94.38 296 ILE B O 1
ATOM 5596 N N . THR B 1 297 ? 15.703 70.562 25.047 1 93.38 297 THR B N 1
ATOM 5597 C CA . THR B 1 297 ? 14.461 71.25 25.359 1 93.38 297 THR B CA 1
ATOM 5598 C C . THR B 1 297 ? 13.469 71.062 24.219 1 93.38 297 THR B C 1
ATOM 5600 O O . THR B 1 297 ? 13.859 70.812 23.078 1 93.38 297 THR B O 1
ATOM 5603 N N . PRO B 1 298 ? 12.234 71.25 24.484 1 93.19 298 PRO B N 1
ATOM 5604 C CA . PRO B 1 298 ? 11.219 71.25 23.422 1 93.19 298 PRO B CA 1
ATOM 5605 C C . PRO B 1 298 ? 11.492 72.25 22.312 1 93.19 298 PRO B C 1
ATOM 5607 O O . PRO B 1 298 ? 11.219 72 21.141 1 93.19 298 PRO B O 1
ATOM 5610 N N . ASP B 1 299 ? 12.023 73.312 22.719 1 91.38 299 ASP B N 1
ATOM 5611 C CA . ASP B 1 299 ? 12.328 74.375 21.719 1 91.38 299 ASP B CA 1
ATOM 5612 C C . ASP B 1 299 ? 13.414 73.875 20.75 1 91.38 299 ASP B C 1
ATOM 5614 O O . ASP B 1 299 ? 13.336 74.188 19.562 1 91.38 299 ASP B O 1
ATOM 5618 N N . GLU B 1 300 ? 14.359 73.25 21.359 1 90.94 300 GLU B N 1
ATOM 5619 C CA . GLU B 1 300 ? 15.445 72.688 20.531 1 90.94 300 GLU B CA 1
ATOM 5620 C C . GLU B 1 300 ? 14.938 71.625 19.578 1 90.94 300 GLU B C 1
ATOM 5622 O O . GLU B 1 300 ? 15.422 71.5 18.453 1 90.94 300 GLU B O 1
ATOM 5627 N N . VAL B 1 301 ? 13.984 70.812 20.016 1 92.5 301 VAL B N 1
ATOM 5628 C CA . VAL B 1 301 ? 13.367 69.812 19.172 1 92.5 301 VAL B CA 1
ATOM 5629 C C . VAL B 1 301 ? 12.625 70.5 18.016 1 92.5 301 VAL B C 1
ATOM 5631 O O . VAL B 1 301 ? 12.75 70.062 16.859 1 92.5 301 VAL B O 1
ATOM 5634 N N . GLY B 1 302 ? 11.789 71.562 18.266 1 90.5 302 GLY B N 1
ATOM 5635 C CA . GLY B 1 302 ? 11 72.25 17.281 1 90.5 302 GLY B CA 1
ATOM 5636 C C . GLY B 1 302 ? 11.828 72.75 16.109 1 90.5 302 GLY B C 1
ATOM 5637 O O . GLY B 1 302 ? 11.383 72.688 14.961 1 90.5 302 GLY B O 1
ATOM 5638 N N . GLY B 1 303 ? 13.023 73.188 16.453 1 87.62 303 GLY B N 1
ATOM 5639 C CA . GLY B 1 303 ? 13.867 73.75 15.422 1 87.62 303 GLY B CA 1
ATOM 5640 C C . GLY B 1 303 ? 14.492 72.688 14.508 1 87.62 303 GLY B C 1
ATOM 5641 O O . GLY B 1 303 ? 14.961 73.062 13.422 1 87.62 303 GLY B O 1
ATOM 5642 N N . ALA B 1 304 ? 14.469 71.438 14.992 1 91.81 304 ALA B N 1
ATOM 5643 C CA . ALA B 1 304 ? 15.195 70.438 14.234 1 91.81 304 ALA B CA 1
ATOM 5644 C C . ALA B 1 304 ? 14.273 69.312 13.852 1 91.81 304 ALA B C 1
ATOM 5646 O O . ALA B 1 304 ? 14.688 68.375 13.141 1 91.81 304 ALA B O 1
ATOM 5647 N N . LEU B 1 305 ? 13.078 69.312 14.258 1 93.81 305 LEU B N 1
ATOM 5648 C CA . LEU B 1 305 ? 12.148 68.188 14.078 1 93.81 305 LEU B CA 1
ATOM 5649 C C . LEU B 1 305 ? 11.789 68 12.609 1 93.81 305 LEU B C 1
ATOM 5651 O O . LEU B 1 305 ? 11.539 69 11.906 1 93.81 305 LEU B O 1
ATOM 5655 N N . VAL B 1 306 ? 11.883 66.75 12.195 1 93.75 306 VAL B N 1
ATOM 5656 C CA . VAL B 1 306 ? 11.453 66.375 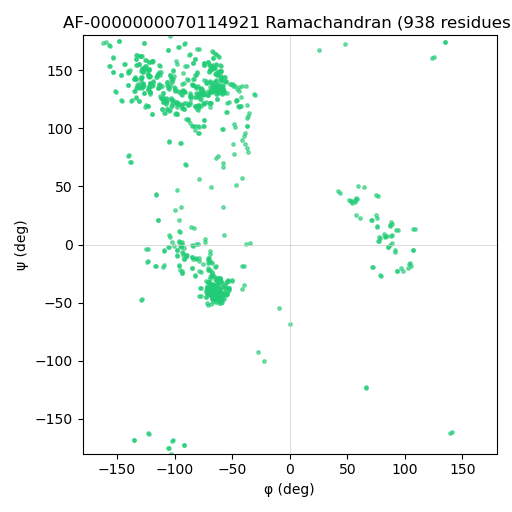10.844 1 93.75 306 VAL B CA 1
ATOM 5657 C C . VAL B 1 306 ? 10.375 65.312 10.898 1 93.75 306 VAL B C 1
ATOM 5659 O O . VAL B 1 306 ? 10.359 64.5 11.82 1 93.75 306 VAL B O 1
ATOM 5662 N N . ASN B 1 307 ? 9.422 65.375 9.961 1 91.06 307 ASN B N 1
ATOM 5663 C CA . ASN B 1 307 ? 8.336 64.438 9.922 1 91.06 307 ASN B CA 1
ATOM 5664 C C . ASN B 1 307 ? 8.672 63.219 9.039 1 91.06 307 ASN B C 1
ATOM 5666 O O . ASN B 1 307 ? 8.133 63.062 7.945 1 91.06 307 ASN B O 1
ATOM 5670 N N . VAL B 1 308 ? 9.578 62.375 9.445 1 91.06 308 VAL B N 1
ATOM 5671 C CA . VAL B 1 308 ? 9.984 61.188 8.727 1 91.06 308 VAL B CA 1
ATOM 5672 C C . VAL B 1 308 ? 9.891 59.969 9.648 1 91.06 308 VAL B C 1
ATOM 5674 O O . VAL B 1 308 ? 10.203 60.062 10.836 1 91.06 308 VAL B O 1
ATOM 5677 N N . THR B 1 309 ? 9.375 58.906 9.07 1 90.44 309 THR B N 1
ATOM 5678 C CA . THR B 1 309 ? 9.336 57.656 9.812 1 90.44 309 THR B CA 1
ATOM 5679 C C . THR B 1 309 ? 10.578 56.812 9.539 1 90.44 309 THR B C 1
ATOM 5681 O O . THR B 1 309 ? 10.836 56.406 8.398 1 90.44 309 THR B O 1
ATOM 5684 N N . VAL B 1 310 ? 11.281 56.5 10.578 1 92.31 310 VAL B N 1
ATOM 5685 C CA . VAL B 1 310 ? 12.539 55.812 10.383 1 92.31 310 VAL B CA 1
ATOM 5686 C C . VAL B 1 310 ? 12.398 54.375 10.883 1 92.31 310 VAL B C 1
ATOM 5688 O O . VAL B 1 310 ? 13.195 53.5 10.516 1 92.31 310 VAL B O 1
ATOM 5691 N N . GLU B 1 311 ? 11.445 54.156 11.68 1 93.88 311 GLU B N 1
ATOM 5692 C CA . GLU B 1 311 ? 11.258 52.844 12.25 1 93.88 311 GLU B CA 1
ATOM 5693 C C . GLU B 1 311 ? 10.477 51.938 11.297 1 93.88 311 GLU B C 1
ATOM 5695 O O . GLU B 1 311 ? 9.523 52.375 10.648 1 93.88 311 GLU B O 1
ATOM 5700 N N . PRO B 1 312 ? 10.977 50.656 11.211 1 92.81 312 PRO B N 1
ATOM 5701 C CA . PRO B 1 312 ? 10.148 49.719 10.438 1 92.81 312 PRO B CA 1
ATOM 5702 C C . PRO B 1 312 ? 8.781 49.5 11.07 1 92.81 312 PRO B C 1
ATOM 5704 O O . PRO B 1 312 ? 8.641 49.531 12.297 1 92.81 312 PRO B O 1
ATOM 5707 N N . PRO B 1 313 ? 7.836 49.281 10.219 1 92.88 313 PRO B N 1
ATOM 5708 C CA . PRO B 1 313 ? 6.508 48.969 10.766 1 92.88 313 PRO B CA 1
ATOM 5709 C C . PRO B 1 313 ? 6.48 47.688 11.594 1 92.88 313 PRO B C 1
ATOM 5711 O O . PRO B 1 313 ? 7.148 46.719 11.25 1 92.88 313 PRO B O 1
ATOM 5714 N N . GLY B 1 314 ? 5.789 47.75 12.727 1 93.25 314 GLY B N 1
ATOM 5715 C CA . GLY B 1 314 ? 5.594 46.531 13.516 1 93.25 314 GLY B CA 1
ATOM 5716 C C . GLY B 1 314 ? 6.43 46.5 14.781 1 93.25 314 GLY B C 1
ATOM 5717 O O . GLY B 1 314 ? 6.289 45.594 15.602 1 93.25 314 GLY B O 1
ATOM 5718 N N . LEU B 1 315 ? 7.27 47.5 14.938 1 94.81 315 LEU B N 1
ATOM 5719 C CA . LEU B 1 315 ? 8.047 47.562 16.172 1 94.81 315 LEU B CA 1
ATOM 5720 C C . LEU B 1 315 ? 7.215 48.156 17.312 1 94.81 315 LEU B C 1
ATOM 5722 O O . LEU B 1 315 ? 6.477 49.125 17.125 1 94.81 315 LEU B O 1
ATOM 5726 N N . PRO B 1 316 ? 7.293 47.562 18.438 1 95.25 316 PRO B N 1
ATOM 5727 C CA . PRO B 1 316 ? 6.57 48.156 19.562 1 95.25 316 PRO B CA 1
ATOM 5728 C C . PRO B 1 316 ? 7.145 49.5 19.984 1 95.25 316 PRO B C 1
ATOM 5730 O O . PRO B 1 316 ? 8.359 49.656 20.125 1 95.25 316 PRO B O 1
ATOM 5733 N N . PRO B 1 317 ? 6.277 50.438 20.141 1 94.5 317 PRO B N 1
ATOM 5734 C CA . PRO B 1 317 ? 6.781 51.75 20.578 1 94.5 317 PRO B CA 1
ATOM 5735 C C . PRO B 1 317 ? 7.375 51.719 21.984 1 94.5 317 PRO B C 1
ATOM 5737 O O . PRO B 1 317 ? 8.336 52.406 22.281 1 94.5 317 PRO B O 1
ATOM 5740 N N . VAL B 1 318 ? 6.723 50.969 22.828 1 95.5 318 VAL B N 1
ATOM 5741 C CA . VAL B 1 318 ? 7.223 50.719 24.172 1 95.5 318 VAL B CA 1
ATOM 5742 C C . VAL B 1 318 ? 7.309 49.188 24.406 1 95.5 318 VAL B C 1
ATOM 5744 O O . VAL B 1 318 ? 6.613 48.406 23.734 1 95.5 318 VAL B O 1
ATOM 5747 N N . MET B 1 319 ? 8.203 48.875 25.297 1 93.88 319 MET B N 1
ATOM 5748 C CA . MET B 1 319 ? 8.305 47.438 25.578 1 93.88 319 MET B CA 1
ATOM 5749 C C . MET B 1 319 ? 7 46.906 26.172 1 93.88 319 MET B C 1
ATOM 5751 O O . MET B 1 319 ? 6.496 47.438 27.156 1 93.88 319 MET B O 1
ATOM 5755 N N . PRO B 1 320 ? 6.477 45.906 25.547 1 94.62 320 PRO B N 1
ATOM 5756 C CA . PRO B 1 320 ? 5.25 45.312 26.125 1 94.62 320 PRO B CA 1
ATOM 5757 C C . PRO B 1 320 ? 5.504 44.562 27.422 1 94.62 320 PRO B C 1
ATOM 5759 O O . PRO B 1 320 ? 6.625 44.125 27.672 1 94.62 320 PRO B O 1
ATOM 5762 N N . ALA B 1 321 ? 4.398 44.5 28.219 1 92.69 321 ALA B N 1
ATOM 5763 C CA . ALA B 1 321 ? 4.484 43.656 29.391 1 92.69 321 ALA B CA 1
ATOM 5764 C C . ALA B 1 321 ? 4.664 42.188 28.984 1 92.69 321 ALA B C 1
ATOM 5766 O O . ALA B 1 321 ? 4.004 41.719 28.078 1 92.69 321 ALA B O 1
ATOM 5767 N N . LEU B 1 322 ? 5.574 41.531 29.562 1 92.94 322 LEU B N 1
ATOM 5768 C CA . LEU B 1 322 ? 5.871 40.156 29.219 1 92.94 322 LEU B CA 1
ATOM 5769 C C . LEU B 1 322 ? 5.02 39.188 30.031 1 92.94 322 LEU B C 1
ATOM 5771 O O . LEU B 1 322 ? 4.738 39.438 31.203 1 92.94 322 LEU B O 1
ATOM 5775 N N . VAL B 1 323 ? 4.621 38.156 29.312 1 89.94 323 VAL B N 1
ATOM 5776 C CA . VAL B 1 323 ? 3.98 37.062 30.016 1 89.94 323 VAL B CA 1
ATOM 5777 C C . VAL B 1 323 ? 5.043 36.156 30.625 1 89.94 323 VAL B C 1
ATOM 5779 O O . VAL B 1 323 ? 5.824 35.531 29.891 1 89.94 323 VAL B O 1
ATOM 5782 N N . ASN B 1 324 ? 5.363 36.156 31.781 1 73.06 324 ASN B N 1
ATOM 5783 C CA . ASN B 1 324 ? 6.426 35.344 32.375 1 73.06 324 ASN B CA 1
ATOM 5784 C C . ASN B 1 324 ? 5.941 34.594 33.594 1 73.06 324 ASN B C 1
ATOM 5786 O O . ASN B 1 324 ? 6.391 33.469 33.844 1 73.06 324 ASN B O 1
ATOM 5790 N N . THR B 1 325 ? 5.32 35.125 34.469 1 66.44 325 THR B N 1
ATOM 5791 C CA . THR B 1 325 ? 5.043 34.469 35.719 1 66.44 325 THR B CA 1
ATOM 5792 C C . THR B 1 325 ? 3.539 34.406 36 1 66.44 325 THR B C 1
ATOM 5794 O O . THR B 1 325 ? 2.891 35.438 36.188 1 66.44 325 THR B O 1
ATOM 5797 N N . PRO B 1 326 ? 3.172 33.156 36.094 1 74.88 326 PRO B N 1
ATOM 5798 C CA . PRO B 1 326 ? 3.828 31.891 35.719 1 74.88 326 PRO B CA 1
ATOM 5799 C C . PRO B 1 326 ? 3.967 31.703 34.219 1 74.88 326 PRO B C 1
ATOM 5801 O O . PRO B 1 326 ? 3.193 32.281 33.438 1 74.88 326 PRO B O 1
ATOM 5804 N N . ALA B 1 327 ? 5.023 30.969 33.844 1 81 327 ALA B N 1
ATOM 5805 C CA . ALA B 1 327 ? 5.238 30.672 32.438 1 81 327 ALA B CA 1
ATOM 5806 C C . ALA B 1 327 ? 4.09 29.844 31.875 1 81 327 ALA B C 1
ATOM 5808 O O . ALA B 1 327 ? 3.568 28.953 32.531 1 81 327 ALA B O 1
ATOM 5809 N N . PRO B 1 328 ? 3.6 30.266 30.734 1 87.5 328 PRO B N 1
ATOM 5810 C CA . PRO B 1 328 ? 2.572 29.422 30.141 1 87.5 328 PRO B CA 1
ATOM 5811 C C . PRO B 1 328 ? 3.08 28.016 29.828 1 87.5 328 PRO B C 1
ATOM 5813 O O . PRO B 1 328 ? 4.27 27.828 29.562 1 87.5 328 PRO B O 1
ATOM 5816 N N . VAL B 1 329 ? 2.178 27.109 29.906 1 88.88 329 VAL B N 1
ATOM 5817 C CA . VAL B 1 329 ? 2.557 25.719 29.688 1 88.88 329 VAL B CA 1
ATOM 5818 C C . VAL B 1 329 ? 2.375 25.344 28.219 1 88.88 329 VAL B C 1
ATOM 5820 O O . VAL B 1 329 ? 2.848 24.297 27.766 1 88.88 329 VAL B O 1
ATOM 5823 N N . ALA B 1 330 ? 1.696 26.203 27.5 1 94.06 330 ALA B N 1
ATOM 5824 C CA . ALA B 1 330 ? 1.547 26 26.062 1 94.06 330 ALA B CA 1
ATOM 5825 C C . ALA B 1 330 ? 1.341 27.312 25.328 1 94.06 330 ALA B C 1
ATOM 5827 O O . ALA B 1 330 ? 0.815 28.281 25.906 1 94.06 330 ALA B O 1
ATOM 5828 N N . VAL B 1 331 ? 1.803 27.391 24.125 1 95.31 331 VAL B N 1
ATOM 5829 C CA . VAL B 1 331 ? 1.615 28.5 23.203 1 95.31 331 VAL B CA 1
ATOM 5830 C C . VAL B 1 331 ? 1.044 28 21.891 1 95.31 331 VAL B C 1
ATOM 5832 O O . VAL B 1 331 ? 1.535 27.016 21.328 1 95.31 331 VAL B O 1
ATOM 5835 N N . CYS B 1 332 ? -0.018 28.672 21.453 1 97.25 332 CYS B N 1
ATOM 5836 C CA . CYS B 1 332 ? -0.662 28.234 20.219 1 97.25 332 CYS B CA 1
ATOM 5837 C C . CYS B 1 332 ? -0.828 29.422 19.266 1 97.25 332 CYS B C 1
ATOM 5839 O O . CYS B 1 332 ? -1.059 30.547 19.688 1 97.25 332 CYS B O 1
ATOM 5841 N N . VAL B 1 333 ? -0.59 29.156 18.016 1 96.94 333 VAL B N 1
ATOM 5842 C CA . VAL B 1 333 ? -0.985 30.047 16.922 1 96.94 333 VAL B CA 1
ATOM 5843 C C . VAL B 1 333 ? -2.289 29.562 16.312 1 96.94 333 VAL B C 1
ATOM 5845 O O . VAL B 1 333 ? -2.367 28.422 15.828 1 96.94 333 VAL B O 1
ATOM 5848 N N . VAL B 1 334 ? -3.297 30.406 16.312 1 96.38 334 VAL B N 1
ATOM 5849 C CA . VAL B 1 334 ? -4.633 29.953 15.945 1 96.38 334 VAL B CA 1
ATOM 5850 C C . VAL B 1 334 ? -5.141 30.75 14.75 1 96.38 334 VAL B C 1
ATOM 5852 O O . VAL B 1 334 ? -5.027 31.984 14.734 1 96.38 334 VAL B O 1
ATOM 5855 N N . ASP B 1 335 ? -5.621 30.094 13.734 1 93.31 335 ASP B N 1
ATOM 5856 C CA . ASP B 1 335 ? -6.316 30.703 12.602 1 93.31 335 ASP B CA 1
ATOM 5857 C C . ASP B 1 335 ? -7.828 30.531 12.727 1 93.31 335 ASP B C 1
ATOM 5859 O O . ASP B 1 335 ? -8.32 29.422 12.891 1 93.31 335 ASP B O 1
ATOM 5863 N N . ARG B 1 336 ? -8.555 31.672 12.734 1 91.88 336 ARG B N 1
ATOM 5864 C CA . ARG B 1 336 ? -10.008 31.688 12.836 1 91.88 336 ARG B CA 1
ATOM 5865 C C . ARG B 1 336 ? -10.641 32.406 11.656 1 91.88 336 ARG B C 1
ATOM 5867 O O . ARG B 1 336 ? -9.984 33.219 11 1 91.88 336 ARG B O 1
ATOM 5874 N N . ASP B 1 337 ? -11.945 31.859 11.398 1 81.5 337 ASP B N 1
ATOM 5875 C CA . ASP B 1 337 ? -12.719 32.531 10.367 1 81.5 337 ASP B CA 1
ATOM 5876 C C . ASP B 1 337 ? -13.281 33.875 10.875 1 81.5 337 ASP B C 1
ATOM 5878 O O . ASP B 1 337 ? -13.734 33.969 12.016 1 81.5 337 ASP B O 1
ATOM 5882 N N . ALA B 1 338 ? -12.727 35.031 10.547 1 63.12 338 ALA B N 1
ATOM 5883 C CA . ALA B 1 338 ? -13.297 36.312 10.953 1 63.12 338 ALA B CA 1
ATOM 5884 C C . ALA B 1 338 ? -14.727 36.469 10.445 1 63.12 338 ALA B C 1
ATOM 5886 O O . ALA B 1 338 ? -15.008 37.344 9.641 1 63.12 338 ALA B O 1
ATOM 5887 N N . ALA B 1 339 ? -15.688 35.594 11 1 52 339 ALA B N 1
ATOM 5888 C CA . ALA B 1 339 ? -17.125 35.719 10.727 1 52 339 ALA B CA 1
ATOM 5889 C C . ALA B 1 339 ? -17.406 35.469 9.242 1 52 339 ALA B C 1
ATOM 5891 O O . ALA B 1 339 ? -18.141 36.25 8.625 1 52 339 ALA B O 1
ATOM 5892 N N . GLY B 1 340 ? -17.016 34.562 8.617 1 49.75 340 GLY B N 1
ATOM 5893 C CA . GLY B 1 340 ? -17.297 34.344 7.211 1 49.75 340 GLY B CA 1
ATOM 5894 C C . GLY B 1 340 ? -16.453 35.188 6.285 1 49.75 340 GLY B C 1
ATOM 5895 O O . GLY B 1 340 ? -16.562 35.094 5.062 1 49.75 340 GLY B O 1
ATOM 5896 N N . LYS B 1 341 ? -15.977 36.312 6.711 1 50.88 341 LYS B N 1
ATOM 5897 C CA . LYS B 1 341 ? -15.281 37.281 5.855 1 50.88 341 LYS B CA 1
ATOM 5898 C C . LYS B 1 341 ? -13.781 36.969 5.809 1 50.88 341 LYS B C 1
ATOM 5900 O O . LYS B 1 341 ? -13.195 36.531 6.809 1 50.88 341 LYS B O 1
ATOM 5905 N N . MET B 1 342 ? -13.258 36.438 4.668 1 55.88 342 MET B N 1
ATOM 5906 C CA . MET B 1 342 ? -11.828 36.562 4.422 1 55.88 342 MET B CA 1
ATOM 5907 C C . MET B 1 342 ? -11.344 37.969 4.82 1 55.88 342 MET B C 1
ATOM 5909 O O . MET B 1 342 ? -12.109 38.906 4.797 1 55.88 342 MET B O 1
ATOM 5913 N N . PRO B 1 343 ? -10.211 38.062 5.504 1 65.88 343 PRO B N 1
ATOM 5914 C CA . PRO B 1 343 ? -9.039 37.188 5.613 1 65.88 343 PRO B CA 1
ATOM 5915 C C . PRO B 1 343 ? -9.023 36.406 6.918 1 65.88 343 PRO B C 1
ATOM 5917 O O . PRO B 1 343 ? -9.609 36.812 7.914 1 65.88 343 PRO B O 1
ATOM 5920 N N . VAL B 1 344 ? -8.602 35.156 7.008 1 79.56 344 VAL B N 1
ATOM 5921 C CA . VAL B 1 344 ? -8.281 34.344 8.156 1 79.56 344 VAL B CA 1
ATOM 5922 C C . VAL B 1 344 ? -7.484 35.156 9.18 1 79.56 344 VAL B C 1
ATOM 5924 O O . VAL B 1 344 ? -6.582 35.906 8.812 1 79.56 344 VAL B O 1
ATOM 5927 N N . THR B 1 345 ? -8.031 35.312 10.398 1 86.19 345 THR B N 1
ATOM 5928 C CA . THR B 1 345 ? -7.316 36 11.469 1 86.19 345 THR B CA 1
ATOM 5929 C C . THR B 1 345 ? -6.422 35.031 12.234 1 86.19 345 THR B C 1
ATOM 5931 O O . THR B 1 345 ? -6.867 33.938 12.617 1 86.19 345 THR B O 1
ATOM 5934 N N . THR B 1 346 ? -5.176 35.438 12.367 1 90.19 346 THR B N 1
ATOM 5935 C CA . THR B 1 346 ? -4.211 34.625 13.102 1 90.19 346 THR B CA 1
ATOM 5936 C C . THR B 1 346 ? -3.908 35.25 14.461 1 90.19 346 THR B C 1
ATOM 5938 O O . THR B 1 346 ? -3.578 36.438 14.539 1 90.19 346 THR B O 1
ATOM 5941 N N . THR B 1 347 ? -4.074 34.531 15.539 1 94.25 347 THR B N 1
ATOM 5942 C CA . THR B 1 347 ? -3.82 35.031 16.891 1 94.25 347 THR B CA 1
ATOM 5943 C C . THR B 1 347 ? -2.895 34.062 17.641 1 94.25 347 THR B C 1
ATOM 5945 O O . THR B 1 347 ? -2.947 32.844 17.453 1 94.25 347 THR B O 1
ATOM 5948 N N . VAL B 1 348 ? -2.033 34.625 18.453 1 96.56 348 VAL B N 1
ATOM 5949 C CA . VAL B 1 348 ? -1.216 33.844 19.375 1 96.56 348 VAL B CA 1
ATOM 5950 C C . VAL B 1 348 ? -1.901 33.75 20.734 1 96.56 348 VAL B C 1
ATOM 5952 O O . VAL B 1 348 ? -2.297 34.781 21.297 1 96.56 348 VAL B O 1
ATOM 5955 N N . GLU B 1 349 ? -2.014 32.531 21.219 1 96.75 349 GLU B N 1
ATOM 5956 C CA . GLU B 1 349 ? -2.688 32.312 22.484 1 96.75 349 GLU B CA 1
ATOM 5957 C C . GLU B 1 349 ? -1.819 31.469 23.422 1 96.75 349 GLU B C 1
ATOM 5959 O O . GLU B 1 349 ? -0.993 30.672 22.969 1 96.75 349 GLU B O 1
ATOM 5964 N N . ILE B 1 350 ? -1.982 31.719 24.703 1 95.44 350 ILE B N 1
ATOM 5965 C CA . ILE B 1 350 ? -1.211 30.984 25.703 1 95.44 350 ILE B CA 1
ATOM 5966 C C . ILE B 1 350 ? -2.156 30.219 26.641 1 95.44 350 ILE B C 1
ATOM 5968 O O . ILE B 1 350 ? -3.34 30.547 26.734 1 95.44 350 ILE B O 1
ATOM 5972 N N . PHE B 1 351 ? -1.621 29.219 27.25 1 94.06 351 PHE B N 1
ATOM 5973 C CA . PHE B 1 351 ? -2.375 28.391 28.172 1 94.06 351 PHE B CA 1
ATOM 5974 C C . PHE B 1 351 ? -1.646 28.25 29.5 1 94.06 351 PHE B C 1
ATOM 5976 O O . PHE B 1 351 ? -0.43 28.047 29.531 1 94.06 351 PHE B O 1
ATOM 5983 N N . ARG B 1 352 ? -2.371 28.375 30.547 1 90.75 352 ARG B N 1
ATOM 5984 C CA . ARG B 1 352 ? -1.799 28.188 31.875 1 90.75 352 ARG B CA 1
ATOM 5985 C C . ARG B 1 352 ? -2.012 26.766 32.375 1 90.75 352 ARG B C 1
ATOM 5987 O O . ARG B 1 352 ? -1.338 26.312 33.281 1 90.75 352 ARG B O 1
ATOM 5994 N N . ALA B 1 353 ? -3.006 26.141 31.781 1 90.31 353 ALA B N 1
ATOM 5995 C CA . ALA B 1 353 ? -3.258 24.719 31.953 1 90.31 353 ALA B CA 1
ATOM 5996 C C . ALA B 1 353 ? -3.416 24.016 30.609 1 90.31 353 ALA B C 1
ATOM 5998 O O . ALA B 1 353 ? -3.98 24.594 29.672 1 90.31 353 ALA B O 1
ATOM 5999 N N . LEU B 1 354 ? -2.898 22.828 30.594 1 91.62 354 LEU B N 1
ATOM 6000 C CA . LEU B 1 354 ? -2.938 22.125 29.328 1 91.62 354 LEU B CA 1
ATOM 6001 C C . LEU B 1 354 ? -4.348 21.625 29.031 1 91.62 354 LEU B C 1
ATOM 6003 O O . LEU B 1 354 ? -4.938 20.891 29.828 1 91.62 354 LEU B O 1
ATOM 6007 N N . PRO B 1 355 ? -4.898 22.047 27.922 1 93.94 355 PRO B N 1
ATOM 6008 C CA . PRO B 1 355 ? -6.164 21.422 27.516 1 93.94 355 PRO B CA 1
ATOM 6009 C C . PRO B 1 355 ? -6.02 19.938 27.188 1 93.94 355 PRO B C 1
ATOM 6011 O O . PRO B 1 355 ? -4.902 19.453 27.016 1 93.94 355 PRO B O 1
ATOM 6014 N N . ALA B 1 356 ? -7.098 19.219 27.125 1 91.75 356 ALA B N 1
ATOM 6015 C CA . ALA B 1 356 ? -7.098 17.766 26.953 1 91.75 356 ALA B CA 1
ATOM 6016 C C . ALA B 1 356 ? -6.387 17.359 25.672 1 91.75 356 ALA B C 1
ATOM 6018 O O . ALA B 1 356 ? -5.68 16.359 25.641 1 91.75 356 ALA B O 1
ATOM 6019 N N . GLU B 1 357 ? -6.512 18.125 24.609 1 93.31 357 GLU B N 1
ATOM 6020 C CA . GLU B 1 357 ? -5.973 17.812 23.281 1 93.31 357 GLU B CA 1
ATOM 6021 C C . GLU B 1 357 ? -4.445 17.906 23.281 1 93.31 357 GLU B C 1
ATOM 6023 O O . GLU B 1 357 ? -3.791 17.297 22.422 1 93.31 357 GLU B O 1
ATOM 6028 N N . LEU B 1 358 ? -3.891 18.641 24.219 1 93.62 358 LEU B N 1
ATOM 6029 C CA . LEU B 1 358 ? -2.453 18.891 24.219 1 93.62 358 LEU B CA 1
ATOM 6030 C C . LEU B 1 358 ? -1.754 18.062 25.297 1 93.62 358 LEU B C 1
ATOM 6032 O O . LEU B 1 358 ? -0.535 18.141 25.453 1 93.62 358 LEU B O 1
ATOM 6036 N N . ARG B 1 359 ? -2.447 17.281 26.109 1 90.19 359 ARG B N 1
ATOM 6037 C CA . ARG B 1 359 ? -1.858 16.422 27.125 1 90.19 359 ARG B CA 1
ATOM 6038 C C . ARG B 1 359 ? -1.199 15.195 26.516 1 90.19 359 ARG B C 1
ATOM 6040 O O . ARG B 1 359 ? -1.601 14.75 25.438 1 90.19 359 ARG B O 1
ATOM 6047 N N . ALA B 1 360 ? -0.352 14.688 27.156 1 83.38 360 ALA B N 1
ATOM 6048 C CA . ALA B 1 360 ? 0.391 13.516 26.703 1 83.38 360 ALA B CA 1
ATOM 6049 C C . ALA B 1 360 ? -0.532 12.312 26.516 1 83.38 360 ALA B C 1
ATOM 6051 O O . ALA B 1 360 ? -0.295 11.461 25.656 1 83.38 360 ALA B O 1
ATOM 6052 N N . ASP B 1 361 ? -1.564 12.234 27.234 1 82.75 361 ASP B N 1
ATOM 6053 C CA . ASP B 1 361 ? -2.438 11.062 27.219 1 82.75 361 ASP B CA 1
ATOM 6054 C C . ASP B 1 361 ? -3.619 11.273 26.281 1 82.75 361 ASP B C 1
ATOM 6056 O O . ASP B 1 361 ? -4.594 10.523 26.312 1 82.75 361 ASP B O 1
ATOM 6060 N N . SER B 1 362 ? -3.482 12.336 25.516 1 86.69 362 SER B N 1
ATOM 6061 C CA . SER B 1 362 ? -4.543 12.539 24.531 1 86.69 362 SER B CA 1
ATOM 6062 C C . SER B 1 362 ? -4.684 11.336 23.609 1 86.69 362 SER B C 1
ATOM 6064 O O . SER B 1 362 ? -3.699 10.875 23.016 1 86.69 362 SER B O 1
ATOM 6066 N N . THR B 1 363 ? -5.914 10.875 23.422 1 87.62 363 THR B N 1
ATOM 6067 C CA . THR B 1 363 ? -6.16 9.703 22.594 1 87.62 363 THR B CA 1
ATOM 6068 C C . THR B 1 363 ? -6.391 10.102 21.141 1 87.62 363 THR B C 1
ATOM 6070 O O . THR B 1 363 ? -6.363 9.258 20.25 1 87.62 363 THR B O 1
ATOM 6073 N N . GLU B 1 364 ? -6.516 11.367 20.906 1 91.81 364 GLU B N 1
ATOM 6074 C CA . GLU B 1 364 ? -6.863 11.805 19.562 1 91.81 364 GLU B CA 1
ATOM 6075 C C . GLU B 1 364 ? -5.617 12.227 18.781 1 91.81 364 GLU B C 1
ATOM 6077 O O . GLU B 1 364 ? -5.688 12.477 17.578 1 91.81 364 GLU B O 1
ATOM 6082 N N . ALA B 1 365 ? -4.5 12.32 19.469 1 92.19 365 ALA B N 1
ATOM 6083 C CA . ALA B 1 365 ? -3.268 12.734 18.797 1 92.19 365 ALA B CA 1
ATOM 6084 C C . ALA B 1 365 ? -2.678 11.586 17.984 1 92.19 365 ALA B C 1
ATOM 6086 O O . ALA B 1 365 ? -2.516 10.477 18.484 1 92.19 365 ALA B O 1
ATOM 6087 N N . VAL B 1 366 ? -2.482 11.891 16.734 1 92.06 366 VAL B N 1
ATOM 6088 C CA . VAL B 1 366 ? -1.863 10.922 15.836 1 92.06 366 VAL B CA 1
ATOM 6089 C C . VAL B 1 366 ? -0.495 11.43 15.391 1 92.06 366 VAL B C 1
ATOM 6091 O O . VAL B 1 366 ? -0.348 12.602 15.031 1 92.06 366 VAL B O 1
ATOM 6094 N N . ALA B 1 367 ? 0.462 10.531 15.414 1 90.38 367 ALA B N 1
ATOM 6095 C CA . ALA B 1 367 ? 1.81 10.93 15.016 1 90.38 367 ALA B CA 1
ATOM 6096 C C . ALA B 1 367 ? 1.833 11.406 13.562 1 90.38 367 ALA B C 1
ATOM 6098 O O . ALA B 1 367 ? 1.241 10.781 12.688 1 90.38 367 ALA B O 1
ATOM 6099 N N . ALA B 1 368 ? 2.453 12.562 13.383 1 91.12 368 ALA B N 1
ATOM 6100 C CA . ALA B 1 368 ? 2.658 13.07 12.023 1 91.12 368 ALA B CA 1
ATOM 6101 C C . ALA B 1 368 ? 3.84 12.383 11.359 1 91.12 368 ALA B C 1
ATOM 6103 O O . ALA B 1 368 ? 4.926 12.289 11.938 1 91.12 368 ALA B O 1
ATOM 6104 N N . GLN B 1 369 ? 3.57 11.891 10.156 1 87.56 369 GLN B N 1
ATOM 6105 C CA . GLN B 1 369 ? 4.633 11.156 9.469 1 87.56 369 GLN B CA 1
ATOM 6106 C C . GLN B 1 369 ? 5.242 12 8.344 1 87.56 369 GLN B C 1
ATOM 6108 O O . GLN B 1 369 ? 4.797 11.93 7.199 1 87.56 369 GLN B O 1
ATOM 6113 N N . GLN B 1 370 ? 6.27 12.766 8.805 1 88.75 370 GLN B N 1
ATOM 6114 C CA . GLN B 1 370 ? 6.973 13.57 7.812 1 88.75 370 GLN B CA 1
ATOM 6115 C C . GLN B 1 370 ? 7.695 12.695 6.797 1 88.75 370 GLN B C 1
ATOM 6117 O O . GLN B 1 370 ? 8.266 11.664 7.152 1 88.75 370 GLN B O 1
ATOM 6122 N N . GLY B 1 371 ? 7.574 13.07 5.566 1 86.38 371 GLY B N 1
ATOM 6123 C CA . GLY B 1 371 ? 8.219 12.305 4.508 1 86.38 371 GLY B CA 1
ATOM 6124 C C . GLY B 1 371 ? 8.922 13.18 3.484 1 86.38 371 GLY B C 1
ATOM 6125 O O . GLY B 1 371 ? 9.109 14.375 3.703 1 86.38 371 GLY B O 1
ATOM 6126 N N . ALA B 1 372 ? 9.273 12.484 2.404 1 86.88 372 ALA B N 1
ATOM 6127 C CA . ALA B 1 372 ? 10.07 13.141 1.368 1 86.88 372 ALA B CA 1
ATOM 6128 C C . ALA B 1 372 ? 9.258 14.211 0.647 1 86.88 372 ALA B C 1
ATOM 6130 O O . ALA B 1 372 ? 9.82 15.102 0.009 1 86.88 372 ALA B O 1
ATOM 6131 N N . ARG B 1 373 ? 8.008 14.18 0.82 1 88 373 ARG B N 1
ATOM 6132 C CA . ARG B 1 373 ? 7.141 15.117 0.111 1 88 373 ARG B CA 1
ATOM 6133 C C . ARG B 1 373 ? 7.039 16.438 0.859 1 88 373 ARG B C 1
ATOM 6135 O O . ARG B 1 373 ? 6.527 17.422 0.321 1 88 373 ARG B O 1
ATOM 6142 N N . ASP B 1 374 ? 7.52 16.469 2.064 1 91.25 374 ASP B N 1
ATOM 6143 C CA . ASP B 1 374 ? 7.379 17.656 2.908 1 91.25 374 ASP B CA 1
ATOM 6144 C C . ASP B 1 374 ? 8.586 18.562 2.771 1 91.25 374 ASP B C 1
ATOM 6146 O O . ASP B 1 374 ? 9.734 18.109 2.82 1 91.25 374 ASP B O 1
ATOM 6150 N N . ARG B 1 375 ? 8.289 19.828 2.586 1 87.75 375 ARG B N 1
ATOM 6151 C CA . ARG B 1 375 ? 9.352 20.797 2.352 1 87.75 375 ARG B CA 1
ATOM 6152 C C . ARG B 1 375 ? 9.742 21.5 3.645 1 87.75 375 ARG B C 1
ATOM 6154 O O . ARG B 1 375 ? 10.758 22.203 3.695 1 87.75 375 ARG B O 1
ATOM 6161 N N . VAL B 1 376 ? 8.906 21.453 4.648 1 90.81 376 VAL B N 1
ATOM 6162 C CA . VAL B 1 376 ? 9.172 22.078 5.938 1 90.81 376 VAL B CA 1
ATOM 6163 C C . VAL B 1 376 ? 8.961 21.062 7.059 1 90.81 376 VAL B C 1
ATOM 6165 O O . VAL B 1 376 ? 8.359 20 6.844 1 90.81 376 VAL B O 1
ATOM 6168 N N . SER B 1 377 ? 9.508 21.422 8.156 1 92.12 377 SER B N 1
ATOM 6169 C CA . SER B 1 377 ? 9.266 20.578 9.32 1 92.12 377 SER B CA 1
ATOM 6170 C C . SER B 1 377 ? 7.785 20.562 9.703 1 92.12 377 SER B C 1
ATOM 6172 O O . SER B 1 377 ? 7.168 21.625 9.844 1 92.12 377 SER B O 1
ATOM 6174 N N . THR B 1 378 ? 7.285 19.438 9.859 1 95.19 378 THR B N 1
ATOM 6175 C CA . THR B 1 378 ? 5.883 19.312 10.242 1 95.19 378 THR B CA 1
ATOM 6176 C C . THR B 1 378 ? 5.746 19.125 11.75 1 95.19 378 THR B C 1
ATOM 6178 O O . THR B 1 378 ? 6.746 18.984 12.461 1 95.19 378 THR B O 1
ATOM 6181 N N . VAL B 1 379 ? 4.582 19.203 12.188 1 96.12 379 VAL B N 1
ATOM 6182 C CA . VAL B 1 379 ? 4.309 19.016 13.609 1 96.12 379 VAL B CA 1
ATOM 6183 C C . VAL B 1 379 ? 4.594 17.562 13.984 1 96.12 379 VAL B C 1
ATOM 6185 O O . VAL B 1 379 ? 4.719 16.688 13.117 1 96.12 379 VAL B O 1
ATOM 6188 N N . ASP B 1 380 ? 4.656 17.344 15.258 1 92.81 380 ASP B N 1
ATOM 6189 C CA . ASP B 1 380 ? 4.895 16 15.758 1 92.81 380 ASP B CA 1
ATOM 6190 C C . ASP B 1 380 ? 3.627 15.156 15.688 1 92.81 380 ASP B C 1
ATOM 6192 O O . ASP B 1 380 ? 3.689 13.953 15.414 1 92.81 380 ASP B O 1
ATOM 6196 N N . GLN B 1 381 ? 2.496 15.859 15.977 1 94.25 381 GLN B N 1
ATOM 6197 C CA . GLN B 1 381 ? 1.227 15.133 16.016 1 94.25 381 GLN B CA 1
ATOM 6198 C C . GLN B 1 381 ? 0.09 16 15.469 1 94.25 381 GLN B C 1
ATOM 6200 O O . GLN B 1 381 ? 0.173 17.234 15.484 1 94.25 381 GLN B O 1
ATOM 6205 N N . VAL B 1 382 ? -0.883 15.344 15.016 1 95.75 382 VAL B N 1
ATOM 6206 C CA . VAL B 1 382 ? -2.094 16 14.531 1 95.75 382 VAL B CA 1
ATOM 6207 C C . VAL B 1 382 ? -3.301 15.5 15.32 1 95.75 382 VAL B C 1
ATOM 6209 O O . VAL B 1 382 ? -3.447 14.297 15.555 1 95.75 382 VAL B O 1
ATOM 6212 N N . VAL B 1 383 ? -4.102 16.422 15.781 1 96 383 VAL B N 1
ATOM 6213 C CA . VAL B 1 383 ? -5.312 16.109 16.531 1 96 383 VAL B CA 1
ATOM 6214 C C . VAL B 1 383 ? -6.539 16.469 15.695 1 96 383 VAL B C 1
ATOM 6216 O O . VAL B 1 383 ? -6.727 17.641 15.336 1 96 383 VAL B O 1
ATOM 6219 N N . MET B 1 384 ? -7.285 15.531 15.375 1 94.94 384 MET B N 1
ATOM 6220 C CA . MET B 1 384 ? -8.531 15.68 14.633 1 94.94 384 MET B CA 1
ATOM 6221 C C . MET B 1 384 ? -9.609 14.742 15.172 1 94.94 384 MET B C 1
ATOM 6223 O O . MET B 1 384 ? -9.297 13.656 15.664 1 94.94 384 MET B O 1
ATOM 6227 N N . THR B 1 385 ? -10.852 15.195 15.086 1 94.19 385 THR B N 1
ATOM 6228 C CA . THR B 1 385 ? -11.953 14.344 15.523 1 94.19 385 THR B CA 1
ATOM 6229 C C . THR B 1 385 ? -12.07 13.117 14.617 1 94.19 385 THR B C 1
ATOM 6231 O O . THR B 1 385 ? -12.047 13.242 13.391 1 94.19 385 THR B O 1
ATOM 6234 N N . GLY B 1 386 ? -12.211 11.93 15.25 1 93.5 386 GLY B N 1
ATOM 6235 C CA . GLY B 1 386 ? -12.328 10.703 14.484 1 93.5 386 GLY B CA 1
ATOM 6236 C C . GLY B 1 386 ? -13.539 10.688 13.57 1 93.5 386 GLY B C 1
ATOM 6237 O O . GLY B 1 386 ? -14.633 11.086 13.969 1 93.5 386 GLY B O 1
ATOM 6238 N N . GLY B 1 387 ? -13.281 10.219 12.32 1 93.38 387 GLY B N 1
ATOM 6239 C CA . GLY B 1 387 ? -14.359 10.078 11.367 1 93.38 387 GLY B CA 1
ATOM 6240 C C . GLY B 1 387 ? -14.656 11.352 10.602 1 93.38 387 GLY B C 1
ATOM 6241 O O . GLY B 1 387 ? -15.57 11.398 9.781 1 93.38 387 GLY B O 1
ATOM 6242 N N . ARG B 1 388 ? -13.953 12.375 10.922 1 95 388 ARG B N 1
ATOM 6243 C CA . ARG B 1 388 ? -14.125 13.641 10.211 1 95 388 ARG B CA 1
ATOM 6244 C C . ARG B 1 388 ? -12.961 13.898 9.266 1 95 388 ARG B C 1
ATOM 6246 O O . ARG B 1 388 ? -12.008 13.117 9.219 1 95 388 ARG B O 1
ATOM 6253 N N . ALA B 1 389 ? -13.141 14.859 8.406 1 96.81 389 ALA B N 1
ATOM 6254 C CA . ALA B 1 389 ? -12.117 15.25 7.434 1 96.81 389 ALA B CA 1
ATOM 6255 C C . ALA B 1 389 ? -12.203 16.734 7.121 1 96.81 389 ALA B C 1
ATOM 6257 O O . ALA B 1 389 ? -13.023 17.453 7.699 1 96.81 389 ALA B O 1
ATOM 6258 N N . ALA B 1 390 ? -11.258 17.219 6.328 1 96.62 390 ALA B N 1
ATOM 6259 C CA . ALA B 1 390 ? -11.281 18.609 5.895 1 96.62 390 ALA B CA 1
ATOM 6260 C C . ALA B 1 390 ? -10.859 18.734 4.434 1 96.62 390 ALA B C 1
ATOM 6262 O O . ALA B 1 390 ? -9.984 18.016 3.967 1 96.62 390 ALA B O 1
ATOM 6263 N N . VAL B 1 391 ? -11.57 19.547 3.73 1 96.19 391 VAL B N 1
ATOM 6264 C CA . VAL B 1 391 ? -11.172 19.984 2.4 1 96.19 391 VAL B CA 1
ATOM 6265 C C . VAL B 1 391 ? -10.75 21.453 2.455 1 96.19 391 VAL B C 1
ATOM 6267 O O . VAL B 1 391 ? -11.578 22.344 2.703 1 96.19 391 VAL B O 1
ATOM 6270 N N . VAL B 1 392 ? -9.414 21.656 2.201 1 93.88 392 VAL B N 1
ATOM 6271 C CA . VAL B 1 392 ? -8.883 22.984 2.465 1 93.88 392 VAL B CA 1
ATOM 6272 C C . VAL B 1 392 ? -8.031 23.453 1.284 1 93.88 392 VAL B C 1
ATOM 6274 O O . VAL B 1 392 ? -7.66 22.641 0.427 1 93.88 392 VAL B O 1
ATOM 6277 N N . ARG B 1 393 ? -7.789 24.719 1.232 1 91.75 393 ARG B N 1
ATOM 6278 C CA . ARG B 1 393 ? -6.875 25.312 0.261 1 91.75 393 ARG B CA 1
ATOM 6279 C C . ARG B 1 393 ? -5.945 26.328 0.931 1 91.75 393 ARG B C 1
ATOM 6281 O O . ARG B 1 393 ? -6.348 27.031 1.86 1 91.75 393 ARG B O 1
ATOM 6288 N N . ALA B 1 394 ? -4.754 26.297 0.407 1 89.75 394 ALA B N 1
ATOM 6289 C CA . ALA B 1 394 ? -3.762 27.234 0.943 1 89.75 394 ALA B CA 1
ATOM 6290 C C . ALA B 1 394 ? -3.988 28.641 0.417 1 89.75 394 ALA B C 1
ATOM 6292 O O . ALA B 1 394 ? -4.301 28.828 -0.762 1 89.75 394 ALA B O 1
ATOM 6293 N N . VAL B 1 395 ? -3.939 29.562 1.268 1 85.44 395 VAL B N 1
ATOM 6294 C CA . VAL B 1 395 ? -4 30.969 0.85 1 85.44 395 VAL B CA 1
ATOM 6295 C C . VAL B 1 395 ? -2.758 31.703 1.341 1 85.44 395 VAL B C 1
ATOM 6297 O O . VAL B 1 395 ? -2.199 31.359 2.387 1 85.44 395 VAL B O 1
ATOM 6300 N N . ALA B 1 396 ? -2.26 32.469 0.323 1 72.25 396 ALA B N 1
ATOM 6301 C CA . ALA B 1 396 ? -1.159 33.344 0.718 1 72.25 396 ALA B CA 1
ATOM 6302 C C . ALA B 1 396 ? -1.668 34.531 1.514 1 72.25 396 ALA B C 1
ATOM 6304 O O . ALA B 1 396 ? -2.812 34.969 1.343 1 72.25 396 ALA B O 1
ATOM 6305 N N . GLY B 1 397 ? -1.137 34.844 2.678 1 54.56 397 GLY B N 1
ATOM 6306 C CA . GLY B 1 397 ? -1.504 35.969 3.514 1 54.56 397 GLY B CA 1
ATOM 6307 C C . GLY B 1 397 ? -2.607 36.812 2.914 1 54.56 397 GLY B C 1
ATOM 6308 O O . GLY B 1 397 ? -3.629 37.062 3.557 1 54.56 397 GLY B O 1
ATOM 6309 N N . ARG B 1 398 ? -2.543 37.562 1.854 1 48.09 398 ARG B N 1
ATOM 6310 C CA . ARG B 1 398 ? -3.461 38.625 1.404 1 48.09 398 ARG B CA 1
ATOM 6311 C C . ARG B 1 398 ? -4.484 38.062 0.42 1 48.09 398 ARG B C 1
ATOM 6313 O O . ARG B 1 398 ? -5.137 38.812 -0.299 1 48.09 398 ARG B O 1
ATOM 6320 N N . GLY B 1 399 ? -4.984 36.844 0.437 1 48.56 399 GLY B N 1
ATOM 6321 C CA . GLY B 1 399 ? -6.25 36.438 -0.152 1 48.56 399 GLY B CA 1
ATOM 6322 C C . GLY B 1 399 ? -6.082 35.656 -1.441 1 48.56 399 GLY B C 1
ATOM 6323 O O . GLY B 1 399 ? -7.07 35.281 -2.074 1 48.56 399 GLY B O 1
ATOM 6324 N N . ASP B 1 400 ? -4.977 35.719 -2.07 1 49.03 400 ASP B N 1
ATOM 6325 C CA . ASP B 1 400 ? -5.066 35.156 -3.406 1 49.03 400 ASP B CA 1
ATOM 6326 C C . ASP B 1 400 ? -5.16 33.625 -3.336 1 49.03 400 ASP B C 1
ATOM 6328 O O . ASP B 1 400 ? -4.527 33 -2.486 1 49.03 400 ASP B O 1
ATOM 6332 N N . ALA B 1 401 ? -6.223 33.031 -3.912 1 52.09 401 ALA B N 1
ATOM 6333 C CA . ALA B 1 401 ? -6.871 31.719 -4.004 1 52.09 401 ALA B CA 1
ATOM 6334 C C . ALA B 1 401 ? -5.91 30.656 -4.543 1 52.09 401 ALA B C 1
ATOM 6336 O O . ALA B 1 401 ? -6.34 29.594 -4.988 1 52.09 401 ALA B O 1
ATOM 6337 N N . ALA B 1 402 ? -4.688 30.688 -4.777 1 55.72 402 ALA B N 1
ATOM 6338 C CA . ALA B 1 402 ? -4.121 29.906 -5.871 1 55.72 402 ALA B CA 1
ATOM 6339 C C . ALA B 1 402 ? -3.963 28.438 -5.473 1 55.72 402 ALA B C 1
ATOM 6341 O O . ALA B 1 402 ? -3.66 27.594 -6.312 1 55.72 402 ALA B O 1
ATOM 6342 N N . GLY B 1 403 ? -4.113 28.016 -4.156 1 64.5 403 GLY B N 1
ATOM 6343 C CA . GLY B 1 403 ? -3.434 26.734 -4.078 1 64.5 403 GLY B CA 1
ATOM 6344 C C . GLY B 1 403 ? -4.355 25.547 -4.316 1 64.5 403 GLY B C 1
ATOM 6345 O O . GLY B 1 403 ? -5.578 25.703 -4.316 1 64.5 403 GLY B O 1
ATOM 6346 N N . THR B 1 404 ? -3.912 24.531 -4.867 1 80.56 404 THR B N 1
ATOM 6347 C CA . THR B 1 404 ? -4.562 23.234 -5.059 1 80.56 404 THR B CA 1
ATOM 6348 C C . THR B 1 404 ? -5.211 22.766 -3.762 1 80.56 404 THR B C 1
ATOM 6350 O O . THR B 1 404 ? -4.637 22.906 -2.682 1 80.56 404 THR B O 1
ATOM 6353 N N . ALA B 1 405 ? -6.547 22.484 -3.832 1 91.81 405 ALA B N 1
ATOM 6354 C CA . ALA B 1 405 ? -7.266 21.953 -2.678 1 91.81 405 ALA B CA 1
ATOM 6355 C C . ALA B 1 405 ? -6.617 20.656 -2.182 1 91.81 405 ALA B C 1
ATOM 6357 O O . ALA B 1 405 ? -6.055 19.891 -2.969 1 91.81 405 ALA B O 1
ATOM 6358 N N . VAL B 1 406 ? -6.645 20.516 -0.908 1 95 406 VAL B N 1
ATOM 6359 C CA . VAL B 1 406 ? -6.074 19.312 -0.296 1 95 406 VAL B CA 1
ATOM 6360 C C . VAL B 1 406 ? -7.098 18.672 0.636 1 95 406 VAL B C 1
ATOM 6362 O O . VAL B 1 406 ? -7.984 19.344 1.157 1 95 406 VAL B O 1
ATOM 6365 N N . TYR B 1 407 ? -6.973 17.422 0.692 1 96.06 407 TYR B N 1
ATOM 6366 C CA . TYR B 1 407 ? -7.82 16.594 1.544 1 96.06 407 TYR B CA 1
ATOM 6367 C C . TYR B 1 407 ? -7.074 16.172 2.805 1 96.06 407 TYR B C 1
ATOM 6369 O O . TYR B 1 407 ? -5.957 15.656 2.73 1 96.06 407 TYR B O 1
ATOM 6377 N N . LEU B 1 408 ? -7.648 16.469 4 1 95.56 408 LEU B N 1
ATOM 6378 C CA . LEU B 1 408 ? -7.043 16.062 5.258 1 95.56 408 LEU B CA 1
ATOM 6379 C C . LEU B 1 408 ? -7.926 15.039 5.98 1 95.56 408 LEU B C 1
ATOM 6381 O O . LEU B 1 408 ? -9.148 15.211 6.039 1 95.56 408 LEU B O 1
ATOM 6385 N N . VAL B 1 409 ? -7.301 13.969 6.484 1 91.19 409 VAL B N 1
ATOM 6386 C CA . VAL B 1 409 ? -8.023 12.969 7.262 1 91.19 409 VAL B CA 1
ATOM 6387 C C . VAL B 1 409 ? -7.32 12.75 8.602 1 91.19 409 VAL B C 1
ATOM 6389 O O . VAL B 1 409 ? -6.25 13.312 8.852 1 91.19 409 VAL B O 1
ATOM 6392 N N . VAL B 1 410 ? -7.922 11.977 9.477 1 87.69 410 VAL B N 1
ATOM 6393 C CA . VAL B 1 410 ? -7.516 11.797 10.867 1 87.69 410 VAL B CA 1
ATOM 6394 C C . VAL B 1 410 ? -6.195 11.031 10.93 1 87.69 410 VAL B C 1
ATOM 6396 O O . VAL B 1 410 ? -5.52 11.031 11.961 1 87.69 410 VAL B O 1
ATOM 6399 N N . ASN B 1 411 ? -5.645 10.531 9.836 1 81.81 411 ASN B N 1
ATOM 6400 C CA . ASN B 1 411 ? -4.363 9.836 9.891 1 81.81 411 ASN B CA 1
ATOM 6401 C C . ASN B 1 411 ? -3.195 10.82 9.906 1 81.81 411 ASN B C 1
ATOM 6403 O O . ASN B 1 411 ? -2.033 10.406 9.891 1 81.81 411 ASN B O 1
ATOM 6407 N N . GLY B 1 412 ? -3.523 12.094 9.883 1 80.31 412 GLY B N 1
ATOM 6408 C CA . GLY B 1 412 ? -2.529 13.133 10.102 1 80.31 412 GLY B CA 1
ATOM 6409 C C . GLY B 1 412 ? -1.818 13.555 8.836 1 80.31 412 GLY B C 1
ATOM 6410 O O . GLY B 1 412 ? -0.73 14.133 8.891 1 80.31 412 GLY B O 1
ATOM 6411 N N . MET B 1 413 ? -2.42 13.188 7.727 1 91.5 413 MET B N 1
ATOM 6412 C CA . MET B 1 413 ? -1.793 13.523 6.453 1 91.5 413 MET B CA 1
ATOM 6413 C C . MET B 1 413 ? -2.73 14.359 5.586 1 91.5 413 MET B C 1
ATOM 6415 O O . MET B 1 413 ? -3.953 14.258 5.715 1 91.5 413 MET B O 1
ATOM 6419 N N . ARG B 1 414 ? -2.105 15.164 4.793 1 94.75 414 ARG B N 1
ATOM 6420 C CA . ARG B 1 414 ? -2.875 15.883 3.785 1 94.75 414 ARG B CA 1
ATOM 6421 C C . ARG B 1 414 ? -2.629 15.312 2.395 1 94.75 414 ARG B C 1
ATOM 6423 O O . ARG B 1 414 ? -1.501 14.945 2.061 1 94.75 414 ARG B O 1
ATOM 6430 N N . TYR B 1 415 ? -3.678 15.234 1.648 1 95.44 415 TYR B N 1
ATOM 6431 C CA . TYR B 1 415 ? -3.623 14.648 0.313 1 95.44 415 TYR B CA 1
ATOM 6432 C C . TYR B 1 415 ? -4.043 15.664 -0.745 1 95.44 415 TYR B C 1
ATOM 6434 O O . TYR B 1 415 ? -5.215 16.047 -0.821 1 95.44 415 TYR B O 1
ATOM 6442 N N . PRO B 1 416 ? -3.084 16.094 -1.604 1 94.38 416 PRO B N 1
ATOM 6443 C CA . PRO B 1 416 ? -3.477 17.016 -2.666 1 94.38 416 PRO B CA 1
ATOM 6444 C C . PRO B 1 416 ? -4.434 16.391 -3.676 1 94.38 416 PRO B C 1
ATOM 6446 O O . PRO B 1 416 ? -4.309 15.211 -3.998 1 94.38 416 PRO B O 1
ATOM 6449 N N . PHE B 1 417 ? -5.418 17.172 -4.094 1 94.44 417 PHE B N 1
ATOM 6450 C CA . PHE B 1 417 ? -6.293 16.734 -5.176 1 94.44 417 PHE B CA 1
ATOM 6451 C C . PHE B 1 417 ? -5.621 16.922 -6.527 1 94.44 417 PHE B C 1
ATOM 6453 O O . PHE B 1 417 ? -5.137 18.016 -6.836 1 94.44 417 PHE B O 1
ATOM 6460 N N . GLY B 1 418 ? -5.617 15.82 -7.277 1 88.62 418 GLY B N 1
ATOM 6461 C CA . GLY B 1 418 ? -5.125 15.961 -8.641 1 88.62 418 GLY B CA 1
ATOM 6462 C C . GLY B 1 418 ? -6.086 16.703 -9.547 1 88.62 418 GLY B C 1
ATOM 6463 O O . GLY B 1 418 ? -7.305 16.547 -9.43 1 88.62 418 GLY B O 1
ATOM 6464 N N . GLN B 1 419 ? -5.512 17.594 -10.414 1 74.94 419 GLN B N 1
ATOM 6465 C CA . GLN B 1 419 ? -6.371 18.422 -11.266 1 74.94 419 G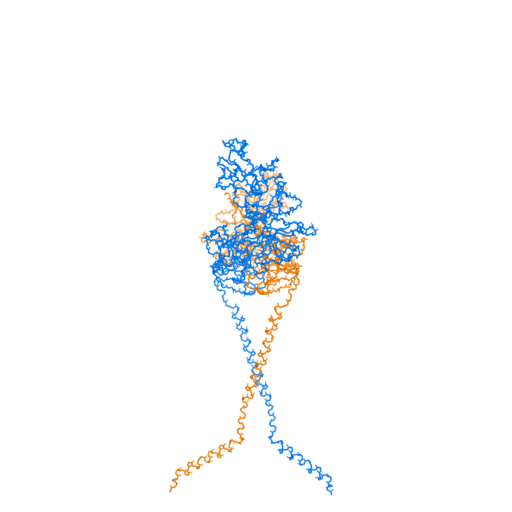LN B CA 1
ATOM 6466 C C . GLN B 1 419 ? -6.137 18.109 -12.742 1 74.94 419 GLN B C 1
ATOM 6468 O O . GLN B 1 419 ? -6.938 18.5 -13.594 1 74.94 419 GLN B O 1
ATOM 6473 N N . ARG B 1 420 ? -5.199 17.578 -13.062 1 63.34 420 ARG B N 1
ATOM 6474 C CA . ARG B 1 420 ? -4.797 17.531 -14.461 1 63.34 420 ARG B CA 1
ATOM 6475 C C . ARG B 1 420 ? -5.605 16.484 -15.227 1 63.34 420 ARG B C 1
ATOM 6477 O O . ARG B 1 420 ? -5.992 16.719 -16.375 1 63.34 420 ARG B O 1
ATOM 6484 N N . ASN B 1 421 ? -5.762 15.422 -14.68 1 61.97 421 ASN B N 1
ATOM 6485 C CA . ASN B 1 421 ? -6.297 14.273 -15.406 1 61.97 421 ASN B CA 1
ATOM 6486 C C . ASN B 1 421 ? -7.645 13.836 -14.844 1 61.97 421 ASN B C 1
ATOM 6488 O O . ASN B 1 421 ? -7.906 12.641 -14.703 1 61.97 421 ASN B O 1
ATOM 6492 N N . GLY B 1 422 ? -8.445 14.836 -14.57 1 67.12 422 GLY B N 1
ATOM 6493 C CA . GLY B 1 422 ? -9.742 14.609 -13.953 1 67.12 422 GLY B CA 1
ATOM 6494 C C . GLY B 1 422 ? -9.938 15.398 -12.672 1 67.12 422 GLY B C 1
ATOM 6495 O O . GLY B 1 422 ? -8.984 15.969 -12.141 1 67.12 422 GLY B O 1
ATOM 6496 N N . ASP B 1 423 ? -11.211 15.516 -12.305 1 85.31 423 ASP B N 1
ATOM 6497 C CA . ASP B 1 423 ? -11.531 16.266 -11.094 1 85.31 423 ASP B CA 1
ATOM 6498 C C . ASP B 1 423 ? -11.672 15.336 -9.898 1 85.31 423 ASP B C 1
ATOM 6500 O O . ASP B 1 423 ? -12.758 14.82 -9.625 1 85.31 423 ASP B O 1
ATOM 6504 N N . ALA B 1 424 ? -10.523 15.078 -9.258 1 93.56 424 ALA B N 1
ATOM 6505 C CA . ALA B 1 424 ? -10.484 14.188 -8.102 1 93.56 424 ALA B CA 1
ATOM 6506 C C . ALA B 1 424 ? -11.5 14.609 -7.043 1 93.56 424 ALA B C 1
ATOM 6508 O O . ALA B 1 424 ? -12.133 13.758 -6.402 1 93.56 424 ALA B O 1
ATOM 6509 N N . ARG B 1 425 ? -11.648 15.898 -6.891 1 93.62 425 ARG B N 1
ATOM 6510 C CA . ARG B 1 425 ? -12.578 16.391 -5.875 1 93.62 425 ARG B CA 1
ATOM 6511 C C . ARG B 1 425 ? -14.008 15.953 -6.18 1 93.62 425 ARG B C 1
ATOM 6513 O O . ARG B 1 425 ? -14.734 15.516 -5.285 1 93.62 425 ARG B O 1
ATOM 6520 N N . THR B 1 426 ? -14.406 16.062 -7.387 1 93 426 THR B N 1
ATOM 6521 C CA . THR B 1 426 ? -15.75 15.648 -7.789 1 93 426 THR B CA 1
ATOM 6522 C C . THR B 1 426 ? -15.883 14.125 -7.703 1 93 426 THR B C 1
ATOM 6524 O O . THR B 1 426 ? -16.891 13.617 -7.215 1 93 426 THR B O 1
ATOM 6527 N N . ALA B 1 427 ? -14.859 13.391 -8.148 1 93.94 427 ALA B N 1
ATOM 6528 C CA . ALA B 1 427 ? -14.875 11.93 -8.102 1 93.94 427 ALA B CA 1
ATOM 6529 C C . ALA B 1 427 ? -15.008 11.43 -6.668 1 93.94 427 ALA B C 1
ATOM 6531 O O . ALA B 1 427 ? -15.57 10.352 -6.43 1 93.94 427 ALA B O 1
ATOM 6532 N N . LEU B 1 428 ? -14.508 12.234 -5.738 1 96.5 428 LEU B N 1
ATOM 6533 C CA . LEU B 1 428 ? -14.516 11.805 -4.34 1 96.5 428 LEU B CA 1
ATOM 6534 C C . LEU B 1 428 ? -15.727 12.367 -3.607 1 96.5 428 LEU B C 1
ATOM 6536 O O . LEU B 1 428 ? -15.852 12.203 -2.393 1 96.5 428 LEU B O 1
ATOM 6540 N N . GLY B 1 429 ? -16.578 13.094 -4.367 1 94.25 429 GLY B N 1
ATOM 6541 C CA . GLY B 1 429 ? -17.859 13.539 -3.822 1 94.25 429 GLY B CA 1
ATOM 6542 C C . GLY B 1 429 ? -17.797 14.93 -3.227 1 94.25 429 GLY B C 1
ATOM 6543 O O . GLY B 1 429 ? -18.703 15.344 -2.512 1 94.25 429 GLY B O 1
ATOM 6544 N N . TYR B 1 430 ? -16.719 15.641 -3.486 1 95.5 430 TYR B N 1
ATOM 6545 C CA . TYR B 1 430 ? -16.547 16.953 -2.863 1 95.5 430 TYR B CA 1
ATOM 6546 C C . TYR B 1 430 ? -16.578 18.062 -3.908 1 95.5 430 TYR B C 1
ATOM 6548 O O . TYR B 1 430 ? -16.062 19.156 -3.672 1 95.5 430 TYR B O 1
ATOM 6556 N N . GLY B 1 431 ? -17.141 17.766 -5.031 1 92.06 431 GLY B N 1
ATOM 6557 C CA . GLY B 1 431 ? -17.203 18.75 -6.105 1 92.06 431 GLY B CA 1
ATOM 6558 C C . GLY B 1 431 ? -17.938 20.016 -5.715 1 92.06 431 GLY B C 1
ATOM 6559 O O . GLY B 1 431 ? -17.547 21.109 -6.141 1 92.06 431 GLY B O 1
ATOM 6560 N N . ALA B 1 432 ? -18.875 19.906 -4.883 1 92 432 ALA B N 1
ATOM 6561 C CA . ALA B 1 432 ? -19.703 21.062 -4.523 1 92 432 ALA B CA 1
ATOM 6562 C C . ALA B 1 432 ? -19.188 21.734 -3.256 1 92 432 ALA B C 1
ATOM 6564 O O . ALA B 1 432 ? -19.75 22.75 -2.816 1 92 432 ALA B O 1
ATOM 6565 N N . VAL B 1 433 ? -18.156 21.203 -2.697 1 93.19 433 VAL B N 1
ATOM 6566 C CA . VAL B 1 433 ? -17.625 21.734 -1.447 1 93.19 433 VAL B CA 1
ATOM 6567 C C . VAL B 1 433 ? -16.656 22.875 -1.744 1 93.19 433 VAL B C 1
ATOM 6569 O O . VAL B 1 433 ? -15.766 22.734 -2.586 1 93.19 433 VAL B O 1
ATOM 6572 N N . THR B 1 434 ? -16.875 24.031 -1.137 1 91.19 434 THR B N 1
ATOM 6573 C CA . THR B 1 434 ? -15.883 25.094 -1.183 1 91.19 434 THR B CA 1
ATOM 6574 C C . THR B 1 434 ? -14.766 24.859 -0.174 1 91.19 434 THR B C 1
ATOM 6576 O O . THR B 1 434 ? -15.016 24.797 1.032 1 91.19 434 THR B O 1
ATOM 6579 N N . PRO B 1 435 ? -13.609 24.672 -0.63 1 92.38 435 PRO B N 1
ATOM 6580 C CA . PRO B 1 435 ? -12.508 24.391 0.294 1 92.38 435 PRO B CA 1
ATOM 6581 C C . PRO B 1 435 ? -12.297 25.516 1.314 1 92.38 435 PRO B C 1
ATOM 6583 O O . PRO B 1 435 ? -12.367 26.688 0.966 1 92.38 435 PRO B O 1
ATOM 6586 N N . THR B 1 436 ? -12.094 25.141 2.537 1 91.12 436 THR B N 1
ATOM 6587 C CA . THR B 1 436 ? -11.789 26.094 3.596 1 91.12 436 THR B CA 1
ATOM 6588 C C . THR B 1 436 ? -10.422 26.719 3.379 1 91.12 436 THR B C 1
ATOM 6590 O O . THR B 1 436 ? -9.438 26.016 3.117 1 91.12 436 THR B O 1
ATOM 6593 N N . ALA B 1 437 ? -10.336 28.047 3.488 1 89.81 437 ALA B N 1
ATOM 6594 C CA . ALA B 1 437 ? -9.062 28.75 3.328 1 89.81 437 ALA B CA 1
ATOM 6595 C C . ALA B 1 437 ? -8.219 28.641 4.594 1 89.81 437 ALA B C 1
ATOM 6597 O O . ALA B 1 437 ? -8.703 28.922 5.695 1 89.81 437 ALA B O 1
ATOM 6598 N N . VAL B 1 438 ? -7.016 28.234 4.438 1 90.19 438 VAL B N 1
ATOM 6599 C CA . VAL B 1 438 ? -6.051 28.141 5.527 1 90.19 438 VAL B CA 1
ATOM 6600 C C . VAL B 1 438 ? -4.719 28.75 5.094 1 90.19 438 VAL B C 1
ATOM 6602 O O . VAL B 1 438 ? -4.277 28.547 3.961 1 90.19 438 VAL B O 1
ATOM 6605 N N . PRO B 1 439 ? -4.098 29.562 5.934 1 89.19 439 PRO B N 1
ATOM 6606 C CA . PRO B 1 439 ? -2.781 30.078 5.559 1 89.19 439 PRO B CA 1
ATOM 6607 C C . PRO B 1 439 ? -1.809 28.984 5.137 1 89.19 439 PRO B C 1
ATOM 6609 O O . PRO B 1 439 ? -1.748 27.922 5.77 1 89.19 439 PRO B O 1
ATOM 6612 N N . ALA B 1 440 ? -1.06 29.234 4.105 1 89.69 440 ALA B N 1
ATOM 6613 C CA . ALA B 1 440 ? -0.136 28.25 3.539 1 89.69 440 ALA B CA 1
ATOM 6614 C C . ALA B 1 440 ? 0.852 27.75 4.59 1 89.69 440 ALA B C 1
ATOM 6616 O O . ALA B 1 440 ? 1.194 26.578 4.621 1 89.69 440 ALA B O 1
ATOM 6617 N N . ALA B 1 441 ? 1.289 28.656 5.457 1 90.12 441 ALA B N 1
ATOM 6618 C CA . ALA B 1 441 ? 2.271 28.312 6.48 1 90.12 441 ALA B CA 1
ATOM 6619 C C . ALA B 1 441 ? 1.704 27.281 7.453 1 90.12 441 ALA B C 1
ATOM 6621 O O . ALA B 1 441 ? 2.418 26.375 7.898 1 90.12 441 ALA B O 1
ATOM 6622 N N . MET B 1 442 ? 0.41 27.469 7.715 1 92.19 442 MET B N 1
ATOM 6623 C CA . MET B 1 442 ? -0.257 26.547 8.617 1 92.19 442 MET B CA 1
ATOM 6624 C C . MET B 1 442 ? -0.463 25.188 7.941 1 92.19 442 MET B C 1
ATOM 6626 O O . MET B 1 442 ? -0.195 24.141 8.539 1 92.19 442 MET B O 1
ATOM 6630 N N . LEU B 1 443 ? -0.897 25.156 6.746 1 92.69 443 LEU B N 1
ATOM 6631 C CA . LEU B 1 443 ? -1.173 23.922 6.004 1 92.69 443 LEU B CA 1
ATOM 6632 C C . LEU B 1 443 ? 0.102 23.109 5.809 1 92.69 443 LEU B C 1
ATOM 6634 O O . LEU B 1 443 ? 0.072 21.875 5.871 1 92.69 443 LEU B O 1
ATOM 6638 N N . ALA B 1 444 ? 1.191 23.766 5.672 1 93.31 444 ALA B N 1
ATOM 6639 C CA . ALA B 1 444 ? 2.473 23.125 5.391 1 93.31 444 ALA B CA 1
ATOM 6640 C C . ALA B 1 444 ? 2.973 22.344 6.609 1 93.31 444 ALA B C 1
ATOM 6642 O O . ALA B 1 444 ? 3.906 21.547 6.5 1 93.31 444 ALA B O 1
ATOM 6643 N N . LEU B 1 445 ? 2.348 22.609 7.727 1 94.94 445 LEU B N 1
ATOM 6644 C CA . LEU B 1 445 ? 2.811 21.969 8.953 1 94.94 445 LEU B CA 1
ATOM 6645 C C . LEU B 1 445 ? 2.266 20.547 9.062 1 94.94 445 LEU B C 1
ATOM 6647 O O . LEU B 1 445 ? 2.717 19.766 9.906 1 94.94 445 LEU B O 1
ATOM 6651 N N . VAL B 1 446 ? 1.296 20.172 8.227 1 95.12 446 VAL B N 1
ATOM 6652 C CA . VAL B 1 446 ? 0.757 18.828 8.164 1 95.12 446 VAL B CA 1
ATOM 6653 C C . VAL B 1 446 ? 1.448 18.047 7.051 1 95.12 446 VAL B C 1
ATOM 6655 O O . VAL B 1 446 ? 1.539 18.516 5.914 1 95.12 446 VAL B O 1
ATOM 6658 N N . PRO B 1 447 ? 1.897 16.844 7.371 1 94.69 447 PRO B N 1
ATOM 6659 C CA . PRO B 1 447 ? 2.627 16.062 6.363 1 94.69 447 PRO B CA 1
ATOM 6660 C C . PRO B 1 447 ? 1.794 15.789 5.113 1 94.69 447 PRO B C 1
ATOM 6662 O O . PRO B 1 447 ? 0.564 15.727 5.188 1 94.69 447 PRO B O 1
ATOM 6665 N N . THR B 1 448 ? 2.51 15.594 3.998 1 94 448 THR B N 1
ATOM 6666 C CA . THR B 1 448 ? 1.871 15.43 2.697 1 94 448 THR B CA 1
ATOM 6667 C C . THR B 1 448 ? 1.866 13.961 2.283 1 94 448 THR B C 1
ATOM 6669 O O . THR B 1 448 ? 2.904 13.297 2.324 1 94 448 THR B O 1
ATOM 6672 N N . GLY B 1 449 ? 0.674 13.453 1.975 1 93.31 449 GLY B N 1
ATOM 6673 C CA . GLY B 1 449 ? 0.535 12.133 1.391 1 93.31 449 GLY B CA 1
ATOM 6674 C C . GLY B 1 449 ? 0.519 12.148 -0.126 1 93.31 449 GLY B C 1
ATOM 6675 O O . GLY B 1 449 ? 0.766 13.18 -0.745 1 93.31 449 GLY B O 1
ATOM 6676 N N . PRO B 1 450 ? 0.235 10.984 -0.733 1 92 450 PRO B N 1
ATOM 6677 C CA . PRO B 1 450 ? 0.189 10.93 -2.197 1 92 450 PRO B CA 1
ATOM 6678 C C . PRO B 1 450 ? -0.944 11.773 -2.781 1 92 450 PRO B C 1
ATOM 6680 O O . PRO B 1 450 ? -1.97 11.977 -2.127 1 92 450 PRO B O 1
ATOM 6683 N N . THR B 1 451 ? -0.667 12.219 -4.02 1 93.44 451 THR B N 1
ATOM 6684 C CA . THR B 1 451 ? -1.688 12.992 -4.719 1 93.44 451 THR B CA 1
ATOM 6685 C C . THR B 1 451 ? -2.854 12.094 -5.133 1 93.44 451 THR B C 1
ATOM 6687 O O . THR B 1 451 ? -2.648 11 -5.652 1 93.44 451 THR B O 1
ATOM 6690 N N . LEU B 1 452 ? -4.047 12.508 -4.793 1 95.44 452 LEU B N 1
ATOM 6691 C CA . LEU B 1 452 ? -5.25 11.812 -5.23 1 95.44 452 LEU B CA 1
ATOM 6692 C C . LEU B 1 452 ? -5.602 12.172 -6.668 1 95.44 452 LEU B C 1
ATOM 6694 O O . LEU B 1 452 ? -6.191 13.227 -6.922 1 95.44 452 LEU B O 1
ATOM 6698 N N . ASP B 1 453 ? -5.258 11.266 -7.535 1 93.5 453 ASP B N 1
ATOM 6699 C CA . ASP B 1 453 ? -5.371 11.523 -8.969 1 93.5 453 ASP B CA 1
ATOM 6700 C C . ASP B 1 453 ? -6.062 10.367 -9.68 1 93.5 453 ASP B C 1
ATOM 6702 O O . ASP B 1 453 ? -5.797 9.195 -9.383 1 93.5 453 ASP B O 1
ATOM 6706 N N . VAL B 1 454 ? -6.949 10.766 -10.609 1 92.81 454 VAL B N 1
ATOM 6707 C CA . VAL B 1 454 ? -7.758 9.781 -11.312 1 92.81 454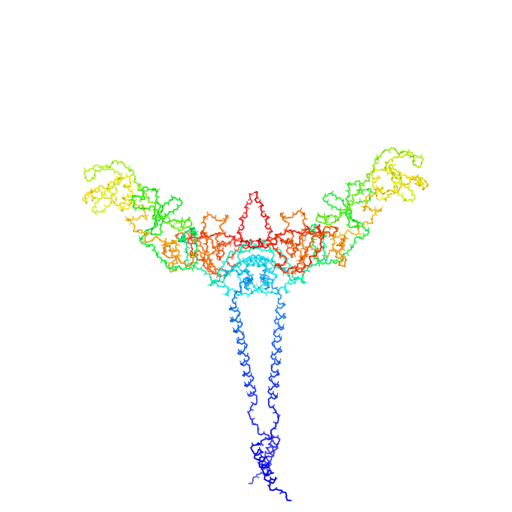 VAL B CA 1
ATOM 6708 C C . VAL B 1 454 ? -6.852 8.852 -12.125 1 92.81 454 VAL B C 1
ATOM 6710 O O . VAL B 1 454 ? -7.008 7.633 -12.094 1 92.81 454 VAL B O 1
ATOM 6713 N N . THR B 1 455 ? -5.891 9.336 -12.773 1 90.94 455 THR B N 1
ATOM 6714 C CA . THR B 1 455 ? -5 8.547 -13.617 1 90.94 455 THR B CA 1
ATOM 6715 C C . THR B 1 455 ? -4.121 7.633 -12.773 1 90.94 455 THR B C 1
ATOM 6717 O O . THR B 1 455 ? -3.918 6.465 -13.109 1 90.94 455 THR B O 1
ATOM 6720 N N . ALA B 1 456 ? -3.641 8.172 -11.688 1 90.62 456 ALA B N 1
ATOM 6721 C CA . ALA B 1 456 ? -2.809 7.379 -10.789 1 90.62 456 ALA B CA 1
ATOM 6722 C C . ALA B 1 456 ? -3.596 6.215 -10.195 1 90.62 456 ALA B C 1
ATOM 6724 O O . ALA B 1 456 ? -3.059 5.121 -10.016 1 90.62 456 ALA B O 1
ATOM 6725 N N . ALA B 1 457 ? -4.836 6.496 -9.914 1 93.31 457 ALA B N 1
ATOM 6726 C CA . ALA B 1 457 ? -5.672 5.469 -9.297 1 93.31 457 ALA B CA 1
ATOM 6727 C C . ALA B 1 457 ? -5.949 4.328 -10.266 1 93.31 457 ALA B C 1
ATOM 6729 O O . ALA B 1 457 ? -6.188 3.191 -9.852 1 93.31 457 ALA B O 1
ATOM 6730 N N . LYS B 1 458 ? -5.922 4.586 -11.547 1 90.81 458 LYS B N 1
ATOM 6731 C CA . LYS B 1 458 ? -6.258 3.598 -12.57 1 90.81 458 LYS B CA 1
ATOM 6732 C C . LYS B 1 458 ? -5.051 2.721 -12.898 1 90.81 458 LYS B C 1
ATOM 6734 O O . LYS B 1 458 ? -5.184 1.721 -13.609 1 90.81 458 LYS B O 1
ATOM 6739 N N . ARG B 1 459 ? -3.988 3 -12.281 1 85.56 459 ARG B N 1
ATOM 6740 C CA . ARG B 1 459 ? -2.801 2.186 -12.508 1 85.56 459 ARG B CA 1
ATOM 6741 C C . ARG B 1 459 ? -2.826 0.927 -11.648 1 85.56 459 ARG B C 1
ATOM 6743 O O . ARG B 1 459 ? -3.33 0.947 -10.523 1 85.56 459 ARG B O 1
ATOM 6750 N N . PHE B 1 460 ? -2.33 -0.114 -12.281 1 80.69 460 PHE B N 1
ATOM 6751 C CA . PHE B 1 460 ? -2.229 -1.357 -11.531 1 80.69 460 PHE B CA 1
ATOM 6752 C C . PHE B 1 460 ? -1.195 -1.232 -10.414 1 80.69 460 PHE B C 1
ATOM 6754 O O . PHE B 1 460 ? -0.156 -0.596 -10.594 1 80.69 460 PHE B O 1
ATOM 6761 N N . ALA B 1 461 ? -1.618 -1.771 -9.336 1 72.19 461 ALA B N 1
ATOM 6762 C CA . ALA B 1 461 ? -0.716 -1.738 -8.188 1 72.19 461 ALA B CA 1
ATOM 6763 C C . ALA B 1 461 ? 0.421 -2.742 -8.352 1 72.19 461 ALA B C 1
ATOM 6765 O O . ALA B 1 461 ? 0.197 -3.879 -8.773 1 72.19 461 ALA B O 1
ATOM 6766 N N . THR B 1 462 ? 1.538 -2.189 -8.602 1 62.72 462 THR B N 1
ATOM 6767 C CA . THR B 1 462 ? 2.686 -3.08 -8.727 1 62.72 462 THR B CA 1
ATOM 6768 C C . THR B 1 462 ? 3.289 -3.383 -7.355 1 62.72 462 THR B C 1
ATOM 6770 O O . THR B 1 462 ? 3.221 -2.555 -6.445 1 62.72 462 THR B O 1
ATOM 6773 N N . ALA B 1 463 ? 3.641 -4.617 -7.152 1 57.94 463 ALA B N 1
ATOM 6774 C CA . ALA B 1 463 ? 4.223 -5.027 -5.875 1 57.94 463 ALA B CA 1
ATOM 6775 C C . ALA B 1 463 ? 5.438 -4.168 -5.527 1 57.94 463 ALA B C 1
ATOM 6777 O O . ALA B 1 463 ? 6.273 -3.885 -6.391 1 57.94 463 ALA B O 1
ATOM 6778 N N . ALA B 1 464 ? 5.352 -3.49 -4.328 1 51.97 464 ALA B N 1
ATOM 6779 C CA . ALA B 1 464 ? 6.43 -2.664 -3.799 1 51.97 464 ALA B CA 1
ATOM 6780 C C . ALA B 1 464 ? 7.762 -3.412 -3.83 1 51.97 464 ALA B C 1
ATOM 6782 O O . ALA B 1 464 ? 7.805 -4.621 -3.578 1 51.97 464 ALA B O 1
ATOM 6783 N N . PRO B 1 465 ? 8.867 -2.602 -4.258 1 43.78 465 PRO B N 1
ATOM 6784 C CA . PRO B 1 465 ? 10.188 -3.24 -4.172 1 43.78 465 PRO B CA 1
ATOM 6785 C C . PRO B 1 465 ? 10.531 -3.699 -2.758 1 43.78 465 PRO B C 1
ATOM 6787 O O . PRO B 1 465 ? 10 -3.156 -1.783 1 43.78 465 PRO B O 1
ATOM 6790 N N . ALA B 1 466 ? 11.109 -4.906 -2.574 1 43.31 466 ALA B N 1
ATOM 6791 C CA . ALA B 1 466 ? 11.617 -5.348 -1.276 1 43.31 466 ALA B CA 1
ATOM 6792 C C . ALA B 1 466 ? 12.367 -4.227 -0.569 1 43.31 466 ALA B C 1
ATOM 6794 O O . ALA B 1 466 ? 13.07 -3.439 -1.212 1 43.31 466 ALA B O 1
ATOM 6795 N N . PRO B 1 467 ? 12.016 -3.859 0.764 1 35.06 467 PRO B N 1
ATOM 6796 C CA . PRO B 1 467 ? 12.875 -2.904 1.462 1 35.06 467 PRO B CA 1
ATOM 6797 C C . PRO B 1 467 ? 14.359 -3.221 1.294 1 35.06 467 PRO B C 1
ATOM 6799 O O . PRO B 1 467 ? 14.734 -4.391 1.174 1 35.06 467 PRO B O 1
ATOM 6802 N N . SER B 1 468 ? 15.078 -2.312 0.719 1 26.45 468 SER B N 1
ATOM 6803 C CA . SER B 1 468 ? 16.531 -2.434 0.744 1 26.45 468 SER B CA 1
ATOM 6804 C C . SER B 1 468 ? 17.047 -2.74 2.15 1 26.45 468 SER B C 1
ATOM 6806 O O . SER B 1 468 ? 16.578 -2.143 3.125 1 26.45 468 SER B O 1
ATOM 6808 N N . ALA B 1 469 ? 17.453 -4.07 2.406 1 31.2 469 ALA B N 1
ATOM 6809 C CA . ALA B 1 469 ? 18.266 -4.254 3.605 1 31.2 469 ALA B CA 1
ATOM 6810 C C . ALA B 1 469 ? 19.266 -3.111 3.771 1 31.2 469 ALA B C 1
ATOM 6812 O O . ALA B 1 469 ? 20.062 -2.842 2.871 1 31.2 469 ALA B O 1
ATOM 6813 N N . GLY B 1 470 ? 19.047 -2.008 4.496 1 22.48 470 GLY B N 1
ATOM 6814 C CA . GLY B 1 470 ? 20.25 -1.281 4.891 1 22.48 470 GLY B CA 1
ATOM 6815 C C . GLY B 1 470 ? 21.453 -2.178 5.086 1 22.48 470 GLY B C 1
ATOM 6816 O O . GLY B 1 470 ? 21.328 -3.297 5.586 1 22.48 470 GLY B O 1
ATOM 6817 N N . SER B 1 471 ? 22.641 -1.871 4.465 1 20.34 471 SER B N 1
ATOM 6818 C CA . SER B 1 471 ? 23.938 -2.17 5.074 1 20.34 471 SER B CA 1
ATOM 6819 C C . SER B 1 471 ? 23.906 -1.914 6.578 1 20.34 471 SER B C 1
ATOM 6821 O O . SER B 1 471 ? 23.312 -0.943 7.035 1 20.34 471 SER B O 1
#

Organism: Actinoplanes teichomyceticus (NCBI:txid1867)

Solvent-accessible surface area (backbone atoms only — not comparable to full-atom values): 50140 Å² total; per-residue (Å²): 129,85,51,66,67,62,52,51,53,48,46,50,50,52,47,49,49,46,51,47,45,66,70,49,60,73,79,78,69,74,68,50,62,58,53,55,50,45,48,48,51,47,49,49,48,48,51,49,48,48,50,54,47,46,52,50,46,43,48,51,50,51,65,66,58,60,67,81,55,79,62,24,39,36,26,28,65,87,54,19,36,38,25,36,29,50,92,81,24,35,22,36,25,63,27,38,48,19,39,33,26,51,67,57,34,56,74,61,53,73,43,78,39,51,62,76,76,48,44,64,45,23,35,39,59,39,24,17,44,81,88,50,50,41,81,72,61,57,77,91,47,47,44,50,71,27,38,30,36,31,38,31,49,42,86,83,60,74,71,47,76,47,36,34,34,38,52,45,53,86,67,67,68,66,36,68,48,63,80,31,24,37,48,30,30,42,95,94,39,43,29,38,36,41,77,54,21,34,23,38,45,72,45,71,60,47,33,57,43,70,71,50,57,77,86,58,36,45,78,50,56,67,42,54,57,58,53,41,46,78,47,49,64,46,57,55,74,87,50,79,64,51,70,39,73,45,94,56,62,55,78,84,34,88,40,36,19,57,42,42,31,32,35,97,88,41,40,28,35,30,43,89,82,25,30,24,64,46,35,57,41,53,50,35,39,62,27,45,89,73,58,73,63,43,79,44,53,67,68,50,44,66,78,35,56,38,99,52,84,78,71,67,77,81,63,57,47,51,81,52,57,66,62,44,87,76,61,59,42,28,44,29,43,34,38,33,65,54,80,85,39,86,61,71,42,68,43,41,28,35,17,80,55,80,35,69,83,67,40,89,82,32,64,36,51,12,65,32,65,74,46,82,72,40,90,54,66,42,31,52,22,22,30,38,58,17,68,33,30,29,49,28,21,34,21,51,91,87,63,55,80,72,44,68,43,29,39,33,44,46,62,22,35,30,24,38,46,28,66,83,68,42,59,28,45,29,14,69,52,43,58,85,56,77,56,39,79,38,49,41,56,56,58,49,28,44,17,48,50,62,68,42,30,27,60,56,10,61,32,68,54,66,84,76,73,66,77,72,75,76,130,128,87,50,68,66,60,54,53,52,50,47,53,52,50,47,50,50,46,51,46,47,64,71,47,61,71,79,76,69,76,68,52,62,59,54,55,51,46,48,49,52,47,48,50,48,48,50,49,47,49,50,54,47,46,52,48,46,44,48,53,53,50,64,66,56,61,68,82,56,80,62,25,39,38,27,28,67,87,54,18,37,38,25,36,29,49,92,82,23,35,24,37,25,63,25,37,47,19,39,33,26,52,67,58,34,55,75,61,54,73,43,77,38,49,62,75,76,48,43,65,44,23,35,39,59,39,25,17,45,82,88,49,49,43,82,72,62,57,77,91,47,46,46,51,72,28,38,32,36,31,39,32,49,43,87,84,62,74,66,52,77,46,36,34,33,36,50,45,54,87,66,66,67,65,36,69,48,64,79,29,24,37,46,30,30,43,96,92,39,41,30,39,37,42,79,52,20,34,25,39,45,71,47,73,60,47,32,57,42,70,69,50,56,77,86,58,34,46,80,49,56,68,43,53,56,57,53,41,47,78,46,48,66,46,57,54,75,88,51,76,63,52,71,38,73,45,93,57,62,54,78,84,33,86,42,38,19,58,43,43,33,32,36,97,90,42,39,29,32,30,44,90,82,26,30,22,66,48,36,56,40,53,50,33,39,60,26,47,88,72,57,73,65,44,78,43,52,67,69,49,45,67,76,35,57,37,99,53,84,79,72,69,77,80,62,57,48,52,81,54,58,66,63,43,85,76,61,59,41,28,42,30,44,34,38,34,65,52,80,84,40,83,62,71,42,67,44,42,29,36,18,79,55,80,35,68,82,69,38,90,81,32,66,36,52,10,66,31,65,74,46,80,71,41,92,53,65,40,32,51,22,23,32,38,60,17,67,32,32,30,48,27,22,35,20,52,89,88,64,56,73,78,42,68,45,28,38,34,45,47,62,23,36,30,25,38,46,29,67,84,65,44,59,29,45,30,15,69,54,41,58,87,58,77,56,40,78,38,48,40,55,56,58,50,27,45,18,47,51,62,66,43,31,27,60,58,10,62,32,68,55,66,84,73,73,67,78,74,76,75,130

Foldseek 3Di:
DCDPVNVVVVVVVVVVCVVCCVVVPDPPPPPVVVVVVVVVVVVVVVVVVVVVVVVVVCCVVVVLPPPDDAQEWEAEDPPRWIFTHHPQETATEPAQLLSLLQSQALDGHYYYDHPVSCPPGHYDFHFFDPPDYNFQDAPVQAAFDKKKKKWFQDPVNPPGIFIEIETRDDFPFKDFCPQAWAWADEPRWIWIDGPQATATEPDPLLCVLQVHDPVQHHYDYPLQNLLTHHDYHQAAFDAPQFPDWAPDDFQPHIDTALAWADEPHWIWGQHNQFTETAAPSNRSRSCSVPDDHHYDYPVSCVVGYDHDDRDDPPDDSHHGHYDGVPRFRMKMWIWDDPVVDDDTDITIITHNDDTLCRDPPNPQWAAFDADPVAPDAAGGTYGDDASYKAWAFADANPGDRPGFIWIGHSNQEIEGEDDDQGGSCSSSNNPVPDHHYDHPSSVSNTHYDYHSHSVNRRDRDDPDPDPPPDD/DCDPVVVVVVVVVVVCVVVCPVVVPDPPPPPVVVVVVVVVVVVVVVVVVVVVVVVVVCCVVVVLPPPDDAQEWEAEDPPRWIFTHHPQETATEPAQLLSLLQSQALDGHYYYDHPVSCPPGHYDFHFFDPPDYNFQDAPVQAAFDKKKKKWFQDPVNPPGIFIEIETRDDFPFWDFCPQAWAWADEPRWIWIQGPQATATEPDPLLCVLQVHDPVQHHYDYPLQNLLTHHDYHQAAFDAPQFPDWAPDDFQPHTDTALAWADEPRWIWGQHNQFTETAAPSNRSRSCSVPDDHHYDYPVSCVVGYDHDDRDDPPDDSHHGHYDGVPRFRMKMWIWDDPVVDDDTDITIITHNDDTLCRDPPNPQWAAFDADPVAPDAAGGTYGDDASYKAWAFADARPDDGPGFIWIGHSNQEIEGEDDDQGGSCSSSNNVVPDHHYDHPSSVSNTHYDYHSHSVNRNDRDDPDDDPPPDD

Nearest PDB structures (foldseek):
  7np7-assembly1_B4  TM=7.124E-01  e=8.178E-35  Mycobacterium tuberculosis H37Rv
  7nps-assembly1_B6  TM=7.762E-01  e=1.516E-31  Mycobacterium tuberculosis H37Rv
  4kk7-assembly1_A  TM=7.510E-01  e=2.565E-29  Mycobacterium tuberculosis H37Rv
  3x3n-assembly1_A  TM=7.611E-01  e=5.699E-29  Mycobacterium tuberculosis H37Rv
  6sgy-assembly1_B  TM=7.686E-01  e=1.327E-25  Mycolicibacterium smegmatis MC2 155

Secondary structure (DSSP, 8-state):
---HHHHHHHHHHHHHHHHHHHHS-S------HHHHHHHHHHHHHHHHHHHHHHHHHHHHHHHHHS---TTEEEEETTT--EEEEETTEEEEESSHHHHHHHHT-SS--EEEE-HHHHTT--B---BS-TT--S----GGGB--S-EEEEEEE-TTSTT-EEEEEEESSPPTT-EE-TT-EEEEEETTEEEEEETTEEEEE-SHHHHHHTT--GGGPEE--HHHHHHSEE---BS----TTTTSBPSS-BTTB--BTT-EEEETTEEEEEETTEEEEE-HHHHHHHTTTT--PEE--HHHHHHHEE----SPTT--SSPPPB--SSPPSEEEEEEEEETTEEEEEEEEEEESS--GGGSTT-SSEEE----TT-SSPPPSEEE--TT-EEEEEEE-TT----SPEEEEETTS-EEEBP-TTS-HHHHTT-TTPPPEEEEHHHHTTSPB---B-HHHHTSB-PPPP------/---HHHHHHHHHHHHHHHHHHHHS-S------HHHHHHHHHHHHHHHHHHHHHHHHHHHHHHHHHS---TTEEEEETTT--EEEEETTEEEEESSHHHHHHHHT-SS--EEEE-HHHHTT--B---BS-TT--S----GGGB--S-EEEEEEE-TTSTT-EEEEEEESSPPTT-EE-TT-EEEEEETTEEEEEETTEEEEE-SHHHHHHTT--GGGPEE--HHHHHHSEE---BS----TTTTSBPSS-BTTB--BTT-EEEETTEEEEE-SSSEEEE-HHHHHHHTTTT--PEE--HHHHHHHEE----SPTT--SSPPPB--SSPPSEEEEEEEEETTEEEEEEEEEEESS--GGGSTT-SSEEE----TT-SSPPPSEEE--TT-EEEEEEE-TT----SPEEEEETTS-EEEBP-TTS-HHHHTT-TT--PEEEEHHHHTTSPB---B-HHHHTSB-PPPP------

Sequence (942 aa):
MRTRREQVQAYRFVTRRIVSAMLAGEPESNDLPMRRLGMALFASAMVGAIVLAGIGVYGLVTGKQQGLSEQALVIEKETGAKYVYLDGRLYPALNYASARLVLDKSAPEVRTMSQKSLEGLPRGLPVGIPDAPDALPAPSKLLRLPWQVCQSSDPTGAGGSNTRAVIGRELAGASPLGERGLLVSFENSYHLLWHNTRLRVANPAVLVALGLSQSSAIEVGRPLMNAVTAGPDLQPLAVPGKGAVASRPIGGAPARIGDVFQSAGQYYVLTQTGLATIGEVTARLALAGGGTARQITPDEVGGALVNVTVEPPGLPPVMPALVNTPAPVAVCVVDRDAAGKMPVTTTVEIFRALPAELRADSTEAVAAQQGARDRVSTVDQVVMTGGRAAVVRAVAGRGDAAGTAVYLVVNGMRYPFGQRNGDARTALGYGAVTPTAVPAAMLALVPTGPTLDVTAAKRFATAAPAPSAGSMRTRREQVQAYRFVTRRIVSAMLAGEPESNDLPMRRLGMALFASAMVGAIVLAGIGVYGLVTGKQQGLSEQALVIEKETGAKYVYLDGRLYPALNYASARLVLDKSAPEVRTMSQKSLEGLPRGLPVGIPDAPDALPAPSKLLRLPWQVCQSSDPTGAGGSNTRAVIGRELAGASPLGERGLLVSFENSYHLLWHNTRLRVANPAVLVALGLSQSSAIEVGRPLMNAVTAGPDLQPLAVPGKGAVASRPIGGAPARIGDVFQSAGQYYVLTQTGLATIGEVTARLALAGGGTARQITPDEVGGALVNVTVEPPGLPPVMPALVNTPAPVAVCVVDRDAAGKMPVTTTVEIFRALPAELRADSTEAVAAQQGARDRVSTVDQVVMTGGRAAVVRAVAGRGDAAGTAVYLVVNGMRYPFGQRNGDARTALGYGAVTPTAVPAAMLALVPTGPTLDVTAAKRFATAAPAPSAGS

pLDDT: mean 83.64, std 17.26, range [20.22, 97.56]